Protein AF-A0A2V2WN09-F1 (afdb_monomer)

Organism: Trypanosoma cruzi (NCBI:txid5693)

Secondary structure (DSSP, 8-state):
-HHHHHHHHHHHTT------EEEEEEEEEEHHHHTTS-TT-TTS--THHHHHSEEPGGGG-SS-SSPEEEEEEEEETTEEEEEEEE-SSSEEESSSS-SSSSSS-TT--SGGG--EEETTEEES----S-EEEEEES---GGG-SSSS-EEEEEEE-TT--SSEEEEEEEEEEEE-TT--STT-EEEEEEEEETTS-EEEEEEE--SSS--EEEEESSSSSEEES-SSSS-TTEEEEEEEEEE-SGGG--SHHHHHTS-TTEEEETTTTEEEEGGGHHHHS-TT-EESS--SS--S-SSEEEEEESS-PPP-GGGSTT-EEE---SSEEEEEEEEEEESS-SS-GGGEEEEEEEETTS-EESS-SS-SS--BTTB-TT---EEEEEEEE-SEE--TT-EEEEEEE-SEETTSTT--SSEE--EEEEEEEEEEETTEEEEEEEEEEEEETT--EEEEE-----TTSPPPS--B---SSPPEEEEEEETTT-TT-EE--GGG-BTT-EEEEEE--S-----SSEEEETTTTEEEEPTTEESTTS-EEPTTEETTTTEEPP---TT-EE--BTT----EEPPTTEESTTS-EEPSS----TTS-TTSEEEETTEEEE-GGGTEESSSS-EE--TTGGGGGG-HHHHTT-TTTTEEEBTTS-EEEGGGTTSTT----SSBPPTT-TTT-------------HHHHHHHHHHHHHHHHHHHHHHHHHHHHHHTT---GGGTT------------------------TT--SS--------------HHHHHHGGG----

pLDDT: mean 76.2, std 19.29, range [26.5, 97.62]

InterPro domains:
  IPR000742 EGF-like domain [PS00022] (531-542)
  IPR000742 EGF-like domain [PS00022] (576-587)
  IPR000742 EGF-like domain [PS50026] (511-543)
  IPR000742 EGF-like domain [PS50026] (550-588)
  IPR000742 EGF-like domain [SM00181] (514-543)
  IPR000742 EGF-like domain [SM00181] (553-588)
  IPR002049 Laminin-type EGF domain [cd00055] (515-552)
  IPR052108 Multiple EGF-like domains/Integrin beta-like [PTHR24035] (408-663)

Sequence (794 aa):
MCLILLLCCVSAALLRCEAAVVRYDVQTVRAKKVAALPDDHWARYDETVFERGRGSFVSGYDDAPYFEPMNISSPFFSRDSVPWHVSSDGFLAPTPSPLCAFFCSDSAPDTLFGQYQFGGAIYGGGGDWPMIGLYVADLNPSAARLSPSVRVHGVTGADDGPGYERVTVEYRDVPLPACVAPRDTLTAQVEVWANGTIVMRYRQIPACGRASVGLVLSKGERVVATATPRPSGIAAIRYEPVVDVCAAFLSHSACANAADLCGWCAATGACVATSLAASCCPRGSFRTAPPSSPVGGDFYVVAVEQGAELVRLAALRGHVRVVPAGQSLQLDMGFDFPFYTRDQASHVTNTTHLLSSGLISVFSSTQRCGPIWNVCPDGNYTFAAMPFVTAGLWGPGTSITYARLPERTGADVLCDRPRCPPGFVVEVANTSSFASFARSSTYQVYLDASGAVEFRYGLPVAASIASSPVLGFFAFPPPFVGLFRYRVEDPATVTVPPSLIRTGTRVRFDPTGRCNDCGRHGTCDPASARCVCETGFSGDGCERCDAGYYGPECLPCRRCRNGGVCDDGVNGTGVCRCREPFSGVDCAVRCEGPFDCSHCNPRGGYCECGECRCDAASGWGGADCDVADDPCWRHSFDGCEVCNKDTRNGCAFCFDDMCYSTLLKDTPNGHACSYPAPSGDASRCVPAVQVEVRWFDWGYVAAAGLCFSVVLSVLALLVLAPIAVRTRGVHDIHHAGAAGGAPDRRRGRRRREVVQAVLVQQGAHRGGRTHVLGVPLRQVPLARLYESQRHGPL

Radius of gyration: 34.88 Å; Cα contacts (8 Å, |Δi|>4): 1731; chains: 1; bounding box: 100×109×91 Å

Mean predicted aligned error: 16.45 Å

Structure (mmCIF, N/CA/C/O backbone):
data_AF-A0A2V2WN09-F1
#
_entry.id   AF-A0A2V2WN09-F1
#
loop_
_atom_site.group_PDB
_atom_site.id
_atom_site.type_symbol
_atom_site.label_atom_id
_atom_site.label_alt_id
_atom_site.label_comp_id
_atom_site.label_asym_id
_atom_site.label_entity_id
_atom_site.label_seq_id
_atom_site.pdbx_PDB_ins_code
_atom_site.Cartn_x
_atom_site.Cartn_y
_atom_site.Cartn_z
_atom_site.occupancy
_atom_site.B_iso_or_equiv
_atom_site.auth_seq_id
_atom_site.auth_comp_id
_atom_site.auth_asym_id
_atom_site.auth_atom_id
_atom_site.pdbx_PDB_model_num
ATOM 1 N N . MET A 1 1 ? -3.709 -43.280 30.877 1.00 41.12 1 MET A N 1
ATOM 2 C CA . MET A 1 1 ? -4.816 -42.303 30.748 1.00 41.12 1 MET A CA 1
ATOM 3 C C . MET A 1 1 ? -4.334 -40.853 30.776 1.00 41.12 1 MET A C 1
ATOM 5 O O . MET A 1 1 ? -4.627 -40.160 29.815 1.00 41.12 1 MET A O 1
ATOM 9 N N . CYS A 1 2 ? -3.524 -40.406 31.750 1.00 36.19 2 CYS A N 1
ATOM 10 C CA . CYS A 1 2 ? -2.965 -39.036 31.738 1.00 36.19 2 CYS A CA 1
ATOM 11 C C . CYS A 1 2 ? -2.089 -38.703 30.515 1.00 36.19 2 CYS A C 1
ATOM 13 O O . CYS A 1 2 ? -2.144 -37.578 30.041 1.00 36.19 2 CYS A O 1
ATOM 15 N N . LEU A 1 3 ? -1.340 -39.663 29.952 1.00 37.69 3 LEU A N 1
ATOM 16 C CA . LEU A 1 3 ? -0.525 -39.419 28.749 1.00 37.69 3 LEU A CA 1
ATOM 17 C C . LEU A 1 3 ? -1.371 -39.196 27.478 1.00 37.69 3 LEU A C 1
ATOM 19 O O . LEU A 1 3 ? -0.985 -38.420 26.615 1.00 37.69 3 LEU A O 1
ATOM 23 N N . ILE A 1 4 ? -2.539 -39.845 27.382 1.00 44.31 4 ILE A N 1
ATOM 24 C CA . ILE A 1 4 ? -3.467 -39.707 26.244 1.00 44.31 4 ILE A CA 1
ATOM 25 C C . ILE A 1 4 ? -4.263 -38.400 26.372 1.00 44.31 4 ILE A C 1
ATOM 27 O O . ILE A 1 4 ? -4.459 -37.708 25.382 1.00 44.31 4 ILE A O 1
ATOM 31 N N . LEU A 1 5 ? -4.628 -38.000 27.596 1.00 38.50 5 LEU A N 1
ATOM 32 C CA . LEU A 1 5 ? -5.208 -36.681 27.871 1.00 38.50 5 LEU A CA 1
ATOM 33 C C . LEU A 1 5 ? -4.209 -35.537 27.626 1.00 38.50 5 LEU A C 1
ATOM 35 O O . LEU A 1 5 ? -4.606 -34.520 27.076 1.00 38.50 5 LEU A O 1
ATOM 39 N N . LEU A 1 6 ? -2.914 -35.709 27.929 1.00 36.44 6 LEU A N 1
ATOM 40 C CA . LEU A 1 6 ? -1.888 -34.714 27.582 1.00 36.44 6 LEU A CA 1
ATOM 41 C C . LEU A 1 6 ? -1.660 -34.609 26.067 1.00 36.44 6 LEU A C 1
ATOM 43 O O . LEU A 1 6 ? -1.515 -33.504 25.560 1.00 36.44 6 LEU A O 1
ATOM 47 N N . LEU A 1 7 ? -1.676 -35.727 25.333 1.00 39.12 7 LEU A N 1
ATOM 48 C CA . LEU A 1 7 ? -1.577 -35.721 23.868 1.00 39.12 7 LEU A CA 1
ATOM 49 C C . LEU A 1 7 ? -2.815 -35.094 23.206 1.00 39.12 7 LEU A C 1
ATOM 51 O O . LEU A 1 7 ? -2.654 -34.362 22.232 1.00 39.12 7 LEU A O 1
ATOM 55 N N . CYS A 1 8 ? -4.016 -35.286 23.765 1.00 32.88 8 CYS A N 1
ATOM 56 C CA . CYS A 1 8 ? -5.238 -34.598 23.329 1.00 32.88 8 CYS A CA 1
ATOM 57 C C . CYS A 1 8 ? -5.250 -33.101 23.696 1.00 32.88 8 CYS A C 1
ATOM 59 O O . CYS A 1 8 ? -5.703 -32.288 22.899 1.00 32.88 8 CYS A O 1
ATOM 61 N N . CYS A 1 9 ? -4.706 -32.701 24.850 1.00 31.50 9 CYS A N 1
ATOM 62 C CA . CYS A 1 9 ? -4.587 -31.283 25.214 1.00 31.50 9 CYS A CA 1
ATOM 63 C C . CYS A 1 9 ? -3.504 -30.554 24.400 1.00 31.50 9 CYS A C 1
ATOM 65 O O . CYS A 1 9 ? -3.675 -29.384 24.072 1.00 31.50 9 CYS A O 1
ATOM 67 N N . VAL A 1 10 ? -2.422 -31.239 24.010 1.00 30.23 10 VAL A N 1
ATOM 68 C CA . VAL A 1 10 ? -1.385 -30.681 23.121 1.00 30.23 10 VAL A CA 1
ATOM 69 C C . VAL A 1 10 ? -1.872 -30.609 21.667 1.00 30.23 10 VAL A C 1
ATOM 71 O O . VAL A 1 10 ? -1.501 -29.683 20.953 1.00 30.23 10 VAL A O 1
ATOM 74 N N . SER A 1 11 ? -2.771 -31.501 21.236 1.00 29.02 11 SER A N 1
ATOM 75 C CA . SER A 1 11 ? -3.440 -31.374 19.929 1.00 29.02 11 SER A CA 1
ATOM 76 C C . SER A 1 11 ? -4.611 -30.379 19.935 1.00 29.02 11 SER A C 1
ATOM 78 O O . SER A 1 11 ? -4.877 -29.770 18.905 1.00 29.02 11 SER A O 1
ATOM 80 N N . ALA A 1 12 ? -5.235 -30.102 21.086 1.00 27.11 12 ALA A N 1
ATOM 81 C CA . ALA A 1 12 ? -6.203 -29.008 21.234 1.00 27.11 12 ALA A CA 1
ATOM 82 C C . ALA A 1 12 ? -5.541 -27.615 21.312 1.00 27.11 12 ALA A C 1
ATOM 84 O O . ALA A 1 12 ? -6.157 -26.619 20.941 1.00 27.11 12 ALA A O 1
ATOM 85 N N . ALA A 1 13 ? -4.276 -27.532 21.744 1.00 26.50 13 ALA A N 1
ATOM 86 C CA . ALA A 1 13 ? -3.504 -26.285 21.760 1.00 26.50 13 ALA A CA 1
ATOM 87 C C . ALA A 1 13 ? -2.915 -25.897 20.386 1.00 26.50 13 ALA A C 1
ATOM 89 O O . ALA A 1 13 ? -2.471 -24.764 20.218 1.00 26.50 13 ALA A O 1
ATOM 90 N N . LEU A 1 14 ? -2.938 -26.805 19.403 1.00 32.22 14 LEU A N 1
ATOM 91 C CA . LEU A 1 14 ? -2.426 -26.593 18.038 1.00 32.22 14 LEU A CA 1
ATOM 92 C C . LEU A 1 14 ? -3.527 -26.501 16.966 1.00 32.22 14 LEU A C 1
ATOM 94 O O . LEU A 1 14 ? -3.227 -26.476 15.777 1.00 32.22 14 LEU A O 1
ATOM 98 N N . LEU A 1 15 ? -4.798 -26.418 17.367 1.00 33.41 15 LEU A N 1
ATOM 99 C CA . LEU A 1 15 ? -5.946 -26.320 16.461 1.00 33.41 15 LEU A CA 1
ATOM 100 C C . LEU A 1 15 ? -6.923 -25.243 16.945 1.00 33.41 15 LEU A C 1
ATOM 102 O O . LEU A 1 15 ? -8.082 -25.513 17.250 1.00 33.41 15 LEU A O 1
ATOM 106 N N . ARG A 1 16 ? -6.467 -23.991 17.012 1.00 34.88 16 ARG A N 1
ATOM 107 C CA . ARG A 1 16 ? -7.387 -22.872 16.794 1.00 34.88 16 ARG A CA 1
ATOM 108 C C . ARG A 1 16 ? -7.257 -22.507 15.326 1.00 34.88 16 ARG A C 1
ATOM 110 O O . ARG A 1 16 ? -6.251 -21.926 14.941 1.00 34.88 16 ARG A O 1
ATOM 117 N N . CYS A 1 17 ? -8.241 -22.903 14.517 1.00 34.44 17 CYS A N 1
ATOM 118 C CA . CYS A 1 17 ? -8.426 -22.298 13.204 1.00 34.44 17 CYS A CA 1
ATOM 119 C C . CYS A 1 17 ? -8.532 -20.788 13.424 1.00 34.44 17 CYS A C 1
ATOM 121 O O . CYS A 1 17 ? -9.457 -20.305 14.078 1.00 34.44 17 CYS A O 1
ATOM 123 N N . GLU A 1 18 ? -7.510 -20.092 12.949 1.00 52.31 18 GLU A N 1
ATOM 124 C CA . GLU A 1 18 ? -7.444 -18.654 12.758 1.00 52.31 18 GLU A CA 1
ATOM 125 C C . GLU A 1 18 ? -8.669 -18.245 11.917 1.00 52.31 18 GLU A C 1
ATOM 127 O O . GLU A 1 18 ? -8.753 -18.545 10.728 1.00 52.31 18 GLU A O 1
ATOM 132 N N . ALA A 1 19 ? -9.705 -17.717 12.575 1.00 54.00 19 ALA A N 1
ATOM 133 C CA . ALA A 1 19 ? -10.986 -17.430 11.942 1.00 54.00 19 ALA A CA 1
ATOM 134 C C . ALA A 1 19 ? -11.024 -15.969 11.488 1.00 54.00 19 ALA A C 1
ATOM 136 O O . ALA A 1 19 ? -11.427 -15.080 12.244 1.00 54.00 19 ALA A O 1
ATOM 137 N N . ALA A 1 20 ? -10.643 -15.732 10.237 1.00 74.81 20 ALA A N 1
ATOM 138 C CA . ALA A 1 20 ? -10.914 -14.470 9.570 1.00 74.81 20 ALA A CA 1
ATOM 139 C C . ALA A 1 20 ? -12.435 -14.254 9.434 1.00 74.81 20 ALA A C 1
ATOM 141 O O . ALA A 1 20 ? -13.210 -15.189 9.208 1.00 74.81 20 ALA A O 1
ATOM 142 N N . VAL A 1 21 ? -12.883 -13.008 9.577 1.00 86.19 21 VAL A N 1
ATOM 143 C CA . VAL A 1 21 ? -14.285 -12.617 9.399 1.00 86.19 21 VAL A CA 1
ATOM 144 C C . VAL A 1 21 ? -14.520 -12.302 7.927 1.00 86.19 21 VAL A C 1
ATOM 146 O O . VAL A 1 21 ? -14.000 -11.319 7.403 1.00 86.19 21 VAL A O 1
ATOM 149 N N . VAL A 1 22 ? -15.349 -13.111 7.269 1.00 85.44 22 VAL A N 1
ATOM 150 C CA . VAL A 1 22 ? -15.715 -12.950 5.854 1.00 85.44 22 VAL A CA 1
ATOM 151 C C . VAL A 1 22 ? -16.541 -11.685 5.640 1.00 85.44 22 VAL A C 1
ATOM 153 O O . VAL A 1 22 ? -16.351 -10.950 4.673 1.00 85.44 22 VAL A O 1
ATOM 156 N N . ARG A 1 23 ? -17.502 -11.452 6.534 1.00 88.56 23 ARG A N 1
ATOM 157 C CA . ARG A 1 23 ? -18.408 -10.300 6.528 1.00 88.56 23 ARG A CA 1
ATOM 158 C C . ARG A 1 23 ? -19.044 -10.145 7.905 1.00 88.56 23 ARG A C 1
ATOM 160 O O . ARG A 1 23 ? -19.045 -11.087 8.693 1.00 88.56 23 ARG A O 1
ATOM 167 N N . TYR A 1 24 ? -19.648 -8.990 8.157 1.00 92.00 24 TYR A N 1
ATOM 168 C CA . TYR A 1 24 ? -20.502 -8.789 9.326 1.00 92.00 24 TYR A CA 1
ATOM 169 C C . TYR A 1 24 ? -21.972 -8.771 8.921 1.00 92.00 24 TYR A C 1
ATOM 171 O O . TYR A 1 24 ? -22.360 -8.032 8.013 1.00 92.00 24 TYR A O 1
ATOM 179 N N . ASP A 1 25 ? -22.793 -9.549 9.621 1.00 94.31 25 ASP A N 1
ATOM 180 C CA . ASP A 1 25 ? -24.243 -9.400 9.581 1.00 94.31 25 ASP A CA 1
ATOM 181 C C . ASP A 1 25 ? -24.651 -8.233 10.484 1.00 94.31 25 ASP A C 1
ATOM 183 O O . ASP A 1 25 ? -24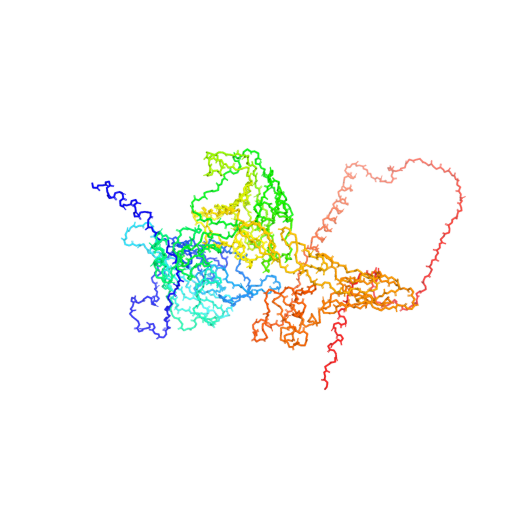.342 -8.209 11.677 1.00 94.31 25 ASP A O 1
ATOM 187 N N . VAL A 1 26 ? -25.326 -7.237 9.903 1.00 94.19 26 VAL A N 1
ATOM 188 C CA . VAL A 1 26 ? -25.669 -5.985 10.589 1.00 94.19 26 VAL A CA 1
ATOM 189 C C . VAL A 1 26 ? -27.140 -5.975 10.972 1.00 94.19 26 VAL A C 1
ATOM 191 O O . VAL A 1 26 ? -28.022 -6.092 10.120 1.00 94.19 26 VAL A O 1
ATOM 194 N N . GLN A 1 27 ? -27.415 -5.766 12.256 1.00 94.56 27 GLN A N 1
ATOM 195 C CA . GLN A 1 27 ? -28.761 -5.571 12.784 1.00 94.56 27 GLN A CA 1
ATOM 196 C C . GLN A 1 27 ? -28.884 -4.180 13.397 1.00 94.56 27 GLN A C 1
ATOM 198 O O . GLN A 1 27 ? -28.094 -3.805 14.259 1.00 94.56 27 GLN A O 1
ATOM 203 N N . THR A 1 28 ? -29.917 -3.431 13.007 1.00 92.62 28 THR A N 1
ATOM 204 C CA . THR A 1 28 ? -30.136 -2.060 13.489 1.00 92.62 28 THR A CA 1
ATOM 205 C C . THR A 1 28 ? -31.494 -1.930 14.166 1.00 92.62 28 THR A C 1
ATOM 207 O O . THR A 1 28 ? -32.533 -2.260 13.588 1.00 92.62 28 THR A O 1
ATOM 210 N N . VAL A 1 29 ? -31.507 -1.372 15.376 1.00 93.62 29 VAL A N 1
ATOM 211 C CA . VAL A 1 29 ? -32.724 -1.063 16.133 1.00 93.62 29 VAL A CA 1
ATOM 212 C C . VAL A 1 29 ? -32.930 0.448 16.177 1.00 93.62 29 VAL A C 1
ATOM 214 O O . VAL A 1 29 ? -32.051 1.209 16.578 1.00 93.62 29 VAL A O 1
ATOM 217 N N . ARG A 1 30 ? -34.125 0.898 15.780 1.00 91.44 30 ARG A N 1
ATOM 218 C CA . ARG A 1 30 ? -34.517 2.315 15.855 1.00 91.44 30 ARG A CA 1
ATOM 219 C C . ARG A 1 30 ? -34.976 2.690 17.261 1.00 91.44 30 ARG A C 1
ATOM 221 O O . ARG A 1 30 ? -35.704 1.923 17.887 1.00 91.44 30 ARG A O 1
ATOM 228 N N . ALA A 1 31 ? -34.683 3.918 17.684 1.00 88.62 31 ALA A N 1
ATOM 229 C CA . ALA A 1 31 ? -35.021 4.436 19.014 1.00 88.62 31 ALA A CA 1
ATOM 230 C C . ALA A 1 31 ? -36.506 4.287 19.381 1.00 88.62 31 ALA A C 1
ATOM 232 O O . ALA A 1 31 ? -36.838 3.872 20.487 1.00 88.62 31 ALA A O 1
ATOM 233 N N . LYS A 1 32 ? -37.412 4.502 18.418 1.00 90.25 32 LYS A N 1
ATOM 234 C CA . LYS A 1 32 ? -38.867 4.363 18.619 1.00 90.25 32 LYS A CA 1
ATOM 235 C C . LYS A 1 32 ? -39.317 2.945 18.998 1.00 90.25 32 LYS A C 1
ATOM 237 O O . LYS A 1 32 ? -40.417 2.789 19.511 1.00 90.25 32 LYS A O 1
ATOM 242 N N . LYS A 1 33 ? -38.511 1.918 18.706 1.00 92.19 33 LYS A N 1
ATOM 243 C CA . LYS A 1 33 ? -38.846 0.511 18.971 1.00 92.19 33 LYS A CA 1
ATOM 244 C C . LYS A 1 33 ? -38.284 -0.005 20.297 1.00 92.19 33 LYS A C 1
ATOM 246 O O . LYS A 1 33 ? -38.734 -1.048 20.750 1.00 92.19 33 LYS A O 1
ATOM 251 N N . VAL A 1 34 ? -37.346 0.710 20.925 1.00 90.75 34 VAL A N 1
ATOM 252 C CA . VAL A 1 34 ? -36.615 0.222 22.109 1.00 90.75 34 VAL A CA 1
ATOM 253 C C . VAL A 1 34 ? -37.540 -0.039 23.292 1.00 90.75 34 VAL A C 1
ATOM 255 O O . VAL A 1 34 ? -37.395 -1.059 23.952 1.00 90.75 34 VAL A O 1
ATOM 258 N N . ALA A 1 35 ? -38.525 0.834 23.528 1.00 89.62 35 ALA A N 1
ATOM 259 C CA . ALA A 1 35 ? -39.441 0.713 24.664 1.00 89.62 35 ALA A CA 1
ATOM 260 C C . ALA A 1 35 ? -40.274 -0.584 24.659 1.00 89.62 35 ALA A C 1
ATOM 262 O O . ALA A 1 35 ? -40.701 -1.022 25.721 1.00 89.62 35 ALA A O 1
ATOM 263 N N . ALA A 1 36 ? -40.485 -1.190 23.485 1.00 92.56 36 ALA A N 1
ATOM 264 C CA . ALA A 1 36 ? -41.246 -2.429 23.322 1.00 92.56 36 ALA A CA 1
ATOM 265 C C . ALA A 1 36 ? -40.381 -3.702 23.410 1.00 92.56 36 ALA A C 1
ATOM 267 O O . ALA A 1 36 ? -40.919 -4.803 23.319 1.00 92.56 36 ALA A O 1
ATOM 268 N N . LEU A 1 37 ? -39.056 -3.574 23.533 1.00 93.56 37 LEU A N 1
ATOM 269 C CA . LEU A 1 37 ? -38.149 -4.718 23.637 1.00 93.56 37 LEU A CA 1
ATOM 270 C C . LEU A 1 37 ? -38.083 -5.230 25.084 1.00 93.56 37 LEU A C 1
ATOM 272 O O . LEU A 1 37 ? -38.224 -4.423 26.002 1.00 93.56 37 LEU A O 1
ATOM 276 N N . PRO A 1 38 ? -37.812 -6.524 25.310 1.00 94.75 38 PRO A N 1
ATOM 277 C CA . PRO A 1 38 ? -37.480 -7.045 26.637 1.00 94.75 38 PRO A CA 1
ATOM 278 C C . PRO A 1 38 ? -36.326 -6.276 27.306 1.00 94.75 38 PRO A C 1
ATOM 280 O O . PRO A 1 38 ? -35.508 -5.656 26.617 1.00 94.75 38 PRO A O 1
ATOM 283 N N . ASP A 1 39 ? -36.259 -6.303 28.637 1.00 88.62 39 ASP A N 1
ATOM 284 C CA . ASP A 1 39 ? -35.233 -5.578 29.406 1.00 88.62 39 ASP A CA 1
ATOM 285 C C . ASP A 1 39 ? -33.825 -6.169 29.224 1.00 88.62 39 ASP A C 1
ATOM 287 O O . ASP A 1 39 ? -32.838 -5.440 29.268 1.00 88.62 39 ASP A O 1
ATOM 291 N N . ASP A 1 40 ? -33.731 -7.469 28.943 1.00 89.88 40 ASP A N 1
ATOM 292 C CA . ASP A 1 40 ? -32.498 -8.213 28.658 1.00 89.88 40 ASP A CA 1
ATOM 293 C C . ASP A 1 40 ? -32.077 -8.158 27.178 1.00 89.88 40 ASP A C 1
ATOM 295 O O . ASP A 1 40 ? -31.053 -8.717 26.781 1.00 89.88 40 ASP A O 1
ATOM 299 N N . HIS A 1 41 ? -32.852 -7.478 26.330 1.00 95.31 41 HIS A N 1
ATOM 300 C CA . HIS A 1 41 ? -32.563 -7.402 24.907 1.00 95.31 41 HIS A CA 1
ATOM 301 C C . HIS A 1 41 ? -31.266 -6.618 24.643 1.00 95.31 41 HIS A C 1
ATOM 303 O O . HIS A 1 41 ? -31.109 -5.490 25.100 1.00 95.31 41 HIS A O 1
ATOM 309 N N . TRP A 1 42 ? -30.380 -7.146 23.789 1.00 94.56 42 TRP A N 1
ATOM 310 C CA . TRP A 1 42 ? -29.046 -6.581 23.508 1.00 94.56 42 TRP A CA 1
ATOM 311 C C . TRP A 1 42 ? -29.030 -5.097 23.100 1.00 94.56 42 TRP A C 1
ATOM 313 O O . TRP A 1 42 ? -28.029 -4.421 23.306 1.00 94.56 42 TRP A O 1
ATOM 323 N N . ALA A 1 43 ? -30.113 -4.594 22.503 1.00 95.12 43 ALA A N 1
ATOM 324 C CA . ALA A 1 43 ? -30.268 -3.196 22.082 1.00 95.12 43 ALA A CA 1
ATOM 325 C C . ALA A 1 43 ? -30.618 -2.216 23.221 1.00 95.12 43 ALA A C 1
ATOM 327 O O . ALA A 1 43 ? -30.631 -1.005 22.992 1.00 95.12 43 ALA A O 1
ATOM 328 N N . ARG A 1 44 ? -30.951 -2.710 24.420 1.00 94.00 44 ARG A N 1
ATOM 329 C CA . ARG A 1 44 ? -31.174 -1.876 25.606 1.00 94.00 44 ARG A CA 1
ATOM 330 C C . ARG A 1 44 ? -29.839 -1.297 26.072 1.00 94.00 44 ARG A C 1
ATOM 332 O O . ARG A 1 44 ? -28.823 -1.984 26.061 1.00 94.00 44 ARG A O 1
ATOM 339 N N . TYR A 1 45 ? -29.857 -0.020 26.444 1.00 93.81 45 TYR A N 1
ATOM 340 C CA . TYR A 1 45 ? -28.698 0.688 26.983 1.00 93.81 45 TYR A CA 1
ATOM 341 C C . TYR A 1 45 ? -28.369 0.159 28.387 1.00 93.81 45 TYR A C 1
ATOM 343 O O . TYR A 1 45 ? -29.279 0.046 29.208 1.00 93.81 45 TYR A O 1
ATOM 351 N N . ASP A 1 46 ? -27.106 -0.167 28.663 1.00 92.19 46 ASP A N 1
ATOM 352 C CA . ASP A 1 46 ? -26.702 -0.757 29.944 1.00 92.19 46 ASP A CA 1
ATOM 353 C C . ASP A 1 46 ? -26.245 0.333 30.919 1.00 92.19 46 ASP A C 1
ATOM 355 O O . ASP A 1 46 ? -25.116 0.815 30.859 1.00 92.19 46 ASP A O 1
ATOM 359 N N . GLU A 1 47 ? -27.117 0.742 31.838 1.00 91.00 47 GLU A N 1
ATOM 360 C CA . GLU A 1 47 ? -26.775 1.777 32.823 1.00 91.00 47 GLU A CA 1
ATOM 361 C C . GLU A 1 47 ? -25.694 1.334 33.822 1.00 91.00 47 GLU A C 1
ATOM 363 O O . GLU A 1 47 ? -25.030 2.182 34.419 1.00 91.00 47 GLU A O 1
ATOM 368 N N . THR A 1 48 ? -25.472 0.026 33.990 1.00 89.19 48 THR A N 1
ATOM 369 C CA . THR A 1 48 ? -24.538 -0.494 34.998 1.00 89.19 48 THR A CA 1
ATOM 370 C C . THR A 1 48 ? -23.074 -0.297 34.608 1.00 89.19 48 THR A C 1
ATOM 372 O O . THR A 1 48 ? -22.207 -0.287 35.484 1.00 89.19 48 THR A O 1
ATOM 375 N N . VAL A 1 49 ? -22.790 -0.078 33.316 1.00 88.88 49 VAL A N 1
ATOM 376 C CA . VAL A 1 49 ? -21.440 0.213 32.802 1.00 88.88 49 VAL A CA 1
ATOM 377 C C . VAL A 1 49 ? -20.876 1.466 33.458 1.00 88.88 49 VAL A C 1
ATOM 379 O O . VAL A 1 49 ? -19.719 1.463 33.877 1.00 88.88 49 VAL A O 1
ATOM 382 N N . PHE A 1 50 ? -21.694 2.509 33.623 1.00 89.12 50 PHE A N 1
ATOM 383 C CA . PHE A 1 50 ? -21.233 3.730 34.269 1.00 89.12 50 PHE A CA 1
ATOM 384 C C . PHE A 1 50 ? -20.902 3.469 35.737 1.00 89.12 50 PHE A C 1
ATOM 386 O O . PHE A 1 50 ? -19.872 3.916 36.225 1.00 89.12 50 PHE A O 1
ATOM 393 N N . GLU A 1 51 ? -21.740 2.712 36.444 1.00 88.94 51 GLU A N 1
ATOM 394 C CA . GLU A 1 51 ? -21.579 2.438 37.875 1.00 88.94 51 GLU A CA 1
ATOM 395 C C . GLU A 1 51 ? -20.377 1.533 38.180 1.00 88.94 51 GLU A C 1
ATOM 397 O O . GLU A 1 51 ? -19.653 1.773 39.146 1.00 88.94 51 GLU A O 1
ATOM 402 N N . ARG A 1 52 ? -20.155 0.501 37.355 1.00 90.88 52 ARG A N 1
ATOM 403 C CA . ARG A 1 52 ? -19.149 -0.555 37.579 1.00 90.88 52 ARG A CA 1
ATOM 404 C C . ARG A 1 52 ? -17.867 -0.373 36.768 1.00 90.88 52 ARG A C 1
ATOM 406 O O . ARG A 1 52 ? -16.882 -1.068 37.017 1.00 90.88 52 ARG A O 1
ATOM 413 N N . GLY A 1 53 ? -17.881 0.497 35.764 1.00 91.12 53 GLY A N 1
ATOM 414 C CA . GLY A 1 53 ? -16.748 0.745 34.884 1.00 91.12 53 GLY A CA 1
ATOM 415 C C . GLY A 1 53 ? -15.646 1.552 35.563 1.00 91.12 53 GLY A C 1
ATOM 416 O O . GLY A 1 53 ? -15.902 2.480 36.333 1.00 91.12 53 GLY A O 1
ATOM 417 N N . ARG A 1 54 ? -14.395 1.223 35.237 1.00 94.75 54 ARG A N 1
ATOM 418 C CA . ARG A 1 54 ? -13.232 2.024 35.624 1.00 94.75 54 ARG A CA 1
ATOM 419 C C . ARG A 1 54 ? -13.189 3.286 34.768 1.00 94.75 54 ARG A C 1
ATOM 421 O O . ARG A 1 54 ? -13.425 3.224 33.565 1.00 94.75 54 ARG A O 1
ATOM 428 N N . GLY A 1 55 ? -12.832 4.415 35.374 1.00 93.50 55 GLY A N 1
ATOM 429 C CA . GLY A 1 55 ? -12.501 5.630 34.633 1.00 93.50 55 GLY A CA 1
ATOM 430 C C . GLY A 1 55 ? -11.367 5.414 33.641 1.00 93.50 55 GLY A C 1
ATOM 431 O O . GLY A 1 55 ? -10.328 4.870 34.018 1.00 93.50 55 GLY A O 1
ATOM 432 N N . SER A 1 56 ? -11.567 5.862 32.405 1.00 94.12 56 SER A N 1
ATOM 433 C CA . SER A 1 56 ? -10.518 5.904 31.393 1.00 94.12 56 SER A CA 1
ATOM 434 C C . SER A 1 56 ? -9.750 7.220 31.476 1.00 94.12 56 SER A C 1
ATOM 436 O O . SER A 1 56 ? -10.360 8.281 31.656 1.00 94.12 56 SER A O 1
ATOM 438 N N . PHE A 1 57 ? -8.424 7.173 31.316 1.00 92.19 57 PHE A N 1
ATOM 439 C CA . PHE A 1 57 ? -7.597 8.385 31.339 1.00 92.19 57 PHE A CA 1
ATOM 440 C C . PHE A 1 57 ? -7.899 9.306 30.153 1.00 92.19 57 PHE A C 1
ATOM 442 O O . PHE A 1 57 ? -7.715 10.515 30.276 1.00 92.19 57 PHE A O 1
ATOM 449 N N . VAL A 1 58 ? -8.407 8.761 29.036 1.00 90.56 58 VAL A N 1
ATOM 450 C CA . VAL A 1 58 ? -8.781 9.548 27.848 1.00 90.56 58 VAL A CA 1
ATOM 451 C C . VAL A 1 58 ? -9.878 10.566 28.166 1.00 90.56 58 VAL A C 1
ATOM 453 O O . VAL A 1 58 ? -9.964 11.588 27.502 1.00 90.56 58 VAL A O 1
ATOM 456 N N . SER A 1 59 ? -10.642 10.358 29.251 1.00 93.12 59 SER A N 1
ATOM 457 C CA . SER A 1 59 ? -11.597 11.346 29.778 1.00 93.12 59 SER A CA 1
ATOM 458 C C . SER A 1 59 ? -10.953 12.693 30.115 1.00 93.12 59 SER A C 1
ATOM 460 O O . SER A 1 59 ? -11.659 13.682 30.250 1.00 93.12 59 SER A O 1
ATOM 462 N N . GLY A 1 60 ? -9.637 12.730 30.344 1.00 90.50 60 GLY A N 1
ATOM 463 C CA . GLY A 1 60 ? -8.896 13.941 30.691 1.00 90.50 60 GLY A CA 1
ATOM 464 C C . GLY A 1 60 ? -8.344 14.716 29.495 1.00 90.50 60 GLY A C 1
ATOM 465 O O . GLY A 1 60 ? -7.666 15.716 29.717 1.00 90.50 60 GLY A O 1
ATOM 466 N N . TYR A 1 61 ? -8.598 14.267 28.262 1.00 85.06 61 TYR A N 1
ATOM 467 C CA . TYR A 1 61 ? -8.011 14.831 27.048 1.00 85.06 61 TYR A CA 1
ATOM 468 C C . TYR A 1 61 ? -9.093 15.157 26.012 1.00 85.06 61 TYR A C 1
ATOM 470 O O . TYR A 1 61 ? -10.119 14.484 25.957 1.00 85.06 61 TYR A O 1
ATOM 478 N N . ASP A 1 62 ? -8.851 16.208 25.230 1.00 78.31 62 ASP A N 1
ATOM 479 C CA . ASP A 1 62 ? -9.548 16.483 23.962 1.00 78.31 62 ASP A CA 1
ATOM 480 C C . ASP A 1 62 ? -8.944 15.571 22.880 1.00 78.31 62 ASP A C 1
ATOM 482 O O . ASP A 1 62 ? -9.627 14.726 22.326 1.00 78.31 62 ASP A O 1
ATOM 486 N N . ASP A 1 63 ? -7.608 15.590 22.774 1.00 77.00 63 ASP A N 1
ATOM 487 C CA . ASP A 1 63 ? -6.800 14.676 21.964 1.00 77.00 63 ASP A CA 1
ATOM 488 C C . ASP A 1 63 ? -5.786 13.925 22.839 1.00 77.00 63 ASP A C 1
ATOM 490 O O . ASP A 1 63 ? -4.760 14.472 23.270 1.00 77.00 63 ASP A O 1
ATOM 494 N N . ALA A 1 64 ? -6.049 12.652 23.132 1.00 77.44 64 ALA A N 1
ATOM 495 C CA . ALA A 1 64 ? -5.110 11.849 23.910 1.00 77.44 64 ALA A CA 1
ATOM 496 C C . ALA A 1 64 ? -3.837 11.521 23.089 1.00 77.44 64 ALA A C 1
ATOM 498 O O . ALA A 1 64 ? -3.930 11.076 21.944 1.00 77.44 64 ALA A O 1
ATOM 499 N N . PRO A 1 65 ? -2.619 11.647 23.660 1.00 71.38 65 PRO A N 1
ATOM 500 C CA . PRO A 1 65 ? -1.374 11.356 22.933 1.00 71.38 65 PRO A CA 1
ATOM 501 C C . PRO A 1 65 ? -1.174 9.859 22.616 1.00 71.38 65 PRO A C 1
ATOM 503 O O . PRO A 1 65 ? -0.359 9.499 21.766 1.00 71.38 65 PRO A O 1
ATOM 506 N N . TYR A 1 66 ? -1.885 8.980 23.323 1.00 78.50 66 TYR A N 1
ATOM 507 C CA . TYR A 1 66 ? -1.936 7.534 23.117 1.00 78.50 66 TYR A CA 1
ATOM 508 C C . TYR A 1 66 ? -3.300 7.007 23.576 1.00 78.50 66 TYR A C 1
ATOM 510 O O . TYR A 1 66 ? -4.031 7.696 24.286 1.00 78.50 66 TYR A O 1
ATOM 518 N N . PHE A 1 67 ? -3.634 5.780 23.183 1.00 85.75 67 PHE A N 1
ATOM 519 C CA . PHE A 1 67 ? -4.922 5.154 23.483 1.00 85.75 67 PHE A CA 1
ATOM 520 C C . PHE A 1 67 ? -4.836 4.175 24.652 1.00 85.75 67 PHE A C 1
ATOM 522 O O . PHE A 1 67 ? -3.794 3.563 24.900 1.00 85.75 67 PHE A O 1
ATOM 529 N N . GLU A 1 68 ? -5.946 4.005 25.371 1.00 89.31 68 GLU A N 1
ATOM 530 C CA . GLU A 1 68 ? -6.006 3.120 26.538 1.00 89.31 68 GLU A CA 1
ATOM 531 C C . GLU A 1 68 ? -6.262 1.664 26.134 1.00 89.31 68 GLU A C 1
ATOM 533 O O . GLU A 1 68 ? -7.282 1.406 25.501 1.00 89.31 68 GLU A O 1
ATOM 538 N N . PRO A 1 69 ? -5.416 0.688 26.510 1.00 89.31 69 PRO A N 1
ATOM 539 C CA . PRO A 1 69 ? -5.673 -0.716 26.197 1.00 89.31 69 PRO A CA 1
ATOM 540 C C . PRO A 1 69 ? -6.910 -1.246 26.938 1.00 89.31 69 PRO A C 1
ATOM 542 O O . PRO A 1 69 ? -7.053 -1.070 28.147 1.00 89.31 69 PRO A O 1
ATOM 545 N N . MET A 1 70 ? -7.776 -1.963 26.218 1.00 89.88 70 MET A N 1
ATOM 546 C CA . MET A 1 70 ? -8.992 -2.583 26.769 1.00 89.88 70 MET A CA 1
ATOM 547 C C . MET A 1 70 ? -8.753 -3.975 27.375 1.00 89.88 70 MET A C 1
ATOM 549 O O . MET A 1 70 ? -9.658 -4.542 27.983 1.00 89.88 70 MET A O 1
ATOM 553 N N . ASN A 1 71 ? -7.552 -4.541 27.200 1.00 88.25 71 ASN A N 1
ATOM 554 C CA . ASN A 1 71 ? -7.197 -5.913 27.592 1.00 88.25 71 ASN A CA 1
ATOM 555 C C . ASN A 1 71 ? -8.145 -6.986 27.016 1.00 88.25 71 ASN A C 1
ATOM 557 O O . ASN A 1 71 ? -8.424 -7.998 27.659 1.00 88.25 71 ASN A O 1
ATOM 561 N N . ILE A 1 72 ? -8.627 -6.764 25.793 1.00 88.88 72 ILE A N 1
ATOM 562 C CA . ILE A 1 72 ? -9.376 -7.734 24.994 1.00 88.88 72 ILE A CA 1
ATOM 563 C C . ILE A 1 72 ? -8.822 -7.732 23.570 1.00 88.88 72 ILE A C 1
ATOM 565 O O . IL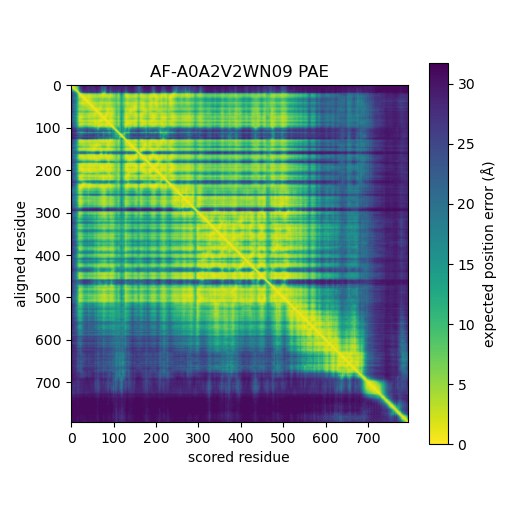E A 1 72 ? -8.456 -6.677 23.038 1.00 88.88 72 ILE A O 1
ATOM 569 N N . SER A 1 73 ? -8.787 -8.913 22.962 1.00 89.06 73 SER A N 1
ATOM 570 C CA . SER A 1 73 ? -8.541 -9.077 21.535 1.00 89.06 73 SER A CA 1
ATOM 571 C C . SER A 1 73 ? -9.708 -9.821 20.908 1.00 89.06 73 SER A C 1
ATOM 573 O O . SER A 1 73 ? -10.302 -10.689 21.547 1.00 89.06 73 SER A O 1
ATOM 575 N N . SER A 1 74 ? -10.031 -9.491 19.664 1.00 90.31 74 SER A N 1
ATOM 576 C CA . SER A 1 74 ? -11.092 -10.166 18.916 1.00 90.31 74 SER A CA 1
ATOM 577 C C . SER A 1 74 ? -10.745 -10.263 17.428 1.00 90.31 74 SER A C 1
ATOM 579 O O . SER A 1 74 ? -9.925 -9.470 16.948 1.00 90.31 74 SER A O 1
ATOM 581 N N . PRO A 1 75 ? -11.323 -11.227 16.687 1.00 90.44 75 PRO A N 1
ATOM 582 C CA . PRO A 1 75 ? -11.210 -11.255 15.235 1.00 90.44 75 PRO A CA 1
ATOM 583 C C . PRO A 1 75 ? -11.869 -10.011 14.631 1.00 90.44 75 PRO A C 1
ATOM 585 O O . PRO A 1 75 ? -12.889 -9.523 15.127 1.00 90.44 75 PRO A O 1
ATOM 588 N N . PHE A 1 76 ? -11.273 -9.481 13.564 1.00 90.25 76 PHE A N 1
ATOM 589 C CA . PHE A 1 76 ? -11.736 -8.267 12.905 1.00 90.25 76 PHE A CA 1
ATOM 590 C C . PHE A 1 76 ? -11.386 -8.273 11.412 1.00 90.25 76 PHE A C 1
ATOM 592 O O . PHE A 1 76 ? -10.237 -8.034 11.039 1.00 90.25 76 PHE A O 1
ATOM 599 N N . PHE A 1 77 ? -12.390 -8.518 10.557 1.00 89.44 77 PHE A N 1
ATOM 600 C CA . PHE A 1 77 ? -12.210 -8.706 9.104 1.00 89.44 77 PHE A CA 1
ATOM 601 C C . PHE A 1 77 ? -11.141 -9.782 8.809 1.00 89.44 77 PHE A C 1
ATOM 603 O O . PHE A 1 77 ? -11.143 -10.812 9.479 1.00 89.44 77 PHE A O 1
ATOM 610 N N . SER A 1 78 ? -10.215 -9.568 7.867 1.00 83.50 78 SER A N 1
ATOM 611 C CA . SER A 1 78 ? -9.112 -10.493 7.541 1.00 83.50 78 SER A CA 1
ATOM 612 C C . SER A 1 78 ? -8.089 -10.755 8.656 1.00 83.50 78 SER A C 1
ATOM 614 O O . SER A 1 78 ? -7.115 -11.471 8.426 1.00 83.50 78 SER A O 1
ATOM 616 N N . ARG A 1 79 ? -8.252 -10.175 9.853 1.00 82.00 79 ARG A N 1
ATOM 617 C CA . ARG A 1 79 ? -7.360 -10.395 10.999 1.00 82.00 79 ARG A CA 1
ATOM 618 C C . ARG A 1 79 ? -8.021 -11.312 12.025 1.00 82.00 79 ARG A C 1
ATOM 620 O O . ARG A 1 79 ? -9.094 -11.004 12.536 1.00 82.00 79 ARG A O 1
ATOM 627 N N . ASP A 1 80 ? -7.311 -12.362 12.417 1.00 78.94 80 ASP A N 1
ATOM 628 C CA . ASP A 1 80 ? -7.832 -13.399 13.323 1.00 78.94 80 ASP A CA 1
ATOM 629 C C . ASP A 1 80 ? -7.916 -12.949 14.784 1.00 78.94 80 ASP A C 1
ATOM 631 O O . ASP A 1 80 ? -8.698 -13.469 15.575 1.00 78.94 80 ASP A O 1
ATOM 635 N N . SER A 1 81 ? -7.072 -11.994 15.171 1.00 84.12 81 SER A N 1
ATOM 636 C CA . SER A 1 81 ? -7.049 -11.449 16.523 1.00 84.12 81 SER A CA 1
ATOM 637 C C . SER A 1 81 ? -6.381 -10.087 16.534 1.00 84.12 81 SER A C 1
ATOM 639 O O . SER A 1 81 ? -5.256 -9.921 16.054 1.00 84.12 81 SER A O 1
ATOM 641 N N . VAL A 1 82 ? -7.085 -9.103 17.082 1.00 84.06 82 VAL A N 1
ATOM 642 C CA . VAL A 1 82 ? -6.650 -7.714 17.107 1.00 84.06 82 VAL A CA 1
ATOM 643 C C . VAL A 1 82 ? -6.905 -7.109 18.490 1.00 84.06 82 VAL A C 1
ATOM 645 O O . VAL A 1 82 ? -8.029 -7.214 18.981 1.00 84.06 82 VAL A O 1
ATOM 648 N N . PRO A 1 83 ? -5.897 -6.487 19.136 1.00 87.38 83 PRO A N 1
ATOM 649 C CA . PRO A 1 83 ? -6.064 -5.864 20.447 1.00 87.38 83 PRO A CA 1
ATOM 650 C C . PRO A 1 83 ? -6.739 -4.495 20.336 1.00 87.38 83 PRO A C 1
ATOM 652 O O . PRO A 1 83 ? -6.338 -3.679 19.510 1.00 87.38 83 PRO A O 1
ATOM 655 N N . TRP A 1 84 ? -7.695 -4.196 21.214 1.00 91.19 84 TRP A N 1
ATOM 656 C CA . TRP A 1 84 ? -8.448 -2.936 21.166 1.00 91.19 84 TRP A CA 1
ATOM 657 C C . TRP A 1 84 ? -7.984 -1.895 22.183 1.00 91.19 84 TRP A C 1
ATOM 659 O O . TRP A 1 84 ? -7.622 -2.217 23.318 1.00 91.19 84 TRP A O 1
ATOM 669 N N . HIS A 1 85 ? -8.031 -0.632 21.760 1.00 91.06 85 HIS A N 1
ATOM 670 C CA . HIS A 1 85 ? -7.671 0.535 22.553 1.00 91.06 85 HIS A CA 1
ATOM 671 C C . HIS A 1 85 ? -8.739 1.629 22.432 1.00 91.06 85 HIS A C 1
ATOM 673 O O . HIS A 1 85 ? -9.350 1.785 21.376 1.00 91.06 85 HIS A O 1
ATOM 679 N N . VAL A 1 86 ? -8.945 2.397 23.500 1.00 92.50 86 VAL A N 1
ATOM 680 C CA . VAL A 1 86 ? -9.947 3.469 23.597 1.00 92.50 86 VAL A CA 1
ATOM 681 C C . VAL A 1 86 ? -9.351 4.812 23.168 1.00 92.50 86 VAL A C 1
ATOM 683 O O . VAL A 1 86 ? -8.297 5.192 23.685 1.00 92.50 86 VAL A O 1
ATOM 686 N N . SER A 1 87 ? -10.032 5.529 22.264 1.00 88.56 87 SER A N 1
ATOM 687 C CA . SER A 1 87 ? -9.695 6.905 21.852 1.00 88.56 87 SER A CA 1
ATOM 688 C C . SER A 1 87 ? -10.506 7.970 22.610 1.00 88.56 87 SER A C 1
ATOM 690 O O . SER A 1 87 ? -11.578 7.676 23.145 1.00 88.56 87 SER A O 1
ATOM 692 N N . SER A 1 88 ? -10.036 9.219 22.621 1.00 85.75 88 SER A N 1
ATOM 693 C CA . SER A 1 88 ? -10.833 10.398 22.994 1.00 85.75 88 SER A CA 1
ATOM 694 C C . SER A 1 88 ? -11.950 10.701 21.979 1.00 85.75 88 SER A C 1
ATOM 696 O O . SER A 1 88 ? -13.018 11.155 22.381 1.00 85.75 88 SER A O 1
ATOM 698 N N . ASP A 1 89 ? -11.784 10.311 20.709 1.00 80.94 89 ASP A N 1
ATOM 699 C CA . ASP A 1 89 ? -12.581 10.824 19.570 1.00 80.94 89 ASP A CA 1
ATOM 700 C C . ASP A 1 89 ? -13.724 9.877 19.135 1.00 80.94 89 ASP A C 1
ATOM 702 O O . ASP A 1 89 ? -14.141 9.808 17.975 1.00 80.94 89 ASP A O 1
ATOM 706 N N . GLY A 1 90 ? -14.228 9.072 20.076 1.00 83.00 90 GLY A N 1
ATOM 707 C CA . GLY A 1 90 ? -15.444 8.276 19.864 1.00 83.00 90 GLY A CA 1
ATOM 708 C C . GLY A 1 90 ? -15.265 7.032 18.989 1.00 83.00 90 GLY A C 1
ATOM 709 O O . GLY A 1 90 ? -16.223 6.566 18.362 1.00 83.00 90 GLY A O 1
ATOM 710 N N . PHE A 1 91 ? -14.063 6.459 18.946 1.00 88.25 91 PHE A N 1
ATOM 711 C CA . PHE A 1 91 ? -13.796 5.173 18.301 1.00 88.25 91 PHE A CA 1
ATOM 712 C C . PHE A 1 91 ? -12.819 4.314 19.111 1.00 88.25 91 PHE A C 1
ATOM 714 O O . PHE A 1 91 ? -12.094 4.801 19.980 1.00 88.25 91 PHE A O 1
ATOM 721 N N . LEU A 1 92 ? -12.798 3.016 18.806 1.00 92.00 92 LEU A N 1
ATOM 722 C CA . LEU A 1 92 ? -11.788 2.087 19.306 1.00 92.00 92 LEU A CA 1
ATOM 723 C C . LEU A 1 92 ? -10.782 1.783 18.200 1.00 92.00 92 LEU A C 1
ATOM 725 O O . LEU A 1 92 ? -11.177 1.507 17.066 1.00 92.00 92 LEU A O 1
ATOM 729 N N . ALA A 1 93 ? -9.494 1.798 18.528 1.00 86.81 93 ALA A N 1
ATOM 730 C CA . ALA A 1 93 ? -8.414 1.516 17.592 1.00 86.81 93 ALA A CA 1
ATOM 731 C C . ALA A 1 93 ? -7.754 0.162 17.886 1.00 86.81 93 ALA A C 1
ATOM 733 O O . ALA A 1 93 ? -7.499 -0.171 19.045 1.00 86.81 93 ALA A O 1
ATOM 734 N N . PRO A 1 94 ? -7.342 -0.586 16.852 1.00 83.50 94 PRO A N 1
ATOM 735 C CA . PRO A 1 94 ? -6.599 -1.828 17.012 1.00 83.50 94 PRO A CA 1
ATOM 736 C C . PRO A 1 94 ? -5.113 -1.613 17.323 1.00 83.50 94 PRO A C 1
ATOM 738 O O . PRO A 1 94 ? -4.258 -2.478 17.124 1.00 83.50 94 PRO A O 1
ATOM 741 N N . THR A 1 95 ? -4.770 -0.390 17.708 1.00 78.50 95 THR A N 1
ATOM 742 C CA . THR A 1 95 ? -3.404 0.082 17.801 1.00 78.50 95 THR A CA 1
ATOM 743 C C . THR A 1 95 ? -3.297 1.108 18.929 1.00 78.50 95 THR A C 1
ATOM 745 O O . THR A 1 95 ? -4.272 1.817 19.147 1.00 78.50 95 THR A O 1
ATOM 748 N N . PRO A 1 96 ? -2.150 1.236 19.613 1.00 78.50 96 PRO A N 1
ATOM 749 C CA . PRO A 1 96 ? -2.037 2.019 20.852 1.00 78.50 96 PRO A CA 1
ATOM 750 C C . PRO A 1 96 ? -1.852 3.536 20.666 1.00 78.50 96 PRO A C 1
ATOM 752 O O . PRO A 1 96 ? -1.711 4.264 21.644 1.00 78.50 96 PRO A O 1
ATOM 755 N N . SER A 1 97 ? -1.801 4.033 19.431 1.00 74.19 97 SER A N 1
ATOM 756 C CA . SER A 1 97 ? -1.540 5.448 19.123 1.00 74.19 97 SER A CA 1
ATOM 757 C C . SER A 1 97 ? -2.152 5.853 17.779 1.00 74.19 97 SER A C 1
ATOM 759 O O . SER A 1 97 ? -2.407 4.971 16.953 1.00 74.19 97 SER A O 1
ATOM 761 N N . PRO A 1 98 ? -2.383 7.147 17.516 1.00 69.81 98 PRO A N 1
ATOM 762 C CA . PRO A 1 98 ? -2.887 7.592 16.221 1.00 69.81 98 PRO A CA 1
ATOM 763 C C . PRO A 1 98 ? -1.873 7.348 15.087 1.00 69.81 98 PRO A C 1
ATOM 765 O O . PRO A 1 98 ? -0.652 7.345 15.290 1.00 69.81 98 PRO A O 1
ATOM 768 N N . LEU A 1 99 ? -2.388 7.128 13.871 1.00 66.69 99 LEU A N 1
ATOM 769 C CA . LEU A 1 99 ? -1.574 6.971 12.653 1.00 66.69 99 LEU A CA 1
ATOM 770 C C . LEU A 1 99 ? -1.149 8.324 12.041 1.00 66.69 99 LEU A C 1
ATOM 772 O O . LEU A 1 99 ? -0.255 8.340 11.196 1.00 66.69 99 LEU A O 1
ATOM 776 N N . CYS A 1 100 ? -1.762 9.431 12.478 1.00 62.34 100 CYS A N 1
ATOM 777 C CA . CYS A 1 100 ? -1.473 10.812 12.078 1.00 62.34 100 CYS A CA 1
ATOM 778 C C . CYS A 1 100 ? -1.182 11.717 13.302 1.00 62.34 100 CYS A C 1
ATOM 780 O O . CYS A 1 100 ? -1.327 11.285 14.451 1.00 62.34 100 CYS A O 1
ATOM 782 N N . ALA A 1 101 ? -0.685 12.938 13.060 1.00 53.50 101 ALA A N 1
ATOM 783 C CA . ALA A 1 101 ? -0.221 13.859 14.094 1.00 53.50 101 ALA A CA 1
ATOM 784 C C . ALA A 1 101 ? -1.437 14.574 14.681 1.00 53.50 101 ALA A C 1
ATOM 786 O O . ALA A 1 101 ? -1.800 15.646 14.202 1.00 53.50 101 ALA A O 1
ATOM 787 N N . PHE A 1 102 ? -2.047 13.933 15.685 1.00 55.72 102 PHE A N 1
ATOM 788 C CA . PHE A 1 102 ? -3.400 14.239 16.174 1.00 55.72 102 PHE A CA 1
ATOM 789 C C . PHE A 1 102 ? -4.450 13.964 15.080 1.00 55.72 102 PHE A C 1
ATOM 791 O O . PHE A 1 102 ? -4.068 13.564 13.976 1.00 55.72 102 PHE A O 1
ATOM 798 N N . PHE A 1 103 ? -5.751 14.008 15.393 1.00 52.03 103 PHE A N 1
ATOM 799 C CA . PHE A 1 103 ? -6.813 13.625 14.448 1.00 52.03 103 PHE A CA 1
ATOM 800 C C . PHE A 1 103 ? -6.558 14.216 13.047 1.00 52.03 103 PHE A C 1
ATOM 802 O O . PHE A 1 103 ? -6.093 15.347 12.916 1.00 52.03 103 PHE A O 1
ATOM 809 N N . CYS A 1 104 ? -6.782 13.436 11.983 1.00 53.75 104 CYS A N 1
ATOM 810 C CA . CYS A 1 104 ? -6.361 13.808 10.631 1.00 53.75 104 CYS A CA 1
ATOM 811 C C . CYS A 1 104 ? -7.185 15.010 10.085 1.00 53.75 104 CYS A C 1
ATOM 813 O O . CYS A 1 104 ? -8.119 14.811 9.319 1.00 53.75 104 CYS A O 1
ATOM 815 N N . SER A 1 105 ? -6.811 16.240 10.465 1.00 45.81 105 SER A N 1
ATOM 816 C CA . SER A 1 105 ? -7.321 17.580 10.092 1.00 45.81 105 SER A CA 1
ATOM 817 C C . SER A 1 105 ? -8.840 17.854 10.190 1.00 45.81 105 SER A C 1
ATOM 819 O O . SER A 1 105 ? -9.668 17.110 9.669 1.00 45.81 105 SER A O 1
ATOM 821 N N . ASP A 1 106 ? -9.191 19.031 10.722 1.00 39.81 106 ASP A N 1
ATOM 822 C CA . ASP A 1 106 ? -10.560 19.543 10.958 1.00 39.81 106 ASP A CA 1
ATOM 823 C C . ASP A 1 106 ? -11.452 19.701 9.708 1.00 39.81 106 ASP A C 1
ATOM 825 O O . ASP A 1 106 ? -12.670 19.856 9.817 1.00 39.81 106 ASP A O 1
ATOM 829 N N . SER A 1 107 ? -10.877 19.674 8.502 1.00 41.56 107 SER A N 1
ATOM 830 C CA . SER A 1 107 ? -11.605 19.788 7.228 1.00 41.56 107 SER A CA 1
ATOM 831 C C . SER A 1 107 ? -12.081 18.446 6.665 1.00 41.56 107 SER A C 1
ATOM 833 O O . SER A 1 107 ? -12.725 18.422 5.615 1.00 41.56 107 SER A O 1
ATOM 835 N N . ALA A 1 108 ? -11.851 17.345 7.390 1.00 46.47 108 ALA A N 1
ATOM 836 C CA . ALA A 1 108 ? -12.316 15.999 7.063 1.00 46.47 108 ALA A CA 1
ATOM 837 C C . ALA A 1 108 ? -13.588 15.535 7.826 1.00 46.47 108 ALA A C 1
ATOM 839 O O . ALA A 1 108 ? -13.686 14.345 8.139 1.00 46.47 108 ALA A O 1
ATOM 840 N N . PRO A 1 109 ? -14.613 16.371 8.129 1.00 43.69 109 PRO A N 1
ATOM 841 C CA . PRO A 1 109 ? -15.785 15.914 8.879 1.00 43.69 109 PRO A CA 1
ATOM 842 C C . PRO A 1 109 ? -16.685 14.949 8.081 1.00 43.69 109 PRO A C 1
ATOM 844 O O . PRO A 1 109 ? -17.744 14.547 8.566 1.00 43.69 109 PRO A O 1
ATOM 847 N N . ASP A 1 110 ? -16.272 14.533 6.880 1.00 45.94 110 ASP A N 1
ATOM 848 C CA . ASP A 1 110 ? -16.989 13.571 6.055 1.00 45.94 110 ASP A CA 1
ATOM 849 C C . ASP A 1 110 ? -16.471 12.144 6.208 1.00 45.94 110 ASP A C 1
ATOM 851 O O . ASP A 1 110 ? -16.146 11.478 5.238 1.00 45.94 110 ASP A O 1
ATOM 855 N N . THR A 1 111 ? -16.679 11.592 7.404 1.00 54.81 111 THR A N 1
ATOM 856 C CA . THR A 1 111 ? -17.183 10.218 7.585 1.00 54.81 111 THR A CA 1
ATOM 857 C C . THR A 1 111 ? -16.226 9.066 7.219 1.00 54.81 111 THR A C 1
ATOM 859 O O . THR A 1 111 ? -15.171 9.281 6.641 1.00 54.81 111 THR A O 1
ATOM 862 N N . LEU A 1 112 ? -16.558 7.801 7.516 1.00 53.75 112 LEU A N 1
ATOM 863 C CA . LEU A 1 112 ? -15.798 6.585 7.114 1.00 53.75 112 LEU A CA 1
ATOM 864 C C . LEU A 1 112 ? -15.642 6.413 5.568 1.00 53.75 112 LEU A C 1
ATOM 866 O O . LEU A 1 112 ? -15.308 5.335 5.065 1.00 53.75 112 LEU A O 1
ATOM 870 N N . PHE A 1 113 ? -15.916 7.483 4.817 1.00 48.19 113 PHE A N 1
ATOM 871 C CA . PHE A 1 113 ? -15.885 7.665 3.373 1.00 48.19 113 PHE A CA 1
ATOM 872 C C . PHE A 1 113 ? -15.016 8.872 2.917 1.00 48.19 113 PHE A C 1
ATOM 874 O O . PHE A 1 113 ? -14.976 9.136 1.717 1.00 48.19 113 PHE A O 1
ATOM 881 N N . GLY A 1 114 ? -14.367 9.612 3.830 1.00 43.69 114 GLY A N 1
ATOM 882 C CA . GLY A 1 114 ? -13.872 10.983 3.603 1.00 43.69 114 GLY A CA 1
ATOM 883 C C . GLY A 1 114 ? -12.574 11.182 2.816 1.00 43.69 114 GLY A C 1
ATOM 884 O O . GLY A 1 114 ? -11.849 10.243 2.501 1.00 43.69 114 GLY A O 1
ATOM 885 N N . GLN A 1 115 ? -12.282 12.451 2.503 1.00 40.62 115 GLN A N 1
ATOM 886 C CA . GLN A 1 115 ? -11.008 12.953 1.960 1.00 40.62 115 GLN A CA 1
ATOM 887 C C . GLN A 1 115 ? -10.163 13.556 3.103 1.00 40.62 115 GLN A C 1
ATOM 889 O O . GLN A 1 115 ? -10.739 14.144 4.014 1.00 40.62 115 GLN A O 1
ATOM 894 N N . TYR A 1 116 ? -8.829 13.439 3.068 1.00 40.91 116 TYR A N 1
ATOM 895 C CA . TYR A 1 116 ? -7.937 14.085 4.051 1.00 40.91 116 TYR A CA 1
ATOM 896 C C . TYR A 1 116 ? -7.209 15.272 3.427 1.00 40.91 116 TYR A C 1
ATOM 898 O O . TYR A 1 116 ? -6.684 15.156 2.322 1.00 40.91 116 TYR A O 1
ATOM 906 N N . GLN A 1 117 ? -7.128 16.397 4.141 1.00 34.94 117 GLN A N 1
ATOM 907 C CA . GLN A 1 117 ? -6.345 17.553 3.716 1.00 34.94 117 GLN A CA 1
ATOM 908 C C . GLN A 1 117 ? -4.928 17.474 4.295 1.00 34.94 117 GLN A C 1
ATOM 910 O O . GLN A 1 117 ? -4.749 17.279 5.495 1.00 34.94 117 GLN A O 1
ATOM 915 N N . PHE A 1 118 ? -3.906 17.648 3.456 1.00 30.20 118 PHE A N 1
ATOM 916 C CA . PHE A 1 118 ? -2.531 17.833 3.919 1.00 30.20 118 PHE A CA 1
ATOM 917 C C . PHE A 1 118 ? -2.038 19.208 3.484 1.00 30.20 118 PHE A C 1
ATOM 919 O O . PHE A 1 118 ? -1.868 19.489 2.294 1.00 30.20 118 PHE A O 1
ATOM 926 N N . GLY A 1 119 ? -1.813 20.088 4.459 1.00 42.44 119 GLY A N 1
ATOM 927 C CA . GLY A 1 119 ? -1.572 21.499 4.168 1.00 42.44 119 GLY A CA 1
ATOM 928 C C . GLY A 1 119 ? -2.810 22.137 3.528 1.00 42.44 119 GLY A C 1
ATOM 929 O O . GLY A 1 119 ? -3.915 21.955 4.019 1.00 42.44 119 GLY A O 1
ATOM 930 N N . GLY A 1 120 ? -2.640 22.884 2.434 1.00 29.94 120 GLY A N 1
ATOM 931 C CA . GLY A 1 120 ? -3.758 23.500 1.706 1.00 29.94 120 GLY A CA 1
ATOM 932 C C . GLY A 1 120 ? -4.521 22.561 0.759 1.00 29.94 120 GLY A C 1
ATOM 933 O O . GLY A 1 120 ? -5.589 22.943 0.296 1.00 29.94 120 GLY A O 1
ATOM 934 N N . ALA A 1 121 ? -4.020 21.351 0.481 1.00 33.69 121 ALA A N 1
ATOM 935 C CA . ALA A 1 121 ? -4.566 20.457 -0.548 1.00 33.69 121 ALA A CA 1
ATOM 936 C C . ALA A 1 121 ? -5.426 19.330 0.048 1.00 33.69 121 ALA A C 1
ATOM 938 O O . ALA A 1 121 ? -5.001 18.676 1.002 1.00 33.69 121 ALA A O 1
ATOM 939 N N . ILE A 1 122 ? -6.626 19.116 -0.507 1.00 38.50 122 ILE A N 1
ATOM 940 C CA . ILE A 1 122 ? -7.596 18.086 -0.099 1.00 38.50 122 ILE A CA 1
ATOM 941 C C . ILE A 1 122 ? -7.386 16.846 -0.980 1.00 38.50 122 ILE A C 1
ATOM 943 O O . ILE A 1 122 ? -7.502 16.930 -2.196 1.00 38.50 122 ILE A O 1
ATOM 947 N N . TYR A 1 123 ? -7.081 15.696 -0.378 1.00 40.19 123 TYR A N 1
ATOM 948 C CA . TYR A 1 123 ? -6.824 14.438 -1.080 1.00 40.19 123 TYR A CA 1
ATOM 949 C C . TYR A 1 123 ? -7.962 13.439 -0.844 1.00 40.19 123 TYR A C 1
ATOM 951 O O . TYR A 1 123 ? -8.205 12.966 0.269 1.00 40.19 123 TYR A O 1
ATOM 959 N N . GLY A 1 124 ? -8.634 13.054 -1.921 1.00 32.56 124 GLY A N 1
ATOM 960 C CA . GLY A 1 124 ? -9.586 11.951 -1.960 1.00 32.56 124 GLY A CA 1
ATOM 961 C C . GLY A 1 124 ? -8.992 10.564 -1.763 1.00 32.56 124 GLY A C 1
ATOM 962 O O . GLY A 1 124 ? -7.953 10.213 -2.315 1.00 32.56 124 GLY A O 1
ATOM 963 N N . GLY A 1 125 ? -9.725 9.755 -0.989 1.00 34.44 125 GLY A N 1
ATOM 964 C CA . GLY A 1 125 ? -9.418 8.353 -0.715 1.00 34.44 125 GLY A CA 1
ATOM 965 C C . GLY A 1 125 ? -9.061 8.043 0.741 1.00 34.44 125 GLY A C 1
ATOM 966 O O . GLY A 1 125 ? -8.294 7.109 0.960 1.00 34.44 125 GLY A O 1
ATOM 967 N N . GLY A 1 126 ? -9.576 8.792 1.717 1.00 32.53 126 GLY A N 1
ATOM 968 C CA . GLY A 1 126 ? -9.372 8.553 3.145 1.00 32.53 126 GLY A CA 1
ATOM 969 C C . GLY A 1 126 ? -10.256 7.441 3.725 1.00 32.53 126 GLY A C 1
ATOM 970 O O . GLY A 1 126 ? -11.293 7.076 3.168 1.00 32.53 126 GLY A O 1
ATOM 971 N N . GLY A 1 127 ? -9.808 6.891 4.857 1.00 44.81 127 GLY A N 1
ATOM 972 C CA . GLY A 1 127 ? -10.468 5.808 5.588 1.00 44.81 127 GLY A CA 1
ATOM 973 C C . GLY A 1 127 ? -9.705 4.481 5.617 1.00 44.81 127 GLY A C 1
ATOM 974 O O . GLY A 1 127 ? -10.336 3.435 5.543 1.00 44.81 127 GLY A O 1
ATOM 975 N N . ASP A 1 128 ? -8.375 4.498 5.733 1.00 53.16 128 ASP A N 1
ATOM 976 C CA . ASP A 1 128 ? -7.591 3.285 6.016 1.00 53.16 128 ASP A CA 1
ATOM 977 C C . ASP A 1 128 ? -7.057 3.266 7.452 1.00 53.16 128 ASP A C 1
ATOM 979 O O . ASP A 1 128 ? -6.067 2.598 7.732 1.00 53.16 128 ASP A O 1
ATOM 983 N N . TRP A 1 129 ? -7.672 4.021 8.370 1.00 71.25 129 TRP A N 1
ATOM 984 C CA . TRP A 1 129 ? -7.423 3.810 9.790 1.00 71.25 129 TRP A CA 1
ATOM 985 C C . TRP A 1 129 ? -8.357 2.699 10.264 1.00 71.25 129 TRP A C 1
ATOM 987 O O . TRP A 1 129 ? -9.574 2.896 10.299 1.00 71.25 129 TRP A O 1
ATOM 997 N N . PRO A 1 130 ? -7.810 1.533 10.636 1.00 79.00 130 PRO A N 1
ATOM 998 C CA . PRO A 1 130 ? -8.613 0.494 11.235 1.00 79.00 130 PRO A CA 1
ATOM 999 C C . PRO A 1 130 ? -9.268 0.991 12.530 1.00 79.00 130 PRO A C 1
ATOM 1001 O O . PRO A 1 130 ? -8.571 1.482 13.418 1.00 79.00 130 PRO A O 1
ATOM 1004 N N . MET A 1 131 ? -10.583 0.868 12.660 1.00 85.81 131 MET A N 1
ATOM 1005 C CA . MET A 1 131 ? -11.315 1.300 13.845 1.00 85.81 131 MET A CA 1
ATOM 1006 C C . MET A 1 131 ? -12.690 0.640 13.976 1.00 85.81 131 MET A C 1
ATOM 1008 O O . MET A 1 131 ? -13.325 0.252 12.992 1.00 85.81 131 MET A O 1
ATOM 1012 N N . ILE A 1 132 ? -13.185 0.613 15.213 1.00 92.44 132 ILE A N 1
ATOM 1013 C CA . ILE A 1 132 ? -14.610 0.505 15.530 1.00 92.44 132 ILE A CA 1
ATOM 1014 C C . ILE A 1 132 ? -15.106 1.924 15.800 1.00 92.44 132 ILE A C 1
ATOM 1016 O O . ILE A 1 132 ? -14.882 2.478 16.875 1.00 92.44 132 ILE A O 1
ATOM 1020 N N . GLY A 1 133 ? -15.761 2.527 14.813 1.00 88.44 133 GLY A N 1
ATOM 1021 C CA . GLY A 1 133 ? -16.308 3.874 14.905 1.00 88.44 133 GLY A CA 1
ATOM 1022 C C . GLY A 1 133 ? -17.663 3.874 15.600 1.00 88.44 133 GLY A C 1
ATOM 1023 O O . GLY A 1 133 ? -18.677 3.637 14.945 1.00 88.44 133 GLY A O 1
ATOM 1024 N N . LEU A 1 134 ? -17.690 4.141 16.910 1.00 90.75 134 LEU A N 1
ATOM 1025 C CA . LEU A 1 134 ? -18.934 4.316 17.670 1.00 90.75 134 LEU A CA 1
ATOM 1026 C C . LEU A 1 134 ? -19.625 5.623 17.271 1.00 90.75 134 LEU A C 1
ATOM 1028 O O . LEU A 1 134 ? -20.829 5.639 17.024 1.00 90.75 134 LEU A O 1
ATOM 1032 N N . TYR A 1 135 ? -18.868 6.713 17.229 1.00 86.56 135 TYR A N 1
ATOM 1033 C CA . TYR A 1 135 ? -19.310 8.035 16.810 1.00 86.56 135 TYR A CA 1
ATOM 1034 C C . TYR A 1 135 ? -18.065 8.855 16.455 1.00 86.56 135 TYR A C 1
ATOM 1036 O O . TYR A 1 135 ? -17.589 9.654 17.253 1.00 86.56 135 TYR A O 1
ATOM 1044 N N . VAL A 1 136 ? -17.497 8.589 15.276 1.00 80.75 136 VAL A N 1
ATOM 1045 C CA . VAL A 1 136 ? -16.238 9.203 14.829 1.00 80.75 136 VAL A CA 1
ATOM 1046 C C . VAL A 1 136 ? -16.479 10.684 14.559 1.00 80.75 136 VAL A C 1
ATOM 1048 O O . VAL A 1 136 ? -17.122 11.024 13.559 1.00 80.75 136 VAL A O 1
ATOM 1051 N N . ALA A 1 137 ? -16.007 11.531 15.468 1.00 78.94 137 ALA A N 1
ATOM 1052 C CA . ALA A 1 137 ? -16.091 12.985 15.429 1.00 78.94 137 ALA A CA 1
ATOM 1053 C C . ALA A 1 137 ? -15.041 13.577 16.382 1.00 78.94 137 ALA A C 1
ATOM 1055 O O . ALA A 1 137 ? -14.543 12.875 17.256 1.00 78.94 137 ALA A O 1
ATOM 1056 N N . ASP A 1 138 ? -14.766 14.871 16.244 1.00 77.25 138 ASP A N 1
ATOM 1057 C CA . ASP A 1 138 ? -14.027 15.636 17.248 1.00 77.25 138 ASP A CA 1
ATOM 1058 C C . ASP A 1 138 ? -14.874 15.730 18.534 1.00 77.25 138 ASP A C 1
ATOM 1060 O O . ASP A 1 138 ? -15.955 16.338 18.547 1.00 77.25 138 ASP A O 1
ATOM 1064 N N . LEU A 1 139 ? -14.447 15.018 19.577 1.00 84.62 139 LEU A N 1
ATOM 1065 C CA . LEU A 1 139 ? -15.119 14.930 20.871 1.00 84.62 139 LEU A CA 1
ATOM 1066 C C . LEU A 1 139 ? -14.212 15.538 21.931 1.00 84.62 139 LEU A C 1
ATOM 1068 O O . LEU A 1 139 ? -13.023 15.264 21.931 1.00 84.62 139 LEU A O 1
ATOM 1072 N N . ASN A 1 140 ? -14.803 16.204 22.928 1.00 88.19 140 ASN A N 1
ATOM 1073 C CA . ASN A 1 140 ? -14.046 16.739 24.059 1.00 88.19 140 ASN A CA 1
ATOM 1074 C C . ASN A 1 140 ? -14.448 16.090 25.392 1.00 88.19 140 ASN A C 1
ATOM 1076 O O . ASN A 1 140 ? -15.188 16.691 26.185 1.00 88.19 140 ASN A O 1
ATOM 1080 N N . PRO A 1 141 ? -13.979 14.860 25.681 1.00 91.00 141 PRO A N 1
ATOM 1081 C CA . PRO A 1 141 ? -14.225 14.188 26.954 1.00 91.00 141 PRO A CA 1
ATOM 1082 C C . PRO A 1 141 ? -13.828 15.016 28.178 1.00 91.00 141 PRO A C 1
ATOM 1084 O O . PRO A 1 141 ? -14.511 14.932 29.202 1.00 91.00 141 PRO A O 1
ATOM 1087 N N . SER A 1 142 ? -12.770 15.829 28.067 1.00 91.19 142 SER A N 1
ATOM 1088 C CA . SER A 1 142 ? -12.247 16.659 29.162 1.00 91.19 142 SER A CA 1
ATOM 1089 C C . SER A 1 142 ? -13.174 17.812 29.560 1.00 91.19 142 SER A C 1
ATOM 1091 O O . SER A 1 142 ? -13.196 18.221 30.721 1.00 91.19 142 SER A O 1
ATOM 1093 N N . ALA A 1 143 ? -13.989 18.297 28.619 1.00 90.56 143 ALA A N 1
ATOM 1094 C CA . ALA A 1 143 ? -15.000 19.325 28.842 1.00 90.56 143 ALA A CA 1
ATOM 1095 C C . ALA A 1 143 ? -16.355 18.752 29.299 1.00 90.56 143 ALA A C 1
ATOM 1097 O O . ALA A 1 143 ? -17.310 19.506 29.520 1.00 90.56 143 ALA A O 1
ATOM 1098 N N . ALA A 1 144 ? -16.473 17.428 29.440 1.00 90.75 144 ALA A N 1
ATOM 1099 C CA . ALA A 1 144 ? -17.689 16.797 29.927 1.00 90.75 144 ALA A CA 1
ATOM 1100 C C . ALA A 1 144 ? -17.977 17.182 31.386 1.00 90.75 144 ALA A C 1
ATOM 1102 O O . ALA A 1 144 ? -17.087 17.355 32.217 1.00 90.75 144 ALA A O 1
ATOM 1103 N N . ARG A 1 145 ? -19.266 17.279 31.728 1.00 87.56 145 ARG A N 1
ATOM 1104 C CA . ARG A 1 145 ? -19.697 17.627 33.097 1.00 87.56 145 ARG A CA 1
ATOM 1105 C C . ARG A 1 145 ? -19.403 16.524 34.109 1.00 87.56 145 ARG A C 1
ATOM 1107 O O . ARG A 1 145 ? -19.310 16.790 35.304 1.00 87.56 145 ARG A O 1
ATOM 1114 N N . LEU A 1 146 ? -19.338 15.289 33.628 1.00 86.38 146 LEU A N 1
ATOM 1115 C CA . LEU A 1 146 ? -19.053 14.104 34.417 1.00 86.38 146 LEU A CA 1
ATOM 1116 C C . LEU A 1 146 ? -17.583 13.748 34.226 1.00 86.38 146 LEU A C 1
ATOM 1118 O O . LEU A 1 146 ? -17.102 13.700 33.102 1.00 86.38 146 LEU A O 1
ATOM 1122 N N . SER A 1 147 ? -16.881 13.468 35.319 1.00 86.12 147 SER A N 1
ATOM 1123 C CA . SER A 1 147 ? -15.505 12.981 35.276 1.00 86.12 147 SER A CA 1
ATOM 1124 C C . SER A 1 147 ? -15.377 11.753 36.180 1.00 86.12 147 SER A C 1
ATOM 1126 O O . SER A 1 147 ? -15.796 11.815 37.340 1.00 86.12 147 SER A O 1
ATOM 1128 N N . PRO A 1 148 ? -14.849 10.621 35.683 1.00 92.69 148 PRO A N 1
ATOM 1129 C CA . PRO A 1 148 ? -14.481 10.348 34.288 1.00 92.69 148 PRO A CA 1
ATOM 1130 C C . PRO A 1 148 ? -15.728 10.167 33.394 1.00 92.69 148 PRO A C 1
ATOM 1132 O O . PRO A 1 148 ? -16.647 9.429 33.766 1.00 92.69 148 PRO A O 1
ATOM 1135 N N . SER A 1 149 ? -15.753 10.846 32.240 1.00 93.12 149 SER A N 1
ATOM 1136 C CA . SER A 1 149 ? -16.821 10.786 31.221 1.00 93.12 149 SER A CA 1
ATOM 1137 C C . SER A 1 149 ? -16.731 9.551 30.330 1.00 93.12 149 SER A C 1
ATOM 1139 O O . SER A 1 149 ? -17.747 9.113 29.791 1.00 93.12 149 SER A O 1
ATOM 1141 N N . VAL A 1 150 ? -15.535 8.969 30.212 1.00 96.06 150 VAL A N 1
ATOM 1142 C CA . VAL A 1 150 ? -15.279 7.720 29.500 1.00 96.06 150 VAL A CA 1
ATOM 1143 C C . VAL A 1 150 ? -14.976 6.624 30.516 1.00 96.06 150 VAL A C 1
ATOM 1145 O O . VAL A 1 150 ? -14.091 6.771 31.367 1.00 96.06 150 VAL A O 1
ATOM 1148 N N . ARG A 1 151 ? -15.714 5.515 30.455 1.00 95.94 151 ARG A N 1
ATOM 1149 C CA . ARG A 1 151 ? -15.545 4.376 31.369 1.00 95.94 151 ARG A CA 1
ATOM 1150 C C . ARG A 1 151 ? -15.421 3.063 30.616 1.00 95.94 151 ARG A C 1
ATOM 1152 O O . ARG A 1 151 ? -16.043 2.879 29.576 1.00 95.94 151 ARG A O 1
ATOM 1159 N N . VAL A 1 152 ? -14.629 2.148 31.170 1.00 95.50 152 VAL A N 1
ATOM 1160 C CA . VAL A 1 152 ? -14.372 0.815 30.613 1.00 95.50 152 VAL A CA 1
ATOM 1161 C C . VAL A 1 152 ? -14.778 -0.241 31.635 1.00 95.50 152 VAL A C 1
ATOM 1163 O O . VAL A 1 152 ? -14.318 -0.219 32.779 1.00 95.50 152 VAL A O 1
ATOM 1166 N N . HIS A 1 153 ? -15.634 -1.175 31.232 1.00 95.50 153 HIS A N 1
ATOM 1167 C CA . HIS A 1 153 ? -16.093 -2.283 32.064 1.00 95.50 153 HIS A CA 1
ATOM 1168 C C . HIS A 1 153 ? -15.862 -3.617 31.348 1.00 95.50 153 HIS A C 1
ATOM 1170 O O . HIS A 1 153 ? -16.405 -3.840 30.269 1.00 95.50 153 HIS A O 1
ATOM 1176 N N . GLY A 1 154 ? -15.048 -4.494 31.935 1.00 92.75 154 GLY A N 1
ATOM 1177 C CA . GLY A 1 154 ? -14.777 -5.834 31.412 1.00 92.75 154 GLY A CA 1
ATOM 1178 C C . GLY A 1 154 ? -15.513 -6.910 32.204 1.00 92.75 154 GLY A C 1
ATOM 1179 O O . GLY A 1 154 ? -15.585 -6.839 33.430 1.00 92.75 154 GLY A O 1
ATOM 1180 N N . VAL A 1 155 ? -16.032 -7.915 31.501 1.00 90.69 155 VAL A N 1
ATOM 1181 C CA . VAL A 1 155 ? -16.684 -9.096 32.081 1.00 90.69 155 VAL A CA 1
ATOM 1182 C C . VAL A 1 155 ? -15.825 -10.318 31.773 1.00 90.69 155 VAL A C 1
ATOM 1184 O O . VAL A 1 155 ? -15.502 -10.574 30.613 1.00 90.69 155 VAL A O 1
ATOM 1187 N N . THR A 1 156 ? -15.414 -11.054 32.805 1.00 86.06 156 THR A N 1
ATOM 1188 C CA . THR A 1 156 ? -14.684 -12.325 32.667 1.00 86.06 156 THR A CA 1
ATOM 1189 C C . THR A 1 156 ? -15.656 -13.462 32.367 1.00 86.06 156 THR A C 1
ATOM 1191 O O . THR A 1 156 ? -16.765 -13.476 32.900 1.00 86.06 156 THR A O 1
ATOM 1194 N N . GLY A 1 157 ? -15.238 -14.408 31.524 1.00 75.94 157 GLY A N 1
ATOM 1195 C CA . GLY A 1 157 ? -16.058 -15.572 31.185 1.00 75.94 157 GLY A CA 1
ATOM 1196 C C . GLY A 1 157 ? -16.230 -16.543 32.356 1.00 75.94 157 GLY A C 1
ATOM 1197 O O . GLY A 1 157 ? -15.490 -16.491 33.338 1.00 75.94 157 GLY A O 1
ATOM 1198 N N . ALA A 1 158 ? -17.197 -17.455 32.230 1.00 66.06 158 ALA A N 1
ATOM 1199 C CA . ALA A 1 158 ? -17.531 -18.443 33.263 1.00 66.06 158 ALA A CA 1
ATOM 1200 C C . ALA A 1 158 ? -16.412 -19.468 33.558 1.00 66.06 158 ALA A C 1
ATOM 1202 O O . ALA A 1 158 ? -16.438 -20.100 34.610 1.00 66.06 158 ALA A O 1
ATOM 1203 N N . ASP A 1 159 ? -15.434 -19.612 32.658 1.00 59.38 159 ASP A N 1
ATOM 1204 C CA . ASP A 1 159 ? -14.411 -20.667 32.701 1.00 59.38 159 ASP A CA 1
ATOM 1205 C C . ASP A 1 159 ? -13.102 -20.281 33.432 1.00 59.38 159 ASP A C 1
ATOM 1207 O O . ASP A 1 159 ? -12.098 -20.974 33.283 1.00 59.38 159 ASP A O 1
ATOM 1211 N N . ASP A 1 160 ? -13.065 -19.188 34.210 1.00 55.84 160 ASP A N 1
ATOM 1212 C CA . ASP A 1 160 ? -11.873 -18.729 34.972 1.00 55.84 160 ASP A CA 1
ATOM 1213 C C . ASP A 1 160 ? -10.587 -18.552 34.119 1.00 55.84 160 ASP A C 1
ATOM 1215 O O . ASP A 1 160 ? -9.461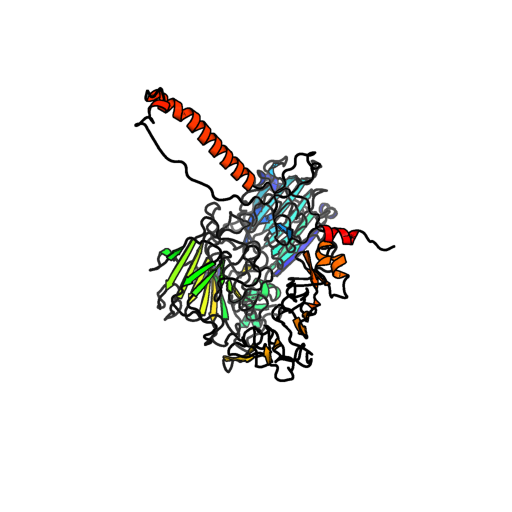 -18.480 34.621 1.00 55.84 160 ASP A O 1
ATOM 1219 N N . GLY A 1 161 ? -10.741 -18.468 32.794 1.00 57.34 161 GLY A N 1
ATOM 1220 C CA . GLY A 1 161 ? -9.645 -18.277 31.851 1.00 57.34 161 GLY A CA 1
ATOM 1221 C C . GLY A 1 161 ? -9.041 -16.866 31.927 1.00 57.34 161 GLY A C 1
ATOM 1222 O O . GLY A 1 161 ? -9.733 -15.906 32.272 1.00 57.34 161 GLY A O 1
ATOM 1223 N N . PRO A 1 162 ? -7.755 -16.693 31.570 1.00 55.09 162 PRO A N 1
ATOM 1224 C CA . PRO A 1 162 ? -7.128 -15.377 31.555 1.00 55.09 162 PRO A CA 1
ATOM 1225 C C . PRO A 1 162 ? -7.683 -14.522 30.402 1.00 55.09 162 PRO A C 1
ATOM 1227 O O . PRO A 1 162 ? -7.342 -14.744 29.242 1.00 55.09 162 PRO A O 1
ATOM 1230 N N . GLY A 1 163 ? -8.526 -13.532 30.716 1.00 74.31 163 GLY A N 1
ATOM 1231 C CA . GLY A 1 163 ? -9.016 -12.523 29.766 1.00 74.31 163 GLY A CA 1
ATOM 1232 C C . GLY A 1 163 ? -10.483 -12.130 29.966 1.00 74.31 163 GLY A C 1
ATOM 1233 O O . GLY A 1 163 ? -11.231 -12.793 30.683 1.00 74.31 163 GLY A O 1
ATOM 1234 N N . TYR A 1 164 ? -10.904 -11.036 29.328 1.00 86.44 164 TYR A N 1
ATOM 1235 C CA . TYR A 1 164 ? -12.315 -10.642 29.287 1.00 86.44 164 TYR A CA 1
ATOM 1236 C C . TYR A 1 164 ? -13.057 -11.376 28.161 1.00 86.44 164 TYR A C 1
ATOM 1238 O O . TYR A 1 164 ? -12.560 -11.458 27.040 1.00 86.44 164 TYR A O 1
ATOM 1246 N N . GLU A 1 165 ? -14.265 -11.866 28.446 1.00 91.69 165 GLU A N 1
ATOM 1247 C CA . GLU A 1 165 ? -15.196 -12.396 27.438 1.00 91.69 165 GLU A CA 1
ATOM 1248 C C . GLU A 1 165 ? -15.767 -11.256 26.587 1.00 91.69 165 GLU A C 1
ATOM 1250 O O . GLU A 1 165 ? -15.871 -11.363 25.363 1.00 91.69 165 GLU A O 1
ATOM 1255 N N . ARG A 1 166 ? -16.098 -10.139 27.243 1.00 94.00 166 ARG A N 1
ATOM 1256 C CA . ARG A 1 166 ? -16.552 -8.904 26.605 1.00 94.00 166 ARG A CA 1
ATOM 1257 C C . ARG A 1 166 ? -16.125 -7.679 27.401 1.00 94.00 166 ARG A C 1
ATOM 1259 O O . ARG A 1 166 ? -16.007 -7.733 28.626 1.00 94.00 166 ARG A O 1
ATOM 1266 N N . VAL A 1 167 ? -15.922 -6.569 26.702 1.00 96.12 167 VAL A N 1
ATOM 1267 C CA . VAL A 1 167 ? -15.608 -5.266 27.295 1.00 96.12 167 VAL A CA 1
ATOM 1268 C C . VAL A 1 167 ? -16.531 -4.210 26.708 1.00 96.12 167 VAL A C 1
ATOM 1270 O O . VAL A 1 167 ? -16.651 -4.103 25.488 1.00 96.12 167 VAL A O 1
ATOM 1273 N N . THR A 1 168 ? -17.137 -3.402 27.574 1.00 97.00 168 THR A N 1
ATOM 1274 C CA . THR A 1 168 ? -17.968 -2.259 27.192 1.00 97.00 168 THR A CA 1
ATOM 1275 C C . THR A 1 168 ? -17.257 -0.958 27.524 1.00 97.00 168 THR A C 1
ATOM 1277 O O . THR A 1 168 ? -16.801 -0.754 28.650 1.00 97.00 168 THR A O 1
ATOM 1280 N N . VAL A 1 169 ? -17.182 -0.070 26.538 1.00 97.25 169 VAL A N 1
ATOM 1281 C CA . VAL A 1 169 ? -16.694 1.301 26.673 1.00 97.25 169 VAL A CA 1
ATOM 1282 C C . VAL A 1 169 ? -17.881 2.239 26.557 1.00 97.25 169 VAL A C 1
ATOM 1284 O O . VAL A 1 169 ? -18.654 2.155 25.603 1.00 97.25 169 VAL A O 1
ATOM 1287 N N . GLU A 1 170 ? -18.026 3.136 27.519 1.00 96.94 170 GLU A N 1
ATOM 1288 C CA . GLU A 1 170 ? -19.087 4.130 27.555 1.00 96.94 170 GLU A CA 1
ATOM 1289 C C . GLU A 1 170 ? -18.514 5.540 27.489 1.00 96.94 170 GLU A C 1
ATOM 1291 O O . GLU A 1 170 ? -17.628 5.875 28.268 1.00 96.94 170 GLU A O 1
ATOM 1296 N N . TYR A 1 171 ? -19.087 6.363 26.611 1.00 95.94 171 TYR A N 1
ATOM 1297 C CA . TYR A 1 171 ? -18.921 7.813 26.568 1.00 95.94 171 TYR A CA 1
ATOM 1298 C C . TYR A 1 171 ? -20.215 8.426 27.103 1.00 95.94 171 TYR A C 1
ATOM 1300 O O . TYR A 1 171 ? -21.279 8.212 26.519 1.00 95.94 171 TYR A O 1
ATOM 1308 N N . ARG A 1 172 ? -20.150 9.151 28.223 1.00 95.06 172 ARG A N 1
ATOM 1309 C CA . ARG A 1 172 ? -21.315 9.713 28.920 1.00 95.06 172 ARG A CA 1
ATOM 1310 C C . ARG A 1 172 ? -21.246 11.237 28.937 1.00 95.06 172 ARG A C 1
ATOM 1312 O O . ARG A 1 172 ? -20.332 11.811 29.522 1.00 95.06 172 ARG A O 1
ATOM 1319 N N . ASP A 1 173 ? -22.255 11.874 28.349 1.00 93.62 173 ASP A N 1
ATOM 1320 C CA . ASP A 1 173 ? -22.422 13.328 28.279 1.00 93.62 173 ASP A CA 1
ATOM 1321 C C . ASP A 1 173 ? -21.187 14.072 27.738 1.00 93.62 173 ASP A C 1
ATOM 1323 O O . ASP A 1 173 ? -20.833 15.154 28.214 1.00 93.62 173 ASP A O 1
ATOM 1327 N N . VAL A 1 174 ? -20.545 13.495 26.718 1.00 93.50 174 VAL A N 1
ATOM 1328 C CA . VAL A 1 174 ? -19.341 14.053 26.089 1.00 93.50 174 VAL A CA 1
ATOM 1329 C C . VAL A 1 174 ? -19.732 15.139 25.078 1.00 93.50 174 VAL A C 1
ATOM 1331 O O . VAL A 1 174 ? -20.486 14.846 24.148 1.00 93.50 174 VAL A O 1
ATOM 1334 N N . PRO A 1 175 ? -19.284 16.395 25.241 1.00 90.81 175 PRO A N 1
ATOM 1335 C CA . PRO A 1 175 ? -19.591 17.475 24.310 1.00 90.81 175 PRO A CA 1
ATOM 1336 C C . PRO A 1 175 ? -18.797 17.359 23.004 1.00 90.81 175 PRO A C 1
ATOM 1338 O O . PRO A 1 175 ? -17.710 16.787 22.961 1.00 90.81 175 PRO A O 1
ATOM 1341 N N . LEU A 1 176 ? -19.350 17.954 21.948 1.00 86.06 176 LEU A N 1
ATOM 1342 C CA . LEU A 1 176 ? -18.679 18.138 20.661 1.00 86.06 176 LEU A CA 1
ATOM 1343 C C . LEU A 1 176 ? -18.249 19.609 20.540 1.00 86.06 176 LEU A C 1
ATOM 1345 O O . LEU A 1 176 ? -19.134 20.470 20.574 1.00 86.06 176 LEU A O 1
ATOM 1349 N N . PRO A 1 177 ? -16.959 19.932 20.342 1.00 80.81 177 PRO A N 1
ATOM 1350 C CA . PRO A 1 177 ? -16.494 21.314 20.168 1.00 80.81 177 PRO A CA 1
ATOM 1351 C C . PRO A 1 177 ? -17.198 22.070 19.035 1.00 80.81 177 PRO A C 1
ATOM 1353 O O . PRO A 1 177 ? -17.509 23.253 19.162 1.00 80.81 177 PRO A O 1
ATOM 1356 N N . ALA A 1 178 ? -17.535 21.373 17.945 1.00 77.06 178 ALA A N 1
ATOM 1357 C CA . ALA A 1 178 ? -18.246 21.946 16.800 1.00 77.06 178 ALA A CA 1
ATOM 1358 C C . ALA A 1 178 ? -19.700 22.382 17.105 1.00 77.06 178 ALA A C 1
ATOM 1360 O O . ALA A 1 178 ? -20.365 22.982 16.256 1.00 77.06 178 ALA A O 1
ATOM 1361 N N . CYS A 1 179 ? -20.230 22.059 18.286 1.00 81.69 179 CYS A N 1
ATOM 1362 C CA . CYS A 1 179 ? -21.605 22.329 18.679 1.00 81.69 179 CYS A CA 1
ATOM 1363 C C . CYS A 1 179 ? -21.710 23.545 19.611 1.00 81.69 179 CYS A C 1
ATOM 1365 O O . CYS A 1 179 ? -21.105 23.600 20.675 1.00 81.69 179 CYS A O 1
ATOM 1367 N N . VAL A 1 180 ? -22.551 24.517 19.238 1.00 74.06 180 VAL A N 1
ATOM 1368 C CA . VAL A 1 180 ? -22.742 25.762 20.010 1.00 74.06 180 VAL A CA 1
ATOM 1369 C C . VAL A 1 180 ? -23.627 25.548 21.247 1.00 74.06 180 VAL A C 1
ATOM 1371 O O . VAL A 1 180 ? -23.498 26.262 22.242 1.00 74.06 180 VAL A O 1
ATOM 1374 N N . ALA A 1 181 ? -24.559 24.589 21.206 1.00 74.44 181 ALA A N 1
ATOM 1375 C CA . ALA A 1 181 ? -25.512 24.397 22.290 1.00 74.44 181 ALA A CA 1
ATOM 1376 C C . ALA A 1 181 ? -24.943 23.477 23.392 1.00 74.44 181 ALA A C 1
ATOM 1378 O O . ALA A 1 181 ? -24.590 22.331 23.121 1.00 74.44 181 ALA A O 1
ATOM 1379 N N . PRO A 1 182 ? -24.974 23.885 24.675 1.00 64.12 182 PRO A N 1
ATOM 1380 C CA . PRO A 1 182 ? -24.390 23.127 25.793 1.00 64.12 182 PRO A CA 1
ATOM 1381 C C . PRO A 1 182 ? -25.152 21.841 26.173 1.00 64.12 182 PRO A C 1
ATOM 1383 O O . PRO A 1 182 ? -24.865 21.244 27.212 1.00 64.12 182 PRO A O 1
ATOM 1386 N N . ARG A 1 183 ? -26.171 21.455 25.391 1.00 69.19 183 ARG A N 1
ATOM 1387 C CA . ARG A 1 183 ? -26.945 20.207 25.532 1.00 69.19 183 ARG A CA 1
ATOM 1388 C C . ARG A 1 183 ? -26.646 19.193 24.423 1.00 69.19 183 ARG A C 1
ATOM 1390 O O . ARG A 1 183 ? -27.145 18.075 24.500 1.00 69.19 183 ARG A O 1
ATOM 1397 N N . ASP A 1 184 ? -25.852 19.564 23.420 1.00 85.25 184 ASP A N 1
ATOM 1398 C CA . ASP A 1 184 ? -25.457 18.669 22.335 1.00 85.25 184 ASP A CA 1
ATOM 1399 C C . ASP A 1 184 ? -24.265 17.809 22.768 1.00 85.25 184 ASP A C 1
ATOM 1401 O O . ASP A 1 184 ? -23.114 18.050 22.411 1.00 85.25 184 ASP A O 1
ATOM 1405 N N . THR A 1 185 ? -24.571 16.812 23.598 1.00 91.44 185 THR A N 1
ATOM 1406 C CA . THR A 1 185 ? -23.626 15.812 24.097 1.00 91.44 185 THR A CA 1
ATOM 1407 C C . THR A 1 185 ? -23.922 14.428 23.527 1.00 91.44 185 THR A C 1
ATOM 1409 O O . THR A 1 185 ? -25.067 14.089 23.206 1.00 91.44 185 THR A O 1
ATOM 1412 N N . LEU A 1 186 ? -22.874 13.619 23.409 1.00 92.75 186 LEU A N 1
ATOM 1413 C CA . LEU A 1 186 ? -22.938 12.207 23.075 1.00 92.75 186 LEU A CA 1
ATOM 1414 C C . LEU A 1 186 ? -23.035 11.372 24.356 1.00 92.75 186 LEU A C 1
ATOM 1416 O O . LEU A 1 186 ? -22.198 11.496 25.251 1.00 92.75 186 LEU A O 1
ATOM 1420 N N . THR A 1 187 ? -24.023 10.477 24.391 1.00 94.75 187 THR A N 1
ATOM 1421 C CA . THR A 1 187 ? -24.101 9.390 25.371 1.00 94.75 187 THR A CA 1
ATOM 1422 C C . THR A 1 187 ? -24.317 8.068 24.644 1.00 94.75 187 THR A C 1
ATOM 1424 O O . THR A 1 187 ? -25.410 7.800 24.121 1.00 94.75 187 THR A O 1
ATOM 1427 N N . ALA A 1 188 ? -23.258 7.264 24.575 1.00 95.81 188 ALA A N 1
ATOM 1428 C CA . ALA A 1 188 ? -23.192 6.058 23.762 1.00 95.81 188 ALA A CA 1
ATOM 1429 C C . ALA A 1 188 ? -22.230 5.010 24.345 1.00 95.81 188 ALA A C 1
ATOM 1431 O O . ALA A 1 188 ? -21.304 5.331 25.088 1.00 95.81 188 ALA A O 1
ATOM 1432 N N . GLN A 1 189 ? -22.447 3.749 23.978 1.00 96.94 189 GLN A N 1
ATOM 1433 C CA . GLN A 1 189 ? -21.659 2.602 24.424 1.00 96.94 189 GLN A CA 1
ATOM 1434 C C . GLN A 1 189 ? -21.240 1.751 23.234 1.00 96.94 189 GLN A C 1
ATOM 1436 O O . GLN A 1 189 ? -22.031 1.545 22.313 1.00 96.94 189 GLN A O 1
ATOM 1441 N N . VAL A 1 190 ? -20.038 1.195 23.293 1.00 97.38 190 VAL A N 1
ATOM 1442 C CA . VAL A 1 190 ? -19.573 0.144 22.390 1.00 97.38 190 VAL A CA 1
ATOM 1443 C C . VAL A 1 190 ? -19.118 -1.053 23.212 1.00 97.38 190 VAL A C 1
ATOM 1445 O O . VAL A 1 190 ? -18.278 -0.934 24.096 1.00 97.38 190 VAL A O 1
ATOM 1448 N N . GLU A 1 191 ? -19.701 -2.209 22.938 1.00 97.38 191 GLU A N 1
ATOM 1449 C CA . GLU A 1 191 ? -19.365 -3.487 23.553 1.00 97.38 191 GLU A CA 1
ATOM 1450 C C . GLU A 1 191 ? -18.675 -4.371 22.517 1.00 97.38 191 GLU A C 1
ATOM 1452 O O . GLU A 1 191 ? -19.207 -4.584 21.427 1.00 97.38 191 GLU A O 1
ATOM 1457 N N . VAL A 1 192 ? -17.493 -4.875 22.863 1.00 97.25 192 VAL A N 1
ATOM 1458 C CA . VAL A 1 192 ? -16.676 -5.755 22.023 1.00 97.25 192 VAL A CA 1
ATOM 1459 C C . VAL A 1 192 ? -16.550 -7.104 22.712 1.00 97.25 192 VAL A C 1
ATOM 1461 O O . VAL A 1 192 ? -16.169 -7.174 23.879 1.00 97.25 192 VAL A O 1
ATOM 1464 N N . TRP A 1 193 ? -16.859 -8.169 21.984 1.00 95.31 193 TRP A N 1
ATOM 1465 C CA . TRP A 1 193 ? -16.770 -9.548 22.453 1.00 95.31 193 TRP A CA 1
ATOM 1466 C C . TRP A 1 193 ? -15.511 -10.223 21.909 1.00 95.31 193 TRP A C 1
ATOM 1468 O O . TRP A 1 193 ? -15.092 -9.958 20.780 1.00 95.31 193 TRP A O 1
ATOM 1478 N N . ALA A 1 194 ? -14.945 -11.160 22.670 1.00 91.75 194 ALA A N 1
ATOM 1479 C CA . ALA A 1 194 ? -13.759 -11.919 22.270 1.00 91.75 194 ALA A CA 1
ATOM 1480 C C . ALA A 1 194 ? -13.986 -12.751 20.992 1.00 91.75 194 ALA A C 1
ATOM 1482 O O . ALA A 1 194 ? -13.044 -13.037 20.259 1.00 91.75 194 ALA A O 1
ATOM 1483 N N . ASN A 1 195 ? -15.242 -13.099 20.687 1.00 91.44 195 ASN A N 1
ATOM 1484 C CA . ASN A 1 195 ? -15.627 -13.802 19.461 1.00 91.44 195 ASN A CA 1
ATOM 1485 C C . ASN A 1 195 ? -15.764 -12.889 18.221 1.00 91.44 195 ASN A C 1
ATOM 1487 O O . ASN A 1 195 ? -16.060 -13.396 17.144 1.00 91.44 195 ASN A O 1
ATOM 1491 N N . GLY A 1 196 ? -15.580 -11.569 18.359 1.00 92.50 196 GLY A N 1
ATOM 1492 C CA . GLY A 1 196 ? -15.710 -10.588 17.271 1.00 92.50 196 GLY A CA 1
ATOM 1493 C C . GLY A 1 196 ? -17.071 -9.892 17.178 1.00 92.50 196 GLY A C 1
ATOM 1494 O O . GLY A 1 196 ? -17.240 -9.012 16.339 1.00 92.50 196 GLY A O 1
ATOM 1495 N N . THR A 1 197 ? -18.042 -10.242 18.027 1.00 96.12 197 THR A N 1
ATOM 1496 C CA . THR A 1 197 ? -19.333 -9.534 18.079 1.00 96.12 197 THR A CA 1
ATOM 1497 C C . THR A 1 197 ? -19.133 -8.114 18.590 1.00 96.12 197 THR A C 1
ATOM 1499 O O . THR A 1 197 ? -18.453 -7.892 19.594 1.00 96.12 197 THR A O 1
ATOM 1502 N N . ILE A 1 198 ? -19.744 -7.142 17.913 1.00 97.62 198 ILE A N 1
ATOM 1503 C CA . ILE A 1 198 ? -19.667 -5.727 18.288 1.00 97.62 198 ILE A CA 1
ATOM 1504 C C . ILE A 1 198 ? -21.082 -5.173 18.420 1.00 97.62 198 ILE A C 1
ATOM 1506 O O . ILE A 1 198 ? -21.891 -5.291 17.500 1.00 97.62 198 ILE A O 1
ATOM 1510 N N . VAL A 1 199 ? -21.385 -4.537 19.551 1.00 97.31 199 VAL A N 1
ATOM 1511 C CA . VAL A 1 199 ? -22.684 -3.901 19.799 1.00 97.31 199 VAL A CA 1
ATOM 1512 C C . VAL A 1 199 ? -22.485 -2.438 20.164 1.00 97.31 199 VAL A C 1
ATOM 1514 O O . VAL A 1 199 ? -21.855 -2.114 21.162 1.00 97.31 199 VAL A O 1
ATOM 1517 N N . MET A 1 200 ? -23.059 -1.544 19.369 1.00 96.62 200 MET A N 1
ATOM 1518 C CA . MET A 1 200 ? -23.098 -0.106 19.623 1.00 96.62 200 MET A CA 1
ATOM 1519 C C . MET A 1 200 ? -24.486 0.282 20.121 1.00 96.62 200 MET A C 1
ATOM 1521 O O . MET A 1 200 ? -25.487 -0.154 19.553 1.00 96.62 200 MET A O 1
ATOM 1525 N N . ARG A 1 201 ? -24.563 1.113 21.160 1.00 95.94 201 ARG A N 1
ATOM 1526 C CA . ARG A 1 201 ? -25.815 1.575 21.774 1.00 95.94 201 ARG A CA 1
ATOM 1527 C C . ARG A 1 201 ? -25.775 3.086 21.942 1.00 95.94 201 ARG A C 1
ATOM 1529 O O . ARG A 1 201 ? -24.773 3.635 22.385 1.00 95.94 201 ARG A O 1
ATOM 1536 N N . TYR A 1 202 ? -26.878 3.754 21.635 1.00 94.25 202 TYR A N 1
ATOM 1537 C CA . TYR A 1 202 ? -27.003 5.206 21.665 1.00 94.25 202 TYR A CA 1
ATOM 1538 C C . TYR A 1 202 ? -28.180 5.597 22.545 1.00 94.25 202 TYR A C 1
ATOM 1540 O O . TYR A 1 202 ? -29.327 5.244 22.261 1.00 94.25 202 TYR A O 1
ATOM 1548 N N . ARG A 1 203 ? -27.896 6.359 23.600 1.00 92.75 203 ARG A N 1
ATOM 1549 C CA . ARG A 1 203 ? -28.921 6.961 24.457 1.00 92.75 203 ARG A CA 1
ATOM 1550 C C . ARG A 1 203 ? -29.179 8.409 24.068 1.00 92.75 203 ARG A C 1
ATOM 1552 O O . ARG A 1 203 ? -30.334 8.827 24.024 1.00 92.75 203 ARG A O 1
ATOM 1559 N N . GLN A 1 204 ? -28.120 9.153 23.756 1.00 90.88 204 GLN A N 1
ATOM 1560 C CA . GLN A 1 204 ? -28.205 10.538 23.308 1.00 90.88 204 GLN A CA 1
ATOM 1561 C C . GLN A 1 204 ? -27.221 10.778 22.164 1.00 90.88 204 GLN A C 1
ATOM 1563 O O . GLN A 1 204 ? -26.037 10.473 22.283 1.00 90.88 204 GLN A O 1
ATOM 1568 N N . ILE A 1 205 ? -27.734 11.310 21.055 1.00 89.50 205 ILE A N 1
ATOM 1569 C CA . ILE A 1 205 ? -26.955 11.680 19.872 1.00 89.50 205 ILE A CA 1
ATOM 1570 C C . ILE A 1 205 ? -27.078 13.204 19.706 1.00 89.50 205 ILE A C 1
ATOM 1572 O O . ILE A 1 205 ? -28.213 13.694 19.711 1.00 89.50 205 ILE A O 1
ATOM 1576 N N . PRO A 1 206 ? -25.967 13.943 19.548 1.00 86.88 206 PRO A N 1
ATOM 1577 C CA . PRO A 1 206 ? -25.981 15.388 19.310 1.00 86.88 206 PRO A CA 1
ATOM 1578 C C . PRO A 1 206 ? -26.848 15.795 18.108 1.00 86.88 206 PRO A C 1
ATOM 1580 O O . PRO A 1 206 ? -26.890 15.100 17.089 1.00 86.88 206 PRO A O 1
ATOM 1583 N N . ALA A 1 207 ? -27.522 16.948 18.191 1.00 81.62 207 ALA A N 1
ATOM 1584 C CA . ALA A 1 207 ? -28.328 17.477 17.085 1.00 81.62 207 ALA A CA 1
ATOM 1585 C C . ALA A 1 207 ? -27.488 18.201 16.009 1.00 81.62 207 ALA A C 1
ATOM 1587 O O . ALA A 1 207 ? -27.988 18.494 14.917 1.00 81.62 207 ALA A O 1
ATOM 1588 N N . CYS A 1 208 ? -26.212 18.468 16.294 1.00 79.12 208 CYS A N 1
ATOM 1589 C CA . CYS A 1 208 ? -25.220 19.107 15.424 1.00 79.12 208 CYS A CA 1
ATOM 1590 C C . CYS A 1 208 ? -23.970 18.226 15.238 1.00 79.12 208 CYS A C 1
ATOM 1592 O O . CYS A 1 208 ? -23.920 17.094 15.710 1.00 79.12 208 CYS A O 1
ATOM 1594 N N . GLY A 1 209 ? -22.986 18.725 14.482 1.00 71.00 209 GLY A N 1
ATOM 1595 C CA . GLY A 1 209 ? -21.788 17.965 14.103 1.00 71.00 209 GLY A CA 1
ATOM 1596 C C . GLY A 1 209 ? -22.043 16.971 12.966 1.00 71.00 209 GLY A C 1
ATOM 1597 O O . GLY A 1 209 ? -23.189 16.664 12.638 1.00 71.00 209 GLY A O 1
ATOM 1598 N N . ARG A 1 210 ? -20.992 16.508 12.296 1.00 73.38 210 ARG A N 1
ATOM 1599 C CA . ARG A 1 210 ? -21.049 15.354 11.385 1.00 73.38 210 ARG A CA 1
ATOM 1600 C C . ARG A 1 210 ? -20.326 14.208 12.077 1.00 73.38 210 ARG A C 1
ATOM 1602 O O . ARG A 1 210 ? -19.344 14.451 12.767 1.00 73.38 210 ARG A O 1
ATOM 1609 N N . ALA A 1 211 ? -20.837 12.995 11.933 1.00 75.06 211 ALA A N 1
ATOM 1610 C CA . ALA A 1 211 ? -20.233 11.824 12.539 1.00 75.06 211 ALA A CA 1
ATOM 1611 C C . ALA A 1 211 ? -20.416 10.593 11.668 1.00 75.06 211 ALA A C 1
ATOM 1613 O O . ALA A 1 211 ? -21.374 10.469 10.898 1.00 75.06 211 ALA A O 1
ATOM 1614 N N . SER A 1 212 ? -19.501 9.650 11.835 1.00 75.94 212 SER A N 1
ATOM 1615 C CA . SER A 1 212 ? -19.640 8.324 11.260 1.00 75.94 212 SER A CA 1
ATOM 1616 C C . SER A 1 212 ? -19.726 7.217 12.264 1.00 75.94 212 SER A C 1
ATOM 1618 O O . SER A 1 212 ? -19.157 7.279 13.347 1.00 75.94 212 SER A O 1
ATOM 1620 N N . VAL A 1 213 ? -20.404 6.166 11.820 1.00 83.69 213 VAL A N 1
ATOM 1621 C CA . VAL A 1 213 ? -20.597 4.952 12.584 1.00 83.69 213 VAL A CA 1
ATOM 1622 C C . VAL A 1 213 ? -20.363 3.757 11.685 1.00 83.69 213 VAL A C 1
ATOM 1624 O O . VAL A 1 213 ? -20.950 3.661 10.604 1.00 83.69 213 VAL A O 1
ATOM 1627 N N . GLY A 1 214 ? -19.524 2.834 12.131 1.00 86.38 214 GLY A N 1
ATOM 1628 C CA . GLY A 1 214 ? -19.192 1.658 11.346 1.00 86.38 214 GLY A CA 1
ATOM 1629 C C . GLY A 1 214 ? -17.917 0.975 11.797 1.00 86.38 214 GLY A C 1
ATOM 1630 O O . GLY A 1 214 ? -17.278 1.365 12.771 1.00 86.38 214 GLY A O 1
ATOM 1631 N N . LEU A 1 215 ? -17.557 -0.056 11.050 1.00 88.50 215 LEU A N 1
ATOM 1632 C CA . LEU A 1 215 ? -16.342 -0.836 11.211 1.00 88.50 215 LEU A CA 1
ATOM 1633 C C . LEU A 1 215 ? -15.454 -0.596 9.994 1.00 88.50 215 LEU A C 1
ATOM 1635 O O . LEU A 1 215 ? -15.948 -0.650 8.867 1.00 88.50 215 LEU A O 1
ATOM 1639 N N . VAL A 1 216 ? -14.161 -0.372 10.198 1.00 81.00 216 VAL A N 1
ATOM 1640 C CA . VAL A 1 216 ? -13.184 -0.231 9.111 1.00 81.00 216 VAL A CA 1
ATOM 1641 C C . VAL A 1 216 ? -11.913 -0.967 9.488 1.00 81.00 216 VAL A C 1
ATOM 1643 O O . VAL A 1 216 ? -11.404 -0.757 10.579 1.00 81.00 216 VAL A O 1
ATOM 1646 N N . LEU A 1 217 ? -11.388 -1.802 8.596 1.00 79.44 217 LEU A N 1
ATOM 1647 C CA . LEU A 1 217 ? -10.000 -2.274 8.620 1.00 79.44 217 LEU A CA 1
ATOM 1648 C C . LEU A 1 217 ? -9.212 -1.682 7.446 1.00 79.44 217 LEU A C 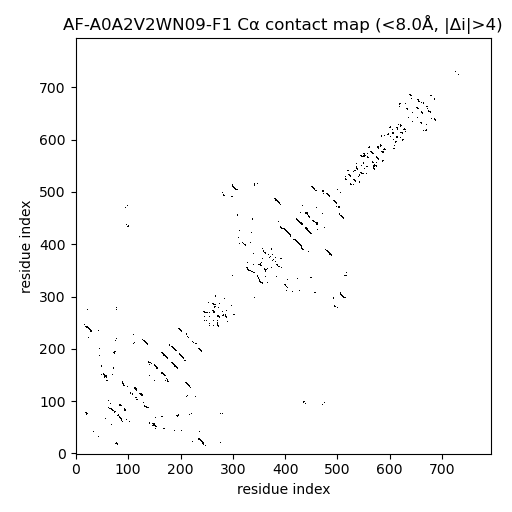1
ATOM 1650 O O . LEU A 1 217 ? -8.061 -1.296 7.613 1.00 79.44 217 LEU A O 1
ATOM 1654 N N . SER A 1 218 ? -9.833 -1.602 6.270 1.00 70.62 218 SER A N 1
ATOM 1655 C CA . SER A 1 218 ? -9.251 -1.039 5.048 1.00 70.62 218 SER A CA 1
ATOM 1656 C C . SER A 1 218 ? -10.353 -0.523 4.117 1.00 70.62 218 SER A C 1
ATOM 1658 O O . SER A 1 218 ? -11.538 -0.778 4.344 1.00 70.62 218 SER A O 1
ATOM 1660 N N . LYS A 1 219 ? -9.986 0.132 3.009 1.00 63.06 219 LYS A N 1
ATOM 1661 C CA . LYS A 1 219 ? -10.922 0.487 1.923 1.00 63.06 219 LYS A CA 1
ATOM 1662 C C . LYS A 1 219 ? -11.820 -0.660 1.456 1.00 63.06 219 LYS A C 1
ATOM 1664 O O . LYS A 1 219 ? -12.992 -0.417 1.153 1.00 63.06 219 LYS A O 1
ATOM 1669 N N . GLY A 1 220 ? -11.264 -1.869 1.352 1.00 65.62 220 GLY A N 1
ATOM 1670 C CA . GLY A 1 220 ? -11.984 -3.068 0.909 1.00 65.62 220 GLY A CA 1
ATOM 1671 C C . GLY A 1 220 ? -12.751 -3.766 2.031 1.00 65.62 220 GLY A C 1
ATOM 1672 O O . GLY A 1 220 ? -13.725 -4.464 1.770 1.00 65.62 220 GLY A O 1
ATOM 1673 N N . GLU A 1 221 ? -12.350 -3.540 3.279 1.00 76.62 221 GLU A N 1
ATOM 1674 C CA . GLU A 1 221 ? -12.876 -4.218 4.461 1.00 76.62 221 GLU A CA 1
ATOM 1675 C C . GLU A 1 221 ? -13.485 -3.192 5.415 1.00 76.62 221 GLU A C 1
ATOM 1677 O O . GLU A 1 221 ? -12.857 -2.740 6.377 1.00 76.62 221 GLU A O 1
ATOM 1682 N N . ARG A 1 222 ? -14.723 -2.792 5.113 1.00 81.62 222 ARG A N 1
ATOM 1683 C CA . ARG A 1 222 ? -15.497 -1.849 5.921 1.00 81.62 222 ARG A CA 1
ATOM 1684 C C . ARG A 1 222 ? -16.990 -2.117 5.861 1.00 81.62 222 ARG A C 1
ATOM 1686 O O . ARG A 1 222 ? -17.518 -2.577 4.853 1.00 81.62 222 ARG A O 1
ATOM 1693 N N . VAL A 1 223 ? -17.675 -1.754 6.937 1.00 84.00 223 VAL A N 1
ATOM 1694 C CA . VAL A 1 223 ? -19.130 -1.809 7.068 1.00 84.00 223 VAL A CA 1
ATOM 1695 C C . VAL A 1 223 ? -19.588 -0.513 7.717 1.00 84.00 223 VAL A C 1
ATOM 1697 O O . VAL A 1 223 ? -19.370 -0.300 8.906 1.00 84.00 223 VAL A O 1
ATOM 1700 N N . VAL A 1 224 ? -20.215 0.369 6.942 1.00 77.62 224 VAL A N 1
ATOM 1701 C CA . VAL A 1 224 ? -20.686 1.668 7.441 1.00 77.62 224 VAL A CA 1
ATOM 1702 C C . VAL A 1 224 ? -22.192 1.616 7.669 1.00 77.62 224 VAL A C 1
ATOM 1704 O O . VAL A 1 224 ? -22.943 1.205 6.787 1.00 77.62 224 VAL A O 1
ATOM 1707 N N . ALA A 1 225 ? -22.641 2.023 8.856 1.00 73.88 225 ALA A N 1
ATOM 1708 C CA . ALA A 1 225 ? -24.030 1.854 9.280 1.00 73.88 225 ALA A CA 1
ATOM 1709 C C . ALA A 1 225 ? -25.003 2.877 8.683 1.00 73.88 225 ALA A C 1
ATOM 1711 O O . ALA A 1 225 ? -26.197 2.593 8.567 1.00 73.88 225 ALA A O 1
ATOM 1712 N N . THR A 1 226 ? -24.528 4.074 8.329 1.00 65.38 226 THR A N 1
ATOM 1713 C CA . THR A 1 226 ? -25.376 5.147 7.798 1.00 65.38 226 THR A CA 1
ATOM 1714 C C . THR A 1 226 ? -24.747 5.833 6.598 1.00 65.38 226 THR A C 1
ATOM 1716 O O . THR A 1 226 ? -23.614 6.296 6.664 1.00 65.38 226 THR A O 1
ATOM 1719 N N . ALA A 1 227 ? -25.521 5.958 5.518 1.00 52.09 227 ALA A N 1
ATOM 1720 C CA . ALA A 1 227 ? -25.137 6.715 4.324 1.00 52.09 227 ALA A CA 1
ATOM 1721 C C . ALA A 1 227 ? -25.199 8.242 4.532 1.00 52.09 227 ALA A C 1
ATOM 1723 O O . ALA A 1 227 ? -24.643 9.000 3.746 1.00 52.09 227 ALA A O 1
ATOM 1724 N N . THR A 1 228 ? -25.885 8.702 5.584 1.00 55.09 228 THR A N 1
ATOM 1725 C CA . THR A 1 228 ? -25.955 10.112 5.990 1.00 55.09 228 THR A CA 1
ATOM 1726 C C . THR A 1 228 ? -25.042 10.369 7.195 1.00 55.09 228 THR A C 1
ATOM 1728 O O . THR A 1 228 ? -24.989 9.505 8.072 1.00 55.09 228 THR A O 1
ATOM 1731 N N . PRO A 1 229 ? -24.399 11.548 7.318 1.00 56.31 229 PRO A N 1
ATOM 1732 C CA . PRO A 1 229 ? -23.400 11.868 8.353 1.00 56.31 229 PRO A CA 1
ATOM 1733 C C . PRO A 1 229 ? -23.923 11.986 9.803 1.00 56.31 229 PRO A C 1
ATOM 1735 O O . PRO A 1 229 ? -23.347 12.721 10.602 1.00 56.31 229 PRO A O 1
ATOM 1738 N N . ARG A 1 230 ? -25.018 11.296 10.164 1.00 66.00 230 ARG A N 1
ATOM 1739 C CA . ARG A 1 230 ? -25.548 11.165 11.534 1.00 66.00 230 ARG A CA 1
ATOM 1740 C C . ARG A 1 230 ? -26.373 9.878 11.694 1.00 66.00 230 ARG A C 1
ATOM 1742 O O . ARG A 1 230 ? -27.288 9.661 10.895 1.00 66.00 230 ARG A O 1
ATOM 1749 N N . PRO A 1 231 ? -26.195 9.100 12.778 1.00 64.12 231 PRO A N 1
ATOM 1750 C CA . PRO A 1 231 ? -27.040 7.948 13.116 1.00 64.12 231 PRO A CA 1
ATOM 1751 C C . PRO A 1 231 ? -28.403 8.345 13.722 1.00 64.12 231 PRO A C 1
ATOM 1753 O O . PRO A 1 231 ? -28.908 7.703 14.643 1.00 64.12 231 PRO A O 1
ATOM 1756 N N . SER A 1 232 ? -29.030 9.424 13.238 1.00 71.00 232 SER A N 1
ATOM 1757 C CA . SER A 1 232 ? -30.255 9.958 13.847 1.00 71.00 232 SER A CA 1
ATOM 1758 C C . SER A 1 232 ? -31.395 8.928 13.843 1.00 71.00 232 SER A C 1
ATOM 1760 O O . SER A 1 232 ? -31.723 8.336 12.815 1.00 71.00 232 SER A O 1
ATOM 1762 N N . GLY A 1 233 ? -32.005 8.702 15.010 1.00 79.81 233 GLY A N 1
ATOM 1763 C CA . GLY A 1 233 ? -33.103 7.743 15.179 1.00 79.81 233 GLY A CA 1
ATOM 1764 C C . GLY A 1 233 ? -32.683 6.273 15.321 1.00 79.81 233 GLY A C 1
ATOM 1765 O O . GLY A 1 233 ? -33.566 5.416 15.446 1.00 79.81 233 GLY A O 1
ATOM 1766 N N . ILE A 1 234 ? -31.382 5.972 15.339 1.00 87.56 234 ILE A N 1
ATOM 1767 C CA . ILE A 1 234 ? -30.830 4.659 15.695 1.00 87.56 234 ILE A CA 1
ATOM 1768 C C . ILE A 1 234 ? -30.588 4.621 17.207 1.00 87.56 234 ILE A C 1
ATOM 1770 O O . ILE A 1 234 ? -30.112 5.593 17.780 1.00 87.56 234 ILE A O 1
ATOM 1774 N N . ALA A 1 235 ? -30.939 3.509 17.851 1.00 92.19 235 ALA A N 1
ATOM 1775 C CA . ALA A 1 235 ? -30.642 3.277 19.264 1.00 92.19 235 ALA A CA 1
ATOM 1776 C C . ALA A 1 235 ? -29.611 2.178 19.488 1.00 92.19 235 ALA A C 1
ATOM 1778 O O . ALA A 1 235 ? -28.893 2.233 20.477 1.00 92.19 235 ALA A O 1
ATOM 1779 N N . ALA A 1 236 ? -29.512 1.197 18.593 1.00 94.88 236 ALA A N 1
ATOM 1780 C CA . ALA A 1 236 ? -28.445 0.214 18.672 1.00 94.88 236 ALA A CA 1
ATOM 1781 C C . ALA A 1 236 ? -28.123 -0.392 17.308 1.00 94.88 236 ALA A C 1
ATOM 1783 O O . ALA A 1 236 ? -28.997 -0.486 16.439 1.00 94.88 236 ALA A O 1
ATOM 1784 N N . ILE A 1 237 ? -26.875 -0.823 17.153 1.00 95.19 237 ILE A N 1
ATOM 1785 C CA . ILE A 1 237 ? -26.369 -1.548 15.991 1.00 95.19 237 ILE A CA 1
ATOM 1786 C C . ILE A 1 237 ? -25.577 -2.742 16.509 1.00 95.19 237 ILE A C 1
ATOM 1788 O O . ILE A 1 237 ? -24.719 -2.581 17.372 1.00 95.19 237 ILE A O 1
ATOM 1792 N N . ARG A 1 238 ? -25.858 -3.931 15.989 1.00 96.38 238 ARG A N 1
ATOM 1793 C CA . ARG A 1 238 ? -25.109 -5.153 16.275 1.00 96.38 238 ARG A CA 1
ATOM 1794 C C . ARG A 1 238 ? -24.456 -5.644 14.995 1.00 96.38 238 ARG A C 1
ATOM 1796 O O . ARG A 1 238 ? -25.129 -5.759 13.973 1.00 96.38 238 ARG A O 1
ATOM 1803 N N . TYR A 1 239 ? -23.168 -5.934 15.083 1.00 97.06 239 TYR A N 1
ATOM 1804 C CA . TYR A 1 239 ? -22.366 -6.557 14.044 1.00 97.06 239 TYR A CA 1
ATOM 1805 C C . TYR A 1 239 ? -22.007 -7.958 14.518 1.00 97.06 239 TYR A C 1
ATOM 1807 O O . TYR A 1 239 ? -21.272 -8.116 15.495 1.00 97.06 239 TYR A O 1
ATOM 1815 N N . GLU A 1 240 ? -22.545 -8.961 13.837 1.00 96.12 240 GLU A N 1
ATOM 1816 C CA . GLU A 1 240 ? -22.242 -10.362 14.105 1.00 96.12 240 GLU A CA 1
ATOM 1817 C C . GLU A 1 240 ? -21.210 -10.855 13.079 1.00 96.12 240 GLU A C 1
ATOM 1819 O O . GLU A 1 240 ? -21.464 -10.736 11.874 1.00 96.12 240 GLU A O 1
ATOM 1824 N N . PRO A 1 241 ? -20.041 -11.363 13.503 1.00 94.44 241 PRO A N 1
ATOM 1825 C CA . PRO A 1 241 ? -19.027 -11.840 12.575 1.00 94.44 241 PRO A CA 1
ATOM 1826 C C . PRO A 1 241 ? -19.463 -13.156 11.925 1.00 94.44 241 PRO A C 1
ATOM 1828 O O . PRO A 1 241 ? -19.806 -14.125 12.602 1.00 94.44 241 PRO A O 1
ATOM 1831 N N . VAL A 1 242 ? -19.389 -13.217 10.598 1.00 90.94 242 VAL A N 1
ATOM 1832 C CA . VAL A 1 242 ? -19.488 -14.470 9.847 1.00 90.94 242 VAL A CA 1
ATOM 1833 C C . VAL A 1 242 ? -18.074 -14.981 9.619 1.00 90.94 242 VAL A C 1
ATOM 1835 O O . VAL A 1 242 ? -17.329 -14.421 8.812 1.00 90.94 242 VAL A O 1
ATOM 1838 N N . VAL A 1 243 ? -17.697 -16.015 10.365 1.00 88.31 243 VAL A N 1
ATOM 1839 C CA . VAL A 1 243 ? -16.355 -16.607 10.315 1.00 88.31 243 VAL A CA 1
ATOM 1840 C C . VAL A 1 243 ? -16.122 -17.401 9.032 1.00 88.31 243 VAL A C 1
ATOM 1842 O O . VAL A 1 243 ? -17.049 -17.980 8.460 1.00 88.31 243 VAL A O 1
ATOM 1845 N N . ASP A 1 244 ? -14.867 -17.442 8.598 1.00 86.88 244 ASP A N 1
ATOM 1846 C CA . ASP A 1 244 ? -14.440 -18.260 7.474 1.00 86.88 244 ASP A CA 1
ATOM 1847 C C . ASP A 1 244 ? -14.496 -19.755 7.822 1.00 86.88 244 ASP A C 1
ATOM 1849 O O . ASP A 1 244 ? -13.696 -20.280 8.596 1.00 86.88 244 ASP A O 1
ATOM 1853 N N . VAL A 1 245 ? -15.452 -20.459 7.216 1.00 86.06 245 VAL A N 1
ATOM 1854 C CA . VAL A 1 245 ? -15.590 -21.915 7.353 1.00 86.06 245 VAL A CA 1
ATOM 1855 C C . VAL A 1 245 ? -14.513 -22.679 6.581 1.00 86.06 245 VAL A C 1
ATOM 1857 O O . VAL A 1 245 ? -14.246 -23.837 6.900 1.00 86.06 245 VAL A O 1
ATOM 1860 N N . CYS A 1 246 ? -13.877 -22.052 5.585 1.00 87.75 246 CYS A N 1
ATOM 1861 C CA . CYS A 1 246 ? -12.839 -22.675 4.772 1.00 87.75 246 CYS A CA 1
ATOM 1862 C C . CYS A 1 246 ? -11.562 -22.932 5.584 1.00 87.75 246 CYS A C 1
ATOM 1864 O O . CYS A 1 246 ? -10.883 -23.927 5.337 1.00 87.75 246 CYS A O 1
ATOM 1866 N N . ALA A 1 247 ? -11.293 -22.122 6.614 1.00 82.56 247 ALA A N 1
ATOM 1867 C CA . ALA A 1 247 ? -10.147 -22.285 7.511 1.00 82.56 247 ALA A CA 1
ATOM 1868 C C . ALA A 1 247 ? -10.115 -23.649 8.234 1.00 82.56 247 ALA A C 1
ATOM 1870 O O . ALA A 1 247 ? -9.063 -24.075 8.712 1.00 82.56 247 ALA A O 1
ATOM 1871 N N . ALA A 1 248 ? -11.243 -24.370 8.293 1.00 83.88 248 ALA A N 1
ATOM 1872 C CA . ALA A 1 248 ? -11.312 -25.727 8.833 1.00 83.88 248 ALA A CA 1
ATOM 1873 C C . ALA A 1 248 ? -10.591 -26.778 7.960 1.00 83.88 248 ALA A C 1
ATOM 1875 O O . ALA A 1 248 ? -10.241 -27.856 8.448 1.00 83.88 248 ALA A O 1
ATOM 1876 N N . PHE A 1 249 ? -10.361 -26.500 6.672 1.00 86.88 249 PHE A N 1
ATOM 1877 C CA . PHE A 1 249 ? -9.710 -27.432 5.751 1.00 86.88 249 PHE A CA 1
ATOM 1878 C C . PHE A 1 249 ? -8.189 -27.232 5.744 1.00 86.88 249 PHE A C 1
ATOM 1880 O O . PHE A 1 249 ? -7.652 -26.354 5.076 1.00 86.88 249 PHE A O 1
ATOM 1887 N N . LEU A 1 250 ? -7.477 -28.111 6.453 1.00 84.62 250 LEU A N 1
ATOM 1888 C CA . LEU A 1 250 ? -6.022 -28.009 6.658 1.00 84.62 250 LEU A CA 1
ATOM 1889 C C . LEU A 1 250 ? -5.169 -28.545 5.500 1.00 84.62 250 LEU A C 1
ATOM 1891 O O . LEU A 1 250 ? -3.948 -28.417 5.513 1.00 84.62 250 LEU A O 1
ATOM 1895 N N . SER A 1 251 ? -5.786 -29.206 4.522 1.00 84.81 251 SER A N 1
ATOM 1896 C CA . SER A 1 251 ? -5.070 -29.756 3.373 1.00 84.81 251 SER A CA 1
ATOM 1897 C C . SER A 1 251 ? -5.634 -29.207 2.080 1.00 84.81 251 SER A C 1
ATOM 1899 O O . SER A 1 251 ? -6.838 -29.000 1.935 1.00 84.81 251 SER A O 1
ATOM 1901 N N . HIS A 1 252 ? -4.745 -29.036 1.113 1.00 84.31 252 HIS A N 1
ATOM 1902 C CA . HIS A 1 252 ? -5.092 -28.549 -0.209 1.00 84.31 252 HIS A CA 1
ATOM 1903 C C . HIS A 1 252 ? -6.159 -29.408 -0.903 1.00 84.31 252 HIS A C 1
ATOM 1905 O O . HIS A 1 252 ? -7.098 -28.860 -1.470 1.00 84.31 252 HIS A O 1
ATOM 1911 N N . SER A 1 253 ? -6.070 -30.739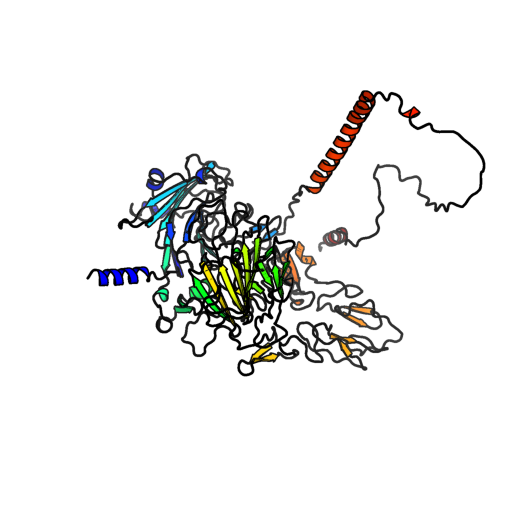 -0.819 1.00 83.69 253 SER A N 1
ATOM 1912 C CA . SER A 1 253 ? -7.077 -31.632 -1.406 1.00 83.69 253 SER A CA 1
ATOM 1913 C C . SER A 1 253 ? -8.441 -31.490 -0.729 1.00 83.69 253 SER A C 1
ATOM 1915 O O . SER A 1 253 ? -9.457 -31.487 -1.416 1.00 83.69 253 SER A O 1
ATOM 1917 N N . ALA A 1 254 ? -8.483 -31.333 0.597 1.00 86.94 254 ALA A N 1
ATOM 1918 C CA . ALA A 1 254 ? -9.732 -31.084 1.313 1.00 86.94 254 ALA A CA 1
ATOM 1919 C C . ALA A 1 254 ? -10.331 -29.716 0.954 1.00 86.94 254 ALA A C 1
ATOM 1921 O O . ALA A 1 254 ? -11.532 -29.628 0.736 1.00 86.94 254 ALA A O 1
ATOM 1922 N N . CYS A 1 255 ? -9.494 -28.683 0.831 1.00 86.62 255 CYS A N 1
ATOM 1923 C CA . CYS A 1 255 ? -9.907 -27.338 0.438 1.00 86.62 255 CYS A CA 1
ATOM 1924 C C . CYS A 1 255 ? -10.472 -27.294 -0.988 1.00 86.62 255 CYS A C 1
ATOM 1926 O O . CYS A 1 255 ? -11.522 -26.711 -1.219 1.00 86.62 255 CYS A O 1
ATOM 1928 N N . ALA A 1 256 ? -9.802 -27.954 -1.936 1.00 82.12 256 ALA A N 1
ATOM 1929 C CA . ALA A 1 256 ? -10.225 -28.008 -3.334 1.00 82.12 256 ALA A CA 1
ATOM 1930 C C . ALA A 1 256 ? -11.521 -28.811 -3.549 1.00 82.12 256 ALA A C 1
ATOM 1932 O O . ALA A 1 256 ? -12.215 -28.600 -4.536 1.00 82.12 256 ALA A O 1
ATOM 1933 N N . ASN A 1 257 ? -11.829 -29.740 -2.639 1.00 80.56 257 ASN A N 1
ATOM 1934 C CA . ASN A 1 257 ? -13.073 -30.510 -2.645 1.00 80.56 257 ASN A CA 1
ATOM 1935 C C . ASN A 1 257 ? -14.183 -29.858 -1.803 1.00 80.56 257 ASN A C 1
ATOM 1937 O O . ASN A 1 257 ? -15.313 -30.350 -1.800 1.00 80.56 257 ASN A O 1
ATOM 1941 N N . ALA A 1 258 ? -13.864 -28.805 -1.046 1.00 75.06 258 ALA A N 1
ATOM 1942 C CA . ALA A 1 258 ? -14.851 -28.021 -0.323 1.00 75.06 258 ALA A CA 1
ATOM 1943 C C . ALA A 1 258 ? -15.650 -27.151 -1.307 1.00 75.06 258 ALA A C 1
ATOM 1945 O O . ALA A 1 258 ? -15.224 -26.938 -2.437 1.00 75.06 258 ALA A O 1
ATOM 1946 N N . ALA A 1 259 ? -16.829 -26.693 -0.875 1.00 63.03 259 ALA A N 1
ATOM 1947 C CA . ALA A 1 259 ? -17.780 -25.901 -1.661 1.00 63.03 259 ALA A CA 1
ATOM 1948 C C . ALA A 1 259 ? -17.127 -24.832 -2.567 1.00 63.03 259 ALA A C 1
ATOM 1950 O O . ALA A 1 259 ? -16.088 -24.283 -2.209 1.00 63.03 259 ALA A O 1
ATOM 1951 N N . ASP A 1 260 ? -17.810 -24.438 -3.654 1.00 68.62 260 ASP A N 1
ATOM 1952 C CA . ASP A 1 260 ? -17.366 -23.463 -4.684 1.00 68.62 260 ASP A CA 1
ATOM 1953 C C . ASP A 1 260 ? -16.897 -22.078 -4.159 1.00 68.62 260 ASP A C 1
ATOM 1955 O O . ASP A 1 260 ? -16.477 -21.216 -4.930 1.00 68.62 260 ASP A O 1
ATOM 1959 N N . LEU A 1 261 ? -16.994 -21.838 -2.848 1.00 82.56 261 LEU A N 1
ATOM 1960 C CA . LEU A 1 261 ? -16.662 -20.600 -2.144 1.00 82.56 261 LEU A CA 1
ATOM 1961 C C . LEU A 1 261 ? -15.317 -20.652 -1.392 1.00 82.56 261 LEU A C 1
ATOM 1963 O O . LEU A 1 261 ? -14.933 -19.645 -0.797 1.00 82.56 261 LEU A O 1
ATOM 1967 N N . CYS A 1 262 ? -14.604 -21.784 -1.399 1.00 89.06 262 CYS A N 1
ATOM 1968 C CA . CYS A 1 262 ? -13.283 -21.926 -0.779 1.00 89.06 262 CYS A CA 1
ATOM 1969 C C . CYS A 1 262 ? -12.156 -21.950 -1.820 1.00 89.06 262 CYS A C 1
ATOM 1971 O O . CYS A 1 262 ? -12.333 -22.374 -2.961 1.00 89.06 262 CYS A O 1
ATOM 1973 N N . GLY A 1 263 ? -10.963 -21.522 -1.416 1.00 88.81 263 GLY A N 1
ATOM 1974 C CA . GLY A 1 263 ? -9.759 -21.676 -2.219 1.00 88.81 263 GLY A CA 1
ATOM 1975 C C . GLY A 1 263 ? -8.492 -21.780 -1.381 1.00 88.81 263 GLY A C 1
ATOM 1976 O O . GLY A 1 263 ? -8.421 -21.330 -0.241 1.00 88.81 263 GLY A O 1
ATOM 1977 N N . TRP A 1 264 ? -7.475 -22.406 -1.958 1.00 89.69 264 TRP A N 1
ATOM 1978 C CA . TRP A 1 264 ? -6.186 -22.626 -1.329 1.00 89.69 264 TRP A CA 1
ATOM 1979 C C . TRP A 1 264 ? -5.253 -21.446 -1.585 1.00 89.69 264 TRP A C 1
ATOM 1981 O O . TRP A 1 264 ? -4.993 -21.082 -2.737 1.00 89.69 264 TRP A O 1
ATOM 1991 N N . CYS A 1 265 ? -4.713 -20.872 -0.514 1.00 88.81 265 CYS A N 1
ATOM 1992 C CA . CYS A 1 265 ? -3.622 -19.918 -0.585 1.00 88.81 265 CYS A CA 1
ATOM 1993 C C . CYS A 1 265 ? -2.289 -20.652 -0.426 1.00 88.81 265 CYS A C 1
ATOM 1995 O O . CYS A 1 265 ? -1.895 -21.034 0.675 1.00 88.81 265 CYS A O 1
ATOM 1997 N N . ALA A 1 266 ? -1.567 -20.838 -1.533 1.00 87.00 266 ALA A N 1
ATOM 1998 C CA . ALA A 1 266 ? -0.305 -21.574 -1.515 1.00 87.00 266 ALA A CA 1
ATOM 1999 C C . ALA A 1 266 ? 0.775 -20.884 -0.668 1.00 87.00 266 ALA A C 1
ATOM 2001 O O . ALA A 1 266 ? 1.597 -21.570 -0.070 1.00 87.00 266 ALA A O 1
ATOM 2002 N N . ALA A 1 267 ? 0.756 -19.549 -0.597 1.00 88.44 267 ALA A N 1
ATOM 2003 C CA . ALA A 1 267 ? 1.772 -18.795 0.126 1.00 88.44 267 ALA A CA 1
ATOM 2004 C C . ALA A 1 267 ? 1.646 -18.906 1.648 1.00 88.44 267 ALA A C 1
ATOM 2006 O O . ALA A 1 267 ? 2.660 -18.956 2.332 1.00 88.44 267 ALA A O 1
ATOM 2007 N N . THR A 1 268 ? 0.426 -18.947 2.183 1.00 88.88 268 THR A N 1
ATOM 2008 C CA . THR A 1 268 ? 0.187 -19.107 3.628 1.00 88.88 268 THR A CA 1
ATOM 2009 C C . THR A 1 268 ? -0.044 -20.566 4.023 1.00 88.88 268 THR A C 1
ATOM 2011 O O . THR A 1 268 ? -0.028 -20.886 5.206 1.00 88.88 268 THR A O 1
ATOM 2014 N N . GLY A 1 269 ? -0.272 -21.459 3.052 1.00 87.94 269 GLY A N 1
ATOM 2015 C CA . GLY A 1 269 ? -0.616 -22.858 3.310 1.00 87.94 269 GLY A CA 1
ATOM 2016 C C . GLY A 1 269 ? -2.001 -23.033 3.939 1.00 87.94 269 GLY A C 1
ATOM 2017 O O . GLY A 1 269 ? -2.224 -24.019 4.637 1.00 87.94 269 GLY A O 1
ATOM 2018 N N . ALA A 1 270 ? -2.911 -22.080 3.719 1.00 87.69 270 ALA A N 1
ATOM 2019 C CA . ALA A 1 270 ? -4.234 -22.052 4.332 1.00 87.69 270 ALA A CA 1
ATOM 2020 C C . ALA A 1 270 ? -5.353 -22.111 3.286 1.00 87.69 270 ALA A C 1
ATOM 2022 O O . ALA A 1 270 ? -5.235 -21.568 2.183 1.00 87.69 270 ALA A O 1
ATOM 2023 N N . CYS A 1 271 ? -6.464 -22.747 3.654 1.00 89.06 271 CYS A N 1
ATOM 2024 C CA . CYS A 1 271 ? -7.711 -22.672 2.906 1.00 89.06 271 CYS A CA 1
ATOM 2025 C C . CYS A 1 271 ? -8.515 -21.460 3.381 1.00 89.06 271 CYS A C 1
ATOM 2027 O O . CYS A 1 271 ? -8.740 -21.313 4.579 1.00 89.06 271 CYS A O 1
ATOM 2029 N N . VAL A 1 272 ? -8.936 -20.601 2.454 1.00 89.31 272 VAL A N 1
ATOM 2030 C CA . VAL A 1 272 ? -9.630 -19.345 2.761 1.00 89.31 272 VAL A CA 1
ATOM 2031 C C . VAL A 1 272 ? -10.840 -19.148 1.855 1.00 89.31 272 VAL A C 1
ATOM 2033 O O . VAL A 1 272 ? -10.864 -19.628 0.717 1.00 89.31 272 VAL A O 1
ATOM 2036 N N . ALA A 1 273 ? -11.844 -18.420 2.337 1.00 88.75 273 ALA A N 1
ATOM 2037 C CA . ALA A 1 273 ? -12.981 -18.013 1.520 1.00 88.75 273 ALA A CA 1
ATOM 2038 C C . ALA A 1 273 ? -12.528 -17.177 0.310 1.00 88.75 273 ALA A C 1
ATOM 2040 O O . ALA A 1 273 ? -11.672 -16.296 0.421 1.00 88.75 273 ALA A O 1
ATOM 2041 N N . THR A 1 274 ? -13.153 -17.383 -0.851 1.00 87.00 274 THR A N 1
ATOM 2042 C CA . THR A 1 274 ? -12.828 -16.655 -2.093 1.00 87.00 274 THR A CA 1
ATOM 2043 C C . THR A 1 274 ? -12.961 -15.142 -1.953 1.00 87.00 274 THR A C 1
ATOM 2045 O O . THR A 1 274 ? -12.194 -14.395 -2.555 1.00 87.00 274 THR A O 1
ATOM 2048 N N . SER A 1 275 ? -13.899 -14.674 -1.130 1.00 84.06 275 SER A N 1
ATOM 2049 C CA . SER A 1 275 ? -14.091 -13.252 -0.826 1.00 84.06 275 SER A CA 1
ATOM 2050 C C . SER A 1 275 ? -12.959 -12.636 0.003 1.00 84.06 275 SER A C 1
ATOM 2052 O O . SER A 1 275 ? -12.800 -11.421 -0.022 1.00 84.06 275 SER A O 1
ATOM 2054 N N . LEU A 1 276 ? -12.171 -13.448 0.715 1.00 84.06 276 LEU A N 1
ATOM 2055 C CA . LEU A 1 276 ? -11.018 -13.012 1.510 1.00 84.06 276 LEU A CA 1
ATOM 2056 C C . LEU A 1 276 ? -9.686 -13.155 0.758 1.00 84.06 276 LEU A C 1
ATOM 2058 O O . LEU A 1 276 ? -8.639 -12.769 1.271 1.00 84.06 276 LEU A O 1
ATOM 2062 N N . ALA A 1 277 ? -9.692 -13.681 -0.470 1.00 81.62 277 ALA A N 1
ATOM 2063 C CA . ALA A 1 277 ? -8.469 -13.989 -1.210 1.00 81.62 277 ALA A CA 1
ATOM 2064 C C . ALA A 1 277 ? -7.512 -12.789 -1.327 1.00 81.62 277 ALA A C 1
ATOM 2066 O O . ALA A 1 277 ? -6.312 -12.938 -1.117 1.00 81.62 277 ALA A O 1
ATOM 2067 N N . ALA A 1 278 ? -8.033 -11.592 -1.613 1.00 78.88 278 ALA A N 1
ATOM 2068 C CA . ALA A 1 278 ? -7.216 -10.390 -1.792 1.00 78.88 278 ALA A CA 1
ATOM 2069 C C . ALA A 1 278 ? -6.625 -9.831 -0.484 1.00 78.88 278 ALA A C 1
ATOM 2071 O O . ALA A 1 278 ? -5.647 -9.089 -0.539 1.00 78.88 278 ALA A O 1
ATOM 2072 N N . SER A 1 279 ? -7.200 -10.160 0.676 1.00 81.19 279 SER A N 1
ATOM 2073 C CA . SER A 1 279 ? -6.732 -9.700 1.989 1.00 81.19 279 SER A CA 1
ATOM 2074 C C . SER A 1 279 ? -5.959 -10.778 2.753 1.00 81.19 279 SER A C 1
ATOM 2076 O O . SER A 1 279 ? -5.133 -10.449 3.596 1.00 81.19 279 SER A O 1
ATOM 2078 N N . CYS A 1 280 ? -6.137 -12.058 2.439 1.00 84.19 280 CYS A N 1
ATOM 2079 C CA . CYS A 1 280 ? -5.467 -13.161 3.134 1.00 84.19 280 CYS A CA 1
ATOM 2080 C C . CYS A 1 280 ? -4.417 -13.883 2.278 1.00 84.19 280 CYS A C 1
ATOM 2082 O O . CYS A 1 280 ? -3.736 -14.774 2.781 1.00 84.19 280 CYS A O 1
ATOM 2084 N N . CYS A 1 281 ? -4.264 -13.522 1.000 1.00 85.44 281 CYS A N 1
ATOM 2085 C CA . CYS A 1 281 ? -3.358 -14.218 0.096 1.00 85.44 281 CYS A CA 1
ATOM 2086 C C . CYS A 1 281 ? -2.547 -13.255 -0.789 1.00 85.44 281 CYS A C 1
ATOM 2088 O O . CYS A 1 281 ? -3.122 -12.362 -1.414 1.00 85.44 281 CYS A O 1
ATOM 2090 N N . PRO A 1 282 ? -1.216 -13.432 -0.899 1.00 87.69 282 PRO A N 1
ATOM 2091 C CA . PRO A 1 282 ? -0.406 -12.726 -1.885 1.00 87.69 282 PRO A CA 1
ATOM 2092 C C . PRO A 1 282 ? -0.922 -12.910 -3.315 1.00 87.69 282 PRO A C 1
ATOM 2094 O O . PRO A 1 282 ? -1.377 -14.000 -3.697 1.00 87.69 282 PRO A O 1
ATOM 2097 N N . ARG A 1 283 ? -0.807 -11.861 -4.136 1.00 84.12 283 ARG A N 1
ATOM 2098 C CA . ARG A 1 283 ? -1.259 -11.887 -5.533 1.00 84.12 283 ARG A CA 1
ATOM 2099 C C . ARG A 1 283 ? -0.621 -13.057 -6.285 1.00 84.12 283 ARG A C 1
ATOM 2101 O O . ARG A 1 283 ? 0.572 -13.316 -6.179 1.00 84.12 283 ARG A O 1
ATOM 2108 N N . GLY A 1 284 ? -1.445 -13.785 -7.037 1.00 77.06 284 GLY A N 1
ATOM 2109 C CA . GLY A 1 284 ? -1.006 -14.926 -7.845 1.00 77.06 284 GLY A CA 1
ATOM 2110 C C . GLY A 1 284 ? -0.885 -16.260 -7.098 1.00 77.06 284 GLY A C 1
ATOM 2111 O O . GLY A 1 284 ? -0.705 -17.279 -7.764 1.00 77.06 284 GLY A O 1
ATOM 2112 N N . SER A 1 285 ? -1.045 -16.290 -5.767 1.00 82.81 285 SER A N 1
ATOM 2113 C CA . SER A 1 285 ? -0.904 -17.514 -4.953 1.00 82.81 285 SER A CA 1
ATOM 2114 C C . SER A 1 285 ? -2.223 -18.185 -4.525 1.00 82.81 285 SER A C 1
ATOM 2116 O O . SER A 1 285 ? -2.197 -19.301 -4.007 1.00 82.81 285 SER A O 1
ATOM 2118 N N . PHE A 1 286 ? -3.373 -17.552 -4.788 1.00 84.81 286 PHE A N 1
ATOM 2119 C CA . PHE A 1 286 ? -4.711 -18.089 -4.500 1.00 84.81 286 PHE A CA 1
ATOM 2120 C C . PHE A 1 286 ? -5.252 -18.972 -5.641 1.00 84.81 286 PHE A C 1
ATOM 2122 O O . PHE A 1 286 ? -5.069 -18.650 -6.824 1.00 84.81 286 PHE A O 1
ATOM 2129 N N . ARG A 1 287 ? -5.934 -20.077 -5.305 1.00 81.44 287 ARG A N 1
ATOM 2130 C CA . ARG A 1 287 ? -6.504 -21.047 -6.261 1.00 81.44 287 ARG A CA 1
ATOM 2131 C C . ARG A 1 287 ? -7.839 -21.610 -5.770 1.00 81.44 287 ARG A C 1
ATOM 2133 O O . ARG A 1 287 ? -7.931 -22.041 -4.632 1.00 81.44 287 ARG A O 1
ATOM 2140 N N . THR A 1 288 ? -8.836 -21.700 -6.646 1.00 80.56 288 THR A N 1
ATOM 2141 C CA . THR A 1 288 ? -10.130 -22.360 -6.361 1.00 80.56 288 THR A CA 1
ATOM 2142 C C . THR A 1 288 ? -10.224 -23.784 -6.912 1.00 80.56 288 THR A C 1
ATOM 2144 O O . THR A 1 288 ? -11.203 -24.474 -6.667 1.00 80.56 288 THR A O 1
ATOM 2147 N N . ALA A 1 289 ? -9.216 -24.237 -7.660 1.00 70.00 289 ALA A N 1
ATOM 2148 C CA . ALA A 1 289 ? -9.182 -25.558 -8.277 1.00 70.00 289 ALA A CA 1
ATOM 2149 C C . ALA A 1 289 ? -7.828 -26.244 -8.021 1.00 70.00 289 ALA A C 1
ATOM 2151 O O . ALA A 1 289 ? -6.808 -25.550 -7.912 1.00 70.00 289 ALA A O 1
ATOM 2152 N N . PRO A 1 290 ? -7.794 -27.591 -7.958 1.00 59.59 290 PRO A N 1
ATOM 2153 C CA . PRO A 1 290 ? -6.546 -28.330 -7.850 1.00 59.59 290 PRO A CA 1
ATOM 2154 C C . PRO A 1 290 ? -5.669 -28.067 -9.089 1.00 59.59 290 PRO A C 1
ATOM 2156 O O . PRO A 1 290 ? -6.186 -27.901 -10.196 1.00 59.59 290 PRO A O 1
ATOM 2159 N N . PRO A 1 291 ? -4.339 -27.994 -8.934 1.00 55.53 291 PRO A N 1
ATOM 2160 C CA . PRO A 1 291 ? -3.438 -27.519 -9.964 1.00 55.53 291 PRO A CA 1
ATOM 2161 C C . PRO A 1 291 ? -3.436 -28.489 -11.141 1.00 55.53 291 PRO A C 1
ATOM 2163 O O . PRO A 1 291 ? -3.021 -29.637 -11.016 1.00 55.53 291 PRO A O 1
ATOM 2166 N N . SER A 1 292 ? -3.830 -27.993 -12.310 1.00 47.06 292 SER A N 1
ATOM 2167 C CA . SER A 1 292 ? -3.508 -28.623 -13.592 1.00 47.06 292 SER A CA 1
ATOM 2168 C C . SER A 1 292 ? -2.046 -28.373 -14.004 1.00 47.06 292 SER A C 1
ATOM 2170 O O . SER A 1 292 ? -1.546 -29.032 -14.911 1.00 47.06 292 SER A O 1
ATOM 2172 N N . SER A 1 293 ? -1.345 -27.447 -13.330 1.00 46.84 293 SER A N 1
ATOM 2173 C CA . SER A 1 293 ? 0.069 -27.108 -13.540 1.00 46.84 293 SER A CA 1
ATOM 2174 C C . SER A 1 293 ? 0.658 -26.424 -12.290 1.00 46.84 293 SER A C 1
ATOM 2176 O O . SER A 1 293 ? -0.061 -25.677 -11.616 1.00 46.84 293 SER A O 1
ATOM 2178 N N . PRO A 1 294 ? 1.942 -26.633 -11.938 1.00 42.00 294 PRO A N 1
ATOM 2179 C CA . PRO A 1 294 ? 2.589 -25.874 -10.876 1.00 42.00 294 PRO A CA 1
ATOM 2180 C C . PRO A 1 294 ? 2.863 -24.453 -11.368 1.00 42.00 294 PRO A C 1
ATOM 2182 O O . PRO A 1 294 ? 3.816 -24.254 -12.113 1.00 42.00 294 PRO A O 1
ATOM 2185 N N . VAL A 1 295 ? 2.080 -23.463 -10.949 1.00 41.88 295 VAL A N 1
ATOM 2186 C CA . VAL A 1 295 ? 2.419 -22.045 -11.157 1.00 41.88 295 VAL A CA 1
ATOM 2187 C C . VAL A 1 295 ? 2.121 -21.283 -9.865 1.00 41.88 295 VAL A C 1
ATOM 2189 O O . VAL A 1 295 ? 0.978 -20.921 -9.595 1.00 41.88 295 VAL A O 1
ATOM 2192 N N . GLY A 1 296 ? 3.154 -21.075 -9.045 1.00 48.06 296 GLY A N 1
ATOM 2193 C CA . GLY A 1 296 ? 3.413 -19.734 -8.513 1.00 48.06 296 GLY A CA 1
ATOM 2194 C C . GLY A 1 296 ? 3.959 -18.898 -9.670 1.00 48.06 296 GLY A C 1
ATOM 2195 O O . GLY A 1 296 ? 4.467 -19.497 -10.618 1.00 48.06 296 GLY A O 1
ATOM 2196 N N . GLY A 1 297 ? 3.758 -17.578 -9.648 1.00 63.56 297 GLY A N 1
ATOM 2197 C CA . GLY A 1 297 ? 4.052 -16.701 -10.788 1.00 63.56 297 GLY A CA 1
ATOM 2198 C C . GLY A 1 297 ? 5.384 -17.035 -11.462 1.00 63.56 297 GLY A C 1
ATOM 2199 O O . GLY A 1 297 ? 6.320 -17.467 -10.792 1.00 63.56 297 GLY A O 1
ATOM 2200 N N . ASP A 1 298 ? 5.467 -16.849 -12.780 1.00 74.00 298 ASP A N 1
ATOM 2201 C CA . ASP A 1 298 ? 6.575 -17.338 -13.618 1.00 74.00 298 ASP A CA 1
ATOM 2202 C C . ASP A 1 298 ? 7.978 -16.911 -13.144 1.00 74.00 298 ASP A C 1
ATOM 2204 O O . ASP A 1 298 ? 8.973 -17.514 -13.539 1.00 74.00 298 ASP A O 1
ATOM 2208 N N . PHE A 1 299 ? 8.056 -15.940 -12.233 1.00 86.69 299 PHE A N 1
ATOM 2209 C CA . PHE A 1 299 ? 9.274 -15.388 -11.653 1.00 86.69 299 PHE A CA 1
ATOM 2210 C C . PHE A 1 299 ? 9.530 -15.818 -10.203 1.00 86.69 299 PHE A C 1
ATOM 2212 O O . PHE A 1 299 ? 10.634 -16.264 -9.903 1.00 86.69 299 PHE A O 1
ATOM 2219 N N . TYR A 1 300 ? 8.529 -15.739 -9.315 1.00 90.06 300 TYR A N 1
ATOM 2220 C CA . TYR A 1 300 ? 8.694 -15.978 -7.876 1.00 90.06 300 TYR A CA 1
ATOM 2221 C C . TYR A 1 300 ? 7.580 -16.844 -7.280 1.00 90.06 300 TYR A C 1
ATOM 2223 O O . TYR A 1 300 ? 6.390 -16.632 -7.524 1.00 90.06 300 TYR A O 1
ATOM 2231 N N . VAL A 1 301 ? 7.974 -17.773 -6.407 1.00 90.44 301 VAL A N 1
ATOM 2232 C CA . VAL A 1 301 ? 7.082 -18.411 -5.432 1.00 90.44 301 VAL A CA 1
ATOM 2233 C C . VAL A 1 301 ? 7.185 -17.643 -4.123 1.00 90.44 301 VAL A C 1
ATOM 2235 O O . VAL A 1 301 ? 8.284 -17.331 -3.671 1.00 90.44 301 VAL A O 1
ATOM 2238 N N . VAL A 1 302 ? 6.041 -17.348 -3.508 1.00 91.88 302 VAL A N 1
ATOM 2239 C CA . VAL A 1 302 ? 5.981 -16.616 -2.239 1.00 91.88 302 VAL A CA 1
ATOM 2240 C C . VAL A 1 302 ? 5.490 -17.524 -1.135 1.00 91.88 302 VAL A C 1
ATOM 2242 O O . VAL A 1 302 ? 4.531 -18.261 -1.340 1.00 91.88 302 VAL A O 1
ATOM 2245 N N . ALA A 1 303 ? 6.133 -17.432 0.023 1.00 92.56 303 ALA A N 1
ATOM 2246 C CA . ALA A 1 303 ? 5.725 -18.066 1.266 1.00 92.56 303 ALA A CA 1
ATOM 2247 C C . ALA A 1 303 ? 5.602 -17.008 2.370 1.00 92.56 303 ALA A C 1
ATOM 2249 O O . ALA A 1 303 ? 6.428 -16.098 2.468 1.00 92.56 303 ALA A O 1
ATOM 2250 N N . VAL A 1 304 ? 4.566 -17.123 3.195 1.00 91.38 304 VAL A N 1
ATOM 2251 C CA . VAL A 1 304 ? 4.302 -16.256 4.343 1.00 91.38 304 VAL A CA 1
ATOM 2252 C C . VAL A 1 304 ? 4.187 -17.130 5.577 1.00 91.38 304 VAL A C 1
ATOM 2254 O O . VAL A 1 304 ? 3.327 -18.001 5.659 1.00 91.38 304 VAL A O 1
ATOM 2257 N N . GLU A 1 305 ? 5.039 -16.862 6.553 1.00 90.06 305 GLU A N 1
ATOM 2258 C CA . GLU A 1 305 ? 5.142 -17.629 7.784 1.00 90.06 305 GLU A CA 1
ATOM 2259 C C . GLU A 1 305 ? 5.122 -16.711 9.004 1.00 90.06 305 GLU A C 1
ATOM 2261 O O . GLU A 1 305 ? 5.383 -15.510 8.917 1.00 90.06 305 GLU A O 1
ATOM 2266 N N . GLN A 1 306 ? 4.816 -17.287 10.162 1.00 86.12 306 GLN A N 1
ATOM 2267 C CA . GLN A 1 306 ? 4.696 -16.578 11.433 1.00 86.12 306 GLN A CA 1
ATOM 2268 C C . GLN A 1 306 ? 5.657 -17.177 12.465 1.00 86.12 306 GLN A C 1
ATOM 2270 O O . GLN A 1 306 ? 6.041 -18.338 12.361 1.00 86.12 306 GLN A O 1
ATOM 2275 N N . GLY A 1 307 ? 6.045 -16.388 13.469 1.00 80.81 307 GLY A N 1
ATOM 2276 C CA . GLY A 1 307 ? 7.004 -16.804 14.502 1.00 80.81 307 GLY A CA 1
ATOM 2277 C C . GLY A 1 307 ? 8.478 -16.708 14.087 1.00 80.81 307 GLY A C 1
ATOM 2278 O O . GLY A 1 307 ? 9.348 -17.240 14.770 1.00 80.81 307 GLY A O 1
ATOM 2279 N N . ALA A 1 308 ? 8.781 -16.023 12.986 1.00 83.69 308 ALA A N 1
ATOM 2280 C CA . ALA A 1 308 ? 10.138 -15.784 12.521 1.00 83.69 308 ALA A CA 1
ATOM 2281 C C . ALA A 1 308 ? 10.722 -14.510 13.151 1.00 83.69 308 ALA A C 1
ATOM 2283 O O . ALA A 1 308 ? 10.406 -13.390 12.749 1.00 83.69 308 ALA A O 1
ATOM 2284 N N . GLU A 1 309 ? 11.605 -14.680 14.133 1.00 83.94 309 GLU A N 1
ATOM 2285 C CA . GLU A 1 309 ? 12.291 -13.559 14.779 1.00 83.94 309 GLU A CA 1
ATOM 2286 C C . GLU A 1 309 ? 13.289 -12.849 13.846 1.00 83.94 309 GLU A C 1
ATOM 2288 O O . GLU A 1 309 ? 13.795 -13.413 12.862 1.00 83.94 309 GLU A O 1
ATOM 2293 N N . LEU A 1 310 ? 13.593 -11.592 14.190 1.00 87.50 310 LEU A N 1
ATOM 2294 C CA . LEU A 1 310 ? 14.665 -10.825 13.565 1.00 87.50 310 LEU A CA 1
ATOM 2295 C C . LEU A 1 310 ? 16.034 -11.415 13.904 1.00 87.50 310 LEU A C 1
ATOM 2297 O O . LEU A 1 310 ? 16.312 -11.829 15.030 1.00 87.50 310 LEU A O 1
ATOM 2301 N N . VAL A 1 311 ? 16.937 -11.377 12.934 1.00 89.44 311 VAL A N 1
ATOM 2302 C CA . VAL A 1 311 ? 18.325 -11.790 13.127 1.00 89.44 311 VAL A CA 1
ATOM 2303 C C . VAL A 1 311 ? 19.090 -10.696 13.859 1.00 89.44 311 VAL A C 1
ATOM 2305 O O . VAL A 1 311 ? 18.995 -9.524 13.519 1.00 89.44 311 VAL A O 1
ATOM 2308 N N . ARG A 1 312 ? 19.931 -11.043 14.833 1.00 88.38 312 ARG A N 1
ATOM 2309 C CA . ARG A 1 312 ? 20.782 -10.047 15.505 1.00 88.38 312 ARG A CA 1
ATOM 2310 C C . ARG A 1 312 ? 21.962 -9.635 14.616 1.00 88.38 312 ARG A C 1
ATOM 2312 O O . ARG A 1 312 ? 23.046 -10.201 14.742 1.00 88.38 312 ARG A O 1
ATOM 2319 N N . LEU A 1 313 ? 21.780 -8.626 13.757 1.00 88.69 313 LEU A N 1
ATOM 2320 C CA . LEU A 1 313 ? 22.822 -8.167 12.818 1.00 88.69 313 LEU A CA 1
ATOM 2321 C C . LEU A 1 313 ? 24.103 -7.693 13.514 1.00 88.69 313 LEU A C 1
ATOM 2323 O O . LEU A 1 313 ? 25.194 -7.940 13.011 1.00 88.69 313 LEU A O 1
ATOM 2327 N N . ALA A 1 314 ? 23.995 -7.083 14.696 1.00 81.56 314 ALA A N 1
ATOM 2328 C CA . ALA A 1 314 ? 25.158 -6.652 15.478 1.00 81.56 314 ALA A CA 1
ATOM 2329 C C . ALA A 1 314 ? 26.081 -7.815 15.905 1.00 81.56 314 ALA A C 1
ATOM 2331 O O . ALA A 1 314 ? 27.246 -7.592 16.225 1.00 81.56 314 ALA A O 1
ATOM 2332 N N . ALA A 1 315 ? 25.581 -9.057 15.912 1.00 85.69 315 ALA A N 1
ATOM 2333 C CA . ALA A 1 315 ? 26.376 -10.246 16.212 1.00 85.69 315 ALA A CA 1
ATOM 2334 C C . ALA A 1 315 ? 27.087 -10.825 14.973 1.00 85.69 315 ALA A C 1
ATOM 2336 O O . ALA A 1 315 ? 27.924 -11.719 15.107 1.00 85.69 315 ALA A O 1
ATOM 2337 N N . LEU A 1 316 ? 26.770 -10.335 13.770 1.00 89.00 316 LEU A N 1
ATOM 2338 C CA . LEU A 1 316 ? 27.383 -10.799 12.531 1.00 89.00 316 LEU A CA 1
ATOM 2339 C C . LEU A 1 316 ? 28.759 -10.154 12.337 1.00 89.00 316 LEU A C 1
ATOM 2341 O O . LEU A 1 316 ? 28.970 -8.967 12.609 1.00 89.00 316 LEU A O 1
ATOM 2345 N N . ARG A 1 317 ? 29.718 -10.941 11.842 1.00 85.00 317 ARG A N 1
ATOM 2346 C CA . ARG A 1 317 ? 31.053 -10.436 11.498 1.00 85.00 317 ARG A CA 1
ATOM 2347 C C . ARG A 1 317 ? 30.960 -9.504 10.291 1.00 85.00 317 ARG A C 1
ATOM 2349 O O . ARG A 1 317 ? 30.310 -9.837 9.309 1.00 85.00 317 ARG A O 1
ATOM 2356 N N . GLY A 1 318 ? 31.650 -8.364 10.355 1.00 84.56 318 GLY A N 1
ATOM 2357 C CA . GLY A 1 318 ? 31.710 -7.413 9.240 1.00 84.56 318 GLY A CA 1
ATOM 2358 C C . GLY A 1 318 ? 30.417 -6.628 8.997 1.00 84.56 318 GLY A C 1
ATOM 2359 O O . GLY A 1 318 ? 30.253 -6.086 7.907 1.00 84.56 318 GLY A O 1
ATOM 2360 N N . HIS A 1 319 ? 29.508 -6.566 9.979 1.00 92.69 319 HIS A N 1
ATOM 2361 C CA . HIS A 1 319 ? 28.345 -5.686 9.893 1.00 92.69 319 HIS A CA 1
ATOM 2362 C C . HIS A 1 319 ? 28.776 -4.214 9.844 1.00 92.69 319 HIS A C 1
ATOM 2364 O O . HIS A 1 319 ? 29.762 -3.807 10.461 1.00 92.69 319 HIS A O 1
ATOM 2370 N N . VAL A 1 320 ? 28.004 -3.409 9.126 1.00 93.62 320 VAL A N 1
ATOM 2371 C CA . VAL A 1 320 ? 28.206 -1.971 8.975 1.00 93.62 320 VAL A CA 1
ATOM 2372 C C . VAL A 1 320 ? 26.948 -1.271 9.454 1.00 93.62 320 VAL A C 1
ATOM 2374 O O . VAL A 1 320 ? 25.843 -1.609 9.035 1.00 93.62 320 VAL A O 1
ATOM 2377 N N . ARG A 1 321 ? 27.115 -0.278 10.327 1.00 91.50 321 ARG A N 1
ATOM 2378 C CA . ARG A 1 321 ? 26.033 0.605 10.761 1.00 91.50 321 ARG A CA 1
ATOM 2379 C C . ARG A 1 321 ? 26.188 1.956 10.082 1.00 91.50 321 ARG A C 1
ATOM 2381 O O . ARG A 1 321 ? 27.249 2.570 10.166 1.00 91.50 321 ARG A O 1
ATOM 2388 N N . VAL A 1 322 ? 25.125 2.418 9.440 1.00 89.00 322 VAL A N 1
ATOM 2389 C CA . VAL A 1 322 ? 25.072 3.685 8.715 1.00 89.00 322 VAL A CA 1
ATOM 2390 C C . VAL A 1 322 ? 23.997 4.565 9.336 1.00 89.00 322 VAL A C 1
ATOM 2392 O O . VAL A 1 322 ? 22.884 4.117 9.622 1.00 89.00 322 VAL A O 1
ATOM 2395 N N . VAL A 1 323 ? 24.342 5.834 9.543 1.00 83.31 323 VAL A N 1
ATOM 2396 C CA . VAL A 1 323 ? 23.356 6.882 9.805 1.00 83.31 323 VAL A CA 1
ATOM 2397 C C . VAL A 1 323 ? 22.925 7.420 8.441 1.00 83.31 323 VAL A C 1
ATOM 2399 O O . VAL A 1 323 ? 23.775 7.967 7.734 1.00 83.31 323 VAL A O 1
ATOM 2402 N N . PRO A 1 324 ? 21.665 7.216 8.022 1.00 81.38 324 PRO A N 1
ATOM 2403 C CA . PRO A 1 324 ? 21.218 7.665 6.711 1.00 81.38 324 PRO A CA 1
ATOM 2404 C C . PRO A 1 324 ? 21.357 9.183 6.538 1.00 81.38 324 PRO A C 1
ATOM 2406 O O . PRO A 1 324 ? 21.030 9.948 7.444 1.00 81.38 324 PRO A O 1
ATOM 2409 N N . ALA A 1 325 ? 21.784 9.613 5.350 1.00 75.81 325 ALA A N 1
ATOM 2410 C CA . ALA A 1 325 ? 21.778 11.009 4.921 1.00 75.81 325 ALA A CA 1
ATOM 2411 C C . ALA A 1 325 ? 21.246 11.104 3.482 1.00 75.81 325 ALA A C 1
ATOM 2413 O O . ALA A 1 325 ? 21.579 10.273 2.638 1.00 75.81 325 ALA A O 1
ATOM 2414 N N . GLY A 1 326 ? 20.425 12.117 3.195 1.00 81.12 326 GLY A N 1
ATOM 2415 C CA . GLY A 1 326 ? 19.784 12.284 1.886 1.00 81.12 326 GLY A CA 1
ATOM 2416 C C . GLY A 1 326 ? 18.547 11.397 1.693 1.00 81.12 326 GLY A C 1
ATOM 2417 O O . GLY A 1 326 ? 17.891 11.021 2.659 1.00 81.12 326 GLY A O 1
ATOM 2418 N N . GLN A 1 327 ? 18.207 11.103 0.434 1.00 80.38 327 GLN A N 1
ATOM 2419 C CA . GLN A 1 327 ? 16.994 10.352 0.063 1.00 80.38 327 GLN A CA 1
ATOM 2420 C C . GLN A 1 327 ? 17.261 8.928 -0.449 1.00 80.38 327 GLN A C 1
ATOM 2422 O O . GLN A 1 327 ? 16.314 8.161 -0.623 1.00 80.38 327 GLN A O 1
ATOM 2427 N N . SER A 1 328 ? 18.527 8.579 -0.691 1.00 89.56 328 SER A N 1
ATOM 2428 C CA . SER A 1 328 ? 18.958 7.292 -1.241 1.00 89.56 328 SER A CA 1
ATOM 2429 C C . SER A 1 328 ? 20.321 6.907 -0.672 1.00 89.56 328 SER A C 1
ATOM 2431 O O . SER A 1 328 ? 21.233 7.733 -0.633 1.00 89.56 328 SER A O 1
ATOM 2433 N N . LEU A 1 329 ? 20.469 5.642 -0.284 1.00 92.56 329 LEU A N 1
ATOM 2434 C CA . LEU A 1 329 ? 21.701 5.037 0.205 1.00 92.56 329 LEU A CA 1
ATOM 2435 C C . LEU A 1 329 ? 22.066 3.862 -0.703 1.00 92.56 329 LEU A C 1
ATOM 2437 O O . LEU A 1 329 ? 21.332 2.879 -0.775 1.00 92.56 329 LEU A O 1
ATOM 2441 N N . GLN A 1 330 ? 23.202 3.959 -1.389 1.00 94.81 330 GLN A N 1
ATOM 2442 C CA . GLN A 1 330 ? 23.738 2.847 -2.172 1.00 94.81 330 GLN A CA 1
ATOM 2443 C C . GLN A 1 330 ? 24.376 1.806 -1.243 1.00 94.81 330 GLN A C 1
ATOM 2445 O O . GLN A 1 330 ? 25.140 2.149 -0.340 1.00 94.81 330 GLN A O 1
ATOM 2450 N N . LEU A 1 331 ? 24.062 0.537 -1.479 1.00 94.69 331 LEU A N 1
ATOM 2451 C CA . LEU A 1 331 ? 24.518 -0.618 -0.719 1.00 94.69 331 LEU A CA 1
ATOM 2452 C C . LEU A 1 331 ? 25.208 -1.598 -1.672 1.00 94.69 331 LEU A C 1
ATOM 2454 O O . LEU A 1 331 ? 24.649 -1.960 -2.705 1.00 94.69 331 LEU A O 1
ATOM 2458 N N . ASP A 1 332 ? 26.418 -2.021 -1.319 1.00 95.00 332 ASP A N 1
ATOM 2459 C CA . ASP A 1 332 ? 27.185 -3.024 -2.060 1.00 95.00 332 ASP A CA 1
ATOM 2460 C C . ASP A 1 332 ? 26.968 -4.413 -1.449 1.00 95.00 332 ASP A C 1
ATOM 2462 O O . ASP A 1 332 ? 27.351 -4.674 -0.300 1.00 95.00 332 ASP A O 1
ATOM 2466 N N . MET A 1 333 ? 26.359 -5.299 -2.237 1.00 95.38 333 MET A N 1
ATOM 2467 C CA . MET A 1 333 ? 25.988 -6.650 -1.822 1.00 95.38 333 MET A CA 1
ATOM 2468 C C . MET A 1 333 ? 27.184 -7.607 -1.836 1.00 95.38 333 MET A C 1
ATOM 2470 O O . MET A 1 333 ? 27.205 -8.566 -1.066 1.00 95.38 333 MET A O 1
ATOM 2474 N N . GLY A 1 334 ? 28.215 -7.328 -2.641 1.00 93.56 334 GLY A N 1
ATOM 2475 C CA . GLY A 1 334 ? 29.393 -8.188 -2.788 1.00 93.56 334 GLY A CA 1
ATOM 2476 C C . GLY A 1 334 ? 29.167 -9.461 -3.616 1.00 93.56 334 GLY A C 1
ATOM 2477 O O . GLY A 1 334 ? 30.014 -10.352 -3.592 1.00 93.56 334 GLY A O 1
ATOM 2478 N N . PHE A 1 335 ? 28.043 -9.560 -4.326 1.00 95.25 335 PHE A N 1
ATOM 2479 C CA . PHE A 1 335 ? 27.732 -10.614 -5.292 1.00 95.25 335 PHE A CA 1
ATOM 2480 C C . PHE A 1 335 ? 26.753 -10.076 -6.337 1.00 95.25 335 PHE A C 1
ATOM 2482 O O . PHE A 1 335 ? 26.052 -9.101 -6.080 1.00 95.25 335 PHE A O 1
ATOM 2489 N N . ASP A 1 336 ? 26.685 -10.742 -7.482 1.00 94.94 336 ASP A N 1
ATOM 2490 C CA . ASP A 1 336 ? 25.745 -10.437 -8.554 1.00 94.94 336 ASP A CA 1
ATOM 2491 C C . ASP A 1 336 ? 24.345 -10.959 -8.193 1.00 94.94 336 ASP A C 1
ATOM 2493 O O . ASP A 1 336 ? 24.112 -12.166 -8.146 1.00 94.94 336 ASP A O 1
ATOM 2497 N N . PHE A 1 337 ? 23.424 -10.050 -7.874 1.00 95.94 337 PHE A N 1
ATOM 2498 C CA . PHE A 1 337 ? 22.042 -10.345 -7.506 1.00 95.94 337 PHE A CA 1
ATOM 2499 C C . PHE A 1 337 ? 21.142 -10.376 -8.751 1.00 95.94 337 PHE A C 1
ATOM 2501 O O . PHE A 1 337 ? 20.970 -9.332 -9.393 1.00 95.94 337 PHE A O 1
ATOM 2508 N N . PRO A 1 338 ? 20.546 -11.533 -9.091 1.00 94.38 338 PRO A N 1
ATOM 2509 C CA . PRO A 1 338 ? 19.533 -11.629 -10.135 1.00 94.38 338 PRO A CA 1
ATOM 2510 C C . PRO A 1 338 ? 18.153 -11.210 -9.600 1.00 94.38 338 PRO A C 1
ATOM 2512 O O . PRO A 1 338 ? 17.712 -11.699 -8.560 1.00 94.38 338 PRO A O 1
ATOM 2515 N N . PHE A 1 339 ? 17.436 -10.340 -10.320 1.00 93.56 339 PHE A N 1
ATOM 2516 C CA . PHE A 1 339 ? 16.077 -9.913 -9.954 1.00 93.56 339 PHE A CA 1
ATOM 2517 C C . PHE A 1 339 ? 15.104 -10.020 -11.136 1.00 93.56 339 PHE A C 1
ATOM 2519 O O . PHE A 1 339 ? 15.338 -9.407 -12.173 1.00 93.56 339 PHE A O 1
ATOM 2526 N N . TYR A 1 340 ? 14.021 -10.798 -10.985 1.00 90.75 340 TYR A N 1
ATOM 2527 C CA . TYR A 1 340 ? 13.088 -11.155 -12.078 1.00 90.75 340 TYR A CA 1
ATOM 2528 C C . TYR A 1 340 ? 13.757 -11.821 -13.299 1.00 90.75 340 TYR A C 1
ATOM 2530 O O . TYR A 1 340 ? 13.236 -11.791 -14.410 1.00 90.75 340 TYR A O 1
ATOM 2538 N N . THR A 1 341 ? 14.899 -12.474 -13.093 1.00 87.56 341 THR A N 1
ATOM 2539 C CA . THR A 1 341 ? 15.696 -13.090 -14.159 1.00 87.56 341 THR A CA 1
ATOM 2540 C C . THR A 1 341 ? 16.172 -14.483 -13.764 1.00 87.56 341 THR A C 1
ATOM 2542 O O . THR A 1 341 ? 16.307 -14.796 -12.578 1.00 87.56 341 THR A O 1
ATOM 2545 N N . ARG A 1 342 ? 16.440 -15.312 -14.774 1.00 81.69 342 ARG A N 1
ATOM 2546 C CA . ARG A 1 342 ? 17.109 -16.605 -14.641 1.00 81.69 342 ARG A CA 1
ATOM 2547 C C . ARG A 1 342 ? 18.565 -16.521 -15.107 1.00 81.69 342 ARG A C 1
ATOM 2549 O O . ARG A 1 342 ? 19.453 -16.860 -14.342 1.00 81.69 342 ARG A O 1
ATOM 2556 N N . ASP A 1 343 ? 18.789 -16.066 -16.343 1.00 79.44 343 ASP A N 1
ATOM 2557 C CA . ASP A 1 343 ? 20.104 -16.034 -17.013 1.00 79.44 343 ASP A CA 1
ATOM 2558 C C . ASP A 1 343 ? 20.267 -14.766 -17.888 1.00 79.44 343 ASP A C 1
ATOM 2560 O O . ASP A 1 343 ? 20.921 -14.771 -18.931 1.00 79.44 343 ASP A O 1
ATOM 2564 N N . GLN A 1 344 ? 19.623 -13.664 -17.504 1.00 82.75 344 GLN A N 1
ATOM 2565 C CA . GLN A 1 344 ? 19.627 -12.402 -18.249 1.00 82.75 344 GLN A CA 1
ATOM 2566 C C . GLN A 1 344 ? 20.552 -11.386 -17.575 1.00 82.75 344 GLN A C 1
ATOM 2568 O O . GLN A 1 344 ? 20.186 -10.766 -16.576 1.00 82.75 344 GLN A O 1
ATOM 2573 N N . ALA A 1 345 ? 21.741 -11.188 -18.149 1.00 81.69 345 ALA A N 1
ATOM 2574 C CA . ALA A 1 345 ? 22.776 -10.313 -17.592 1.00 81.69 345 ALA A CA 1
ATOM 2575 C C . ALA A 1 345 ? 22.330 -8.848 -17.420 1.00 81.69 345 ALA A C 1
ATOM 2577 O O . ALA A 1 345 ? 22.833 -8.160 -16.538 1.00 81.69 345 ALA A O 1
ATOM 2578 N N . SER A 1 346 ? 21.370 -8.369 -18.224 1.00 79.06 346 SER A N 1
ATOM 2579 C CA . SER A 1 346 ? 20.833 -7.004 -18.106 1.00 79.06 346 SER A CA 1
ATOM 2580 C C . SER A 1 346 ? 20.004 -6.762 -16.837 1.00 79.06 346 SER A C 1
ATOM 2582 O O . SER A 1 346 ? 19.745 -5.609 -16.511 1.00 79.06 346 SER A O 1
ATOM 2584 N N . HIS A 1 347 ? 19.627 -7.820 -16.110 1.00 86.75 347 HIS A N 1
ATOM 2585 C CA . HIS A 1 347 ? 18.824 -7.768 -14.882 1.00 86.75 347 HIS A CA 1
ATOM 2586 C C . HIS A 1 347 ? 19.585 -8.340 -13.675 1.00 86.75 347 HIS A C 1
ATOM 2588 O O . HIS A 1 347 ? 19.015 -8.962 -12.777 1.00 86.75 347 HIS A O 1
ATOM 2594 N N . VAL A 1 348 ? 20.901 -8.127 -13.661 1.00 91.88 348 VAL A N 1
ATOM 2595 C CA . VAL A 1 348 ? 21.797 -8.541 -12.581 1.00 91.88 348 VAL A CA 1
ATOM 2596 C C . VAL A 1 348 ? 22.595 -7.334 -12.099 1.00 91.88 348 VAL A C 1
ATOM 2598 O O . VAL A 1 348 ? 23.049 -6.519 -12.900 1.00 91.88 348 VAL A O 1
ATOM 2601 N N . THR A 1 349 ? 22.754 -7.193 -10.784 1.00 94.94 349 THR A N 1
ATOM 2602 C CA . THR A 1 349 ? 23.496 -6.076 -10.178 1.00 94.94 349 THR A CA 1
ATOM 2603 C C . THR A 1 349 ? 24.222 -6.503 -8.911 1.00 94.94 349 THR A C 1
ATOM 2605 O O . THR A 1 349 ? 23.711 -7.310 -8.144 1.00 94.94 349 THR A O 1
ATOM 2608 N N . ASN A 1 350 ? 25.388 -5.919 -8.639 1.00 95.62 350 ASN A N 1
ATOM 2609 C CA . ASN A 1 350 ? 26.105 -6.099 -7.373 1.00 95.62 350 ASN A CA 1
ATOM 2610 C C . ASN A 1 350 ? 25.823 -4.998 -6.337 1.00 95.62 350 ASN A C 1
ATOM 2612 O O . ASN A 1 350 ? 26.218 -5.110 -5.175 1.00 95.62 350 ASN A O 1
ATOM 2616 N N . THR A 1 351 ? 25.111 -3.943 -6.738 1.00 95.69 351 THR A N 1
ATOM 2617 C CA . THR A 1 351 ? 24.703 -2.843 -5.859 1.00 95.69 351 THR A CA 1
ATOM 2618 C C . THR A 1 351 ? 23.196 -2.652 -5.881 1.00 95.69 351 THR A C 1
ATOM 2620 O O . THR A 1 351 ? 22.533 -2.978 -6.860 1.00 95.69 351 THR A O 1
ATOM 2623 N N . THR A 1 352 ? 22.652 -2.116 -4.796 1.00 95.56 352 THR A N 1
ATOM 2624 C CA . THR A 1 352 ? 21.233 -1.776 -4.684 1.00 95.56 352 THR A CA 1
ATOM 2625 C C . THR A 1 352 ? 21.068 -0.455 -3.941 1.00 95.56 352 THR A C 1
ATOM 2627 O O . THR A 1 352 ? 21.983 -0.012 -3.246 1.00 95.56 352 THR A O 1
ATOM 2630 N N . HIS A 1 353 ? 19.909 0.189 -4.055 1.00 95.00 353 HIS A N 1
ATOM 2631 C CA . HIS A 1 353 ? 19.656 1.484 -3.426 1.00 95.00 353 HIS A CA 1
ATOM 2632 C C . HIS A 1 353 ? 18.502 1.403 -2.430 1.00 95.00 353 HIS A C 1
ATOM 2634 O O . HIS A 1 353 ? 17.366 1.132 -2.807 1.00 95.00 353 HIS A O 1
ATOM 2640 N N . LEU A 1 354 ? 18.773 1.669 -1.154 1.00 93.75 354 LEU A N 1
ATOM 2641 C CA . LEU A 1 354 ? 17.739 1.832 -0.136 1.00 93.75 354 LEU A CA 1
ATOM 2642 C C . LEU A 1 354 ? 17.281 3.292 -0.125 1.00 93.75 354 LEU A C 1
ATOM 2644 O O . LEU A 1 354 ? 18.077 4.190 0.156 1.00 93.75 354 LEU A O 1
ATOM 2648 N N . LEU A 1 355 ? 16.009 3.538 -0.430 1.00 90.44 355 LEU A N 1
ATOM 2649 C CA . LEU A 1 355 ? 15.439 4.884 -0.429 1.00 90.44 355 LEU A CA 1
ATOM 2650 C C . LEU A 1 355 ? 14.865 5.253 0.942 1.00 90.44 355 LEU A C 1
ATOM 2652 O O . LEU A 1 355 ? 14.564 4.397 1.775 1.00 90.44 355 LEU A O 1
ATOM 2656 N N . SER A 1 356 ? 14.662 6.551 1.155 1.00 84.94 356 SER A N 1
ATOM 2657 C CA . SER A 1 356 ? 14.123 7.095 2.410 1.00 84.94 356 SER A CA 1
ATOM 2658 C C . SER A 1 356 ? 12.697 6.662 2.768 1.00 84.94 356 SER A C 1
ATOM 2660 O O . SER A 1 356 ? 12.335 6.711 3.941 1.00 84.94 356 SER A O 1
ATOM 2662 N N . SER A 1 357 ? 11.921 6.155 1.804 1.00 81.00 357 SER A N 1
ATOM 2663 C CA . SER A 1 357 ? 10.630 5.490 2.043 1.00 81.00 357 SER A CA 1
ATOM 2664 C C . SER A 1 357 ? 10.745 4.044 2.534 1.00 81.00 357 SER A C 1
ATOM 2666 O O . SER A 1 357 ? 9.730 3.408 2.810 1.00 81.00 357 SER A O 1
ATOM 2668 N N . GLY A 1 358 ? 11.962 3.503 2.626 1.00 86.31 358 GLY A N 1
ATOM 2669 C CA . GLY A 1 358 ? 12.216 2.122 3.031 1.00 86.31 358 GLY A CA 1
ATOM 2670 C C . GLY A 1 358 ? 12.173 1.097 1.896 1.00 86.31 358 GLY A C 1
ATOM 2671 O O . GLY A 1 358 ? 12.407 -0.085 2.134 1.00 86.31 358 GLY A O 1
ATOM 2672 N N . LEU A 1 359 ? 11.897 1.525 0.660 1.00 90.88 359 LEU A N 1
ATOM 2673 C CA . LEU A 1 359 ? 11.952 0.644 -0.507 1.00 90.88 359 LEU A CA 1
ATOM 2674 C C . LEU A 1 359 ? 13.398 0.409 -0.949 1.00 90.88 359 LEU A C 1
ATOM 2676 O O . LEU A 1 359 ? 14.230 1.319 -0.892 1.00 90.88 359 LEU A O 1
ATOM 2680 N N . ILE A 1 360 ? 13.681 -0.796 -1.436 1.00 94.75 360 ILE A N 1
ATOM 2681 C CA . ILE A 1 360 ? 14.944 -1.137 -2.083 1.00 94.75 360 ILE A CA 1
ATOM 2682 C C . ILE A 1 360 ? 14.722 -1.091 -3.592 1.00 94.75 360 ILE A C 1
ATOM 2684 O O . ILE A 1 360 ? 14.030 -1.930 -4.163 1.00 94.75 360 ILE A O 1
ATOM 2688 N N . SER A 1 361 ? 15.303 -0.083 -4.227 1.00 94.62 361 SER A N 1
ATOM 2689 C CA . SER A 1 361 ? 15.334 0.087 -5.672 1.00 94.62 361 SER A CA 1
ATOM 2690 C C . SER A 1 361 ? 16.551 -0.658 -6.217 1.00 94.62 361 SER A C 1
ATOM 2692 O O . SER A 1 361 ? 17.687 -0.321 -5.874 1.00 94.62 361 SER A O 1
ATOM 2694 N N . VAL A 1 362 ? 16.316 -1.697 -7.021 1.00 94.44 362 VAL A N 1
ATOM 2695 C CA . VAL A 1 362 ? 17.349 -2.692 -7.353 1.00 94.44 362 VAL A CA 1
ATOM 2696 C C . VAL A 1 362 ? 18.340 -2.153 -8.386 1.00 94.44 362 VAL A C 1
ATOM 2698 O O . VAL A 1 362 ? 19.543 -2.194 -8.158 1.00 94.44 362 VAL A O 1
ATOM 2701 N N . PHE A 1 363 ? 17.850 -1.576 -9.488 1.00 91.50 363 PHE A N 1
ATOM 2702 C CA . PHE A 1 363 ? 18.699 -1.142 -10.614 1.00 91.50 363 PHE A CA 1
ATOM 2703 C C . PHE A 1 363 ? 18.854 0.380 -10.754 1.00 91.50 363 PHE A C 1
ATOM 2705 O O . PHE A 1 363 ? 19.472 0.860 -11.700 1.00 91.50 363 PHE A O 1
ATOM 2712 N N . SER A 1 364 ? 18.260 1.167 -9.856 1.00 90.12 364 SER A N 1
ATOM 2713 C CA . SER A 1 364 ? 18.239 2.630 -9.965 1.00 90.12 364 SER A CA 1
ATOM 2714 C C . SER A 1 364 ? 18.323 3.287 -8.597 1.00 90.12 364 SER A C 1
ATOM 2716 O O . SER A 1 364 ? 17.764 2.785 -7.625 1.00 90.12 364 SER A O 1
ATOM 2718 N N . SER A 1 365 ? 18.948 4.458 -8.527 1.00 88.69 365 SER A N 1
ATOM 2719 C CA . SER A 1 365 ? 18.987 5.296 -7.323 1.00 88.69 365 SER A CA 1
ATOM 2720 C C . SER A 1 365 ? 17.682 6.050 -7.050 1.00 88.69 365 SER A C 1
ATOM 2722 O O . SER A 1 365 ? 17.546 6.685 -6.008 1.00 88.69 365 SER A O 1
ATOM 2724 N N . THR A 1 366 ? 16.724 6.011 -7.982 1.00 87.00 366 THR A N 1
ATOM 2725 C CA . THR A 1 366 ? 15.429 6.705 -7.891 1.00 87.00 366 THR A CA 1
ATOM 2726 C C . THR A 1 366 ? 14.314 5.910 -8.572 1.00 87.00 366 THR A C 1
ATOM 2728 O O . THR A 1 366 ? 14.573 5.046 -9.411 1.00 87.00 366 THR A O 1
ATOM 2731 N N . GLN A 1 367 ? 13.064 6.234 -8.244 1.00 85.50 367 GLN A N 1
ATOM 2732 C CA . GLN A 1 367 ? 11.871 5.729 -8.926 1.00 85.50 367 GLN A CA 1
ATOM 2733 C C . GLN A 1 367 ? 11.297 6.837 -9.824 1.00 85.50 367 GLN A C 1
ATOM 2735 O O . GLN A 1 367 ? 11.140 7.978 -9.388 1.00 85.50 367 GLN A O 1
ATOM 2740 N N . ARG A 1 368 ? 11.017 6.527 -11.097 1.00 73.31 368 ARG A N 1
ATOM 2741 C CA . ARG A 1 368 ? 10.594 7.505 -12.121 1.00 73.31 368 ARG A CA 1
ATOM 2742 C C . ARG A 1 368 ? 9.074 7.713 -12.123 1.00 73.31 368 ARG A C 1
ATOM 2744 O O . ARG A 1 368 ? 8.415 7.462 -13.126 1.00 73.31 368 ARG A O 1
ATOM 2751 N N . CYS A 1 369 ? 8.539 8.143 -10.984 1.00 70.06 369 CYS A N 1
ATOM 2752 C CA . CYS A 1 369 ? 7.097 8.311 -10.759 1.00 70.06 369 CYS A CA 1
ATOM 2753 C C . CYS A 1 369 ? 6.710 9.693 -10.197 1.00 70.06 369 CYS A C 1
ATOM 2755 O O . CYS A 1 369 ? 5.551 9.912 -9.878 1.00 70.06 369 CYS A O 1
ATOM 2757 N N . GLY A 1 370 ? 7.670 10.612 -10.012 1.00 68.31 370 GLY A N 1
ATOM 2758 C CA . GLY A 1 370 ? 7.413 11.891 -9.333 1.00 68.31 370 GLY A CA 1
ATOM 2759 C C . GLY A 1 370 ? 6.918 11.689 -7.891 1.00 68.31 370 GLY A C 1
ATOM 2760 O O . GLY A 1 370 ? 5.780 12.034 -7.588 1.00 68.31 370 GLY A O 1
ATOM 2761 N N . PRO A 1 371 ? 7.733 11.090 -7.001 1.00 67.75 371 PRO A N 1
ATOM 2762 C CA . PRO A 1 371 ? 7.262 10.634 -5.699 1.00 67.75 371 PRO A CA 1
ATOM 2763 C C . PRO A 1 371 ? 6.742 11.786 -4.828 1.00 67.75 371 PRO A C 1
ATOM 2765 O O . PRO A 1 371 ? 7.419 12.799 -4.648 1.00 67.75 371 PRO A O 1
ATOM 2768 N N . ILE A 1 372 ? 5.581 11.583 -4.205 1.00 63.78 372 ILE A N 1
ATOM 2769 C CA . ILE A 1 372 ? 4.996 12.485 -3.204 1.00 63.78 372 ILE A CA 1
ATOM 2770 C C . ILE A 1 372 ? 5.215 11.845 -1.833 1.00 63.78 372 ILE A C 1
ATOM 2772 O O . ILE A 1 372 ? 4.885 10.681 -1.634 1.00 63.78 372 ILE A O 1
ATOM 2776 N N . TRP A 1 373 ? 5.847 12.568 -0.901 1.00 66.88 373 TRP A N 1
ATOM 2777 C CA . TRP A 1 373 ? 6.284 12.027 0.404 1.00 66.88 373 TRP A CA 1
ATOM 2778 C C . TRP A 1 373 ? 7.022 10.679 0.300 1.00 66.88 373 TRP A C 1
ATOM 2780 O O . TRP A 1 373 ? 6.865 9.795 1.143 1.00 66.88 373 TRP A O 1
ATOM 2790 N N . ASN A 1 374 ? 7.848 10.541 -0.743 1.00 74.00 374 ASN A N 1
ATOM 2791 C CA . ASN A 1 374 ? 8.656 9.360 -1.067 1.00 74.00 374 ASN A CA 1
ATOM 2792 C C . ASN A 1 374 ? 7.879 8.094 -1.482 1.00 74.00 374 ASN A C 1
ATOM 2794 O O . ASN A 1 374 ? 8.478 7.018 -1.569 1.00 74.00 374 ASN A O 1
ATOM 2798 N N . VAL A 1 375 ? 6.586 8.204 -1.791 1.00 73.44 375 VAL A N 1
ATOM 2799 C CA . VAL A 1 375 ? 5.782 7.123 -2.385 1.00 73.44 375 VAL A CA 1
ATOM 2800 C C . VAL A 1 375 ? 5.302 7.502 -3.787 1.00 73.44 375 VAL A C 1
ATOM 2802 O O . VAL A 1 375 ? 5.143 8.682 -4.086 1.00 73.44 375 VAL A O 1
ATOM 2805 N N . CYS A 1 376 ? 5.105 6.507 -4.657 1.00 71.56 376 CYS A N 1
ATOM 2806 C CA . CYS A 1 376 ? 4.561 6.699 -6.002 1.00 71.56 376 CYS A CA 1
ATOM 2807 C C . CYS A 1 376 ? 3.029 6.590 -5.925 1.00 71.56 376 CYS A C 1
ATOM 2809 O O . CYS A 1 376 ? 2.518 5.476 -5.779 1.00 71.56 376 CYS A O 1
ATOM 2811 N N . PRO A 1 377 ? 2.280 7.707 -5.977 1.00 56.50 377 PRO A N 1
ATOM 2812 C CA . PRO A 1 377 ? 0.822 7.679 -5.836 1.00 56.50 377 PRO A CA 1
ATOM 2813 C C . PRO A 1 377 ? 0.123 6.992 -7.019 1.00 56.50 377 PRO A C 1
ATOM 2815 O O . PRO A 1 377 ? -0.976 6.470 -6.863 1.00 56.50 377 PRO A O 1
ATOM 2818 N N . ASP A 1 378 ? 0.771 6.969 -8.184 1.00 58.06 378 ASP A N 1
ATOM 2819 C CA . ASP A 1 378 ? 0.349 6.269 -9.400 1.00 58.06 378 ASP A CA 1
ATOM 2820 C C . ASP A 1 378 ? 0.730 4.777 -9.396 1.00 58.06 378 ASP A C 1
ATOM 2822 O O . ASP A 1 378 ? 0.474 4.066 -10.365 1.00 58.06 378 ASP A O 1
ATOM 2826 N N . GLY A 1 379 ? 1.395 4.302 -8.335 1.00 67.19 379 GLY A N 1
ATOM 2827 C CA . GLY A 1 379 ? 1.861 2.927 -8.236 1.00 67.19 379 GLY A CA 1
ATOM 2828 C C . GLY A 1 379 ? 2.988 2.566 -9.214 1.00 67.19 379 GLY A C 1
ATOM 2829 O O . GLY A 1 379 ? 3.316 1.386 -9.348 1.00 67.19 379 GLY A O 1
ATOM 2830 N N . ASN A 1 380 ? 3.610 3.534 -9.895 1.00 76.25 380 ASN A N 1
ATOM 2831 C CA . ASN A 1 380 ? 4.586 3.291 -10.960 1.00 76.25 380 ASN A CA 1
ATOM 2832 C C . ASN A 1 380 ? 5.992 2.976 -10.425 1.00 76.25 380 ASN A C 1
ATOM 2834 O O . ASN A 1 380 ? 6.973 3.678 -10.674 1.00 76.25 380 ASN A O 1
ATOM 2838 N N . TYR A 1 381 ? 6.083 1.883 -9.680 1.00 85.31 381 TYR A N 1
ATOM 2839 C CA . TYR A 1 381 ? 7.330 1.357 -9.155 1.00 85.31 381 TYR A CA 1
ATOM 2840 C C . TYR A 1 381 ? 7.970 0.387 -10.138 1.00 85.31 381 TYR A C 1
ATOM 2842 O O . TYR A 1 381 ? 7.302 -0.486 -10.682 1.00 85.31 381 TYR A O 1
ATOM 2850 N N . THR A 1 382 ? 9.270 0.523 -10.363 1.00 88.69 382 THR A N 1
ATOM 2851 C CA . THR A 1 382 ? 10.016 -0.310 -11.306 1.00 88.69 382 THR A CA 1
ATOM 2852 C C . THR A 1 382 ? 11.195 -0.960 -10.596 1.00 88.69 382 THR A C 1
ATOM 2854 O O . THR A 1 382 ? 11.989 -0.264 -9.958 1.00 88.69 382 THR A O 1
ATOM 2857 N N . PHE A 1 383 ? 11.285 -2.287 -10.694 1.00 92.56 383 PHE A N 1
ATOM 2858 C CA . PHE A 1 383 ? 12.310 -3.121 -10.058 1.00 92.56 383 PHE A CA 1
ATOM 2859 C C . PHE A 1 383 ? 12.583 -2.760 -8.594 1.00 92.56 383 PHE A C 1
ATOM 2861 O O . PHE A 1 383 ? 13.681 -2.332 -8.221 1.00 92.56 383 PHE A O 1
ATOM 2868 N N . ALA A 1 384 ? 11.555 -2.913 -7.763 1.00 94.50 384 ALA A N 1
ATOM 2869 C CA . ALA A 1 384 ? 11.596 -2.538 -6.359 1.00 94.50 384 ALA A CA 1
ATOM 2870 C C . ALA A 1 384 ? 11.218 -3.711 -5.448 1.00 94.50 384 ALA A C 1
ATOM 2872 O O . ALA A 1 384 ? 10.178 -4.348 -5.624 1.00 94.50 384 ALA A O 1
ATOM 2873 N N . ALA A 1 385 ? 12.036 -3.951 -4.426 1.00 96.31 385 ALA A N 1
ATOM 2874 C CA . ALA A 1 385 ? 11.667 -4.765 -3.279 1.00 96.31 385 ALA A CA 1
ATOM 2875 C C . ALA A 1 385 ? 11.100 -3.850 -2.187 1.00 96.31 385 ALA A C 1
ATOM 2877 O O . ALA A 1 385 ? 11.753 -2.910 -1.727 1.00 96.31 385 ALA A O 1
ATOM 2878 N N . MET A 1 386 ? 9.860 -4.112 -1.787 1.00 93.00 386 MET A N 1
ATOM 2879 C CA . MET A 1 386 ? 9.102 -3.274 -0.866 1.00 93.00 386 MET A CA 1
ATOM 2880 C C . MET A 1 386 ? 8.794 -4.048 0.409 1.00 93.00 386 MET A C 1
ATOM 2882 O O . MET A 1 386 ? 7.805 -4.777 0.451 1.00 93.00 386 MET A O 1
ATOM 2886 N N . PRO A 1 387 ? 9.618 -3.918 1.458 1.00 91.88 387 PRO A N 1
ATOM 2887 C CA . PRO A 1 387 ? 9.349 -4.596 2.719 1.00 91.88 387 PRO A CA 1
ATOM 2888 C C . PRO A 1 387 ? 8.174 -3.965 3.468 1.00 91.88 387 PRO A C 1
ATOM 2890 O O . PRO A 1 387 ? 7.349 -4.678 4.028 1.00 91.88 387 PRO A O 1
ATOM 2893 N N . PHE A 1 388 ? 8.085 -2.635 3.505 1.00 85.50 388 PHE A N 1
ATOM 2894 C CA . PHE A 1 388 ? 7.010 -1.916 4.190 1.00 85.50 388 PHE A CA 1
ATOM 2895 C C . PHE A 1 388 ? 7.000 -0.439 3.779 1.00 85.50 388 PHE A C 1
ATOM 2897 O O . PHE A 1 388 ? 7.474 0.430 4.508 1.00 85.50 388 PHE A O 1
ATOM 2904 N N . VAL A 1 389 ? 6.533 -0.151 2.566 1.00 83.19 389 VAL A N 1
ATOM 2905 C CA . VAL A 1 389 ? 6.689 1.177 1.955 1.00 83.19 389 VAL A CA 1
ATOM 2906 C C . VAL A 1 389 ? 5.457 2.027 2.220 1.00 83.19 389 VAL A C 1
ATOM 2908 O O . VAL A 1 389 ? 4.372 1.713 1.748 1.00 83.19 389 VAL A O 1
ATOM 2911 N N . THR A 1 390 ? 5.626 3.122 2.954 1.00 76.38 390 THR A N 1
ATOM 2912 C CA . THR A 1 390 ? 4.572 4.098 3.272 1.00 76.38 390 THR A CA 1
ATOM 2913 C C . THR A 1 390 ? 5.125 5.523 3.155 1.00 76.38 390 THR A C 1
ATOM 2915 O O . THR A 1 390 ? 6.317 5.706 2.896 1.00 76.38 390 THR A O 1
ATOM 2918 N N . ALA A 1 391 ? 4.283 6.542 3.343 1.00 72.06 391 ALA A N 1
ATOM 2919 C CA . ALA A 1 391 ? 4.733 7.929 3.389 1.00 72.06 391 ALA A CA 1
ATOM 2920 C C . ALA A 1 391 ? 5.639 8.136 4.616 1.00 72.06 391 ALA A C 1
ATOM 2922 O O . ALA A 1 391 ? 5.192 8.158 5.770 1.00 72.06 391 ALA A O 1
ATOM 2923 N N . GLY A 1 392 ? 6.940 8.283 4.372 1.00 70.31 392 GLY A N 1
ATOM 2924 C CA . GLY A 1 392 ? 7.944 8.401 5.424 1.00 70.31 392 GLY A CA 1
ATOM 2925 C C . GLY A 1 392 ? 9.272 8.957 4.927 1.00 70.31 392 GLY A C 1
ATOM 2926 O O . GLY A 1 392 ? 9.565 8.957 3.731 1.00 70.31 392 GLY A O 1
ATOM 2927 N N . LEU A 1 393 ? 10.072 9.437 5.875 1.00 71.88 393 LEU A N 1
ATOM 2928 C CA . LEU A 1 393 ? 11.465 9.836 5.690 1.00 71.88 393 LEU A CA 1
ATOM 2929 C C . LEU A 1 393 ? 12.312 9.175 6.773 1.00 71.88 393 LEU A C 1
ATOM 2931 O O . LEU A 1 393 ? 11.824 8.824 7.848 1.00 71.88 393 LEU A O 1
ATOM 2935 N N . TRP A 1 394 ? 13.617 9.117 6.536 1.00 78.81 394 TRP A N 1
ATOM 2936 C CA . TRP A 1 394 ? 14.574 8.866 7.604 1.00 78.81 394 TRP A CA 1
ATOM 2937 C C . TRP A 1 394 ? 14.563 10.034 8.598 1.00 78.81 394 TRP A C 1
ATOM 2939 O O . TRP A 1 394 ? 15.133 11.094 8.346 1.00 78.81 394 TRP A O 1
ATOM 2949 N N . GLY A 1 395 ? 13.867 9.846 9.719 1.00 69.81 395 GLY A N 1
ATOM 2950 C CA . GLY A 1 395 ? 13.825 10.803 10.821 1.00 69.81 395 GLY A CA 1
ATOM 2951 C C . GLY A 1 395 ? 15.011 10.660 11.785 1.00 69.81 395 GLY A C 1
ATOM 2952 O O . GLY A 1 395 ? 15.765 9.678 11.708 1.00 69.81 395 GLY A O 1
ATOM 2953 N N . PRO A 1 396 ? 15.172 11.608 12.729 1.00 68.06 396 PRO A N 1
ATOM 2954 C CA . PRO A 1 396 ? 16.183 11.533 13.781 1.00 68.06 396 PRO A CA 1
ATOM 2955 C C . PRO A 1 396 ? 16.049 10.226 14.574 1.00 68.06 396 PRO A C 1
ATOM 2957 O O . PRO A 1 396 ? 15.009 9.959 15.166 1.00 68.06 396 PRO A O 1
ATOM 2960 N N . GLY A 1 397 ? 17.100 9.402 14.580 1.00 74.31 397 GLY A N 1
ATOM 2961 C CA . GLY A 1 397 ? 17.110 8.104 15.270 1.00 74.31 397 GLY A CA 1
ATOM 2962 C C . GLY A 1 397 ? 16.929 6.882 14.367 1.00 74.31 397 GLY A C 1
ATOM 2963 O O . GLY A 1 397 ? 17.172 5.770 14.841 1.00 74.31 397 GLY A O 1
ATOM 2964 N N . THR A 1 398 ? 16.600 7.076 13.081 1.00 82.81 398 THR A N 1
ATOM 2965 C CA . THR A 1 398 ? 16.633 5.995 12.083 1.00 82.81 398 THR A CA 1
ATOM 2966 C C . THR A 1 398 ? 18.033 5.390 12.034 1.00 82.81 398 THR A C 1
ATOM 2968 O O . THR A 1 398 ? 19.027 6.113 11.923 1.00 82.81 398 THR A O 1
ATOM 2971 N N . SER A 1 399 ? 18.130 4.064 12.089 1.00 86.75 399 SER A N 1
ATOM 2972 C CA . SER A 1 399 ? 19.404 3.366 11.939 1.00 86.75 399 SER A CA 1
ATOM 2973 C C . SER A 1 399 ? 19.311 2.277 10.892 1.00 86.75 399 SER A C 1
ATOM 2975 O O . SER A 1 399 ? 18.380 1.473 10.916 1.00 86.75 399 SER A O 1
ATOM 2977 N N . ILE A 1 400 ? 20.313 2.233 10.019 1.00 91.62 400 ILE A N 1
ATOM 2978 C CA . ILE A 1 400 ? 20.449 1.198 9.002 1.00 91.62 400 ILE A CA 1
ATOM 2979 C C . ILE A 1 400 ? 21.675 0.371 9.367 1.00 91.62 400 ILE A C 1
ATOM 2981 O O . ILE A 1 400 ? 22.772 0.912 9.511 1.00 91.62 400 ILE A O 1
ATOM 2985 N N . THR A 1 401 ? 21.500 -0.934 9.531 1.00 93.31 401 THR A N 1
ATOM 2986 C CA . THR A 1 401 ? 22.608 -1.865 9.768 1.00 93.31 401 THR A CA 1
ATOM 2987 C C . THR A 1 401 ? 22.564 -2.925 8.689 1.00 93.31 401 THR A C 1
ATOM 2989 O O . THR A 1 401 ? 21.502 -3.470 8.435 1.00 93.31 401 THR A O 1
ATOM 2992 N N . TYR A 1 402 ? 23.681 -3.246 8.050 1.00 95.56 402 TYR A N 1
ATOM 2993 C CA . TYR A 1 402 ? 23.718 -4.318 7.059 1.00 95.56 402 TYR A CA 1
ATOM 2994 C C . TYR A 1 402 ? 24.948 -5.200 7.225 1.00 95.56 402 TYR A C 1
ATOM 2996 O O . TYR A 1 402 ? 25.948 -4.792 7.814 1.00 95.56 402 TYR A O 1
ATOM 3004 N N . ALA A 1 403 ? 24.878 -6.422 6.711 1.00 95.44 403 ALA A N 1
ATOM 3005 C CA . ALA A 1 403 ? 25.983 -7.365 6.705 1.00 95.44 403 ALA A CA 1
ATOM 3006 C C . ALA A 1 403 ? 25.998 -8.171 5.405 1.00 95.44 403 ALA A C 1
ATOM 3008 O O . ALA A 1 403 ? 24.954 -8.578 4.891 1.00 95.44 403 ALA A O 1
ATOM 3009 N N . ARG A 1 404 ? 27.209 -8.433 4.909 1.00 95.38 404 ARG A N 1
ATOM 3010 C CA . ARG A 1 404 ? 27.455 -9.400 3.839 1.00 95.38 404 ARG A CA 1
ATOM 3011 C C . ARG A 1 404 ? 27.732 -10.759 4.452 1.00 95.38 404 ARG A C 1
ATOM 3013 O O . ARG A 1 404 ? 28.505 -10.878 5.401 1.00 95.38 404 ARG A O 1
ATOM 3020 N N . LEU A 1 405 ? 27.099 -11.772 3.895 1.00 93.62 405 LEU A N 1
ATOM 3021 C CA . LEU A 1 405 ? 27.186 -13.148 4.330 1.00 93.62 405 LEU A CA 1
ATOM 3022 C C . LEU A 1 405 ? 27.925 -13.929 3.241 1.00 93.62 405 LEU A C 1
ATOM 3024 O O . LEU A 1 405 ? 27.496 -13.892 2.088 1.00 93.62 405 LEU A O 1
ATOM 3028 N N . PRO A 1 406 ? 29.031 -14.619 3.565 1.00 93.06 406 PRO A N 1
ATOM 3029 C CA . PRO A 1 406 ? 29.674 -15.509 2.608 1.00 93.06 406 PRO A CA 1
ATOM 3030 C C . PRO A 1 406 ? 28.766 -16.712 2.302 1.00 93.06 406 PRO A C 1
ATOM 3032 O O . PRO A 1 406 ? 27.651 -16.829 2.822 1.00 93.06 406 PRO A O 1
ATOM 3035 N N . GLU A 1 407 ? 29.255 -17.627 1.468 1.00 92.62 407 GLU A N 1
ATOM 3036 C CA . GLU A 1 407 ? 28.640 -18.948 1.353 1.00 92.62 407 GLU A CA 1
ATOM 3037 C C . GLU A 1 407 ? 28.573 -19.614 2.739 1.00 92.62 407 GLU A C 1
ATOM 3039 O O . GLU A 1 407 ? 29.504 -19.516 3.545 1.00 92.62 407 GLU A O 1
ATOM 3044 N N . ARG A 1 408 ? 27.432 -20.235 3.029 1.00 92.56 408 ARG A N 1
ATOM 3045 C CA . ARG A 1 408 ? 27.045 -20.737 4.354 1.00 92.56 408 ARG A CA 1
ATOM 3046 C C . ARG A 1 408 ? 26.536 -22.167 4.263 1.00 92.56 408 ARG A C 1
ATOM 3048 O O . ARG A 1 408 ? 26.139 -22.630 3.194 1.00 92.56 408 ARG A O 1
ATOM 3055 N N . THR A 1 409 ? 26.497 -22.854 5.396 1.00 89.00 409 THR A N 1
ATOM 3056 C CA . THR A 1 409 ? 25.931 -24.205 5.528 1.00 89.00 409 THR A CA 1
ATOM 3057 C C . THR A 1 409 ? 24.728 -24.202 6.466 1.00 89.00 409 THR A C 1
ATOM 3059 O O . THR A 1 409 ? 24.547 -23.248 7.212 1.00 89.00 409 THR A O 1
ATOM 3062 N N . GLY A 1 410 ? 23.898 -25.249 6.452 1.00 75.62 410 GLY A N 1
ATOM 3063 C CA . GLY A 1 410 ? 22.591 -25.275 7.143 1.00 75.62 410 GLY A CA 1
ATOM 3064 C C . GLY A 1 410 ? 22.582 -25.098 8.674 1.00 75.62 410 GLY A C 1
ATOM 3065 O O . GLY A 1 410 ? 21.520 -25.171 9.279 1.00 75.62 410 GLY A O 1
ATOM 3066 N N . ALA A 1 411 ? 23.737 -24.899 9.316 1.00 77.44 411 ALA A N 1
ATOM 3067 C CA . ALA A 1 411 ? 23.839 -24.500 10.724 1.00 77.44 411 ALA A CA 1
ATOM 3068 C C . ALA A 1 411 ? 24.082 -22.985 10.912 1.00 77.44 411 ALA A C 1
ATOM 3070 O O . ALA A 1 411 ? 24.050 -22.488 12.038 1.00 77.44 411 ALA A O 1
ATOM 3071 N N . ASP A 1 412 ? 24.346 -22.254 9.828 1.00 81.81 412 ASP A N 1
ATOM 3072 C CA . ASP A 1 412 ? 24.669 -20.832 9.836 1.00 81.81 412 ASP A CA 1
ATOM 3073 C C . ASP A 1 412 ? 23.410 -19.951 9.753 1.00 81.81 412 ASP A C 1
ATOM 3075 O O . ASP A 1 412 ? 22.341 -20.352 9.294 1.00 81.81 412 ASP A O 1
ATOM 3079 N N . VAL A 1 413 ? 23.550 -18.695 10.181 1.00 85.44 413 VAL A N 1
ATOM 3080 C CA . VAL A 1 413 ? 22.465 -17.701 10.214 1.00 85.44 413 VAL A CA 1
ATOM 3081 C C . VAL A 1 413 ? 21.837 -17.498 8.829 1.00 85.44 413 VAL A C 1
ATOM 3083 O O . VAL A 1 413 ? 22.561 -17.281 7.855 1.00 85.44 413 VAL A O 1
ATOM 3086 N N . LEU A 1 414 ? 20.497 -17.482 8.765 1.00 86.31 414 LEU A N 1
ATOM 3087 C CA . LEU A 1 414 ? 19.706 -17.332 7.529 1.00 86.31 414 LEU A CA 1
ATOM 3088 C C . LEU A 1 414 ? 20.068 -18.381 6.465 1.00 86.31 414 LEU A C 1
ATOM 3090 O O . LEU A 1 414 ? 20.148 -18.052 5.278 1.00 86.31 414 LEU A O 1
ATOM 3094 N N . CYS A 1 415 ? 20.354 -19.615 6.887 1.00 88.25 415 CYS A N 1
ATOM 3095 C CA . CYS A 1 415 ? 20.618 -20.720 5.982 1.00 88.25 415 CYS A CA 1
ATOM 3096 C C . CYS A 1 415 ? 19.763 -21.947 6.310 1.00 88.25 415 CYS A C 1
ATOM 3098 O O . CYS A 1 415 ? 20.121 -22.769 7.146 1.00 88.25 415 CYS A O 1
ATOM 3100 N N . ASP A 1 416 ? 18.656 -22.090 5.582 1.00 80.94 416 ASP A N 1
ATOM 3101 C CA . ASP A 1 416 ? 17.697 -23.188 5.769 1.00 80.94 416 ASP A CA 1
ATOM 3102 C C . ASP A 1 416 ? 17.973 -24.373 4.813 1.00 80.94 416 ASP A C 1
ATOM 3104 O O . ASP A 1 416 ? 17.219 -25.343 4.755 1.00 80.94 416 ASP A O 1
ATOM 3108 N N . ARG A 1 417 ? 19.053 -24.301 4.020 1.00 82.62 417 ARG A N 1
ATOM 3109 C CA . ARG A 1 417 ? 19.466 -25.322 3.041 1.00 82.62 417 ARG A CA 1
ATOM 3110 C C . ARG A 1 417 ? 20.830 -25.909 3.421 1.00 82.62 417 ARG A C 1
ATOM 3112 O O . ARG A 1 417 ? 21.599 -25.256 4.119 1.00 82.62 417 ARG A O 1
ATOM 3119 N N . PRO A 1 418 ? 21.202 -27.106 2.920 1.00 86.69 418 PRO A N 1
ATOM 3120 C CA . PRO A 1 418 ? 22.523 -27.684 3.182 1.00 86.69 418 PRO A CA 1
ATOM 3121 C C . PRO A 1 418 ? 23.682 -26.744 2.826 1.00 86.69 418 PRO A C 1
ATOM 3123 O O . PRO A 1 418 ? 24.690 -26.707 3.532 1.00 86.69 418 PRO A O 1
ATOM 3126 N N . ARG A 1 419 ? 23.518 -25.974 1.744 1.00 91.12 419 ARG A N 1
ATOM 3127 C CA . ARG A 1 419 ? 24.400 -24.880 1.338 1.00 91.12 419 ARG A CA 1
ATOM 3128 C C . ARG A 1 419 ? 23.559 -23.684 0.922 1.00 91.12 419 ARG A C 1
ATOM 3130 O O . ARG A 1 419 ? 22.596 -23.852 0.172 1.00 91.12 419 ARG A O 1
ATOM 3137 N N . CYS A 1 420 ? 23.940 -22.504 1.389 1.00 92.25 420 CYS A N 1
ATOM 3138 C CA . CYS A 1 420 ? 23.312 -21.246 1.021 1.00 92.25 420 CYS A CA 1
ATOM 3139 C C . CYS A 1 420 ? 24.326 -20.345 0.326 1.00 92.25 420 CYS A C 1
ATOM 3141 O O . CYS A 1 420 ? 25.463 -20.241 0.798 1.00 92.25 420 CYS A O 1
ATOM 3143 N N . PRO A 1 421 ? 23.920 -19.683 -0.767 1.00 94.81 421 PRO A N 1
ATOM 3144 C CA . PRO A 1 421 ? 24.801 -18.793 -1.499 1.00 94.81 421 PRO A CA 1
ATOM 3145 C C . PRO A 1 421 ? 25.226 -17.584 -0.647 1.00 94.81 421 PRO A C 1
ATOM 3147 O O . PRO A 1 421 ? 24.650 -17.329 0.427 1.00 94.81 421 PRO A O 1
ATOM 3150 N N . PRO A 1 422 ? 26.219 -16.817 -1.137 1.00 95.69 422 PRO A N 1
ATOM 3151 C CA . PRO A 1 422 ? 26.490 -15.483 -0.628 1.00 95.69 422 PRO A CA 1
ATOM 3152 C C . PRO A 1 422 ? 25.197 -14.675 -0.520 1.00 95.69 422 PRO A C 1
ATOM 3154 O O . PRO A 1 422 ? 24.347 -14.725 -1.411 1.00 95.69 422 PRO A O 1
ATOM 3157 N N . GLY A 1 423 ? 25.044 -13.971 0.596 1.00 95.31 423 GLY A N 1
ATOM 3158 C CA . GLY A 1 423 ? 23.835 -13.233 0.930 1.00 95.31 423 GLY A CA 1
ATOM 3159 C C . GLY A 1 423 ? 24.137 -11.846 1.473 1.00 95.31 423 GLY A C 1
ATOM 3160 O O . GLY A 1 423 ? 25.254 -11.527 1.872 1.00 95.31 423 GLY A O 1
ATOM 3161 N N . PHE A 1 424 ? 23.117 -11.010 1.506 1.00 96.06 424 PHE A N 1
ATOM 3162 C CA . PHE A 1 424 ? 23.153 -9.652 2.011 1.00 96.06 424 PHE A CA 1
ATOM 3163 C C . PHE A 1 424 ? 21.921 -9.443 2.878 1.00 96.06 424 PHE A C 1
ATOM 3165 O O . PHE A 1 424 ? 20.809 -9.730 2.449 1.00 96.06 424 PHE A O 1
ATOM 3172 N N . VAL A 1 425 ? 22.107 -8.961 4.103 1.00 95.81 425 VAL A N 1
ATOM 3173 C CA . VAL A 1 425 ? 20.997 -8.626 4.999 1.00 95.81 425 VAL A CA 1
ATOM 3174 C C . VAL A 1 425 ? 21.107 -7.175 5.427 1.00 95.81 425 VAL A C 1
ATOM 3176 O O . VAL A 1 425 ? 22.178 -6.732 5.836 1.00 95.81 425 VAL A O 1
ATOM 3179 N N . VAL A 1 426 ? 20.001 -6.444 5.353 1.00 95.31 426 VAL A N 1
ATOM 3180 C CA . VAL A 1 426 ? 19.874 -5.069 5.835 1.00 95.31 426 VAL A CA 1
ATOM 3181 C C . VAL A 1 426 ? 18.708 -4.971 6.806 1.00 95.31 426 VAL A C 1
ATOM 3183 O O . VAL A 1 426 ? 17.599 -5.402 6.519 1.00 95.31 426 VAL A O 1
ATOM 3186 N N . GLU A 1 427 ? 18.969 -4.397 7.967 1.00 93.25 427 GLU A N 1
ATOM 3187 C CA . GLU A 1 427 ? 17.981 -3.976 8.942 1.00 93.25 427 GLU A CA 1
ATOM 3188 C C . GLU A 1 427 ? 17.770 -2.474 8.814 1.00 93.25 427 GLU A C 1
ATOM 3190 O O . GLU A 1 427 ? 18.724 -1.690 8.857 1.00 93.25 427 GLU A O 1
ATOM 3195 N N . VAL A 1 428 ? 16.505 -2.086 8.703 1.00 89.69 428 VAL A N 1
ATOM 3196 C CA . VAL A 1 428 ? 16.079 -0.698 8.807 1.00 89.69 428 VAL A CA 1
ATOM 3197 C C . VAL A 1 428 ? 15.230 -0.595 10.065 1.00 89.69 428 VAL A C 1
ATOM 3199 O O . VAL A 1 428 ? 14.172 -1.217 10.172 1.00 89.69 428 VAL A O 1
ATOM 3202 N N . ALA A 1 429 ? 15.730 0.160 11.037 1.00 84.75 429 ALA A N 1
ATOM 3203 C CA . ALA A 1 429 ? 15.118 0.309 12.348 1.00 84.75 429 ALA A CA 1
ATOM 3204 C C . ALA A 1 429 ? 14.828 1.778 12.655 1.00 84.75 429 ALA A C 1
ATOM 3206 O O . ALA A 1 429 ? 15.495 2.685 12.145 1.00 84.75 429 ALA A O 1
ATOM 3207 N N . ASN A 1 430 ? 13.869 1.995 13.555 1.00 75.44 430 ASN A N 1
ATOM 3208 C CA . ASN A 1 430 ? 13.493 3.310 14.069 1.00 75.44 430 ASN A CA 1
ATOM 3209 C C . ASN A 1 430 ? 13.031 4.310 12.988 1.00 75.44 430 ASN A C 1
ATOM 3211 O O . ASN A 1 430 ? 13.237 5.514 13.131 1.00 75.44 430 ASN A O 1
ATOM 3215 N N . THR A 1 431 ? 12.413 3.839 11.901 1.00 73.38 431 THR A N 1
ATOM 3216 C CA . THR A 1 431 ? 11.890 4.729 10.851 1.00 73.38 431 THR A CA 1
ATOM 3217 C C . THR A 1 431 ? 10.603 5.405 11.306 1.00 73.38 431 THR A C 1
ATOM 3219 O O . THR A 1 431 ? 9.651 4.712 11.657 1.00 73.38 431 THR A O 1
ATOM 3222 N N . SER A 1 432 ? 10.538 6.733 11.247 1.00 65.25 432 SER A N 1
ATOM 3223 C CA . SER A 1 432 ? 9.322 7.505 11.531 1.00 65.25 432 SER A CA 1
ATOM 3224 C C . SER A 1 432 ? 8.515 7.773 10.258 1.00 65.25 432 SER A C 1
ATOM 3226 O O . SER A 1 432 ? 9.079 8.165 9.235 1.00 65.25 432 SER A O 1
ATOM 3228 N N . SER A 1 433 ? 7.191 7.643 10.329 1.00 64.44 433 SER A N 1
ATOM 3229 C CA . SER A 1 433 ? 6.305 8.186 9.289 1.00 64.44 433 SER A CA 1
ATOM 3230 C C . SER A 1 433 ? 6.250 9.715 9.392 1.00 64.44 433 SER A C 1
ATOM 3232 O O . SER A 1 433 ? 6.373 10.265 10.486 1.00 64.44 433 SER A O 1
ATOM 3234 N N . PHE A 1 434 ? 6.012 10.405 8.270 1.00 59.19 434 PHE A N 1
ATOM 3235 C CA . PHE A 1 434 ? 5.767 11.856 8.259 1.00 59.19 434 PHE A CA 1
ATOM 3236 C C . PHE A 1 434 ? 4.605 12.274 9.164 1.00 59.19 434 PHE A C 1
ATOM 3238 O O . PHE A 1 434 ? 4.619 13.375 9.709 1.00 59.19 434 PHE A O 1
ATOM 3245 N N . ALA A 1 435 ? 3.600 11.407 9.298 1.00 55.56 435 ALA A N 1
ATOM 3246 C CA . ALA A 1 435 ? 2.375 11.707 10.017 1.00 55.56 435 ALA A CA 1
ATOM 3247 C C . ALA A 1 435 ? 2.392 11.184 11.461 1.00 55.56 435 ALA A C 1
ATOM 3249 O O . ALA A 1 435 ? 1.532 11.565 12.235 1.00 55.56 435 ALA A O 1
ATOM 3250 N N . SER A 1 436 ? 3.345 10.345 11.879 1.00 56.56 436 SER A N 1
ATOM 3251 C CA . SER A 1 436 ? 3.360 9.823 13.253 1.00 56.56 436 SER A CA 1
ATOM 3252 C C . SER A 1 436 ? 4.781 9.594 13.755 1.00 56.56 436 SER A C 1
ATOM 3254 O O . SER A 1 436 ? 5.461 8.645 13.361 1.00 56.56 436 SER A O 1
ATOM 3256 N N . PHE A 1 437 ? 5.212 10.452 14.683 1.00 53.72 437 PHE A N 1
ATOM 3257 C CA . PHE A 1 437 ? 6.471 10.301 15.424 1.00 53.72 437 PHE A CA 1
ATOM 3258 C C . PHE A 1 437 ? 6.386 9.223 16.518 1.00 53.72 437 PHE A C 1
ATOM 3260 O O . PHE A 1 437 ? 7.407 8.810 17.060 1.00 53.72 437 PHE A O 1
ATOM 3267 N N . ALA A 1 438 ? 5.173 8.763 16.849 1.00 51.62 438 ALA A N 1
ATOM 3268 C CA . ALA A 1 438 ? 4.917 7.803 17.922 1.00 51.62 438 ALA A CA 1
ATOM 3269 C C . ALA A 1 438 ? 5.104 6.337 17.492 1.00 51.62 438 ALA A C 1
ATOM 3271 O O . ALA A 1 438 ? 4.948 5.433 18.316 1.00 51.62 438 ALA A O 1
ATOM 3272 N N . ARG A 1 439 ? 5.411 6.077 16.214 1.00 60.97 439 ARG A N 1
ATOM 3273 C CA . ARG A 1 439 ? 5.617 4.724 15.689 1.00 60.97 439 ARG A CA 1
ATOM 3274 C C . ARG A 1 439 ? 6.903 4.620 14.916 1.00 60.97 439 ARG A C 1
ATOM 3276 O O . ARG A 1 439 ? 7.167 5.420 14.024 1.00 60.97 439 ARG A O 1
ATOM 3283 N N . SER A 1 440 ? 7.639 3.561 15.223 1.00 63.44 440 SER A N 1
ATOM 3284 C CA . SER A 1 440 ? 8.742 3.129 14.396 1.00 63.44 440 SER A CA 1
ATOM 3285 C C . SER A 1 440 ? 8.553 1.685 13.963 1.00 63.44 440 SER A C 1
ATOM 3287 O O . SER A 1 440 ? 8.165 0.827 14.756 1.00 63.44 440 SER A O 1
ATOM 3289 N N . SER A 1 441 ? 8.786 1.417 12.684 1.00 71.69 441 SER A N 1
ATOM 3290 C CA . SER A 1 441 ? 8.848 0.056 12.161 1.00 71.69 441 SER A CA 1
ATOM 3291 C C . SER A 1 441 ? 10.293 -0.422 12.163 1.00 71.69 441 SER A C 1
ATOM 3293 O O . SER A 1 441 ? 11.205 0.335 11.832 1.00 71.69 441 SER A O 1
ATOM 3295 N N . THR A 1 442 ? 10.486 -1.691 12.516 1.00 82.50 442 THR A N 1
ATOM 3296 C CA . THR A 1 442 ? 11.758 -2.386 12.318 1.00 82.50 442 THR A CA 1
ATOM 3297 C C . THR A 1 442 ? 11.515 -3.597 11.440 1.00 82.50 442 THR A C 1
ATOM 3299 O O . THR A 1 442 ? 10.687 -4.454 11.764 1.00 82.50 442 THR A O 1
ATOM 3302 N N . TYR A 1 443 ? 12.236 -3.658 10.328 1.00 89.75 443 TYR A N 1
ATOM 3303 C CA . TYR A 1 443 ? 12.193 -4.779 9.404 1.00 89.75 443 TYR A CA 1
ATOM 3304 C C . TYR A 1 443 ? 13.592 -5.105 8.891 1.00 89.75 443 TYR A C 1
ATOM 3306 O O . TYR A 1 443 ? 14.498 -4.268 8.891 1.00 89.75 443 TYR A O 1
ATOM 3314 N N . GLN A 1 444 ? 13.755 -6.343 8.441 1.00 93.75 444 GLN A N 1
ATOM 3315 C CA . GLN A 1 444 ? 14.962 -6.823 7.789 1.00 93.75 444 GLN A CA 1
ATOM 3316 C C . GLN A 1 444 ? 14.637 -7.288 6.381 1.00 93.75 444 GLN A C 1
ATOM 3318 O O . GLN A 1 444 ? 13.608 -7.927 6.165 1.00 93.75 444 GLN A O 1
ATOM 3323 N N . VAL A 1 445 ? 15.532 -6.988 5.448 1.00 96.50 445 VAL A N 1
ATOM 3324 C CA . VAL A 1 445 ? 15.513 -7.526 4.092 1.00 96.50 445 VAL A CA 1
ATOM 3325 C C . VAL A 1 445 ? 16.762 -8.358 3.883 1.00 96.50 445 VAL A C 1
ATOM 3327 O O . VAL A 1 445 ? 17.871 -7.879 4.112 1.00 96.50 445 VAL A O 1
ATOM 3330 N N . TYR A 1 446 ? 16.580 -9.595 3.446 1.00 96.50 446 TYR A N 1
ATOM 3331 C CA . TYR A 1 446 ? 17.643 -10.485 3.013 1.00 96.50 446 TYR A CA 1
ATOM 3332 C C . TYR A 1 446 ? 17.546 -10.709 1.502 1.00 96.50 446 TYR A C 1
ATOM 3334 O O . TYR A 1 446 ? 16.455 -10.918 0.977 1.00 96.50 446 TYR A O 1
ATOM 3342 N N . LEU A 1 447 ? 18.691 -10.650 0.827 1.00 97.12 447 LEU A N 1
ATOM 3343 C CA . LEU A 1 447 ? 18.890 -10.883 -0.602 1.00 97.12 447 LEU A CA 1
ATOM 3344 C C . LEU A 1 447 ? 20.021 -11.902 -0.758 1.00 97.12 447 LEU A C 1
ATOM 3346 O O . LEU A 1 447 ? 20.972 -11.864 0.023 1.00 97.12 447 LEU A O 1
ATOM 3350 N N . ASP A 1 448 ? 19.983 -12.780 -1.755 1.00 95.50 448 ASP A N 1
ATOM 3351 C CA . ASP A 1 448 ? 21.106 -13.690 -2.015 1.00 95.50 448 ASP A CA 1
ATOM 3352 C C . ASP A 1 448 ? 21.389 -13.955 -3.487 1.00 95.50 448 ASP A C 1
ATOM 3354 O O . ASP A 1 448 ? 20.582 -13.637 -4.354 1.00 95.50 448 ASP A O 1
ATOM 3358 N N . ALA A 1 449 ? 22.556 -14.538 -3.775 1.00 95.12 449 ALA A N 1
ATOM 3359 C CA . ALA A 1 449 ? 23.022 -14.736 -5.147 1.00 95.12 449 ALA A CA 1
ATOM 3360 C C . ALA A 1 449 ? 22.161 -15.716 -5.966 1.00 95.12 449 ALA A C 1
ATOM 3362 O O . ALA A 1 449 ? 22.371 -15.846 -7.167 1.00 95.12 449 ALA A O 1
ATOM 3363 N N . SER A 1 450 ? 21.191 -16.406 -5.349 1.00 93.31 450 SER A N 1
ATOM 3364 C CA . SER A 1 450 ? 20.195 -17.176 -6.103 1.00 93.31 450 SER A CA 1
ATOM 3365 C C . SER A 1 450 ? 19.034 -16.323 -6.613 1.00 93.31 450 SER A C 1
ATOM 3367 O O . SER A 1 450 ? 18.271 -16.804 -7.442 1.00 93.31 450 SER A O 1
ATOM 3369 N N . GLY A 1 451 ? 18.903 -15.080 -6.136 1.00 93.94 451 GLY A N 1
ATOM 3370 C CA . GLY A 1 451 ? 17.794 -14.169 -6.428 1.00 93.94 451 GLY A CA 1
ATOM 3371 C C . GLY A 1 451 ? 16.674 -14.208 -5.390 1.00 93.94 451 GLY A C 1
ATOM 3372 O O . GLY A 1 451 ? 15.628 -13.595 -5.603 1.00 93.94 451 GLY A O 1
ATOM 3373 N N . ALA A 1 452 ? 16.859 -14.933 -4.280 1.00 94.94 452 ALA A N 1
ATOM 3374 C CA . ALA A 1 452 ? 15.864 -14.991 -3.218 1.00 94.94 452 ALA A CA 1
ATOM 3375 C C . ALA A 1 452 ? 15.791 -13.662 -2.462 1.00 94.94 452 ALA A C 1
ATOM 3377 O O . ALA A 1 452 ? 16.814 -13.033 -2.183 1.00 94.94 452 ALA A O 1
ATOM 3378 N N . VAL A 1 453 ? 14.571 -13.270 -2.101 1.00 97.06 453 VAL A N 1
ATOM 3379 C CA . VAL A 1 453 ? 14.291 -12.088 -1.280 1.00 97.06 453 VAL A CA 1
ATOM 3380 C C . VAL A 1 453 ? 13.492 -12.517 -0.062 1.00 97.06 453 VAL A C 1
ATOM 3382 O O . VAL A 1 453 ? 12.567 -13.313 -0.171 1.00 97.06 453 VAL A O 1
ATOM 3385 N N . GLU A 1 454 ? 13.820 -12.001 1.114 1.00 96.25 454 GLU A N 1
ATOM 3386 C CA . GLU A 1 454 ? 13.093 -12.313 2.341 1.00 96.25 454 GLU A CA 1
ATOM 3387 C C . GLU A 1 454 ? 12.904 -11.059 3.193 1.00 96.25 454 GLU A C 1
ATOM 3389 O O . GLU A 1 454 ? 13.854 -10.320 3.438 1.00 96.25 454 GLU A O 1
ATOM 3394 N N . PHE A 1 455 ? 11.676 -10.828 3.656 1.00 96.00 455 PHE A N 1
ATOM 3395 C CA . PHE A 1 455 ? 11.314 -9.771 4.593 1.00 96.00 455 PHE A CA 1
ATOM 3396 C C . PHE A 1 455 ? 11.008 -10.381 5.960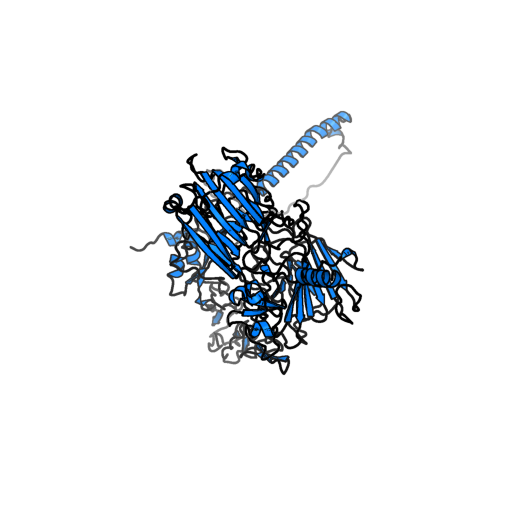 1.00 96.00 455 PHE A C 1
ATOM 3398 O O . PHE A 1 455 ? 10.262 -11.358 6.054 1.00 96.00 455 PHE A O 1
ATOM 3405 N N . ARG A 1 456 ? 11.545 -9.788 7.029 1.00 93.19 456 ARG A N 1
ATOM 3406 C CA . ARG A 1 456 ? 11.218 -10.140 8.420 1.00 93.19 456 ARG A CA 1
ATOM 3407 C C . ARG A 1 456 ? 10.798 -8.907 9.197 1.00 93.19 456 ARG A C 1
ATOM 3409 O O . ARG A 1 456 ? 11.392 -7.843 9.025 1.00 93.19 456 ARG A O 1
ATOM 3416 N N . TYR A 1 457 ? 9.826 -9.065 10.087 1.00 88.12 457 TYR A N 1
ATOM 3417 C CA . TYR A 1 457 ? 9.244 -7.959 10.848 1.00 88.12 457 TYR A CA 1
ATOM 3418 C C . TYR A 1 457 ? 9.437 -8.164 12.351 1.00 88.12 457 TYR A C 1
ATOM 3420 O O . TYR A 1 457 ? 9.076 -9.203 12.902 1.00 88.12 457 TYR A O 1
ATOM 3428 N N . GLY A 1 458 ? 10.011 -7.166 13.024 1.00 78.31 458 GLY A N 1
ATOM 3429 C CA . GLY A 1 458 ? 10.292 -7.214 14.461 1.00 78.31 458 GLY A CA 1
ATOM 3430 C C . GLY A 1 458 ? 9.257 -6.507 15.321 1.00 78.31 458 GLY A C 1
ATOM 3431 O O . GLY A 1 458 ? 8.212 -6.064 14.846 1.00 78.31 458 GLY A O 1
ATOM 3432 N N . LEU A 1 459 ? 9.552 -6.392 16.617 1.00 66.44 459 LEU A N 1
ATOM 3433 C CA . LEU A 1 459 ? 8.797 -5.499 17.492 1.00 66.44 459 LEU A CA 1
ATOM 3434 C C . LEU A 1 459 ? 9.032 -4.047 17.037 1.00 66.44 459 LEU A C 1
ATOM 3436 O O . LEU A 1 459 ? 10.187 -3.667 16.816 1.00 66.44 459 LEU A O 1
ATOM 3440 N N . PRO A 1 460 ? 7.977 -3.226 16.892 1.00 58.69 460 PRO A N 1
ATOM 3441 C CA . PRO A 1 460 ? 8.156 -1.800 16.674 1.00 58.69 460 PRO A CA 1
ATOM 3442 C C . PRO A 1 460 ? 8.858 -1.211 17.902 1.00 58.69 460 PRO A C 1
ATOM 3444 O O . PRO A 1 460 ? 8.406 -1.386 19.035 1.00 58.69 460 PRO A O 1
ATOM 3447 N N . VAL A 1 461 ? 9.982 -0.526 17.705 1.00 43.28 461 VAL A N 1
ATOM 3448 C CA . VAL A 1 461 ? 10.695 0.125 18.807 1.00 43.28 461 VAL A CA 1
ATOM 3449 C C . VAL A 1 461 ? 10.015 1.470 19.059 1.00 43.28 461 VAL A C 1
ATOM 3451 O O . VAL A 1 461 ? 10.367 2.485 18.465 1.00 43.28 461 VAL A O 1
ATOM 3454 N N . ALA A 1 462 ? 9.013 1.496 19.932 1.00 47.50 462 ALA A N 1
ATOM 3455 C CA . ALA A 1 462 ? 8.560 2.732 20.564 1.00 47.50 462 ALA A CA 1
ATOM 3456 C C . ALA A 1 462 ? 8.850 2.625 22.063 1.00 47.50 462 ALA A C 1
ATOM 3458 O O . ALA A 1 462 ? 8.177 1.896 22.784 1.00 47.50 462 ALA A O 1
ATOM 3459 N N . ALA A 1 463 ? 9.871 3.345 22.533 1.00 41.91 463 ALA A N 1
ATOM 3460 C CA . ALA A 1 463 ? 10.322 3.323 23.928 1.00 41.91 463 ALA A CA 1
ATOM 3461 C C . ALA A 1 463 ? 9.279 3.850 24.943 1.00 41.91 463 ALA A C 1
ATOM 3463 O O . ALA A 1 463 ? 9.512 3.770 26.146 1.00 41.91 463 ALA A O 1
ATOM 3464 N N . SER A 1 464 ? 8.153 4.402 24.478 1.00 45.12 464 SER A N 1
ATOM 3465 C CA . SER A 1 464 ? 7.132 5.064 25.301 1.00 45.12 464 SER A CA 1
ATOM 3466 C C . SER A 1 464 ? 5.787 4.334 25.386 1.00 45.12 464 SER A C 1
ATOM 3468 O O . SER A 1 464 ? 4.930 4.774 26.148 1.00 45.12 464 SER A O 1
ATOM 3470 N N . ILE A 1 465 ? 5.574 3.238 24.646 1.00 52.53 465 ILE A N 1
ATOM 3471 C CA . ILE A 1 465 ? 4.305 2.492 24.653 1.00 52.53 465 ILE A CA 1
ATOM 3472 C C . ILE A 1 465 ? 4.553 1.116 25.273 1.00 52.53 465 ILE A C 1
ATOM 3474 O O . ILE A 1 465 ? 5.419 0.374 24.811 1.00 52.53 465 ILE A O 1
ATOM 3478 N N . ALA A 1 466 ? 3.807 0.780 26.331 1.00 45.06 466 ALA A N 1
ATOM 3479 C CA . ALA A 1 466 ? 3.910 -0.516 26.998 1.00 45.06 466 ALA A CA 1
ATOM 3480 C C . ALA A 1 466 ? 3.680 -1.656 25.988 1.00 45.06 466 ALA A C 1
ATOM 3482 O O . ALA A 1 466 ? 2.689 -1.674 25.256 1.00 45.06 466 ALA A O 1
ATOM 3483 N N . SER A 1 467 ? 4.634 -2.581 25.917 1.00 47.62 467 SER A N 1
ATOM 3484 C CA . SER A 1 467 ? 4.729 -3.601 24.878 1.00 47.62 467 SER A CA 1
ATOM 3485 C C . SER A 1 467 ? 3.699 -4.723 25.053 1.00 47.62 467 SER A C 1
ATOM 3487 O O . SER A 1 467 ? 3.693 -5.436 26.054 1.00 47.62 467 SER A O 1
ATOM 3489 N N . SER A 1 468 ? 2.873 -4.932 24.026 1.00 51.28 468 SER A N 1
ATOM 3490 C CA . SER A 1 468 ? 2.191 -6.207 23.768 1.00 51.28 468 SER A CA 1
ATOM 3491 C C . SER A 1 468 ? 3.091 -7.077 22.870 1.00 51.28 468 SER A C 1
ATOM 3493 O O . SER A 1 468 ? 3.755 -6.521 21.991 1.00 51.28 468 SER A O 1
ATOM 3495 N N . PRO A 1 469 ? 3.152 -8.413 23.051 1.00 51.84 469 PRO A N 1
ATOM 3496 C CA . PRO A 1 469 ? 4.079 -9.282 22.314 1.00 51.84 469 PRO A CA 1
ATOM 3497 C C . PRO A 1 469 ? 3.776 -9.409 20.812 1.00 51.84 469 PRO A C 1
ATOM 3499 O O . PRO A 1 469 ? 4.668 -9.771 20.049 1.00 51.84 469 PRO A O 1
ATOM 3502 N N . VAL A 1 470 ? 2.552 -9.095 20.369 1.00 55.09 470 VAL A N 1
ATOM 3503 C CA . VAL A 1 470 ? 2.168 -9.100 18.949 1.00 55.09 470 VAL A CA 1
ATOM 3504 C C . VAL A 1 470 ? 1.471 -7.785 18.624 1.00 55.09 470 VAL A C 1
ATOM 3506 O O . VAL A 1 470 ? 0.332 -7.555 19.031 1.00 55.09 470 VAL A O 1
ATOM 3509 N N . LEU A 1 471 ? 2.159 -6.911 17.889 1.00 62.88 471 LEU A N 1
ATOM 3510 C CA . LEU A 1 471 ? 1.582 -5.678 17.361 1.00 62.88 471 LEU A CA 1
ATOM 3511 C C . LEU A 1 471 ? 1.382 -5.811 15.850 1.00 62.88 471 LEU A C 1
ATOM 3513 O O . LEU A 1 471 ? 2.260 -6.274 15.116 1.00 62.88 471 LEU A O 1
ATOM 3517 N N . GLY A 1 472 ? 0.197 -5.410 15.390 1.00 65.75 472 GLY A N 1
ATOM 3518 C CA . GLY A 1 472 ? -0.090 -5.284 13.967 1.00 65.75 472 GLY A CA 1
ATOM 3519 C C . GLY A 1 472 ? 0.726 -4.148 13.354 1.00 65.75 472 GLY A C 1
ATOM 3520 O O . GLY A 1 472 ? 0.885 -3.083 13.957 1.00 65.75 472 GLY A O 1
ATOM 3521 N N . PHE A 1 473 ? 1.228 -4.368 12.143 1.00 70.19 473 PHE A N 1
ATOM 3522 C CA . PHE A 1 473 ? 1.893 -3.327 11.370 1.00 70.19 473 PHE A CA 1
ATOM 3523 C C . PHE A 1 473 ? 0.832 -2.516 10.627 1.00 70.19 473 PHE A C 1
ATOM 3525 O O . PHE A 1 473 ? 0.314 -2.938 9.595 1.00 70.19 473 PHE A O 1
ATOM 3532 N N . PHE A 1 474 ? 0.497 -1.352 11.179 1.00 73.06 474 PHE A N 1
ATOM 3533 C CA . PHE A 1 474 ? -0.414 -0.393 10.562 1.00 73.06 474 PHE A CA 1
ATOM 3534 C C . PHE A 1 474 ? 0.329 0.902 10.268 1.00 73.06 474 PHE A C 1
ATOM 3536 O O . PHE A 1 474 ? 1.062 1.407 11.122 1.00 73.06 474 PHE A O 1
ATOM 3543 N N . ALA A 1 475 ? 0.116 1.429 9.069 1.00 70.12 475 ALA A N 1
ATOM 3544 C CA . ALA A 1 475 ? 0.680 2.683 8.607 1.00 70.12 475 ALA A CA 1
ATOM 3545 C C . ALA A 1 475 ? -0.357 3.445 7.789 1.00 70.12 475 ALA A C 1
ATOM 3547 O O . ALA A 1 475 ? -1.320 2.859 7.289 1.00 70.12 475 ALA A O 1
ATOM 3548 N N . PHE A 1 476 ? -0.134 4.747 7.667 1.00 65.06 476 PHE A N 1
ATOM 3549 C CA . PHE A 1 476 ? -0.923 5.620 6.821 1.00 65.06 476 PHE A CA 1
ATOM 3550 C C . PHE A 1 476 ? 0.003 6.377 5.854 1.00 65.06 476 PHE A C 1
ATOM 3552 O O . PHE A 1 476 ? 0.962 7.001 6.319 1.00 65.06 476 PHE A O 1
ATOM 3559 N N . PRO A 1 477 ? -0.261 6.340 4.532 1.00 63.16 477 PRO A N 1
ATOM 3560 C CA . PRO A 1 477 ? -1.230 5.471 3.846 1.00 63.16 477 PRO A CA 1
ATOM 3561 C C . PRO A 1 477 ? -0.911 3.974 4.047 1.00 63.16 477 PRO A C 1
ATOM 3563 O O . PRO A 1 477 ? 0.188 3.656 4.530 1.00 63.16 477 PRO A O 1
ATOM 3566 N N . PRO A 1 478 ? -1.836 3.053 3.690 1.00 67.81 478 PRO A N 1
ATOM 3567 C CA . PRO A 1 478 ? -1.560 1.623 3.705 1.00 67.81 478 PRO A CA 1
ATOM 3568 C C . PRO A 1 478 ? -0.219 1.310 3.044 1.00 67.81 478 PRO A C 1
ATOM 3570 O O . PRO A 1 478 ? 0.071 1.843 1.971 1.00 67.81 478 PRO A O 1
ATOM 3573 N N . PRO A 1 479 ? 0.610 0.474 3.678 1.00 76.81 479 PRO A N 1
ATOM 3574 C CA . PRO A 1 479 ? 1.941 0.203 3.178 1.00 76.81 479 PRO A CA 1
ATOM 3575 C C . PRO A 1 479 ? 1.877 -0.708 1.947 1.00 76.81 479 PRO A C 1
ATOM 3577 O O . PRO A 1 479 ? 1.103 -1.665 1.913 1.00 76.81 479 PRO A O 1
ATOM 3580 N N . PHE A 1 480 ? 2.745 -0.468 0.968 1.00 82.62 480 PHE A N 1
ATOM 3581 C CA . PHE A 1 480 ? 3.024 -1.441 -0.082 1.00 82.62 480 PHE A CA 1
ATOM 3582 C C . PHE A 1 480 ? 4.034 -2.469 0.424 1.00 82.62 480 PHE A C 1
ATOM 3584 O O . PHE A 1 480 ? 5.087 -2.115 0.967 1.00 82.62 480 PHE A O 1
ATOM 3591 N N . VAL A 1 481 ? 3.708 -3.747 0.233 1.00 88.81 481 VAL A N 1
ATOM 3592 C CA . VAL A 1 481 ? 4.566 -4.877 0.591 1.00 88.81 481 VAL A CA 1
ATOM 3593 C C . VAL A 1 481 ? 4.621 -5.843 -0.584 1.00 88.81 481 VAL A C 1
ATOM 3595 O O . VAL A 1 481 ? 3.577 -6.196 -1.133 1.00 88.81 481 VAL A O 1
ATOM 3598 N N . GLY A 1 482 ? 5.817 -6.263 -0.995 1.00 93.62 482 GLY A N 1
ATOM 3599 C CA . GLY A 1 482 ? 5.978 -7.182 -2.121 1.00 93.62 482 GLY A CA 1
ATOM 3600 C C . GLY A 1 482 ? 7.204 -6.938 -2.994 1.00 93.62 482 GLY A C 1
ATOM 3601 O O . GLY A 1 482 ? 8.098 -6.166 -2.644 1.00 93.62 482 GLY A O 1
ATOM 3602 N N . LEU A 1 483 ? 7.220 -7.593 -4.155 1.00 94.44 483 LEU A N 1
ATOM 3603 C CA . LEU A 1 483 ? 8.205 -7.388 -5.217 1.00 94.44 483 LEU A CA 1
ATOM 3604 C C . LEU A 1 483 ? 7.512 -6.795 -6.440 1.00 94.44 483 LEU A C 1
ATOM 3606 O O . LEU A 1 483 ? 6.563 -7.381 -6.953 1.00 94.44 483 LEU A O 1
ATOM 3610 N N . PHE A 1 484 ? 8.021 -5.673 -6.935 1.00 91.00 484 PHE A N 1
ATOM 3611 C CA . PHE A 1 484 ? 7.417 -4.912 -8.023 1.00 91.00 484 PHE A CA 1
ATOM 3612 C C . PHE A 1 484 ? 8.351 -4.904 -9.222 1.00 91.00 484 PHE A C 1
ATOM 3614 O O . PHE A 1 484 ? 9.498 -4.458 -9.119 1.00 91.00 484 PHE A O 1
ATOM 3621 N N . ARG A 1 485 ? 7.846 -5.402 -10.349 1.00 88.81 485 ARG A N 1
ATOM 3622 C CA . ARG A 1 485 ? 8.568 -5.452 -11.619 1.00 88.81 485 ARG A CA 1
ATOM 3623 C C . ARG A 1 485 ? 8.275 -4.187 -12.420 1.00 88.81 485 ARG A C 1
ATOM 3625 O O . ARG A 1 485 ? 9.139 -3.313 -12.477 1.00 88.81 485 ARG A O 1
ATOM 3632 N N . TYR A 1 486 ? 7.038 -4.034 -12.904 1.00 84.62 486 TYR A N 1
ATOM 3633 C CA . TYR A 1 486 ? 6.575 -2.842 -13.616 1.00 84.62 486 TYR A CA 1
ATOM 3634 C C . TYR A 1 486 ? 5.208 -2.333 -13.135 1.00 84.62 486 TYR A C 1
ATOM 3636 O O . TYR A 1 486 ? 4.170 -2.642 -13.701 1.00 84.62 486 TYR A O 1
ATOM 3644 N N . ARG A 1 487 ? 5.197 -1.421 -12.167 1.00 78.44 487 ARG A N 1
ATOM 3645 C CA . ARG A 1 487 ? 3.988 -0.905 -11.501 1.00 78.44 487 ARG A CA 1
ATOM 3646 C C . ARG A 1 487 ? 3.254 -1.957 -10.666 1.00 78.44 487 ARG A C 1
ATOM 3648 O O . ARG A 1 487 ? 3.639 -3.126 -10.604 1.00 78.44 487 ARG A O 1
ATOM 3655 N N . VAL A 1 488 ? 2.201 -1.523 -9.977 1.00 71.94 488 VAL A N 1
ATOM 3656 C CA . VAL A 1 488 ? 1.355 -2.394 -9.144 1.00 71.94 488 VAL A CA 1
ATOM 3657 C C . VAL A 1 488 ? 0.450 -3.288 -10.002 1.00 71.94 488 VAL A C 1
ATOM 3659 O O . VAL A 1 488 ? 0.067 -4.378 -9.575 1.00 71.94 488 VAL A O 1
ATOM 3662 N N . GLU A 1 489 ? 0.106 -2.853 -11.216 1.00 71.94 489 GLU A N 1
ATOM 3663 C CA . GLU A 1 489 ? -0.837 -3.540 -12.103 1.00 71.94 489 GLU A CA 1
ATOM 3664 C C . GLU A 1 489 ? -0.230 -4.761 -12.796 1.00 71.94 489 GLU A C 1
ATOM 3666 O O . GLU A 1 489 ? -0.972 -5.708 -13.081 1.00 71.94 489 GLU A O 1
ATOM 3671 N N . ASP A 1 490 ? 1.089 -4.765 -13.022 1.00 77.31 490 ASP A N 1
ATOM 3672 C CA . ASP A 1 490 ? 1.806 -5.836 -13.719 1.00 77.31 490 ASP A CA 1
ATOM 3673 C C . ASP A 1 490 ? 1.461 -7.217 -13.131 1.00 77.31 490 ASP A C 1
ATOM 3675 O O . ASP A 1 490 ? 1.573 -7.423 -11.918 1.00 77.31 490 ASP A O 1
ATOM 3679 N N . PRO A 1 491 ? 1.008 -8.177 -13.961 1.00 76.81 491 PRO A N 1
ATOM 3680 C CA . PRO A 1 491 ? 0.695 -9.533 -13.519 1.00 76.81 491 PRO A CA 1
ATOM 3681 C C . PRO A 1 491 ? 1.841 -10.254 -12.801 1.00 76.81 491 PRO A C 1
ATOM 3683 O O . PRO A 1 491 ? 1.564 -11.117 -11.967 1.00 76.81 491 PRO A O 1
ATOM 3686 N N . ALA A 1 492 ? 3.096 -9.917 -13.115 1.00 81.06 492 ALA A N 1
ATOM 3687 C CA . ALA A 1 492 ? 4.285 -10.481 -12.485 1.00 81.06 492 ALA A CA 1
ATOM 3688 C C . ALA A 1 492 ? 4.613 -9.836 -11.129 1.00 81.06 492 ALA A C 1
ATOM 3690 O O . ALA A 1 492 ? 5.314 -10.454 -10.329 1.00 81.06 492 ALA A O 1
ATOM 3691 N N . THR A 1 493 ? 4.101 -8.630 -10.849 1.00 85.62 493 THR A N 1
ATOM 3692 C CA . THR A 1 493 ? 4.262 -7.977 -9.547 1.00 85.62 493 THR A CA 1
ATOM 3693 C C . THR A 1 493 ? 3.557 -8.799 -8.471 1.00 85.62 493 THR A C 1
ATOM 3695 O O . THR A 1 493 ? 2.352 -9.062 -8.535 1.00 85.62 493 THR A O 1
ATOM 3698 N N . VAL A 1 494 ? 4.307 -9.165 -7.432 1.00 88.50 494 VAL A N 1
ATOM 3699 C CA . VAL A 1 494 ? 3.773 -9.917 -6.299 1.00 88.50 494 VAL A CA 1
ATOM 3700 C C . VAL A 1 494 ? 3.525 -8.980 -5.132 1.00 88.50 494 VAL A C 1
ATOM 3702 O O . VAL A 1 494 ? 4.460 -8.573 -4.445 1.00 88.50 494 VAL A O 1
ATOM 3705 N N . THR A 1 495 ? 2.255 -8.666 -4.886 1.00 86.62 495 THR A N 1
ATOM 3706 C CA . THR A 1 495 ? 1.824 -7.882 -3.727 1.00 86.62 495 THR A CA 1
ATOM 3707 C C . THR A 1 495 ? 1.439 -8.788 -2.564 1.00 86.62 495 THR A C 1
ATOM 3709 O O . THR A 1 495 ? 0.799 -9.828 -2.742 1.00 86.62 495 THR A O 1
ATOM 3712 N N . VAL A 1 496 ? 1.820 -8.382 -1.356 1.00 88.06 496 VAL A N 1
ATOM 3713 C CA . VAL A 1 496 ? 1.491 -9.058 -0.101 1.00 88.06 496 VAL A CA 1
ATOM 3714 C C . VAL A 1 496 ? 0.557 -8.150 0.700 1.00 88.06 496 VAL A C 1
ATOM 3716 O O . VAL A 1 496 ? 0.925 -7.012 0.993 1.00 88.06 496 VAL A O 1
ATOM 3719 N N . PRO A 1 497 ? -0.651 -8.616 1.057 1.00 83.81 497 PRO A N 1
ATOM 3720 C CA . PRO A 1 497 ? -1.588 -7.817 1.835 1.00 83.81 497 PRO A CA 1
ATOM 3721 C C . PRO A 1 497 ? -1.005 -7.398 3.199 1.00 83.81 497 PRO A C 1
ATOM 3723 O O . PRO A 1 497 ? -0.506 -8.257 3.934 1.00 83.81 497 PRO A O 1
ATOM 3726 N N . PRO A 1 498 ? -1.105 -6.115 3.603 1.00 78.44 498 PRO A N 1
ATOM 3727 C CA . PRO A 1 498 ? -0.637 -5.650 4.916 1.00 78.44 498 PRO A CA 1
ATOM 3728 C C . PRO A 1 498 ? -1.289 -6.366 6.107 1.00 78.44 498 PRO A C 1
ATOM 3730 O O . PRO A 1 498 ? -0.705 -6.442 7.188 1.00 78.44 498 PRO A O 1
ATOM 3733 N N . SER A 1 499 ? -2.488 -6.918 5.912 1.00 77.12 499 SER A N 1
ATOM 3734 C CA . SER A 1 499 ? -3.222 -7.787 6.845 1.00 77.12 499 SER A CA 1
ATOM 3735 C C . SER A 1 499 ? -2.434 -9.032 7.272 1.00 77.12 499 SER A C 1
ATOM 3737 O O . SER A 1 499 ? -2.604 -9.506 8.394 1.00 77.12 499 SER A O 1
ATOM 3739 N N . LEU A 1 500 ? -1.516 -9.524 6.437 1.00 82.50 500 LEU A N 1
ATOM 3740 C CA . LEU A 1 500 ? -0.649 -10.656 6.776 1.00 82.50 500 LEU A CA 1
ATOM 3741 C C . LEU A 1 500 ? 0.553 -10.256 7.639 1.00 82.50 500 LEU A C 1
ATOM 3743 O O . LEU A 1 500 ? 1.165 -11.114 8.277 1.00 82.50 500 LEU A O 1
ATOM 3747 N N . ILE A 1 501 ? 0.879 -8.961 7.686 1.00 84.06 501 ILE A N 1
ATOM 3748 C CA . ILE A 1 501 ? 2.095 -8.452 8.316 1.00 84.06 501 ILE A CA 1
ATOM 3749 C C . ILE A 1 501 ? 1.845 -8.143 9.794 1.00 84.06 501 ILE A C 1
ATOM 3751 O O . ILE A 1 501 ? 0.980 -7.335 10.161 1.00 84.06 501 ILE A O 1
ATOM 3755 N N . ARG A 1 502 ? 2.619 -8.803 10.653 1.00 80.88 502 ARG A N 1
ATOM 3756 C CA . ARG A 1 502 ? 2.676 -8.621 12.107 1.00 80.88 502 ARG A CA 1
ATOM 3757 C C . ARG A 1 502 ? 4.102 -8.873 12.603 1.00 80.88 502 ARG A C 1
ATOM 3759 O O . ARG A 1 502 ? 4.951 -9.369 11.864 1.00 80.88 502 ARG A O 1
ATOM 3766 N N . THR A 1 503 ? 4.395 -8.515 13.851 1.00 81.31 503 THR A N 1
ATOM 3767 C CA . THR A 1 503 ? 5.668 -8.914 14.471 1.00 81.31 503 THR A CA 1
ATOM 3768 C C . THR A 1 503 ? 5.836 -10.433 14.392 1.00 81.31 503 THR A C 1
ATOM 3770 O O . THR A 1 503 ? 4.905 -11.176 14.697 1.00 81.31 503 THR A O 1
ATOM 3773 N N . GLY A 1 504 ? 7.018 -10.889 13.974 1.00 83.88 504 GLY A N 1
ATOM 3774 C CA . GLY A 1 504 ? 7.307 -12.304 13.759 1.00 83.88 504 GLY A CA 1
ATOM 3775 C C . GLY A 1 504 ? 6.859 -12.837 12.396 1.00 83.88 504 GLY A C 1
ATOM 3776 O O . GLY A 1 504 ? 7.008 -14.029 12.145 1.00 83.88 504 GLY A O 1
ATOM 3777 N N . THR A 1 505 ? 6.308 -12.007 11.506 1.00 88.81 505 THR A N 1
ATOM 3778 C CA . THR A 1 505 ? 6.035 -12.432 10.129 1.00 88.81 505 THR A CA 1
ATOM 3779 C C . THR A 1 505 ? 7.341 -12.551 9.336 1.00 88.81 505 THR A C 1
ATOM 3781 O O . THR A 1 505 ? 8.215 -11.683 9.415 1.00 88.81 505 THR A O 1
ATOM 3784 N N . ARG A 1 506 ? 7.448 -13.612 8.532 1.00 92.25 506 ARG A N 1
ATOM 3785 C CA . ARG A 1 506 ? 8.453 -13.803 7.482 1.00 92.25 506 ARG A CA 1
ATOM 3786 C C . ARG A 1 506 ? 7.747 -13.924 6.142 1.00 92.25 506 ARG A C 1
ATOM 3788 O O . ARG A 1 506 ? 6.857 -14.751 5.990 1.00 92.25 506 ARG A O 1
ATOM 3795 N N . VAL A 1 507 ? 8.166 -13.122 5.172 1.00 95.00 507 VAL A N 1
ATOM 3796 C CA . VAL A 1 507 ? 7.716 -13.220 3.781 1.00 95.00 507 VAL A CA 1
ATOM 3797 C C . VAL A 1 507 ? 8.926 -13.570 2.936 1.00 95.00 507 VAL A C 1
ATOM 3799 O O . VAL A 1 507 ? 9.876 -12.795 2.885 1.00 95.00 507 VAL A O 1
ATOM 3802 N N . ARG A 1 508 ? 8.910 -14.725 2.280 1.00 94.56 508 ARG A N 1
ATOM 3803 C CA . ARG A 1 508 ? 10.014 -15.207 1.452 1.00 94.56 508 ARG A CA 1
ATOM 3804 C C . ARG A 1 508 ? 9.573 -15.330 -0.001 1.00 94.56 508 ARG A C 1
ATOM 3806 O O . ARG A 1 508 ? 8.517 -15.886 -0.277 1.00 94.56 508 ARG A O 1
ATOM 3813 N N . PHE A 1 509 ? 10.401 -14.831 -0.906 1.00 95.25 509 PHE A N 1
ATOM 3814 C CA . PHE A 1 509 ? 10.253 -14.898 -2.352 1.00 95.25 509 PHE A CA 1
ATOM 3815 C C . PHE A 1 509 ? 11.411 -15.731 -2.897 1.00 95.25 509 PHE A C 1
ATOM 3817 O O . PHE A 1 509 ? 12.565 -15.301 -2.862 1.00 95.25 509 PHE A O 1
ATOM 3824 N N . ASP A 1 510 ? 11.112 -16.929 -3.386 1.00 92.50 510 ASP A N 1
ATOM 3825 C CA . ASP A 1 510 ? 12.089 -17.808 -4.021 1.00 92.50 510 ASP A CA 1
ATOM 3826 C C . ASP A 1 510 ? 11.916 -17.745 -5.547 1.00 92.50 510 ASP A C 1
ATOM 3828 O O . ASP A 1 510 ? 10.803 -17.963 -6.041 1.00 92.50 510 ASP A O 1
ATOM 3832 N N . PRO A 1 511 ? 12.980 -17.444 -6.313 1.00 91.88 511 PRO A N 1
ATOM 3833 C CA . PRO A 1 511 ? 12.889 -17.390 -7.762 1.00 91.88 511 PRO A CA 1
ATOM 3834 C C . PRO A 1 511 ? 12.617 -18.784 -8.328 1.00 91.88 511 PRO A C 1
ATOM 3836 O O . PRO A 1 511 ? 13.193 -19.782 -7.891 1.00 91.88 511 PRO A O 1
ATOM 3839 N N . THR A 1 512 ? 11.735 -18.864 -9.322 1.00 88.19 512 THR A N 1
ATOM 3840 C CA . THR A 1 512 ? 11.382 -20.140 -9.965 1.00 88.19 512 THR A CA 1
ATOM 3841 C C . THR A 1 512 ? 12.439 -20.593 -10.972 1.00 88.19 512 THR A C 1
ATOM 3843 O O . THR A 1 512 ? 12.497 -21.777 -11.309 1.00 88.19 512 THR A O 1
ATOM 3846 N N . GLY A 1 513 ? 13.231 -19.648 -11.496 1.00 84.62 513 GLY A N 1
ATOM 3847 C CA . GLY A 1 513 ? 14.183 -19.872 -12.583 1.00 84.62 513 GLY A CA 1
ATOM 3848 C C . GLY A 1 513 ? 13.531 -20.297 -13.905 1.00 84.62 513 GLY A C 1
ATOM 3849 O O . GLY A 1 513 ? 14.192 -20.920 -14.734 1.00 84.62 513 GLY A O 1
ATOM 3850 N N . ARG A 1 514 ? 12.234 -20.029 -14.113 1.00 84.44 514 ARG A N 1
ATOM 3851 C CA . ARG A 1 514 ? 11.518 -20.444 -15.335 1.00 84.44 514 ARG A CA 1
ATOM 3852 C C . ARG A 1 514 ? 11.623 -19.440 -16.471 1.00 84.44 514 ARG A C 1
ATOM 3854 O O . ARG A 1 514 ? 11.743 -19.858 -17.618 1.00 84.44 514 ARG A O 1
ATOM 3861 N N . CYS A 1 515 ? 11.596 -18.151 -16.148 1.00 84.25 515 CYS A N 1
ATOM 3862 C CA . CYS A 1 515 ? 11.463 -17.075 -17.120 1.00 84.25 515 CYS A CA 1
ATOM 3863 C C . CYS A 1 515 ? 12.442 -15.924 -16.882 1.00 84.25 515 CYS A C 1
ATOM 3865 O O . CYS A 1 515 ? 12.840 -15.660 -15.748 1.00 84.25 515 CYS A O 1
ATOM 3867 N N . ASN A 1 516 ? 12.801 -15.250 -17.976 1.00 86.94 516 ASN A N 1
ATOM 3868 C CA . ASN A 1 516 ? 13.525 -13.980 -17.981 1.00 86.94 516 ASN A CA 1
ATOM 3869 C C . ASN A 1 516 ? 12.546 -12.798 -18.078 1.00 86.94 516 ASN A C 1
ATOM 3871 O O . ASN A 1 516 ? 11.391 -12.964 -18.481 1.00 86.94 516 ASN A O 1
ATOM 3875 N N . ASP A 1 517 ? 13.018 -11.610 -17.707 1.00 87.75 517 ASP A N 1
ATOM 3876 C CA . ASP A 1 517 ? 12.267 -10.365 -17.793 1.00 87.75 517 ASP A CA 1
ATOM 3877 C C . ASP A 1 517 ? 12.189 -9.893 -19.254 1.00 87.75 517 ASP A C 1
ATOM 3879 O O . ASP A 1 517 ? 13.168 -9.408 -19.826 1.00 87.75 517 ASP A O 1
ATOM 3883 N N . CYS A 1 518 ? 11.008 -10.031 -19.854 1.00 86.06 518 CYS A N 1
ATOM 3884 C CA . CYS A 1 518 ? 10.724 -9.632 -21.235 1.00 86.06 518 CYS A CA 1
ATOM 3885 C C . CYS A 1 518 ? 10.159 -8.211 -21.375 1.00 86.06 518 CYS A C 1
ATOM 3887 O O . CYS A 1 518 ? 9.450 -7.926 -22.339 1.00 86.06 518 CYS A O 1
ATOM 3889 N N . GLY A 1 519 ? 10.395 -7.331 -20.399 1.00 81.75 519 GLY A N 1
ATOM 3890 C CA . GLY A 1 519 ? 9.801 -6.000 -20.399 1.00 81.75 519 GLY A CA 1
ATOM 3891 C C . GLY A 1 519 ? 8.270 -6.021 -20.311 1.00 81.75 519 GLY A C 1
ATOM 3892 O O . GLY A 1 519 ? 7.662 -7.017 -19.902 1.00 81.75 519 GLY A O 1
ATOM 3893 N N . ARG A 1 520 ? 7.647 -4.899 -20.699 1.00 79.81 520 ARG A N 1
ATOM 3894 C CA . ARG A 1 520 ? 6.184 -4.757 -20.850 1.00 79.81 520 ARG A CA 1
ATOM 3895 C C . ARG A 1 520 ? 5.667 -5.188 -22.223 1.00 79.81 520 ARG A C 1
ATOM 3897 O O . ARG A 1 520 ? 4.468 -5.372 -22.366 1.00 79.81 520 ARG A O 1
ATOM 3904 N N . HIS A 1 521 ? 6.568 -5.355 -23.187 1.00 85.25 521 HIS A N 1
ATOM 3905 C CA . HIS A 1 521 ? 6.260 -5.592 -24.599 1.00 85.25 521 HIS A CA 1
ATOM 3906 C C . HIS A 1 521 ? 6.720 -6.982 -25.043 1.00 85.25 521 HIS A C 1
ATOM 3908 O O . HIS A 1 521 ? 7.185 -7.177 -26.168 1.00 85.25 521 HIS A O 1
ATOM 3914 N N . GLY A 1 522 ? 6.682 -7.952 -24.126 1.00 84.94 522 GLY A N 1
ATOM 3915 C CA . GLY A 1 522 ? 7.265 -9.263 -24.356 1.00 84.94 522 GLY A CA 1
ATOM 3916 C C . GLY A 1 522 ? 6.658 -10.397 -23.534 1.00 84.94 522 GLY A C 1
ATOM 3917 O O . GLY A 1 522 ? 6.450 -10.317 -22.324 1.00 84.94 522 GLY A O 1
ATOM 3918 N N . THR A 1 523 ? 6.428 -11.484 -24.259 1.00 85.31 523 THR A N 1
ATOM 3919 C CA . THR A 1 523 ? 6.187 -12.872 -23.863 1.00 85.31 523 THR A CA 1
ATOM 3920 C C . THR A 1 523 ? 7.348 -13.617 -23.219 1.00 85.31 523 THR A C 1
ATOM 3922 O O . THR A 1 523 ? 8.347 -13.720 -23.916 1.00 85.31 523 THR A O 1
ATOM 3925 N N . CYS A 1 524 ? 7.287 -14.232 -22.034 1.00 85.38 524 CYS A N 1
ATOM 3926 C CA . CYS A 1 524 ? 8.239 -15.327 -21.768 1.00 85.38 524 CYS A CA 1
ATOM 3927 C C . CYS A 1 524 ? 7.691 -16.637 -22.348 1.00 85.38 524 CYS A C 1
ATOM 3929 O O . CYS A 1 524 ? 6.572 -17.020 -22.015 1.00 85.38 524 CYS A O 1
ATOM 3931 N N . ASP A 1 525 ? 8.482 -17.346 -23.158 1.00 83.69 525 ASP A N 1
ATOM 3932 C CA . ASP A 1 525 ? 8.231 -18.753 -23.482 1.00 83.69 525 ASP A CA 1
ATOM 3933 C C . ASP A 1 525 ? 8.899 -19.657 -22.424 1.00 83.69 525 ASP A C 1
ATOM 3935 O O . ASP A 1 525 ? 10.130 -19.764 -22.412 1.00 83.69 525 ASP A O 1
ATOM 3939 N N . PRO A 1 526 ? 8.135 -20.353 -21.556 1.00 76.00 526 PRO A N 1
ATOM 3940 C CA . PRO A 1 526 ? 8.705 -21.176 -20.490 1.00 76.00 526 PRO A CA 1
ATOM 3941 C C . PRO A 1 526 ? 9.534 -22.367 -20.992 1.00 76.00 526 PRO A C 1
ATOM 3943 O O . PRO A 1 526 ? 10.341 -22.903 -20.233 1.00 76.00 526 PRO A O 1
ATOM 3946 N N . ALA A 1 527 ? 9.334 -22.815 -22.239 1.00 80.75 527 ALA A N 1
ATOM 3947 C CA . ALA A 1 527 ? 10.072 -23.949 -22.796 1.00 80.75 527 ALA A CA 1
ATOM 3948 C C . ALA A 1 527 ? 11.504 -23.561 -23.186 1.00 80.75 527 ALA A C 1
ATOM 3950 O O . ALA A 1 527 ? 12.444 -24.317 -22.937 1.00 80.75 527 ALA A O 1
ATOM 3951 N N . SER A 1 528 ? 11.674 -22.380 -23.784 1.00 80.12 528 SER A N 1
ATOM 3952 C CA . SER A 1 528 ? 12.982 -21.856 -24.189 1.00 80.12 528 SER A CA 1
ATOM 3953 C C . SER A 1 528 ? 13.608 -20.893 -23.173 1.00 80.12 528 SER A C 1
ATOM 3955 O O . SER A 1 528 ? 14.797 -20.595 -23.287 1.00 80.12 528 SER A O 1
ATOM 3957 N N . ALA A 1 529 ? 12.830 -20.414 -22.193 1.00 77.12 529 ALA A N 1
ATOM 3958 C CA . ALA A 1 529 ? 13.167 -19.330 -21.265 1.00 77.12 529 ALA A CA 1
ATOM 3959 C C . ALA A 1 529 ? 13.595 -18.024 -21.969 1.00 77.12 529 ALA A C 1
ATOM 3961 O O . ALA A 1 529 ? 14.321 -17.204 -21.398 1.00 77.12 529 ALA A O 1
ATOM 3962 N N . ARG A 1 530 ? 13.169 -17.835 -23.226 1.00 81.94 530 ARG A N 1
ATOM 3963 C CA . ARG A 1 530 ? 13.463 -16.652 -24.042 1.00 81.94 530 ARG A CA 1
ATOM 3964 C C . ARG A 1 530 ? 12.239 -15.767 -24.205 1.00 81.94 530 ARG A C 1
ATOM 3966 O O . ARG A 1 530 ? 11.101 -16.222 -24.095 1.00 81.94 530 ARG A O 1
ATOM 3973 N N . CYS A 1 531 ? 12.515 -14.506 -24.506 1.00 87.75 531 CYS A N 1
ATOM 3974 C CA . CYS A 1 531 ? 11.492 -13.513 -24.747 1.00 87.75 531 CYS A CA 1
ATOM 3975 C C . CYS A 1 531 ? 10.988 -13.551 -26.190 1.00 87.75 531 CYS A C 1
ATOM 3977 O O . CYS A 1 531 ? 11.764 -13.631 -27.143 1.00 87.75 531 CYS A O 1
ATOM 3979 N N . VAL A 1 532 ? 9.669 -13.490 -26.331 1.00 89.94 532 VAL A N 1
ATOM 3980 C CA . VAL A 1 532 ? 8.944 -13.302 -27.583 1.00 89.94 532 VAL A CA 1
ATOM 3981 C C . VAL A 1 532 ? 8.409 -11.879 -27.568 1.00 89.94 532 VAL A C 1
ATOM 3983 O O . VAL A 1 532 ? 7.451 -11.585 -26.855 1.00 89.94 532 VAL A O 1
ATOM 3986 N N . CYS A 1 533 ? 9.055 -10.992 -28.315 1.00 91.19 533 CYS A N 1
ATOM 3987 C CA . CYS A 1 533 ? 8.714 -9.575 -28.317 1.00 91.19 533 CYS A CA 1
ATOM 3988 C C . CYS A 1 533 ? 7.485 -9.273 -29.172 1.00 91.19 533 CYS A C 1
ATOM 3990 O O . CYS A 1 533 ? 7.217 -9.936 -30.178 1.00 91.19 533 CYS A O 1
ATOM 3992 N N . GLU A 1 534 ? 6.737 -8.259 -28.751 1.00 92.31 534 GLU A N 1
ATOM 3993 C CA . GLU A 1 534 ? 5.680 -7.651 -29.547 1.00 92.31 534 GLU A CA 1
ATOM 3994 C C . GLU A 1 534 ? 6.256 -7.012 -30.818 1.00 92.31 534 GLU A C 1
ATOM 3996 O O . GLU A 1 534 ? 7.455 -6.761 -30.942 1.00 92.31 53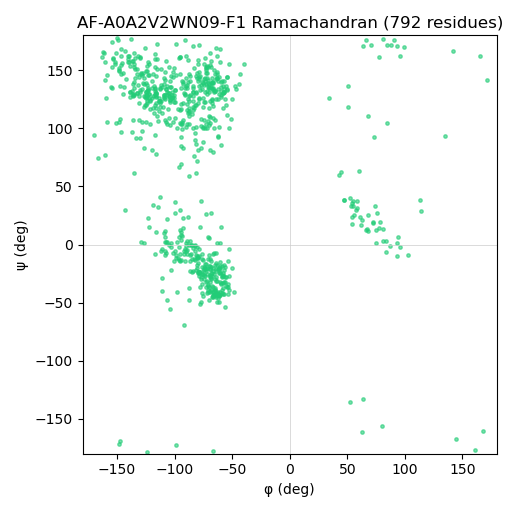4 GLU A O 1
ATOM 4001 N N . THR A 1 535 ? 5.391 -6.758 -31.801 1.00 92.19 535 THR A N 1
ATOM 4002 C CA . THR A 1 535 ? 5.825 -6.174 -33.077 1.00 92.19 535 THR A CA 1
ATOM 4003 C C . THR A 1 535 ? 6.448 -4.800 -32.854 1.00 92.19 535 THR A C 1
ATOM 4005 O O . THR A 1 535 ? 5.834 -3.947 -32.223 1.00 92.19 535 THR A O 1
ATOM 4008 N N . GLY A 1 536 ? 7.638 -4.581 -33.415 1.00 91.56 536 GLY A N 1
ATOM 4009 C CA . GLY A 1 536 ? 8.377 -3.330 -33.259 1.00 91.56 536 GLY A CA 1
ATOM 4010 C C . GLY A 1 536 ? 9.377 -3.349 -32.105 1.00 91.56 536 GLY A C 1
ATOM 4011 O O . GLY A 1 536 ? 10.213 -2.451 -32.042 1.00 91.56 536 GLY A O 1
ATOM 4012 N N . PHE A 1 537 ? 9.358 -4.375 -31.249 1.00 93.44 537 PHE A N 1
ATOM 4013 C CA . PHE A 1 537 ? 10.291 -4.542 -30.136 1.00 93.44 537 PHE A CA 1
ATOM 4014 C C . PHE A 1 537 ? 11.288 -5.677 -30.387 1.00 93.44 537 PHE A C 1
ATOM 4016 O O . PHE A 1 537 ? 10.982 -6.693 -31.005 1.00 93.44 537 PHE A O 1
ATOM 4023 N N . SER A 1 538 ? 12.495 -5.520 -29.851 1.00 91.88 538 SER A N 1
ATOM 4024 C CA . SER A 1 538 ? 13.605 -6.458 -29.988 1.00 91.88 538 SER A CA 1
ATOM 4025 C C . SER A 1 538 ? 14.517 -6.455 -28.763 1.00 91.88 538 SER A C 1
ATOM 4027 O O . SER A 1 538 ? 14.356 -5.663 -27.835 1.00 91.88 538 SER A O 1
ATOM 4029 N N . GLY A 1 539 ? 15.509 -7.345 -28.765 1.00 86.88 539 GLY A N 1
ATOM 4030 C CA . GLY A 1 539 ? 16.427 -7.539 -27.645 1.00 86.88 539 GLY A CA 1
ATOM 4031 C C . GLY A 1 539 ? 16.055 -8.731 -26.773 1.00 86.88 539 GLY A C 1
ATOM 4032 O O . GLY A 1 539 ? 15.004 -9.344 -26.947 1.00 86.88 539 GLY A O 1
ATOM 4033 N N . ASP A 1 540 ? 16.954 -9.089 -25.857 1.00 83.31 540 ASP A N 1
ATOM 4034 C CA . ASP A 1 540 ? 16.799 -10.296 -25.036 1.00 83.31 540 ASP A CA 1
ATOM 4035 C C . ASP A 1 540 ? 15.695 -10.140 -23.980 1.00 83.31 540 ASP A C 1
ATOM 4037 O O . ASP A 1 540 ? 15.181 -11.145 -23.498 1.00 83.31 540 ASP A O 1
ATOM 4041 N N . GLY A 1 541 ? 15.327 -8.900 -23.638 1.00 84.25 541 GLY A N 1
ATOM 4042 C CA . GLY A 1 541 ? 14.217 -8.541 -22.758 1.00 84.25 541 GLY A CA 1
ATOM 4043 C C . GLY A 1 541 ? 13.198 -7.606 -23.415 1.00 84.25 541 GLY A C 1
ATOM 4044 O O . GLY A 1 541 ? 12.502 -6.890 -22.703 1.00 84.25 541 GLY A O 1
ATOM 4045 N N . CYS A 1 542 ? 13.127 -7.573 -24.752 1.00 88.94 542 CYS A N 1
ATOM 4046 C CA . CYS A 1 542 ? 12.236 -6.683 -25.513 1.00 88.94 542 CYS A CA 1
ATOM 4047 C C . CYS A 1 542 ? 12.400 -5.195 -25.156 1.00 88.94 542 CYS A C 1
ATOM 4049 O O . CYS A 1 542 ? 11.450 -4.416 -25.160 1.00 88.94 542 CYS A O 1
ATOM 4051 N N . GLU A 1 543 ? 13.630 -4.813 -24.811 1.00 86.06 543 GLU A N 1
ATOM 4052 C CA . GLU A 1 543 ? 13.996 -3.486 -24.325 1.00 86.06 543 GLU A CA 1
ATOM 4053 C C . GLU A 1 543 ? 14.436 -2.522 -25.434 1.00 86.06 543 GLU A C 1
ATOM 4055 O O . GLU A 1 543 ? 14.729 -1.358 -25.159 1.00 86.06 543 GLU A O 1
ATOM 4060 N N . ARG A 1 544 ? 14.544 -3.008 -26.676 1.00 90.31 544 ARG A N 1
ATOM 4061 C CA . ARG A 1 544 ? 14.959 -2.241 -27.855 1.00 90.31 544 ARG A CA 1
ATOM 4062 C C . ARG A 1 544 ? 13.821 -2.151 -28.861 1.00 90.31 544 ARG A C 1
ATOM 4064 O O . ARG A 1 544 ? 12.930 -2.987 -28.867 1.00 90.31 544 ARG A O 1
ATOM 4071 N N . CYS A 1 545 ? 13.894 -1.170 -29.754 1.00 92.94 545 CYS A N 1
ATOM 4072 C CA . CYS A 1 545 ? 13.043 -1.161 -30.938 1.00 92.94 545 CYS A CA 1
ATOM 4073 C C . CYS A 1 545 ? 13.694 -1.962 -32.063 1.00 92.94 545 CYS A C 1
ATOM 4075 O O . CYS A 1 545 ? 14.920 -1.965 -32.212 1.00 92.94 545 CYS A O 1
ATOM 4077 N N . ASP A 1 546 ? 12.874 -2.640 -32.855 1.00 94.50 546 ASP A N 1
ATOM 4078 C CA . ASP A 1 546 ? 13.263 -3.161 -34.159 1.00 94.50 546 ASP A CA 1
ATOM 4079 C C . ASP A 1 546 ? 13.694 -2.025 -35.096 1.00 94.50 546 ASP A C 1
ATOM 4081 O O . ASP A 1 546 ? 13.306 -0.864 -34.942 1.00 94.50 546 ASP A O 1
ATOM 4085 N N . ALA A 1 547 ? 14.495 -2.370 -36.105 1.00 91.38 547 ALA A N 1
ATOM 4086 C CA . ALA A 1 547 ? 14.923 -1.410 -37.117 1.00 91.38 547 ALA A CA 1
ATOM 4087 C C . ALA A 1 547 ? 13.709 -0.777 -37.817 1.00 91.38 547 ALA A C 1
ATOM 4089 O O . ALA A 1 547 ? 12.814 -1.483 -38.290 1.00 91.38 547 ALA A O 1
ATOM 4090 N N . GLY A 1 548 ? 13.694 0.554 -37.916 1.00 90.81 548 GLY A N 1
ATOM 4091 C CA . GLY A 1 548 ? 12.549 1.285 -38.459 1.00 90.81 548 GLY A CA 1
ATOM 4092 C C . GLY A 1 548 ? 11.374 1.451 -37.490 1.00 90.81 548 GLY A C 1
ATOM 4093 O O . GLY A 1 548 ? 10.272 1.744 -37.948 1.00 90.81 548 GLY A O 1
ATOM 4094 N N . TYR A 1 549 ? 11.589 1.304 -36.183 1.00 92.75 549 TYR A N 1
ATOM 4095 C CA . TYR A 1 549 ? 10.641 1.674 -35.128 1.00 92.75 549 TYR A CA 1
ATOM 4096 C C . TYR A 1 549 ? 11.301 2.633 -34.128 1.00 92.75 549 TYR A C 1
ATOM 4098 O O . TYR A 1 549 ? 12.515 2.576 -33.928 1.00 92.75 549 TYR A O 1
ATOM 4106 N N . TYR A 1 550 ? 10.537 3.536 -33.511 1.00 89.69 550 TYR A N 1
ATOM 4107 C CA . TYR A 1 550 ? 11.070 4.625 -32.690 1.00 89.69 550 TYR A CA 1
ATOM 4108 C C . TYR A 1 550 ? 10.251 4.919 -31.427 1.00 89.69 550 TYR A C 1
ATOM 4110 O O . TYR A 1 550 ? 9.048 4.670 -31.364 1.00 89.69 550 TYR A O 1
ATOM 4118 N N . GLY A 1 551 ? 10.906 5.534 -30.443 1.00 84.31 551 GLY A N 1
ATOM 4119 C CA . GLY A 1 551 ? 10.289 5.972 -29.193 1.00 84.31 551 GLY A CA 1
ATOM 4120 C C . GLY A 1 551 ? 10.122 4.850 -28.159 1.00 84.31 551 GLY A C 1
ATOM 4121 O O . GLY A 1 551 ? 10.444 3.696 -28.437 1.00 84.31 551 GLY A O 1
ATOM 4122 N N . PRO A 1 552 ? 9.627 5.174 -26.950 1.00 81.44 552 PRO A N 1
ATOM 4123 C CA . PRO A 1 552 ? 9.493 4.209 -25.854 1.00 81.44 552 PRO A CA 1
ATOM 4124 C C . PRO A 1 552 ? 8.496 3.083 -26.158 1.00 81.44 552 PRO A C 1
ATOM 4126 O O . PRO A 1 552 ? 8.692 1.969 -25.692 1.00 81.44 552 PRO A O 1
ATOM 4129 N N . GLU A 1 553 ? 7.483 3.369 -26.980 1.00 83.12 553 GLU A N 1
ATOM 4130 C CA . GLU A 1 553 ? 6.468 2.407 -27.432 1.00 83.12 553 GLU A CA 1
ATOM 4131 C C . GLU A 1 553 ? 6.824 1.759 -28.782 1.00 83.12 553 GLU A C 1
ATOM 4133 O O . GLU A 1 553 ? 5.984 1.102 -29.390 1.00 83.12 553 GLU A O 1
ATOM 4138 N N . CYS A 1 554 ? 8.044 1.995 -29.286 1.00 89.38 554 CYS A N 1
ATOM 4139 C CA . CYS A 1 554 ? 8.538 1.495 -30.567 1.00 89.38 554 CYS A CA 1
ATOM 4140 C C . CYS A 1 554 ? 7.497 1.595 -31.691 1.00 89.38 554 CYS A C 1
ATOM 4142 O O . CYS A 1 554 ? 7.105 0.604 -32.300 1.00 89.38 554 CYS A O 1
ATOM 4144 N N . LEU A 1 555 ? 7.049 2.818 -31.972 1.00 89.00 555 LEU A N 1
ATOM 4145 C CA . LEU A 1 555 ? 6.104 3.130 -33.040 1.00 89.00 555 LEU A CA 1
ATOM 4146 C C . LEU A 1 555 ? 6.778 3.013 -34.416 1.00 89.00 555 LEU A C 1
ATOM 4148 O O . LEU A 1 555 ? 7.965 3.309 -34.546 1.00 89.00 555 LEU A O 1
ATOM 4152 N N . PRO A 1 556 ? 6.058 2.614 -35.478 1.00 89.69 556 PRO A N 1
ATOM 4153 C CA . PRO A 1 556 ? 6.656 2.440 -36.797 1.00 89.69 556 P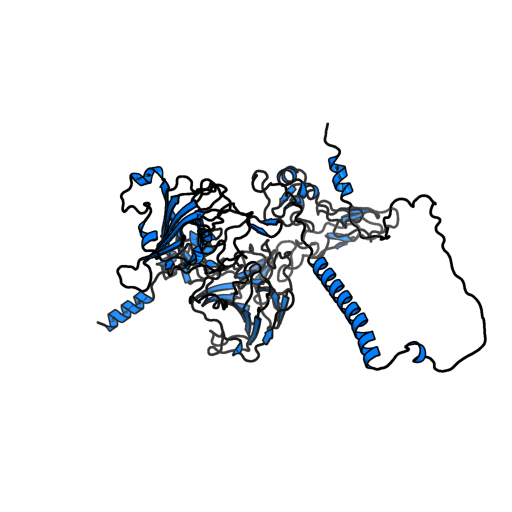RO A CA 1
ATOM 4154 C C . PRO A 1 556 ? 7.147 3.770 -37.378 1.00 89.69 556 PRO A C 1
ATOM 4156 O O . PRO A 1 556 ? 6.411 4.756 -37.449 1.00 89.69 556 PRO A O 1
ATOM 4159 N N . CYS A 1 557 ? 8.382 3.783 -37.877 1.00 88.56 557 CYS A N 1
ATOM 4160 C CA . CYS A 1 557 ? 8.913 4.901 -38.642 1.00 88.56 557 CYS A CA 1
ATOM 4161 C C . CYS A 1 557 ? 8.114 5.116 -39.926 1.00 88.56 557 CYS A C 1
ATOM 4163 O O . CYS A 1 557 ? 7.779 4.191 -40.672 1.00 88.56 557 CYS A O 1
ATOM 4165 N N . ARG A 1 558 ? 7.910 6.389 -40.256 1.00 85.75 558 ARG A N 1
ATOM 4166 C CA . ARG A 1 558 ? 7.429 6.793 -41.577 1.00 85.75 558 ARG A CA 1
ATOM 4167 C C . ARG A 1 558 ? 8.497 6.554 -42.647 1.00 85.75 558 ARG A C 1
ATOM 4169 O O . ARG A 1 558 ? 9.700 6.581 -42.388 1.00 85.75 558 ARG A O 1
ATOM 4176 N N . ARG A 1 559 ? 8.060 6.376 -43.894 1.00 89.31 559 ARG A N 1
ATOM 4177 C CA . ARG A 1 559 ? 8.968 6.176 -45.030 1.00 89.31 559 ARG A CA 1
ATOM 4178 C C . ARG A 1 559 ? 9.594 7.502 -45.471 1.00 89.31 559 ARG A C 1
ATOM 4180 O O . ARG A 1 559 ? 8.966 8.260 -46.205 1.00 89.31 559 ARG A O 1
ATOM 4187 N N . CYS A 1 560 ? 10.843 7.738 -45.081 1.00 91.25 560 CYS A N 1
ATOM 4188 C CA . CYS A 1 560 ? 11.615 8.890 -45.543 1.00 91.25 560 CYS A CA 1
ATOM 4189 C C . CYS A 1 560 ? 11.963 8.765 -47.039 1.00 91.25 560 CYS A C 1
ATOM 4191 O O . CYS A 1 560 ? 12.373 7.702 -47.517 1.00 91.25 560 CYS A O 1
ATOM 4193 N N . ARG A 1 561 ? 11.788 9.850 -47.796 1.00 92.44 561 ARG A N 1
ATOM 4194 C CA . ARG A 1 561 ? 12.081 9.936 -49.235 1.00 92.44 561 ARG A CA 1
ATOM 4195 C C . ARG A 1 561 ? 13.442 10.588 -49.479 1.00 92.44 561 ARG A C 1
ATOM 4197 O O . ARG A 1 561 ? 14.089 11.076 -48.558 1.00 92.44 561 ARG A O 1
ATOM 4204 N N . ASN A 1 562 ? 13.893 10.576 -50.736 1.00 91.62 562 ASN A N 1
ATOM 4205 C CA . ASN A 1 562 ? 15.068 11.327 -51.204 1.00 91.62 562 ASN A CA 1
ATOM 4206 C C . ASN A 1 562 ? 16.366 11.083 -50.401 1.00 91.62 562 ASN A C 1
ATOM 4208 O O . ASN A 1 562 ? 17.196 11.976 -50.248 1.00 91.62 562 ASN A O 1
ATOM 4212 N N . GLY A 1 563 ? 16.554 9.859 -49.893 1.00 87.25 563 GLY A N 1
ATOM 4213 C CA . GLY A 1 563 ? 17.735 9.482 -49.109 1.00 87.25 563 GLY A CA 1
ATOM 4214 C C . GLY A 1 563 ? 17.724 9.965 -47.654 1.00 87.25 563 GLY A C 1
ATOM 4215 O O . GLY A 1 563 ? 18.778 9.942 -47.016 1.00 87.25 563 GLY A O 1
ATOM 4216 N N . GLY A 1 564 ? 16.569 10.405 -47.142 1.00 88.50 564 GLY A N 1
ATOM 4217 C CA . GLY A 1 564 ? 16.364 10.665 -45.720 1.00 88.50 564 GLY A CA 1
ATOM 4218 C C . GLY A 1 564 ? 16.366 9.380 -44.888 1.00 88.50 564 GLY A C 1
ATOM 4219 O O . GLY A 1 564 ? 16.034 8.304 -45.388 1.00 88.50 564 GLY A O 1
ATOM 4220 N N . VAL A 1 565 ? 16.740 9.500 -43.615 1.00 91.50 565 VAL A N 1
ATOM 4221 C CA . VAL A 1 565 ? 16.842 8.375 -42.667 1.00 91.50 565 VAL A CA 1
ATOM 4222 C C . VAL A 1 565 ? 15.978 8.673 -41.447 1.00 91.50 565 VAL A C 1
ATOM 4224 O O . VAL A 1 565 ? 16.051 9.780 -40.918 1.00 91.50 565 VAL A O 1
ATOM 4227 N N . CYS A 1 566 ? 15.151 7.717 -41.018 1.00 90.88 566 CYS A N 1
ATOM 4228 C CA . CYS A 1 566 ? 14.351 7.871 -39.803 1.00 90.88 566 CYS A CA 1
ATOM 4229 C C . CYS A 1 566 ? 15.264 7.873 -38.574 1.00 90.88 566 CYS A C 1
ATOM 4231 O O . CYS A 1 566 ? 16.201 7.081 -38.499 1.00 90.88 566 CYS A O 1
ATOM 4233 N N . ASP A 1 567 ? 14.981 8.750 -37.621 1.00 89.19 567 ASP A N 1
ATOM 4234 C CA . ASP A 1 567 ? 15.571 8.710 -36.289 1.00 89.19 567 ASP A CA 1
ATOM 4235 C C . ASP A 1 567 ? 14.897 7.610 -35.450 1.00 89.19 567 ASP A C 1
ATOM 4237 O O . ASP A 1 567 ? 13.937 7.874 -34.722 1.00 89.19 567 ASP A O 1
ATOM 4241 N N . ASP A 1 568 ? 15.357 6.370 -35.629 1.00 92.06 568 ASP A N 1
ATOM 4242 C CA . ASP A 1 568 ? 14.799 5.161 -35.021 1.00 92.06 568 ASP A CA 1
ATOM 4243 C C . ASP A 1 568 ? 15.446 4.791 -33.667 1.00 92.06 568 ASP A C 1
ATOM 4245 O O . ASP A 1 568 ? 16.353 5.460 -33.164 1.00 92.06 568 ASP A O 1
ATOM 4249 N N . GLY A 1 569 ? 14.921 3.747 -33.021 1.00 89.81 569 GLY A N 1
ATOM 4250 C CA . GLY A 1 569 ? 15.336 3.281 -31.698 1.00 89.81 569 GLY A CA 1
ATOM 4251 C C . GLY A 1 569 ? 14.515 3.855 -30.535 1.00 89.81 569 GLY A C 1
ATOM 4252 O O . GLY A 1 569 ? 13.728 4.785 -30.688 1.00 89.81 569 GLY A O 1
ATOM 4253 N N . VAL A 1 570 ? 14.738 3.321 -29.328 1.00 84.94 570 VAL A N 1
ATOM 4254 C CA . VAL A 1 570 ? 13.943 3.626 -28.111 1.00 84.94 570 VAL A CA 1
ATOM 4255 C C . VAL A 1 570 ? 13.986 5.107 -27.718 1.00 84.94 570 VAL A C 1
ATOM 4257 O O . VAL A 1 570 ? 13.022 5.659 -27.198 1.00 84.94 570 VAL A O 1
ATOM 4260 N N . ASN A 1 571 ? 15.112 5.772 -27.991 1.00 85.00 571 ASN A N 1
ATOM 4261 C CA . ASN A 1 571 ? 15.287 7.212 -27.767 1.00 85.00 571 ASN A CA 1
ATOM 4262 C C . ASN A 1 571 ? 15.080 8.048 -29.041 1.00 85.00 571 ASN A C 1
ATOM 4264 O O . ASN A 1 571 ? 15.296 9.264 -29.007 1.00 85.00 571 ASN A O 1
ATOM 4268 N N . GLY A 1 572 ? 14.732 7.390 -30.149 1.00 85.88 572 GLY A N 1
ATOM 4269 C CA . GLY A 1 572 ? 14.498 7.997 -31.448 1.00 85.88 572 GLY A CA 1
ATOM 4270 C C . GLY A 1 572 ? 13.203 8.797 -31.466 1.00 85.88 572 GLY A C 1
ATOM 4271 O O . GLY A 1 572 ? 12.236 8.486 -30.771 1.00 85.88 572 GLY A O 1
ATOM 4272 N N . THR A 1 573 ? 13.205 9.861 -32.256 1.00 81.69 573 THR A N 1
ATOM 4273 C CA . THR A 1 573 ? 12.074 10.788 -32.395 1.00 81.69 573 THR A CA 1
ATOM 4274 C C . THR A 1 573 ? 11.113 10.407 -33.517 1.00 81.69 573 THR A C 1
ATOM 4276 O O . THR A 1 573 ? 10.016 10.952 -33.595 1.00 81.69 573 THR A O 1
ATOM 4279 N N . GLY A 1 574 ? 11.525 9.503 -34.413 1.00 86.69 574 GLY A N 1
ATOM 4280 C CA . GLY A 1 574 ? 10.759 9.131 -35.604 1.00 86.69 574 GLY A CA 1
ATOM 4281 C C . GLY A 1 574 ? 10.776 10.168 -36.721 1.00 86.69 574 GLY A C 1
ATOM 4282 O O . GLY A 1 574 ? 10.139 9.972 -37.763 1.00 86.69 574 GLY A O 1
ATOM 4283 N N . VAL A 1 575 ? 11.494 11.277 -36.527 1.00 85.31 575 VAL A N 1
ATOM 4284 C CA . VAL A 1 575 ? 11.650 12.331 -37.527 1.00 85.31 575 VAL A CA 1
ATOM 4285 C C . VAL A 1 575 ? 12.627 11.881 -38.608 1.00 85.31 575 VAL A C 1
ATOM 4287 O O . VAL A 1 575 ? 13.665 11.273 -38.338 1.00 85.31 575 VAL A O 1
ATOM 4290 N N . CYS A 1 576 ? 12.309 12.197 -39.861 1.00 88.75 576 CYS A N 1
ATOM 4291 C CA . CYS A 1 576 ? 13.215 11.957 -40.971 1.00 88.75 576 CYS A CA 1
ATOM 4292 C C . CYS A 1 576 ? 14.344 12.993 -40.977 1.00 88.75 576 CYS A C 1
ATOM 4294 O O . CYS A 1 576 ? 14.120 14.186 -41.171 1.00 88.75 576 CYS A O 1
ATOM 4296 N N . ARG A 1 577 ? 15.585 12.527 -40.838 1.00 88.00 577 ARG A N 1
ATOM 4297 C CA . ARG A 1 577 ? 16.780 13.335 -41.087 1.00 88.00 577 ARG A CA 1
ATOM 4298 C C . ARG A 1 577 ? 16.967 13.479 -42.593 1.00 88.00 577 ARG A C 1
ATOM 4300 O O . ARG A 1 577 ? 17.420 12.548 -43.265 1.00 88.00 577 ARG A O 1
ATOM 4307 N N . CYS A 1 578 ? 16.573 14.631 -43.122 1.00 88.62 578 CYS A N 1
ATOM 4308 C CA . CYS A 1 578 ? 16.626 14.924 -44.549 1.00 88.62 578 CYS A CA 1
ATOM 4309 C C . CYS A 1 578 ? 18.022 15.351 -45.001 1.00 88.62 578 CYS A C 1
ATOM 4311 O O . CYS A 1 578 ? 18.770 15.985 -44.261 1.00 88.62 578 CYS A O 1
ATOM 4313 N N . ARG A 1 579 ? 18.373 15.004 -46.243 1.00 88.75 579 ARG A N 1
ATOM 4314 C CA . ARG A 1 579 ? 19.572 15.528 -46.903 1.00 88.75 579 ARG A CA 1
ATOM 4315 C C . ARG A 1 579 ? 19.217 16.803 -47.647 1.00 88.75 579 ARG A C 1
ATOM 4317 O O . ARG A 1 579 ? 18.215 16.832 -48.359 1.00 88.75 579 ARG A O 1
ATOM 4324 N N . GLU A 1 580 ? 20.064 17.819 -47.546 1.00 85.31 580 GLU A N 1
ATOM 4325 C CA . GLU A 1 580 ? 19.894 19.033 -48.340 1.00 85.31 580 GLU A CA 1
ATOM 4326 C C . GLU A 1 580 ? 19.858 18.714 -49.848 1.00 85.31 580 GLU A C 1
ATOM 4328 O O . GLU A 1 580 ? 20.605 17.845 -50.318 1.00 85.31 580 GLU A O 1
ATOM 4333 N N . PRO A 1 581 ? 18.997 19.395 -50.630 1.00 90.44 581 PRO A N 1
ATOM 4334 C CA . PRO A 1 581 ? 18.129 20.522 -50.255 1.00 90.44 581 PRO A CA 1
ATOM 4335 C C . PRO A 1 581 ? 16.683 20.111 -49.885 1.00 90.44 581 PRO A C 1
ATOM 4337 O O . PRO A 1 581 ? 15.745 20.866 -50.143 1.00 90.44 581 PRO A O 1
ATOM 4340 N N . PHE A 1 582 ? 16.465 18.905 -49.352 1.00 91.62 582 PHE A N 1
ATOM 4341 C CA . PHE A 1 582 ? 15.130 18.406 -49.001 1.00 91.62 582 PHE A CA 1
ATOM 4342 C C . PHE A 1 582 ? 14.783 18.634 -47.520 1.00 91.62 582 PHE A C 1
ATOM 4344 O O . PHE A 1 582 ? 15.656 18.563 -46.659 1.00 91.62 582 PHE A O 1
ATOM 4351 N N . SER A 1 583 ? 13.504 18.875 -47.226 1.00 90.56 583 SER A N 1
ATOM 4352 C CA . SER A 1 583 ? 12.945 19.075 -45.883 1.00 90.56 583 SER A CA 1
ATOM 4353 C C . SER A 1 583 ? 11.498 18.555 -45.790 1.00 90.56 583 SER A C 1
ATOM 4355 O O . SER A 1 583 ? 11.001 17.893 -46.711 1.00 90.56 583 SER A O 1
ATOM 4357 N N . GLY A 1 584 ? 10.823 18.838 -44.674 1.00 87.25 584 GLY A N 1
ATOM 4358 C CA . GLY A 1 584 ? 9.469 18.370 -44.399 1.00 87.25 584 GLY A CA 1
ATOM 4359 C C . GLY A 1 584 ? 9.447 16.999 -43.723 1.00 87.25 584 GLY A C 1
ATOM 4360 O O . GLY A 1 584 ? 10.466 16.320 -43.599 1.00 87.25 584 GLY A O 1
ATOM 4361 N N . VAL A 1 585 ? 8.257 16.584 -43.289 1.00 87.50 585 VAL A N 1
ATOM 4362 C CA . VAL A 1 585 ? 8.053 15.416 -42.414 1.00 87.50 585 VAL A CA 1
ATOM 4363 C C . VAL A 1 585 ? 8.608 14.095 -42.971 1.00 87.50 585 VAL A C 1
ATOM 4365 O O . VAL A 1 585 ? 9.052 13.244 -42.207 1.00 87.50 585 VAL A O 1
ATOM 4368 N N . ASP A 1 586 ? 8.608 13.911 -44.293 1.00 90.88 586 ASP A N 1
ATOM 4369 C CA . ASP A 1 586 ? 9.102 12.714 -44.987 1.00 90.88 586 ASP A CA 1
ATOM 4370 C C . ASP A 1 586 ? 10.217 13.023 -46.003 1.00 90.88 586 ASP A C 1
ATOM 4372 O O . ASP A 1 586 ? 10.543 12.182 -46.844 1.00 90.88 586 ASP A O 1
ATOM 4376 N N . CYS A 1 587 ? 10.817 14.216 -45.935 1.00 92.25 587 CYS A N 1
ATOM 4377 C CA . CYS A 1 587 ? 11.815 14.709 -46.890 1.00 92.25 587 CYS A CA 1
ATOM 4378 C C . CYS A 1 587 ? 11.313 14.832 -48.341 1.00 92.25 587 CYS A C 1
ATOM 4380 O O . CYS A 1 587 ? 12.113 14.767 -49.283 1.00 92.25 587 CYS A O 1
ATOM 4382 N N . ALA A 1 588 ? 10.001 14.972 -48.559 1.00 92.88 588 ALA A N 1
ATOM 4383 C CA . ALA A 1 588 ? 9.437 15.166 -49.894 1.00 92.88 588 ALA A CA 1
ATOM 4384 C C . ALA A 1 588 ? 9.567 16.607 -50.416 1.00 92.88 588 ALA A C 1
ATOM 4386 O O . ALA A 1 588 ? 9.556 16.808 -51.632 1.00 92.88 588 ALA A O 1
ATOM 4387 N N . VAL A 1 589 ? 9.690 17.599 -49.530 1.00 91.56 589 VAL A N 1
ATOM 4388 C CA . VAL A 1 589 ? 9.709 19.020 -49.901 1.00 91.56 589 VAL A CA 1
ATOM 4389 C C . VAL A 1 589 ? 11.122 19.416 -50.305 1.00 91.56 589 VAL A C 1
ATOM 4391 O O . VAL A 1 589 ? 12.077 19.126 -49.594 1.00 91.56 589 VAL A O 1
ATOM 4394 N N . ARG A 1 590 ? 11.283 20.081 -51.449 1.00 92.44 590 ARG A N 1
ATOM 4395 C CA . ARG A 1 590 ? 12.569 20.637 -51.888 1.00 92.44 590 ARG A CA 1
ATOM 4396 C C . ARG A 1 590 ? 12.570 22.141 -51.638 1.00 92.44 590 ARG A C 1
ATOM 4398 O O . ARG A 1 590 ? 11.675 22.823 -52.123 1.00 92.44 590 ARG A O 1
ATOM 4405 N N . CYS A 1 591 ? 13.578 22.647 -50.938 1.00 91.75 591 CYS A N 1
ATOM 4406 C CA . CYS A 1 591 ? 13.695 24.072 -50.643 1.00 91.75 591 CYS A CA 1
ATOM 4407 C C . CYS A 1 591 ? 14.433 24.820 -51.758 1.00 91.75 591 CYS A C 1
ATOM 4409 O O . CYS A 1 591 ? 15.333 24.276 -52.405 1.00 91.75 591 CYS A O 1
ATOM 4411 N N . GLU A 1 592 ? 14.047 26.076 -51.980 1.00 88.69 592 GLU A N 1
ATOM 4412 C CA . GLU A 1 592 ? 14.610 26.928 -53.037 1.00 88.69 592 GLU A CA 1
ATOM 4413 C C . GLU A 1 592 ? 15.974 27.538 -52.661 1.00 88.69 592 GLU A C 1
ATOM 4415 O O . GLU A 1 592 ? 16.719 27.967 -53.541 1.00 88.69 592 GLU A O 1
ATOM 4420 N N . GLY A 1 593 ? 16.340 27.523 -51.375 1.00 85.81 593 GLY A N 1
ATOM 4421 C CA . GLY A 1 593 ? 17.604 28.052 -50.858 1.00 85.81 593 GLY A CA 1
ATOM 4422 C C . GLY A 1 593 ? 18.106 27.314 -49.610 1.00 85.81 593 GLY A C 1
ATOM 4423 O O . GLY A 1 593 ? 17.440 26.385 -49.145 1.00 85.81 593 GLY A O 1
ATOM 4424 N N . PRO A 1 594 ? 19.284 27.698 -49.081 1.00 84.69 594 PRO A N 1
ATOM 4425 C CA . PRO A 1 594 ? 19.801 27.164 -47.824 1.00 84.69 594 PRO A CA 1
ATOM 4426 C C . PRO A 1 594 ? 18.879 27.546 -46.661 1.00 84.69 594 PRO A C 1
ATOM 4428 O O . PRO A 1 594 ? 18.340 28.651 -46.624 1.00 84.69 594 PRO A O 1
ATOM 4431 N N . PHE A 1 595 ? 18.714 26.631 -45.712 1.00 86.81 595 PHE A N 1
ATOM 4432 C CA . PHE A 1 595 ? 17.847 26.789 -44.548 1.00 86.81 595 PHE A CA 1
ATOM 4433 C C . PHE A 1 595 ? 18.547 26.232 -43.305 1.00 86.81 595 PHE A C 1
ATOM 4435 O O . PHE A 1 595 ? 19.394 25.350 -43.415 1.00 86.81 595 PHE A O 1
ATOM 4442 N N . ASP A 1 596 ? 18.197 26.746 -42.128 1.00 86.38 596 ASP A N 1
ATOM 4443 C CA . ASP A 1 596 ? 18.706 26.253 -40.847 1.00 86.38 596 ASP A CA 1
ATOM 4444 C C . ASP A 1 596 ? 17.547 25.702 -40.014 1.00 86.38 596 ASP A C 1
ATOM 4446 O O . ASP A 1 596 ? 16.535 26.373 -39.829 1.00 86.38 596 ASP A O 1
ATOM 4450 N N . CYS A 1 597 ? 17.708 24.480 -39.515 1.00 82.62 597 CYS A N 1
ATOM 4451 C CA . CYS A 1 597 ? 16.731 23.786 -38.677 1.00 82.62 597 CYS A CA 1
ATOM 4452 C C . CYS A 1 597 ? 17.264 23.517 -37.260 1.00 82.62 597 CYS A C 1
ATOM 4454 O O . CYS A 1 597 ? 16.659 22.744 -36.522 1.00 82.62 597 CYS A O 1
ATOM 4456 N N . SER A 1 598 ? 18.401 24.110 -36.875 1.00 85.81 598 SER A N 1
ATOM 4457 C CA . SER A 1 598 ? 19.060 23.857 -35.586 1.00 85.81 598 SER A CA 1
ATOM 4458 C C . SER A 1 598 ? 18.263 24.334 -34.366 1.00 85.81 598 SER A C 1
ATOM 4460 O O . SER A 1 598 ? 18.462 23.817 -33.268 1.00 85.81 598 SER A O 1
ATOM 4462 N N . HIS A 1 599 ? 17.358 25.296 -34.559 1.00 88.12 599 HIS A N 1
ATOM 4463 C CA . HIS A 1 599 ? 16.517 25.868 -33.509 1.00 88.12 599 HIS A CA 1
ATOM 4464 C C . HIS A 1 599 ? 15.241 25.056 -33.243 1.00 88.12 599 HIS A C 1
ATOM 4466 O O . HIS A 1 599 ? 14.715 25.115 -32.137 1.00 88.12 599 HIS A O 1
ATOM 4472 N N . CYS A 1 600 ? 14.762 24.265 -34.210 1.00 88.44 600 CYS A N 1
ATOM 4473 C CA . CYS A 1 600 ? 13.559 23.457 -34.029 1.00 88.44 600 CYS A CA 1
ATOM 4474 C C . CYS A 1 600 ? 13.840 22.256 -33.122 1.00 88.44 600 CYS A C 1
ATOM 4476 O O . CYS A 1 600 ? 14.767 21.486 -33.378 1.00 88.44 600 CYS A O 1
ATOM 4478 N N . ASN A 1 601 ? 12.992 22.026 -32.121 1.00 88.06 601 ASN A N 1
ATOM 4479 C CA . ASN A 1 601 ? 13.028 20.817 -31.310 1.00 88.06 601 ASN A CA 1
ATOM 4480 C C . ASN A 1 601 ? 12.570 19.597 -32.139 1.00 88.06 601 ASN A C 1
ATOM 4482 O O . ASN A 1 601 ? 11.374 19.462 -32.419 1.00 88.06 601 ASN A O 1
ATOM 4486 N N . PRO A 1 602 ? 13.467 18.652 -32.478 1.00 79.75 602 PRO A N 1
ATOM 4487 C CA . PRO A 1 602 ? 13.112 17.492 -33.293 1.00 79.75 602 PRO A CA 1
ATOM 4488 C C . PRO A 1 602 ? 12.223 16.483 -32.549 1.00 79.75 602 PRO A C 1
ATOM 4490 O O . PRO A 1 602 ? 11.668 15.592 -33.175 1.00 79.75 602 PRO A O 1
ATOM 4493 N N . ARG A 1 603 ? 12.066 16.591 -31.219 1.00 79.38 603 ARG A N 1
ATOM 4494 C CA . ARG A 1 603 ? 11.092 15.782 -30.459 1.00 79.38 603 ARG A CA 1
ATOM 4495 C C . ARG A 1 603 ? 9.674 16.334 -30.528 1.00 79.38 603 ARG A C 1
ATOM 4497 O O . ARG A 1 603 ? 8.739 15.588 -30.265 1.00 79.38 603 ARG A O 1
ATOM 4504 N N . GLY A 1 604 ? 9.536 17.625 -30.824 1.00 82.62 604 GLY A N 1
ATOM 4505 C CA . GLY A 1 604 ? 8.263 18.333 -30.784 1.00 82.62 604 GLY A CA 1
ATOM 4506 C C . GLY A 1 604 ? 7.674 18.658 -32.148 1.00 82.62 604 GLY A C 1
ATOM 4507 O O . GLY A 1 604 ? 6.640 19.311 -32.207 1.00 82.62 604 GLY A O 1
ATOM 4508 N N . GLY A 1 605 ? 8.311 18.253 -33.248 1.00 86.88 605 GLY A N 1
ATOM 4509 C CA . GLY A 1 605 ? 7.849 18.577 -34.593 1.00 86.88 605 GLY A CA 1
ATOM 4510 C C . GLY A 1 605 ? 8.877 18.268 -35.675 1.00 86.88 605 GLY A C 1
ATOM 4511 O O . GLY A 1 605 ? 9.814 17.498 -35.471 1.00 86.88 605 GLY A O 1
ATOM 4512 N N . TYR A 1 606 ? 8.708 18.886 -36.842 1.00 87.31 606 TYR A N 1
ATOM 4513 C CA . TYR A 1 606 ? 9.648 18.790 -37.959 1.00 87.31 606 TYR A CA 1
ATOM 4514 C C . TYR A 1 606 ? 9.922 20.166 -38.574 1.00 87.31 606 TYR A C 1
ATOM 4516 O O . TYR A 1 606 ? 9.151 21.107 -38.406 1.00 87.31 606 TYR A O 1
ATOM 4524 N N . CYS A 1 607 ? 11.030 20.283 -39.300 1.00 88.69 607 CYS A N 1
ATOM 4525 C CA . CYS A 1 607 ? 11.413 21.514 -39.985 1.00 88.69 607 CYS A CA 1
ATOM 4526 C C . CYS A 1 607 ? 11.040 21.447 -41.470 1.00 88.69 607 CYS A C 1
ATOM 4528 O O . CYS A 1 607 ? 11.347 20.466 -42.160 1.00 88.69 607 CYS A O 1
ATOM 4530 N N . GLU A 1 608 ? 10.419 22.506 -41.976 1.00 91.38 608 GLU A N 1
ATOM 4531 C CA . GLU A 1 608 ? 10.080 22.668 -43.387 1.00 91.38 608 GLU A CA 1
ATOM 4532 C C . GLU A 1 608 ? 10.680 23.982 -43.896 1.00 91.38 608 GLU A C 1
ATOM 4534 O O . GLU A 1 608 ? 10.237 25.067 -43.538 1.00 91.38 608 GLU A O 1
ATOM 4539 N N . CYS A 1 609 ? 11.757 23.877 -44.679 1.00 91.75 609 CYS A N 1
ATOM 4540 C CA . CYS A 1 609 ? 12.523 25.000 -45.233 1.00 91.75 609 CYS A CA 1
ATOM 4541 C C . CYS A 1 609 ? 12.880 26.123 -44.234 1.00 91.75 609 CYS A C 1
ATOM 4543 O O . CYS A 1 609 ? 12.893 27.297 -44.599 1.00 91.75 609 CYS A O 1
ATOM 4545 N N . GLY A 1 610 ? 13.218 25.758 -42.992 1.00 87.94 610 GLY A N 1
ATOM 4546 C CA . GLY A 1 610 ? 13.629 26.692 -41.935 1.00 87.94 610 GLY A CA 1
ATOM 4547 C C . GLY A 1 610 ? 12.498 27.167 -41.019 1.00 87.94 610 GLY A C 1
ATOM 4548 O O . GLY A 1 610 ? 12.760 27.955 -40.118 1.00 87.94 610 GLY A O 1
ATOM 4549 N N . GLU A 1 611 ? 11.264 26.696 -41.222 1.00 91.00 611 GLU A N 1
ATOM 4550 C CA . GLU A 1 611 ? 10.126 26.948 -40.333 1.00 91.00 611 GLU A CA 1
ATOM 4551 C C . GLU A 1 611 ? 9.789 25.680 -39.529 1.00 91.00 611 GLU A C 1
ATOM 4553 O O . GLU A 1 611 ? 9.660 24.589 -40.098 1.00 91.00 611 GLU A O 1
ATOM 4558 N N . CYS A 1 612 ? 9.635 25.803 -38.207 1.00 91.00 612 CYS A N 1
ATOM 4559 C CA . CYS A 1 612 ? 9.254 24.679 -37.355 1.00 91.00 612 CYS A CA 1
ATOM 4560 C C . CYS A 1 612 ? 7.742 24.416 -37.441 1.00 91.00 612 CYS A C 1
ATOM 4562 O O . CYS A 1 612 ? 6.914 25.297 -37.205 1.00 91.00 612 CYS A O 1
ATOM 4564 N N . ARG A 1 613 ? 7.367 23.177 -37.757 1.00 92.00 613 ARG A N 1
ATOM 4565 C CA . ARG A 1 613 ? 5.990 22.675 -37.728 1.00 92.00 613 ARG A CA 1
ATOM 4566 C C . ARG A 1 613 ? 5.845 21.740 -36.533 1.00 92.00 613 ARG A C 1
ATOM 4568 O O . ARG A 1 613 ? 6.365 20.623 -36.559 1.00 92.00 613 ARG A O 1
ATOM 4575 N N . CYS A 1 614 ? 5.169 22.205 -35.485 1.00 89.44 614 CYS A N 1
ATOM 4576 C CA . CYS A 1 614 ? 5.047 21.453 -34.237 1.00 89.44 614 CYS A CA 1
ATOM 4577 C C . CYS A 1 614 ? 3.998 20.344 -34.323 1.00 89.44 614 CYS A C 1
ATOM 4579 O O . CYS A 1 614 ? 2.939 20.511 -34.933 1.00 89.44 614 CYS A O 1
ATOM 4581 N N . ASP A 1 615 ? 4.300 19.213 -33.693 1.00 85.88 615 ASP A N 1
ATOM 4582 C CA . ASP A 1 615 ? 3.388 18.094 -33.522 1.00 85.88 615 ASP A CA 1
ATOM 4583 C C . ASP A 1 615 ? 2.421 18.376 -32.367 1.00 85.88 615 ASP A C 1
ATOM 4585 O O . ASP A 1 615 ? 2.585 17.912 -31.235 1.00 85.88 615 ASP A O 1
ATOM 4589 N N . ALA A 1 616 ? 1.383 19.152 -32.677 1.00 82.69 616 ALA A N 1
ATOM 4590 C CA . ALA A 1 616 ? 0.317 19.463 -31.734 1.00 82.69 616 ALA A CA 1
ATOM 4591 C C . ALA A 1 616 ? -0.431 18.203 -31.252 1.00 82.69 616 ALA A C 1
ATOM 4593 O O . ALA A 1 616 ? -1.005 18.221 -30.167 1.00 82.69 616 ALA A O 1
ATOM 4594 N N . ALA A 1 617 ? -0.408 17.099 -32.016 1.00 78.12 617 ALA A N 1
ATOM 4595 C CA . ALA A 1 617 ? -1.033 15.841 -31.602 1.00 78.12 617 ALA A CA 1
ATOM 4596 C C . ALA A 1 617 ? -0.261 15.148 -30.467 1.00 78.12 617 ALA A C 1
ATOM 4598 O O . ALA A 1 617 ? -0.866 14.432 -29.677 1.00 78.12 617 ALA A O 1
ATOM 4599 N N . SER A 1 618 ? 1.044 15.410 -30.350 1.00 78.56 618 SER A N 1
ATOM 4600 C CA . SER A 1 618 ? 1.882 14.992 -29.219 1.00 78.56 618 SER A CA 1
ATOM 4601 C C . SER A 1 618 ? 2.030 16.087 -28.151 1.00 78.56 618 SER A C 1
ATOM 4603 O O . SER A 1 618 ? 2.894 15.980 -27.281 1.00 78.56 618 SER A O 1
ATOM 4605 N N . GLY A 1 619 ? 1.221 17.152 -28.221 1.00 83.75 619 GLY A N 1
ATOM 4606 C CA . GLY A 1 619 ? 1.174 18.224 -27.225 1.00 83.75 619 GLY A CA 1
ATOM 4607 C C . GLY A 1 619 ? 2.372 19.168 -27.268 1.00 83.75 619 GLY A C 1
ATOM 4608 O O . GLY A 1 619 ? 2.818 19.621 -26.216 1.00 83.75 619 GLY A O 1
ATOM 4609 N N . TRP A 1 620 ? 2.953 19.422 -28.443 1.00 87.00 620 TRP A N 1
ATOM 4610 C CA . TRP A 1 620 ? 4.054 20.376 -28.615 1.00 87.00 620 TRP A CA 1
ATOM 4611 C C . TRP A 1 620 ? 3.609 21.629 -29.372 1.00 87.00 620 TRP A C 1
ATOM 4613 O O . TRP A 1 620 ? 2.927 21.550 -30.393 1.00 87.00 620 TRP A O 1
ATOM 4623 N N . GLY A 1 621 ? 4.065 22.788 -28.900 1.00 87.56 621 GLY A N 1
ATOM 4624 C CA . GLY A 1 621 ? 3.777 24.097 -29.475 1.00 87.56 621 GLY A CA 1
ATOM 4625 C C . GLY A 1 621 ? 4.933 25.088 -29.307 1.00 87.56 621 GLY A C 1
ATOM 4626 O O . GLY A 1 621 ? 6.049 24.733 -28.924 1.00 87.56 621 GLY A O 1
ATOM 4627 N N . GLY A 1 622 ? 4.660 26.360 -29.601 1.00 87.00 622 GLY A N 1
ATOM 4628 C CA . GLY A 1 622 ? 5.669 27.424 -29.632 1.00 87.00 622 GLY A CA 1
ATOM 4629 C C . GLY A 1 622 ? 6.317 27.607 -31.009 1.00 87.00 622 GLY A C 1
ATOM 4630 O O . GLY A 1 622 ? 6.013 26.885 -31.952 1.00 87.00 622 GLY A O 1
ATOM 4631 N N . ALA A 1 623 ? 7.186 28.614 -31.136 1.00 88.69 623 ALA A N 1
ATOM 4632 C CA . ALA A 1 623 ? 7.877 28.908 -32.399 1.00 88.69 623 ALA A CA 1
ATOM 4633 C C . ALA A 1 623 ? 8.956 27.864 -32.732 1.00 88.69 623 ALA A C 1
ATOM 4635 O O . ALA A 1 623 ? 9.165 27.561 -33.901 1.00 88.69 623 ALA A O 1
ATOM 4636 N N . ASP A 1 624 ? 9.570 27.284 -31.698 1.00 91.62 624 ASP A N 1
ATOM 4637 C CA . ASP A 1 624 ? 10.677 26.329 -31.805 1.00 91.62 624 ASP A CA 1
ATOM 4638 C C . ASP A 1 624 ? 10.243 24.889 -31.450 1.00 91.62 624 ASP A C 1
ATOM 4640 O O . ASP A 1 624 ? 11.066 23.977 -31.383 1.00 91.62 624 ASP A O 1
ATOM 4644 N N . CYS A 1 625 ? 8.942 24.659 -31.227 1.00 90.19 625 CYS A N 1
ATOM 4645 C CA . CYS A 1 625 ? 8.367 23.380 -30.783 1.00 90.19 625 CYS A CA 1
ATOM 4646 C C . CYS A 1 625 ? 8.937 22.853 -29.454 1.00 90.19 625 CYS A C 1
ATOM 4648 O O . CYS A 1 625 ? 9.025 21.645 -29.229 1.00 90.19 625 CYS A O 1
ATOM 4650 N N . ASP A 1 626 ? 9.357 23.757 -28.572 1.00 87.81 626 ASP A N 1
ATOM 4651 C CA . ASP A 1 626 ? 9.981 23.484 -27.277 1.00 87.81 626 ASP A CA 1
ATOM 4652 C C . ASP A 1 626 ? 9.023 23.675 -26.088 1.00 87.81 626 ASP A C 1
ATOM 4654 O O . ASP A 1 626 ? 9.414 23.476 -24.936 1.00 87.81 626 ASP A O 1
ATOM 4658 N N . VAL A 1 627 ? 7.763 24.031 -26.351 1.00 85.50 627 VAL A N 1
ATOM 4659 C CA . VAL A 1 627 ? 6.742 24.260 -25.325 1.00 85.50 627 VAL A CA 1
ATOM 4660 C C . VAL A 1 627 ? 5.773 23.082 -25.292 1.00 85.50 627 VAL A C 1
ATOM 4662 O O . VAL A 1 627 ? 5.198 22.727 -26.318 1.00 85.50 627 VAL A O 1
ATOM 4665 N N . ALA A 1 628 ? 5.571 22.494 -24.111 1.00 82.25 628 ALA A N 1
ATOM 4666 C CA . ALA A 1 628 ? 4.461 21.573 -23.888 1.00 82.25 628 ALA A CA 1
ATOM 4667 C C . ALA A 1 628 ? 3.145 22.364 -23.919 1.00 82.25 628 ALA A C 1
ATOM 4669 O O . ALA A 1 628 ? 2.987 23.334 -23.174 1.00 82.25 628 ALA A O 1
ATOM 4670 N N . ASP A 1 629 ? 2.236 21.969 -24.802 1.00 83.75 629 ASP A N 1
ATOM 4671 C CA . ASP A 1 629 ? 0.991 22.670 -25.099 1.00 83.75 629 ASP A CA 1
ATOM 4672 C C . ASP A 1 629 ? -0.182 21.684 -25.043 1.00 83.75 629 ASP A C 1
ATOM 4674 O O . ASP A 1 629 ? -0.506 21.005 -26.020 1.00 83.75 629 ASP A O 1
ATOM 4678 N N . ASP A 1 630 ? -0.795 21.576 -23.861 1.00 86.62 630 ASP A N 1
ATOM 4679 C CA . ASP A 1 630 ? -2.066 20.882 -23.672 1.00 86.62 630 ASP A CA 1
ATOM 4680 C C . ASP A 1 630 ? -3.208 21.919 -23.694 1.00 86.62 630 ASP A C 1
ATOM 4682 O O . ASP A 1 630 ? -3.292 22.779 -22.805 1.00 86.62 630 ASP A O 1
ATOM 4686 N N . PRO A 1 631 ? -4.131 21.845 -24.673 1.00 85.44 631 PRO A N 1
ATOM 4687 C CA . PRO A 1 631 ? -5.217 22.813 -24.813 1.00 85.44 631 PRO A CA 1
ATOM 4688 C C . PRO A 1 631 ? -6.205 22.809 -23.633 1.00 85.44 631 PRO A C 1
ATOM 4690 O O . PRO A 1 631 ? -6.992 23.752 -23.494 1.00 85.44 631 PRO A O 1
ATOM 4693 N N . CYS A 1 632 ? -6.193 21.771 -22.793 1.00 88.44 632 CYS A N 1
ATOM 4694 C CA . CYS A 1 632 ? -7.085 21.608 -21.652 1.00 88.44 632 CYS A CA 1
ATOM 4695 C C . CYS A 1 632 ? -6.570 22.289 -20.378 1.00 88.44 632 CYS A C 1
ATOM 4697 O O . CYS A 1 632 ? -7.388 22.676 -19.543 1.00 88.44 632 CYS A O 1
ATOM 4699 N N . TRP A 1 633 ? -5.260 22.536 -20.248 1.00 85.75 633 TRP A N 1
ATOM 4700 C CA . TRP A 1 633 ? -4.659 23.117 -19.032 1.00 85.75 633 TRP A CA 1
ATOM 4701 C C . TRP A 1 633 ? -5.245 24.474 -18.640 1.00 85.75 633 TRP A C 1
ATOM 4703 O O . TRP A 1 633 ? -5.279 24.836 -17.465 1.00 85.75 633 TRP A O 1
ATOM 4713 N N . ARG A 1 634 ? -5.751 25.233 -19.615 1.00 79.69 634 ARG A N 1
ATOM 4714 C CA . ARG A 1 634 ? -6.431 26.513 -19.370 1.00 79.69 634 ARG A CA 1
ATOM 4715 C C . ARG A 1 634 ? -7.661 26.385 -18.464 1.00 79.69 634 ARG A C 1
ATOM 4717 O O . ARG A 1 634 ? -7.965 27.335 -17.758 1.00 79.69 634 ARG A O 1
ATOM 4724 N N . HIS A 1 635 ? -8.324 25.226 -18.464 1.00 79.25 635 HIS A N 1
ATOM 4725 C CA . HIS A 1 635 ? -9.551 24.980 -17.700 1.00 79.25 635 HIS A CA 1
ATOM 4726 C C . HIS A 1 635 ? -9.275 24.430 -16.294 1.00 79.25 635 HIS A C 1
ATOM 4728 O O . HIS A 1 635 ? -10.218 24.193 -15.542 1.00 79.25 635 HIS A O 1
ATOM 4734 N N . SER A 1 636 ? -8.008 24.207 -15.913 1.00 73.62 636 SER A N 1
ATOM 4735 C CA . SER A 1 636 ? -7.650 23.657 -14.594 1.00 73.62 636 SER A CA 1
ATOM 4736 C C . SER A 1 636 ? -8.186 24.519 -13.446 1.00 73.62 636 SER A C 1
ATOM 4738 O O . SER A 1 636 ? -8.681 23.998 -12.453 1.00 73.62 636 SER A O 1
ATOM 4740 N N . PHE A 1 637 ? -8.183 25.845 -13.610 1.00 62.50 637 PHE A N 1
ATOM 4741 C CA . PHE A 1 637 ? -8.696 26.779 -12.600 1.00 62.50 637 PHE A CA 1
ATOM 4742 C C . PHE A 1 637 ? -10.210 27.018 -12.672 1.00 62.50 637 PHE A C 1
ATOM 4744 O O . PHE A 1 637 ? -10.784 27.561 -11.730 1.00 62.50 637 PHE A O 1
ATOM 4751 N N . ASP A 1 638 ? -10.861 26.589 -13.754 1.00 67.00 638 ASP A N 1
ATOM 4752 C CA . ASP A 1 638 ? -12.307 26.737 -13.951 1.00 67.00 638 ASP A CA 1
ATOM 4753 C C . ASP A 1 638 ? -13.098 25.543 -13.378 1.00 67.00 638 ASP A C 1
ATOM 4755 O O . ASP A 1 638 ? -14.332 25.546 -13.344 1.00 67.00 638 ASP A O 1
ATOM 4759 N N . GLY A 1 639 ? -12.381 24.529 -12.884 1.00 65.94 639 GLY A N 1
ATOM 4760 C CA . GLY A 1 639 ? -12.925 23.370 -12.190 1.00 65.94 639 GLY A CA 1
ATOM 4761 C C . GLY A 1 639 ? -13.406 22.249 -13.112 1.00 65.94 639 GLY A C 1
ATOM 4762 O O . GLY A 1 639 ? -13.505 22.377 -14.337 1.00 65.94 639 GLY A O 1
ATOM 4763 N N . CYS A 1 640 ? -13.735 21.116 -12.485 1.00 71.81 640 CYS A N 1
ATOM 4764 C CA . CYS A 1 640 ? -14.074 19.870 -13.174 1.00 71.81 640 CYS A CA 1
ATOM 4765 C C . CYS A 1 640 ? -15.212 20.033 -14.198 1.00 71.81 640 CYS A C 1
ATOM 4767 O O . CYS A 1 640 ? -15.205 19.386 -15.244 1.00 71.81 640 CYS A O 1
ATOM 4769 N N . GLU A 1 641 ? -16.207 20.875 -13.899 1.00 77.25 641 GLU A N 1
ATOM 4770 C CA . GLU A 1 641 ? -17.405 21.000 -14.726 1.00 77.25 641 GLU A CA 1
ATOM 4771 C C . GLU A 1 641 ? -17.086 21.701 -16.049 1.00 77.25 641 GLU A C 1
ATOM 4773 O O . GLU A 1 641 ? -17.598 21.307 -17.095 1.00 77.25 641 GLU A O 1
ATOM 4778 N N . VAL A 1 642 ? -16.224 22.720 -16.016 1.00 83.19 642 VAL A N 1
ATOM 4779 C CA . VAL A 1 642 ? -15.795 23.458 -17.209 1.00 83.19 642 VAL A CA 1
ATOM 4780 C C . VAL A 1 642 ? -14.806 22.625 -18.015 1.00 83.19 642 VAL A C 1
ATOM 4782 O O . VAL A 1 642 ? -14.982 22.473 -19.222 1.00 83.19 642 VAL A O 1
ATOM 4785 N N . CYS A 1 643 ? -13.842 21.999 -17.340 1.00 84.69 643 CYS A N 1
ATOM 4786 C CA . CYS A 1 643 ? -12.886 21.099 -17.970 1.00 84.69 643 CYS A CA 1
ATOM 4787 C C . CYS A 1 643 ? -13.572 19.954 -18.733 1.00 84.69 643 CYS A C 1
ATOM 4789 O O . CYS A 1 643 ? -13.367 19.791 -19.934 1.00 84.69 643 CYS A O 1
ATOM 4791 N N . ASN A 1 644 ? -14.455 19.203 -18.067 1.00 86.00 644 ASN A N 1
ATOM 4792 C CA . ASN A 1 644 ? -15.117 18.035 -18.655 1.00 86.00 644 ASN A CA 1
ATOM 4793 C C . ASN A 1 644 ? -16.141 18.396 -19.754 1.00 86.00 644 ASN A C 1
ATOM 4795 O O . ASN A 1 644 ? -16.648 17.506 -20.438 1.00 86.00 644 ASN A O 1
ATOM 4799 N N . LYS A 1 645 ? -16.476 19.683 -19.939 1.00 88.31 645 LYS A N 1
ATOM 4800 C CA . LYS A 1 645 ? -17.349 20.150 -21.031 1.00 88.31 645 LYS A CA 1
ATOM 4801 C C . LYS A 1 645 ? -16.614 20.278 -22.368 1.00 88.31 645 LYS A C 1
ATOM 4803 O O . LYS A 1 645 ? -17.266 20.189 -23.412 1.00 88.31 645 LYS A O 1
ATOM 4808 N N . ASP A 1 646 ? -15.291 20.455 -22.374 1.00 87.19 646 ASP A N 1
ATOM 4809 C CA . ASP A 1 646 ? -14.490 20.566 -23.604 1.00 87.19 646 ASP A CA 1
ATOM 4810 C C . ASP A 1 646 ? -14.202 19.177 -24.206 1.00 87.19 646 ASP A C 1
ATOM 4812 O O . ASP A 1 646 ? -13.094 18.642 -24.193 1.00 87.19 646 ASP A O 1
ATOM 4816 N N . THR A 1 647 ? -15.254 18.575 -24.761 1.00 87.19 647 THR A N 1
ATOM 4817 C CA . THR A 1 647 ? -15.198 17.264 -25.430 1.00 87.19 647 THR A CA 1
ATOM 4818 C C . THR A 1 647 ? -14.440 17.298 -26.756 1.00 87.19 647 THR A C 1
ATOM 4820 O O . THR A 1 647 ? -13.994 16.258 -27.232 1.00 87.19 647 THR A O 1
ATOM 4823 N N . ARG A 1 648 ? -14.250 18.485 -27.351 1.00 87.00 648 ARG A N 1
ATOM 4824 C CA . ARG A 1 648 ? -13.548 18.655 -28.630 1.00 87.00 648 ARG A CA 1
ATOM 4825 C C . ARG A 1 648 ? -12.056 18.370 -28.498 1.00 87.00 648 ARG A C 1
ATOM 4827 O O . ARG A 1 648 ? -11.485 17.746 -29.384 1.00 87.00 648 ARG A O 1
ATOM 4834 N N . ASN A 1 649 ? -11.462 18.809 -27.394 1.00 86.62 649 ASN A N 1
ATOM 4835 C CA . ASN A 1 649 ? -10.069 18.533 -27.051 1.00 86.62 649 ASN A CA 1
ATOM 4836 C C . ASN A 1 649 ? -9.923 17.286 -26.159 1.00 86.62 649 ASN A C 1
ATOM 4838 O O . ASN A 1 649 ? -8.833 17.009 -25.664 1.00 86.62 649 ASN A O 1
ATOM 4842 N N . GLY A 1 650 ? -11.015 16.540 -25.937 1.00 89.38 650 GLY A N 1
ATOM 4843 C CA . GLY A 1 650 ? -11.037 15.363 -25.070 1.00 89.38 650 GLY A CA 1
ATOM 4844 C C . GLY A 1 650 ? -10.605 15.675 -23.637 1.00 89.38 650 GLY A C 1
ATOM 4845 O O . GLY A 1 650 ? -9.873 14.881 -23.046 1.00 89.38 650 GLY A O 1
ATOM 4846 N N . CYS A 1 651 ? -10.986 16.835 -23.101 1.00 91.69 651 CYS A N 1
ATOM 4847 C CA . CYS A 1 651 ? -10.537 17.259 -21.783 1.00 91.69 651 CYS A CA 1
ATOM 4848 C C . CYS A 1 651 ? -11.171 16.413 -20.675 1.00 91.69 651 CYS A C 1
ATOM 4850 O O . CYS A 1 651 ? -12.381 16.174 -20.667 1.00 91.69 651 CYS A O 1
ATOM 4852 N N . ALA A 1 652 ? -10.343 15.989 -19.727 1.00 86.25 652 ALA A N 1
ATOM 4853 C CA . ALA A 1 652 ? -10.766 15.346 -18.499 1.00 86.25 652 ALA A CA 1
ATOM 4854 C C . ALA A 1 652 ? -10.139 16.068 -17.311 1.00 86.25 652 ALA A C 1
ATOM 4856 O O . ALA A 1 652 ? -8.969 16.454 -17.341 1.00 86.25 652 ALA A O 1
ATOM 4857 N N . PHE A 1 653 ? -10.919 16.249 -16.252 1.00 79.75 653 PHE A N 1
ATOM 4858 C CA . PHE A 1 653 ? -10.394 16.809 -15.017 1.00 79.75 653 PHE A CA 1
ATOM 4859 C C . PHE A 1 653 ? -9.747 15.696 -14.213 1.00 79.75 653 PHE A C 1
ATOM 4861 O O . PHE A 1 653 ? -10.403 14.714 -13.852 1.00 79.75 653 PHE A O 1
ATOM 4868 N N . CYS A 1 654 ? -8.450 15.813 -13.976 1.00 62.56 654 CYS A N 1
ATOM 4869 C CA . CYS A 1 654 ? -7.742 14.865 -13.152 1.00 62.56 654 CYS A CA 1
ATOM 4870 C C . CYS A 1 654 ? -7.968 15.145 -11.667 1.00 62.56 654 CYS A C 1
ATOM 4872 O O . CYS A 1 654 ? -8.274 16.260 -11.254 1.00 62.56 654 CYS A O 1
ATOM 4874 N N . PHE A 1 655 ? -7.820 14.100 -10.861 1.00 56.81 655 PHE A N 1
ATOM 4875 C CA . PHE A 1 655 ? -7.893 14.176 -9.409 1.00 56.81 655 PHE A CA 1
ATOM 4876 C C . PHE A 1 655 ? -6.833 15.098 -8.766 1.00 56.81 655 PHE A C 1
ATOM 4878 O O . PHE A 1 655 ? -7.026 15.532 -7.638 1.00 56.81 655 PHE A O 1
ATOM 4885 N N . ASP A 1 656 ? -5.736 15.411 -9.455 1.00 56.31 656 ASP A N 1
ATOM 4886 C CA . ASP A 1 656 ? -4.684 16.329 -8.990 1.00 56.31 656 ASP A CA 1
ATOM 4887 C C . ASP A 1 656 ? -4.954 17.806 -9.350 1.00 56.31 656 ASP A C 1
ATOM 4889 O O . ASP A 1 656 ? -4.024 18.604 -9.443 1.00 56.31 656 ASP A O 1
ATOM 4893 N N . ASP A 1 657 ? -6.224 18.1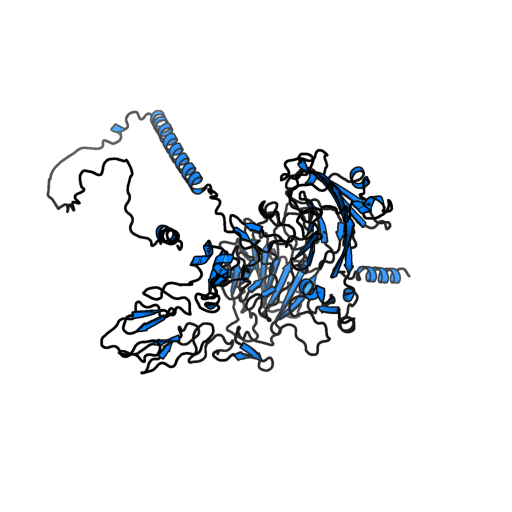62 -9.559 1.00 64.88 657 ASP A N 1
ATOM 4894 C CA . ASP A 1 657 ? -6.707 19.500 -9.931 1.00 64.88 657 ASP A CA 1
ATOM 4895 C C . ASP A 1 657 ? -6.197 20.028 -11.285 1.00 64.88 657 ASP A C 1
ATOM 4897 O O . ASP A 1 657 ? -6.315 21.216 -11.596 1.00 64.88 657 ASP A O 1
ATOM 4901 N N . MET A 1 658 ? -5.673 19.142 -12.134 1.00 70.94 658 MET A N 1
ATOM 4902 C CA . MET A 1 658 ? -5.258 19.478 -13.491 1.00 70.94 658 MET A CA 1
ATOM 4903 C C . MET A 1 658 ? -6.312 19.041 -14.505 1.00 70.94 658 MET A C 1
ATOM 4905 O O . MET A 1 658 ? -6.655 17.865 -14.620 1.00 70.94 658 MET A O 1
ATOM 4909 N N . CYS A 1 659 ? -6.809 19.984 -15.300 1.00 80.31 659 CYS A N 1
ATOM 4910 C CA . CYS A 1 659 ? -7.539 19.656 -16.514 1.00 80.31 659 CYS A CA 1
ATOM 4911 C C . CYS A 1 659 ? -6.543 19.288 -17.606 1.00 80.31 659 CYS A C 1
ATOM 4913 O O . CYS A 1 659 ? -5.670 20.092 -17.902 1.00 80.31 659 CYS A O 1
ATOM 4915 N N . TYR A 1 660 ? -6.677 18.118 -18.220 1.00 86.38 660 TYR A N 1
ATOM 4916 C CA . TYR A 1 660 ? -5.737 17.630 -19.229 1.00 86.38 660 TYR A CA 1
ATOM 4917 C C . TYR A 1 660 ? -6.460 16.999 -20.413 1.00 86.38 660 TYR A C 1
ATOM 4919 O O . TYR A 1 660 ? -7.607 16.561 -20.300 1.00 86.38 660 TYR A O 1
ATOM 4927 N N . SER A 1 661 ? -5.787 16.940 -21.556 1.00 89.94 661 SER A N 1
ATOM 4928 C CA . SER A 1 661 ? -6.313 16.277 -22.741 1.00 89.94 661 SER A CA 1
ATOM 4929 C C . SER A 1 661 ? -6.068 14.773 -22.673 1.00 89.94 661 SER A C 1
ATOM 4931 O O . SER A 1 661 ? -4.932 14.298 -22.667 1.00 89.94 661 SER A O 1
ATOM 4933 N N . THR A 1 662 ? -7.145 13.990 -22.710 1.00 86.56 662 THR A N 1
ATOM 4934 C CA . THR A 1 662 ? -7.057 12.527 -22.857 1.00 86.56 662 THR A CA 1
ATOM 4935 C C . THR A 1 662 ? -6.546 12.097 -24.232 1.00 86.56 662 THR A C 1
ATOM 4937 O O . THR A 1 662 ? -6.139 10.950 -24.394 1.00 86.56 662 THR A O 1
ATOM 4940 N N . LEU A 1 663 ? -6.526 13.007 -25.212 1.00 84.06 663 LEU A N 1
ATOM 4941 C CA . LEU A 1 663 ? -5.970 12.755 -26.542 1.00 84.06 663 LEU A CA 1
ATOM 4942 C C . LEU A 1 663 ? -4.438 12.698 -26.524 1.00 84.06 663 LEU A C 1
ATOM 4944 O O . LEU A 1 663 ? -3.852 12.068 -27.395 1.00 84.06 663 LEU A O 1
ATOM 4948 N N . LEU A 1 664 ? -3.806 13.315 -25.520 1.00 80.44 664 LEU A N 1
ATOM 4949 C CA . LEU A 1 664 ? -2.359 13.268 -25.304 1.00 80.44 664 LEU A CA 1
ATOM 4950 C C . LEU A 1 664 ? -1.923 12.048 -24.485 1.00 80.44 664 LEU A C 1
ATOM 4952 O O . LEU A 1 664 ? -0.743 11.915 -24.154 1.00 80.44 664 LEU A O 1
ATOM 4956 N N . LYS A 1 665 ? -2.851 11.155 -24.130 1.00 73.62 665 LYS A N 1
ATOM 4957 C CA . LYS A 1 665 ? -2.532 9.931 -23.397 1.00 73.62 665 LYS A CA 1
ATOM 4958 C C . LYS A 1 665 ? -1.512 9.102 -24.186 1.00 73.62 665 LYS A C 1
ATOM 4960 O O . LYS A 1 665 ? -1.626 8.968 -25.399 1.00 73.62 665 LYS A O 1
ATOM 4965 N N . ASP A 1 666 ? -0.513 8.580 -23.478 1.00 62.28 666 ASP A N 1
ATOM 4966 C CA . ASP A 1 666 ? 0.587 7.782 -24.038 1.00 62.28 666 ASP A CA 1
ATOM 4967 C C . ASP A 1 666 ? 1.527 8.567 -24.989 1.00 62.28 666 ASP A C 1
ATOM 4969 O O . ASP A 1 666 ? 2.390 7.987 -25.645 1.00 62.28 666 ASP A O 1
ATOM 4973 N N . THR A 1 667 ? 1.427 9.905 -25.016 1.00 67.50 667 THR A N 1
ATOM 4974 C CA . THR A 1 667 ? 2.405 10.796 -25.668 1.00 67.50 667 THR A CA 1
ATOM 4975 C C . THR A 1 667 ? 3.441 11.323 -24.660 1.00 67.50 667 THR A C 1
ATOM 4977 O O . THR A 1 667 ? 3.176 11.328 -23.454 1.00 67.50 667 THR A O 1
ATOM 4980 N N . PRO A 1 668 ? 4.610 11.829 -25.108 1.00 63.03 668 PRO A N 1
ATOM 4981 C CA . PRO A 1 668 ? 5.635 12.377 -24.212 1.00 63.03 668 PRO A CA 1
ATOM 4982 C C . PRO A 1 668 ? 5.165 13.538 -23.321 1.00 63.03 668 PRO A C 1
ATOM 4984 O O . PRO A 1 668 ? 5.738 13.733 -22.251 1.00 63.03 668 PRO A O 1
ATOM 4987 N N . ASN A 1 669 ? 4.141 14.284 -23.752 1.00 73.62 669 ASN A N 1
ATOM 4988 C CA . ASN A 1 669 ? 3.567 15.419 -23.018 1.00 73.62 669 ASN A CA 1
ATOM 4989 C C . ASN A 1 669 ? 2.181 15.104 -22.432 1.00 73.62 669 ASN A C 1
ATOM 4991 O O . ASN A 1 669 ? 1.478 16.008 -21.984 1.00 73.62 669 ASN A O 1
ATOM 4995 N N . GLY A 1 670 ? 1.778 13.831 -22.432 1.00 74.69 670 GLY A N 1
ATOM 4996 C CA . GLY A 1 670 ? 0.541 13.390 -21.808 1.00 74.69 670 GLY A CA 1
ATOM 4997 C C . GLY A 1 670 ? 0.572 13.592 -20.299 1.00 74.69 670 GLY A C 1
ATOM 4998 O O . GLY A 1 670 ? 1.523 13.194 -19.624 1.00 74.69 670 GLY A O 1
ATOM 4999 N N . HIS A 1 671 ? -0.495 14.172 -19.751 1.00 74.25 671 HIS A N 1
ATOM 5000 C CA . HIS A 1 671 ? -0.666 14.240 -18.303 1.00 74.25 671 HIS A CA 1
ATOM 5001 C C . HIS A 1 671 ? -1.047 12.862 -17.755 1.00 74.25 671 HIS A C 1
ATOM 5003 O O . HIS A 1 671 ? -2.045 12.262 -18.165 1.00 74.25 671 HIS A O 1
ATOM 5009 N N . ALA A 1 672 ? -0.246 12.347 -16.826 1.00 59.06 672 ALA A N 1
ATOM 5010 C CA . ALA A 1 672 ? -0.493 11.060 -16.192 1.00 59.06 672 ALA A CA 1
ATOM 5011 C C . ALA A 1 672 ? -1.514 11.227 -15.063 1.00 59.06 672 ALA A C 1
ATOM 5013 O O . ALA A 1 672 ? -1.178 11.654 -13.962 1.00 59.06 672 ALA A O 1
ATOM 5014 N N . CYS A 1 673 ? -2.765 10.864 -15.335 1.00 52.47 673 CYS A N 1
ATOM 5015 C CA . CYS A 1 673 ? -3.829 10.959 -14.350 1.00 52.47 673 CYS A CA 1
ATOM 5016 C C . CYS A 1 673 ? -4.142 9.612 -13.691 1.00 52.47 673 CYS A C 1
ATOM 5018 O O . CYS A 1 673 ? -4.483 8.653 -14.383 1.00 52.47 673 CYS A O 1
ATOM 5020 N N . SER A 1 674 ? -4.109 9.553 -12.354 1.00 48.38 674 SER A N 1
ATOM 5021 C CA . SER A 1 674 ? -4.460 8.339 -11.598 1.00 48.38 674 SER A CA 1
ATOM 5022 C C . SER A 1 674 ? -5.913 7.908 -11.823 1.00 48.38 674 SER A C 1
ATOM 5024 O O . SER A 1 674 ? -6.186 6.724 -12.003 1.00 48.38 674 SER A O 1
ATOM 5026 N N . TYR A 1 675 ? -6.856 8.857 -11.815 1.00 51.25 675 TYR A N 1
ATOM 5027 C CA . TYR A 1 675 ? -8.238 8.635 -12.246 1.00 51.25 675 TYR A CA 1
ATOM 5028 C C . TYR A 1 675 ? -8.941 9.965 -12.583 1.00 51.25 675 TYR A C 1
ATOM 5030 O O . TYR A 1 675 ? -8.739 10.959 -11.881 1.00 51.25 675 TYR A O 1
ATOM 5038 N N . PRO A 1 676 ? -9.784 10.005 -13.631 1.00 60.22 676 PRO A N 1
ATOM 5039 C CA . PRO A 1 676 ? -10.534 11.202 -13.998 1.00 60.22 676 PRO A CA 1
ATOM 5040 C C . PRO A 1 676 ? -11.729 11.435 -13.057 1.00 60.22 676 PRO A C 1
ATOM 5042 O O . PRO A 1 676 ? -12.435 10.497 -12.675 1.00 60.22 676 PRO A O 1
ATOM 5045 N N . ALA A 1 677 ? -11.980 12.694 -12.697 1.00 62.38 677 ALA A N 1
ATOM 5046 C CA . ALA A 1 677 ? -13.137 13.113 -11.914 1.00 62.38 677 ALA A CA 1
ATOM 5047 C C . ALA A 1 677 ? -14.359 13.328 -12.834 1.00 62.38 677 ALA A C 1
ATOM 5049 O O . ALA A 1 677 ? -14.309 14.185 -13.721 1.00 62.38 677 ALA A O 1
ATOM 5050 N N . PRO A 1 678 ? -15.465 12.579 -12.656 1.00 66.06 678 PRO A N 1
ATOM 5051 C CA . PRO A 1 678 ? -16.652 12.727 -13.493 1.00 66.06 678 PRO A CA 1
ATOM 5052 C C . PRO A 1 678 ? -17.408 14.028 -13.186 1.00 66.06 678 PRO A C 1
ATOM 5054 O O . PRO A 1 678 ? -17.557 14.416 -12.030 1.00 66.06 678 PRO A O 1
ATOM 5057 N N . SER A 1 679 ? -17.968 14.657 -14.223 1.00 57.00 679 SER A N 1
ATOM 5058 C CA . SER A 1 679 ? -18.674 15.948 -14.144 1.00 57.00 679 SER A CA 1
ATOM 5059 C C . SER A 1 679 ? -19.911 15.971 -13.231 1.00 57.00 679 SER A C 1
ATOM 5061 O O . SER A 1 679 ? -20.378 17.046 -12.872 1.00 57.00 679 SER A O 1
ATOM 5063 N N . GLY A 1 680 ? -20.471 14.806 -12.883 1.00 51.84 680 GLY A N 1
ATOM 5064 C CA . GLY A 1 680 ? -21.689 14.677 -12.073 1.00 51.84 680 GLY A CA 1
ATOM 5065 C C . GLY A 1 680 ? -21.468 14.581 -10.561 1.00 51.84 680 GLY A C 1
ATOM 5066 O O . GLY A 1 680 ? -22.445 14.554 -9.814 1.00 51.84 680 GLY A O 1
ATOM 5067 N N . ASP A 1 681 ? -20.219 14.503 -10.093 1.00 51.59 681 ASP A N 1
ATOM 5068 C CA . ASP A 1 681 ? -19.914 14.349 -8.669 1.00 51.59 681 ASP A CA 1
ATOM 5069 C C . ASP A 1 681 ? -19.647 15.715 -8.018 1.00 51.59 681 ASP A C 1
ATOM 5071 O O . ASP A 1 681 ? -18.508 16.161 -7.883 1.00 51.59 681 ASP A O 1
ATOM 5075 N N . ALA A 1 682 ? -20.722 16.396 -7.607 1.00 47.88 682 ALA A N 1
ATOM 5076 C CA . ALA A 1 682 ? -20.670 17.737 -7.016 1.00 47.88 682 ALA A CA 1
ATOM 5077 C C . ALA A 1 682 ? -19.780 17.841 -5.756 1.00 47.88 682 ALA A C 1
ATOM 5079 O O . ALA A 1 682 ? -19.381 18.939 -5.379 1.00 47.88 682 ALA A O 1
ATOM 5080 N N . SER A 1 683 ? -19.445 16.712 -5.117 1.00 48.16 683 SER A N 1
ATOM 5081 C CA . SER A 1 683 ? -18.516 16.650 -3.979 1.00 48.16 683 SER A CA 1
ATOM 5082 C C . SER A 1 683 ? -17.036 16.781 -4.377 1.00 48.16 683 SER A C 1
ATOM 5084 O O . SER A 1 683 ? -16.211 17.132 -3.538 1.00 48.16 683 SER A O 1
ATOM 5086 N N . ARG A 1 684 ? -16.700 16.534 -5.653 1.00 46.16 684 ARG A N 1
ATOM 5087 C CA . ARG A 1 684 ? -15.330 16.552 -6.210 1.00 46.16 684 ARG A CA 1
ATOM 5088 C C . ARG A 1 684 ? -15.043 17.753 -7.107 1.00 46.16 684 ARG A C 1
ATOM 5090 O O . ARG A 1 684 ? -13.915 17.945 -7.536 1.00 46.16 684 ARG A O 1
ATOM 5097 N N . CYS A 1 685 ? -16.067 18.542 -7.408 1.00 51.19 685 CYS A N 1
ATOM 5098 C CA . CYS A 1 685 ? -16.020 19.650 -8.358 1.00 51.19 685 CYS A CA 1
ATOM 5099 C C . CYS A 1 685 ? -16.198 20.989 -7.642 1.00 51.19 685 CYS A C 1
ATOM 5101 O O . CYS A 1 685 ? -16.939 21.860 -8.096 1.00 51.19 685 CYS A O 1
ATOM 5103 N N . VAL A 1 686 ? -15.562 21.126 -6.477 1.00 49.59 686 VAL A N 1
ATOM 5104 C CA . VAL A 1 686 ? -15.598 22.358 -5.691 1.00 49.59 686 VAL A CA 1
ATOM 5105 C C . VAL A 1 686 ? -14.461 23.256 -6.185 1.00 49.59 686 VAL A C 1
ATOM 5107 O O . VAL A 1 686 ? -13.315 22.812 -6.172 1.00 49.59 686 VAL A O 1
ATOM 5110 N N . PRO A 1 687 ? -14.728 24.497 -6.629 1.00 45.97 687 PRO A N 1
ATOM 5111 C CA . PRO A 1 687 ? -13.662 25.420 -6.992 1.00 45.97 687 PRO A CA 1
ATOM 5112 C C . PRO A 1 687 ? -12.746 25.631 -5.784 1.00 45.97 687 PRO A C 1
ATOM 5114 O O . PRO A 1 687 ? -13.224 25.910 -4.681 1.00 45.97 687 PRO A O 1
ATOM 5117 N N . ALA A 1 688 ? -11.436 25.490 -5.988 1.00 40.97 688 ALA A N 1
ATOM 5118 C CA . ALA A 1 688 ? -10.451 25.729 -4.946 1.00 40.97 688 ALA A CA 1
ATOM 5119 C C . ALA A 1 688 ? -10.540 27.195 -4.492 1.00 40.97 688 ALA A C 1
ATOM 5121 O O . ALA A 1 688 ? -10.049 28.110 -5.155 1.00 40.97 688 ALA A O 1
ATOM 5122 N N . VAL A 1 689 ? -11.183 27.439 -3.349 1.00 41.25 689 VAL A N 1
ATOM 5123 C CA . VAL A 1 689 ? -11.144 28.746 -2.694 1.00 41.25 689 VAL A CA 1
ATOM 5124 C C . VAL A 1 689 ? -9.773 28.857 -2.043 1.00 41.25 689 VAL A C 1
ATOM 5126 O O . VAL A 1 689 ? -9.526 28.283 -0.985 1.00 41.25 689 VAL A O 1
ATOM 5129 N N . GLN A 1 690 ? -8.864 29.580 -2.694 1.00 35.84 690 GLN A N 1
ATOM 5130 C CA . GLN A 1 690 ? -7.598 29.989 -2.093 1.00 35.84 690 GLN A CA 1
ATOM 5131 C C . GLN A 1 690 ? -7.909 30.898 -0.896 1.00 35.84 690 GLN A C 1
ATOM 5133 O O . GLN A 1 690 ? -8.082 32.108 -1.036 1.00 35.84 690 GLN A O 1
ATOM 5138 N N . VAL A 1 691 ? -8.011 30.313 0.297 1.00 38.62 691 VAL A N 1
ATOM 5139 C CA . VAL A 1 691 ? -7.881 31.079 1.533 1.00 38.62 691 VAL A CA 1
ATOM 5140 C C . VAL A 1 691 ? -6.416 31.479 1.604 1.00 38.62 691 VAL A C 1
ATOM 5142 O O . VAL A 1 691 ? -5.538 30.619 1.636 1.00 38.62 691 VAL A O 1
ATOM 5145 N N . GLU A 1 692 ? -6.143 32.780 1.573 1.00 33.03 692 GLU A N 1
ATOM 5146 C CA . GLU A 1 692 ? -4.796 33.334 1.684 1.00 33.03 692 GLU A CA 1
ATOM 5147 C C . GLU A 1 692 ? -4.259 33.055 3.102 1.00 33.03 692 GLU A C 1
ATOM 5149 O O . GLU A 1 692 ? -4.315 33.888 4.009 1.00 33.03 692 GLU A O 1
ATOM 5154 N N . VAL A 1 693 ? -3.785 31.832 3.343 1.00 39.59 693 VAL A N 1
ATOM 5155 C CA . VAL A 1 693 ? -3.108 31.484 4.589 1.00 39.59 693 VAL A CA 1
ATOM 5156 C C . VAL A 1 693 ? -1.735 32.134 4.510 1.00 39.59 693 VAL A C 1
ATOM 5158 O O . VAL A 1 693 ? -0.831 31.652 3.827 1.00 39.59 693 VAL A O 1
ATOM 5161 N N . ARG A 1 694 ? -1.580 33.278 5.178 1.00 38.38 694 ARG A N 1
ATOM 5162 C CA . ARG A 1 694 ? -0.274 33.906 5.386 1.00 38.38 694 ARG A CA 1
ATOM 5163 C C . ARG A 1 694 ? 0.595 32.961 6.209 1.00 38.38 694 ARG A C 1
ATOM 5165 O O . ARG A 1 694 ? 0.554 32.980 7.436 1.00 38.38 694 ARG A O 1
ATOM 5172 N N . TRP A 1 695 ? 1.389 32.145 5.530 1.00 39.62 695 TRP A N 1
ATOM 5173 C CA . TRP A 1 695 ? 2.477 31.410 6.152 1.00 39.62 695 TRP A CA 1
ATOM 5174 C C . TRP A 1 695 ? 3.418 32.421 6.803 1.00 39.62 695 TRP A C 1
ATOM 5176 O O . TRP A 1 695 ? 3.968 33.304 6.142 1.00 39.62 695 TRP A O 1
ATOM 5186 N N . PHE A 1 696 ? 3.554 32.335 8.122 1.00 50.62 696 PHE A N 1
ATOM 5187 C CA . PHE A 1 696 ? 4.541 33.115 8.848 1.00 50.62 696 PHE A CA 1
ATOM 5188 C C . PHE A 1 696 ? 5.911 32.514 8.521 1.00 50.62 696 PHE A C 1
ATOM 5190 O O . PHE A 1 696 ? 6.269 31.448 9.019 1.00 50.62 696 PHE A O 1
ATOM 5197 N N . ASP A 1 697 ? 6.636 33.140 7.600 1.00 55.16 697 ASP A N 1
ATOM 5198 C CA . ASP A 1 697 ? 7.927 32.647 7.136 1.00 55.16 697 ASP A CA 1
ATOM 5199 C C . ASP A 1 697 ? 8.976 32.804 8.253 1.00 55.16 697 ASP A C 1
ATOM 5201 O O . ASP A 1 697 ? 9.475 33.896 8.552 1.00 55.16 697 ASP A O 1
ATOM 5205 N N . TRP A 1 698 ? 9.285 31.677 8.901 1.00 61.31 698 TRP A N 1
ATOM 5206 C CA . TRP A 1 698 ? 10.280 31.559 9.967 1.00 61.31 698 TRP A CA 1
ATOM 5207 C C . TRP A 1 698 ? 11.674 32.039 9.544 1.00 61.31 698 TRP A C 1
ATOM 5209 O O . TRP A 1 698 ? 12.477 32.390 10.412 1.00 61.31 698 TRP A O 1
ATOM 5219 N N . GLY A 1 699 ? 11.955 32.133 8.239 1.00 67.94 699 GLY A N 1
ATOM 5220 C CA . GLY A 1 699 ? 13.175 32.732 7.709 1.00 67.94 699 GLY A CA 1
ATOM 5221 C C . GLY A 1 699 ? 13.341 34.194 8.130 1.00 67.94 699 GLY A C 1
ATOM 5222 O O . GLY A 1 699 ? 14.437 34.592 8.528 1.00 67.94 699 GLY A O 1
ATOM 5223 N N . TYR A 1 700 ? 12.259 34.982 8.156 1.00 70.75 700 TYR A N 1
ATOM 5224 C CA . TYR A 1 700 ? 12.317 36.377 8.608 1.00 70.75 700 TYR A CA 1
ATOM 5225 C C . TYR A 1 700 ? 12.538 36.496 10.116 1.00 70.75 700 TYR A C 1
ATOM 5227 O O . TYR A 1 700 ? 13.254 37.394 10.556 1.00 70.75 700 TYR A O 1
ATOM 5235 N N . VAL A 1 701 ? 11.982 35.578 10.912 1.00 72.50 701 VAL A N 1
ATOM 5236 C CA . VAL A 1 701 ? 12.210 35.529 12.367 1.00 72.50 701 VAL A CA 1
ATOM 5237 C C . VAL A 1 701 ? 13.656 35.151 12.672 1.00 72.50 701 VAL A C 1
ATOM 5239 O O . VAL A 1 701 ? 14.302 35.805 13.490 1.00 72.50 701 VAL A O 1
ATOM 5242 N N . ALA A 1 702 ? 14.192 34.143 11.980 1.00 72.81 702 ALA A N 1
ATOM 5243 C CA . ALA A 1 702 ? 15.583 33.729 12.117 1.00 72.81 702 ALA A CA 1
ATOM 5244 C C . ALA A 1 702 ? 16.549 34.845 11.684 1.00 72.81 702 ALA A C 1
ATOM 5246 O O . ALA A 1 702 ? 17.507 35.142 12.399 1.00 72.81 702 ALA A O 1
ATOM 5247 N N . ALA A 1 703 ? 16.268 35.523 10.566 1.00 76.75 703 ALA A N 1
ATOM 5248 C CA . ALA A 1 703 ? 17.049 36.667 10.104 1.00 76.75 703 ALA A CA 1
ATOM 5249 C C . ALA A 1 703 ? 16.982 37.847 11.090 1.00 76.75 703 ALA A C 1
ATOM 5251 O O . ALA A 1 703 ? 18.012 38.439 11.410 1.00 76.75 703 ALA A O 1
ATOM 5252 N N . ALA A 1 704 ? 15.800 38.160 11.630 1.00 80.06 704 ALA A N 1
ATOM 5253 C CA . ALA A 1 704 ? 15.637 39.191 12.652 1.00 80.06 704 ALA A CA 1
ATOM 5254 C C . ALA A 1 704 ? 16.390 38.838 13.947 1.00 80.06 704 ALA A C 1
ATOM 5256 O O . ALA A 1 704 ? 17.063 39.699 14.515 1.00 80.06 704 ALA A O 1
ATOM 5257 N N . GLY A 1 705 ? 16.345 37.572 14.375 1.00 86.50 705 GLY A N 1
ATOM 5258 C CA . GLY A 1 705 ? 17.096 37.063 15.524 1.00 86.50 705 GLY A CA 1
ATOM 5259 C C . GLY A 1 705 ? 18.612 37.164 15.331 1.00 86.50 705 GLY A C 1
ATOM 5260 O O . GLY A 1 705 ? 19.316 37.645 16.221 1.00 86.50 705 GLY A O 1
ATOM 5261 N N . LEU A 1 706 ? 19.118 36.805 14.146 1.00 87.69 706 LEU A N 1
ATOM 5262 C CA . LEU A 1 706 ? 20.531 36.968 13.791 1.00 87.69 706 LEU A CA 1
ATOM 5263 C C . LEU A 1 706 ? 20.940 38.446 13.790 1.00 87.69 706 LEU A C 1
ATOM 5265 O O . LEU A 1 706 ? 21.939 38.798 14.417 1.00 87.69 706 LEU A O 1
ATOM 5269 N N . CYS A 1 707 ? 20.141 39.330 13.189 1.00 86.38 707 CYS A N 1
ATOM 5270 C CA . CYS A 1 707 ? 20.377 40.775 13.234 1.00 86.38 707 CYS A CA 1
ATOM 5271 C C . CYS A 1 707 ? 20.420 41.302 14.676 1.00 86.38 707 CYS A C 1
ATOM 5273 O O . CYS A 1 707 ? 21.318 42.069 15.022 1.00 86.38 707 CYS A O 1
ATOM 5275 N N . PHE A 1 708 ? 19.507 40.852 15.541 1.00 89.06 708 PHE A N 1
ATOM 5276 C CA . PHE A 1 708 ? 19.479 41.252 16.947 1.00 89.06 708 PHE A CA 1
ATOM 5277 C C . PHE A 1 708 ? 20.727 40.775 17.706 1.00 89.06 708 PHE A C 1
ATOM 5279 O O . PHE A 1 708 ? 21.304 41.530 18.489 1.00 89.06 708 PHE A O 1
ATOM 5286 N N . SER A 1 709 ? 21.206 39.558 17.421 1.00 86.00 709 SER A N 1
ATOM 5287 C CA . SER A 1 709 ? 22.440 39.016 18.006 1.00 86.00 709 SER A CA 1
ATOM 5288 C C . SER A 1 709 ? 23.695 39.792 17.577 1.00 86.00 709 SER A C 1
ATOM 5290 O O . SER A 1 709 ? 24.574 40.052 18.404 1.00 86.00 709 SER A O 1
ATOM 5292 N N . VAL A 1 710 ? 23.760 40.248 16.318 1.00 90.00 710 VAL A N 1
ATOM 5293 C CA . VAL A 1 710 ? 24.851 41.101 15.816 1.00 90.00 710 VAL A CA 1
ATOM 5294 C C . VAL A 1 710 ? 24.816 42.466 16.501 1.00 90.00 710 VAL A C 1
ATOM 5296 O O . VAL A 1 710 ? 25.847 42.931 16.984 1.00 90.00 710 VAL A O 1
ATOM 5299 N N . VAL A 1 711 ? 23.637 43.084 16.620 1.00 90.75 711 VAL A N 1
ATOM 5300 C CA . VAL A 1 711 ? 23.473 44.377 17.305 1.00 90.75 711 VAL A CA 1
ATOM 5301 C C . VAL A 1 711 ? 23.879 44.280 18.778 1.00 90.75 711 VAL A C 1
ATOM 5303 O O . VAL A 1 711 ? 24.631 45.128 19.258 1.00 90.75 711 VAL A O 1
ATOM 5306 N N . LEU A 1 712 ? 23.458 43.225 19.482 1.00 89.31 712 LEU A N 1
ATOM 5307 C CA . LEU A 1 712 ? 23.867 42.970 20.867 1.00 89.31 712 LEU A CA 1
ATOM 5308 C C . LEU A 1 712 ? 25.382 42.781 20.996 1.00 89.31 712 LEU A C 1
ATOM 5310 O O . LEU A 1 712 ? 25.986 43.325 21.918 1.00 89.31 712 LEU A O 1
ATOM 5314 N N . SER A 1 713 ? 26.007 42.067 20.059 1.00 85.88 713 SER A N 1
ATOM 5315 C CA . SER A 1 713 ? 27.459 41.843 20.055 1.00 85.88 713 SER A CA 1
ATOM 5316 C C . SER A 1 713 ? 28.239 43.143 19.826 1.00 85.88 713 SER A C 1
ATOM 5318 O O . SER A 1 713 ? 29.240 43.396 20.497 1.00 85.88 713 SER A O 1
ATOM 5320 N N . VAL A 1 714 ? 27.759 44.007 18.926 1.00 89.06 714 VAL A N 1
ATOM 5321 C CA . VAL A 1 714 ? 28.348 45.333 18.675 1.00 89.06 714 VAL A CA 1
ATOM 5322 C C . VAL A 1 714 ? 28.180 46.243 19.891 1.00 89.06 714 VAL A C 1
ATOM 5324 O O . VAL A 1 714 ? 29.143 46.890 20.299 1.00 89.06 714 VAL A O 1
ATOM 5327 N N . LEU A 1 715 ? 26.999 46.267 20.515 1.00 88.62 715 LEU A N 1
ATOM 5328 C CA . LEU A 1 715 ? 26.764 47.033 21.743 1.00 88.62 715 LEU A CA 1
ATOM 5329 C C . LEU A 1 715 ? 27.652 46.541 22.892 1.00 88.62 715 LEU A C 1
ATOM 5331 O O . LEU A 1 715 ? 28.248 47.356 23.594 1.00 88.62 715 LEU A O 1
ATOM 5335 N N . ALA A 1 716 ? 27.805 45.224 23.048 1.00 85.81 716 ALA A N 1
ATOM 5336 C CA . ALA A 1 716 ? 28.702 44.644 24.040 1.00 85.81 716 ALA A CA 1
ATOM 5337 C C . ALA A 1 716 ? 30.159 45.059 23.791 1.00 85.81 716 ALA A C 1
ATOM 5339 O O . ALA A 1 716 ? 30.839 45.460 24.731 1.00 85.81 716 ALA A O 1
ATOM 5340 N N . LEU A 1 717 ? 30.634 45.049 22.541 1.00 85.75 717 LEU A N 1
ATOM 5341 C CA . LEU A 1 717 ? 31.971 45.542 22.192 1.00 85.75 717 LEU A CA 1
ATOM 5342 C C . LEU A 1 717 ? 32.130 47.040 22.473 1.00 85.75 717 LEU A C 1
ATOM 5344 O O . LEU A 1 717 ? 33.138 47.440 23.052 1.00 85.75 717 LEU A O 1
ATOM 5348 N N . LEU A 1 718 ? 31.138 47.864 22.127 1.00 84.12 718 LEU A N 1
ATOM 5349 C CA . LEU A 1 718 ? 31.165 49.309 22.376 1.00 84.12 718 LEU A CA 1
ATOM 5350 C C . LEU A 1 718 ? 31.175 49.661 23.866 1.00 84.12 718 LEU A C 1
ATOM 5352 O O . LEU A 1 718 ? 31.709 50.704 24.227 1.00 84.12 718 LEU A O 1
ATOM 5356 N N . VAL A 1 719 ? 30.621 48.809 24.730 1.00 84.88 719 VAL A N 1
ATOM 5357 C CA . VAL A 1 719 ? 30.647 49.007 26.187 1.00 84.88 719 VAL A CA 1
ATOM 5358 C C . VAL A 1 719 ? 31.911 48.408 26.805 1.00 84.88 719 VAL A C 1
ATOM 5360 O O . VAL A 1 719 ? 32.603 49.071 27.576 1.00 84.88 719 VAL A O 1
ATOM 5363 N N . LEU A 1 720 ? 32.256 47.168 26.455 1.00 82.25 720 LEU A N 1
ATOM 5364 C CA . LEU A 1 720 ? 33.352 46.433 27.085 1.00 82.25 720 LEU A CA 1
ATOM 5365 C C . LEU A 1 720 ? 34.732 46.900 26.612 1.00 82.25 720 LEU A C 1
ATOM 5367 O O . LEU A 1 720 ? 35.656 46.928 27.422 1.00 82.25 720 LEU A O 1
ATOM 5371 N N . ALA A 1 721 ? 34.894 47.310 25.350 1.00 75.94 721 ALA A N 1
ATOM 5372 C CA . ALA A 1 721 ? 36.176 47.797 24.839 1.00 75.94 721 ALA A CA 1
ATOM 5373 C C . ALA A 1 721 ? 36.677 49.062 25.568 1.00 75.94 721 ALA A C 1
ATOM 5375 O O . ALA A 1 721 ? 37.813 49.042 26.041 1.00 75.94 721 ALA A O 1
ATOM 5376 N N . PRO A 1 722 ? 35.886 50.139 25.755 1.00 72.81 722 PRO A N 1
ATOM 5377 C CA . PRO A 1 722 ? 36.349 51.306 26.506 1.00 72.81 722 PRO A CA 1
ATOM 5378 C C . PRO A 1 722 ? 36.527 51.027 28.003 1.00 72.81 722 PRO A C 1
ATOM 5380 O O . PRO A 1 722 ? 37.412 51.623 28.617 1.00 72.81 722 PRO A O 1
ATOM 5383 N N . ILE A 1 723 ? 35.753 50.105 28.595 1.00 77.88 723 ILE A N 1
ATOM 5384 C CA . ILE A 1 723 ? 35.989 49.639 29.972 1.00 77.88 723 ILE A CA 1
ATOM 5385 C C . ILE A 1 723 ? 37.350 48.939 30.056 1.00 77.88 723 ILE A C 1
ATOM 5387 O O . ILE A 1 723 ? 38.168 49.301 30.898 1.00 77.88 723 ILE A O 1
ATOM 5391 N N . ALA A 1 724 ? 37.639 48.006 29.145 1.00 71.88 724 ALA A N 1
ATOM 5392 C CA . ALA A 1 724 ? 38.914 47.297 29.094 1.00 71.88 724 ALA A CA 1
ATOM 5393 C C . ALA A 1 724 ? 40.099 48.256 28.867 1.00 71.88 724 ALA A C 1
ATOM 5395 O O . ALA A 1 724 ? 41.112 48.164 29.561 1.00 71.88 724 ALA A O 1
ATOM 5396 N N . VAL A 1 725 ? 39.958 49.224 27.957 1.00 69.62 725 VAL A N 1
ATOM 5397 C CA . VAL A 1 725 ? 40.963 50.267 27.683 1.00 69.62 725 VAL A CA 1
ATOM 5398 C C . VAL A 1 725 ? 41.200 51.154 28.913 1.00 69.62 725 VAL A C 1
ATOM 5400 O O . VAL A 1 725 ? 42.353 51.406 29.265 1.00 69.62 725 VAL A O 1
ATOM 5403 N N . ARG A 1 726 ? 40.139 51.550 29.636 1.00 69.12 726 ARG A N 1
ATOM 5404 C CA . ARG A 1 726 ? 40.254 52.308 30.897 1.00 69.12 726 ARG A CA 1
ATOM 5405 C C . ARG A 1 726 ? 40.907 51.501 32.014 1.00 69.12 726 ARG A C 1
ATOM 5407 O O . ARG A 1 726 ? 41.778 52.036 32.689 1.00 69.12 726 ARG A O 1
ATOM 5414 N N . THR A 1 727 ? 40.549 50.227 32.190 1.00 72.38 727 THR A N 1
ATOM 5415 C CA . THR A 1 727 ? 41.182 49.364 33.210 1.00 72.38 727 THR A CA 1
ATOM 5416 C C . THR A 1 727 ? 42.667 49.115 32.949 1.00 72.38 727 THR A C 1
ATOM 5418 O O . THR A 1 727 ? 43.407 48.822 33.881 1.00 72.38 727 THR A O 1
ATOM 5421 N N . ARG A 1 728 ? 43.119 49.262 31.697 1.00 66.00 728 ARG A N 1
ATOM 5422 C CA . ARG A 1 728 ? 44.522 49.104 31.288 1.00 66.00 728 ARG A CA 1
ATOM 5423 C C . ARG A 1 728 ? 45.301 50.425 31.213 1.00 66.00 728 ARG A C 1
ATOM 5425 O O . ARG A 1 728 ? 46.443 50.412 30.771 1.00 66.00 728 ARG A O 1
ATOM 5432 N N . GLY A 1 729 ? 44.716 51.549 31.643 1.00 62.78 729 GLY A N 1
ATOM 5433 C CA . GLY A 1 729 ? 45.426 52.829 31.791 1.00 62.78 729 GLY A CA 1
ATOM 5434 C C . GLY A 1 729 ? 45.799 53.539 30.484 1.00 62.78 729 GLY A C 1
ATOM 5435 O O . GLY A 1 729 ? 46.678 54.397 30.489 1.00 62.78 729 GLY A O 1
ATOM 5436 N N . VAL A 1 730 ? 45.153 53.211 29.360 1.00 60.91 730 VAL A N 1
ATOM 5437 C CA . VAL A 1 730 ? 45.394 53.891 28.077 1.00 60.91 730 VAL A CA 1
ATOM 5438 C C . VAL A 1 730 ? 44.389 55.035 27.938 1.00 60.91 730 VAL A C 1
ATOM 5440 O O . VAL A 1 730 ? 43.195 54.804 27.751 1.00 60.91 730 VAL A O 1
ATOM 5443 N N . HIS A 1 731 ? 44.855 56.276 28.078 1.00 57.56 731 HIS A N 1
ATOM 5444 C CA . HIS A 1 731 ? 43.994 57.468 28.080 1.00 57.56 731 HIS A CA 1
ATOM 5445 C C . HIS A 1 731 ? 44.048 58.302 26.796 1.00 57.56 731 HIS A C 1
ATOM 5447 O O . HIS A 1 731 ? 43.298 59.267 26.689 1.00 57.56 731 HIS A O 1
ATOM 5453 N N . ASP A 1 732 ? 44.845 57.903 25.799 1.00 54.84 732 ASP A N 1
ATOM 5454 C CA . ASP A 1 732 ? 44.871 58.589 24.506 1.00 54.84 732 ASP A CA 1
ATOM 5455 C C . ASP A 1 732 ? 45.187 57.628 23.345 1.00 54.84 732 ASP A C 1
ATOM 5457 O O . ASP A 1 732 ? 46.316 57.165 23.168 1.00 54.84 732 ASP A O 1
ATOM 5461 N N . ILE A 1 733 ? 44.165 57.291 22.553 1.00 55.53 733 ILE A N 1
ATOM 5462 C CA . ILE A 1 733 ? 44.283 56.381 21.399 1.00 55.53 733 ILE A CA 1
ATOM 5463 C C . ILE A 1 733 ? 45.020 57.057 20.227 1.00 55.53 733 ILE A C 1
ATOM 5465 O O . ILE A 1 733 ? 45.560 56.368 19.361 1.00 55.53 733 ILE A O 1
ATOM 5469 N N . HIS A 1 734 ? 45.141 58.390 20.219 1.00 52.03 734 HIS A N 1
ATOM 5470 C CA . HIS A 1 734 ? 45.841 59.126 19.164 1.00 52.03 734 HIS A CA 1
ATOM 5471 C C . HIS A 1 734 ? 47.372 59.172 19.337 1.00 52.03 734 HIS A C 1
ATOM 5473 O O . HIS A 1 734 ? 48.070 59.617 18.427 1.00 52.03 734 HIS A O 1
ATOM 5479 N N . HIS A 1 735 ? 47.924 58.657 20.443 1.00 45.84 735 HIS A N 1
ATOM 5480 C CA . HIS A 1 735 ? 49.376 58.570 20.670 1.00 45.84 735 HIS A CA 1
ATOM 5481 C C . HIS A 1 735 ? 50.004 57.196 20.380 1.00 45.84 735 HIS A C 1
ATOM 5483 O O . HIS A 1 735 ? 51.221 57.107 20.250 1.00 45.84 735 HIS A O 1
ATOM 5489 N N . ALA A 1 736 ? 49.213 56.135 20.185 1.00 52.31 736 ALA A N 1
ATOM 5490 C CA . ALA A 1 736 ? 49.746 54.794 19.902 1.00 52.31 736 ALA A CA 1
ATOM 5491 C C . ALA A 1 736 ? 50.154 54.565 18.427 1.00 52.31 736 ALA A C 1
ATOM 5493 O O . ALA A 1 736 ? 50.775 53.552 18.116 1.00 52.31 736 ALA A O 1
ATOM 5494 N N . GLY A 1 737 ? 49.816 55.487 17.515 1.00 52.78 737 GLY A N 1
ATOM 5495 C CA . GLY A 1 737 ? 50.084 55.366 16.071 1.00 52.78 737 GLY A CA 1
ATOM 5496 C C . GLY A 1 737 ? 51.192 56.270 15.514 1.00 52.78 737 GLY A C 1
ATOM 5497 O O . GLY A 1 737 ? 51.423 56.262 14.307 1.00 52.78 737 GLY A O 1
ATOM 5498 N N . ALA A 1 738 ? 51.869 57.069 16.342 1.00 45.22 738 ALA A N 1
ATOM 5499 C CA . ALA A 1 738 ? 52.854 58.045 15.875 1.00 45.22 738 ALA A CA 1
ATOM 5500 C C . ALA A 1 738 ? 54.282 57.468 15.865 1.00 45.22 738 ALA A C 1
ATOM 5502 O O . ALA A 1 738 ? 55.070 57.702 16.778 1.00 45.22 738 ALA A O 1
ATOM 5503 N N . ALA A 1 739 ? 54.634 56.748 14.799 1.00 43.44 739 ALA A N 1
ATOM 5504 C CA . ALA A 1 739 ? 56.025 56.494 14.426 1.00 43.44 739 ALA A CA 1
ATOM 5505 C C . ALA A 1 739 ? 56.382 57.294 13.154 1.00 43.44 739 ALA A C 1
ATOM 5507 O O . ALA A 1 739 ? 55.932 56.955 12.067 1.00 43.44 739 ALA A O 1
ATOM 5508 N N . GLY A 1 740 ? 57.192 58.349 13.335 1.00 37.75 740 GLY A N 1
ATOM 5509 C CA . GLY A 1 740 ? 58.184 58.887 12.381 1.00 37.75 740 GLY A CA 1
ATOM 5510 C C . GLY A 1 740 ? 57.717 59.561 11.076 1.00 37.75 740 GLY A C 1
ATOM 5511 O O . GLY A 1 740 ? 57.302 58.889 10.141 1.00 37.75 740 GLY A O 1
ATOM 5512 N N . GLY A 1 741 ? 57.895 60.890 10.976 1.00 32.66 741 GLY A N 1
ATOM 5513 C CA . GLY A 1 741 ? 57.683 61.723 9.768 1.00 32.66 741 GLY A CA 1
ATOM 5514 C C . GLY A 1 741 ? 58.612 61.391 8.579 1.00 32.66 741 GLY A C 1
ATOM 5515 O O . GLY A 1 741 ? 59.683 60.832 8.780 1.00 32.66 741 GLY A O 1
ATOM 5516 N N . ALA A 1 742 ? 58.194 61.546 7.310 1.00 34.22 742 ALA A N 1
ATOM 5517 C CA . ALA A 1 742 ? 57.915 62.759 6.495 1.00 34.22 742 ALA A CA 1
ATOM 5518 C C . ALA A 1 742 ? 59.130 63.163 5.605 1.00 34.22 742 ALA A C 1
ATOM 5520 O O . ALA A 1 742 ? 60.257 62.829 5.950 1.00 34.22 742 ALA A O 1
ATOM 5521 N N . PRO A 1 743 ? 58.970 63.999 4.553 1.00 50.31 743 PRO A N 1
ATOM 5522 C CA . PRO A 1 743 ? 58.395 63.781 3.209 1.00 50.31 743 PRO A CA 1
ATOM 5523 C C . PRO A 1 743 ? 59.479 63.954 2.091 1.00 50.31 743 PRO A C 1
ATOM 5525 O O . PRO A 1 743 ? 60.610 64.318 2.379 1.00 50.31 743 PRO A O 1
ATOM 5528 N N . ASP A 1 744 ? 59.280 63.677 0.794 1.00 30.19 744 ASP A N 1
ATOM 5529 C CA . ASP A 1 744 ? 58.636 64.577 -0.182 1.00 30.19 744 ASP A CA 1
ATOM 5530 C C . ASP A 1 744 ? 58.897 64.104 -1.647 1.00 30.19 744 ASP A C 1
ATOM 5532 O O . ASP A 1 744 ? 59.873 63.409 -1.928 1.00 30.19 744 ASP A O 1
ATOM 5536 N N . ARG A 1 745 ? 58.072 64.616 -2.580 1.00 30.02 745 ARG A N 1
ATOM 5537 C CA . ARG A 1 745 ? 58.181 64.684 -4.061 1.00 30.02 745 ARG A CA 1
ATOM 5538 C C . ARG A 1 745 ? 57.728 63.487 -4.923 1.00 30.02 745 ARG A C 1
ATOM 5540 O O . ARG A 1 745 ? 58.511 62.610 -5.261 1.00 30.02 745 ARG A O 1
ATOM 5547 N N . ARG A 1 746 ? 56.555 63.618 -5.565 1.00 29.53 746 ARG A N 1
ATOM 5548 C CA . ARG A 1 746 ? 56.357 64.231 -6.912 1.00 29.53 746 ARG A CA 1
ATOM 5549 C C . ARG A 1 746 ? 54.919 64.006 -7.421 1.00 29.53 746 ARG A C 1
ATOM 5551 O O . ARG A 1 746 ? 54.354 62.931 -7.279 1.00 29.53 746 ARG A O 1
ATOM 5558 N N . ARG A 1 747 ? 54.354 65.022 -8.091 1.00 40.22 747 ARG A N 1
ATOM 5559 C CA . ARG A 1 747 ? 53.113 64.942 -8.892 1.00 40.22 747 ARG A CA 1
ATOM 5560 C C . ARG A 1 747 ? 53.381 64.312 -10.267 1.00 40.22 747 ARG A C 1
ATOM 5562 O O . ARG A 1 747 ? 54.378 64.656 -10.898 1.00 40.22 747 ARG A O 1
ATOM 5569 N N . GLY A 1 748 ? 52.430 63.525 -10.788 1.00 30.70 748 GLY A N 1
ATOM 5570 C CA . GLY A 1 748 ? 52.473 63.033 -12.172 1.00 30.70 748 GLY A CA 1
ATOM 5571 C C . GLY A 1 748 ? 51.200 62.347 -12.699 1.00 30.70 748 GLY A C 1
ATOM 5572 O O . GLY A 1 748 ? 51.056 61.146 -12.572 1.00 30.70 748 GLY A O 1
ATOM 5573 N N . ARG A 1 749 ? 50.347 63.142 -13.366 1.00 29.42 749 ARG A N 1
ATOM 5574 C CA . ARG A 1 749 ? 49.509 62.856 -14.563 1.00 29.42 749 ARG A CA 1
ATOM 5575 C C . ARG A 1 749 ? 48.583 61.612 -14.666 1.00 29.42 749 ARG A C 1
ATOM 5577 O O . ARG A 1 749 ? 49.024 60.498 -14.894 1.00 29.42 749 ARG A O 1
ATOM 5584 N N . ARG A 1 750 ? 47.283 61.946 -14.798 1.00 36.28 750 ARG A N 1
ATOM 5585 C CA . ARG A 1 750 ? 46.256 61.548 -15.807 1.00 36.28 750 ARG A CA 1
ATOM 5586 C C . ARG A 1 750 ? 46.280 60.130 -16.416 1.00 36.28 750 ARG A C 1
ATOM 5588 O O . ARG A 1 750 ? 47.143 59.845 -17.239 1.00 36.28 750 ARG A O 1
ATOM 5595 N N . ARG A 1 751 ? 45.126 59.448 -16.315 1.00 29.11 751 ARG A N 1
ATOM 5596 C CA . ARG A 1 751 ? 44.308 58.933 -17.448 1.00 29.11 751 ARG A CA 1
ATOM 5597 C C . ARG A 1 751 ? 42.865 58.697 -16.957 1.00 29.11 751 ARG A C 1
ATOM 5599 O O . ARG A 1 751 ? 42.658 57.925 -16.040 1.00 29.11 751 ARG A O 1
ATOM 5606 N N . ARG A 1 752 ? 41.948 59.592 -17.346 1.00 31.16 752 ARG A N 1
ATOM 5607 C CA . ARG A 1 752 ? 40.811 59.365 -18.269 1.00 31.16 752 ARG A CA 1
ATOM 5608 C C . ARG A 1 752 ? 39.673 58.542 -17.655 1.00 31.16 752 ARG A C 1
ATOM 5610 O O . ARG A 1 752 ? 39.645 57.326 -17.771 1.00 31.16 752 ARG A O 1
ATOM 5617 N N . GLU A 1 753 ? 38.720 59.274 -17.086 1.00 30.31 753 GLU A N 1
ATOM 5618 C CA . GLU A 1 753 ? 37.319 58.869 -16.995 1.00 30.31 753 GLU A CA 1
ATOM 5619 C C . GLU A 1 753 ? 36.707 58.823 -18.402 1.00 30.31 753 GLU A C 1
ATOM 5621 O O . GLU A 1 753 ? 36.961 59.706 -19.228 1.00 30.31 753 GLU A O 1
ATOM 5626 N N . VAL A 1 754 ? 35.877 57.812 -18.653 1.00 29.44 754 VAL A N 1
ATOM 5627 C CA . VAL A 1 754 ? 34.801 57.892 -19.640 1.00 29.44 754 VAL A CA 1
ATOM 5628 C C . VAL A 1 754 ? 33.519 58.036 -18.835 1.00 29.44 754 VAL A C 1
ATOM 5630 O O . VAL A 1 754 ? 33.097 57.113 -18.145 1.00 29.44 754 VAL A O 1
ATOM 5633 N N . VAL A 1 755 ? 32.944 59.232 -18.900 1.00 30.86 755 VAL A N 1
ATOM 5634 C CA . VAL A 1 755 ? 31.606 59.536 -18.403 1.00 30.86 755 VAL A CA 1
ATOM 5635 C C . VAL A 1 755 ? 30.633 59.152 -19.510 1.00 30.86 755 VAL A C 1
ATOM 5637 O O . VAL A 1 755 ? 30.660 59.755 -20.582 1.00 30.86 755 VAL A O 1
ATOM 5640 N N . GLN A 1 756 ? 29.767 58.173 -19.261 1.00 29.14 756 GLN A N 1
ATOM 5641 C CA . GLN A 1 756 ? 28.529 58.044 -20.018 1.00 29.14 756 GLN A CA 1
ATOM 5642 C C . GLN A 1 756 ? 27.434 58.741 -19.214 1.00 29.14 756 GLN A C 1
ATOM 5644 O O . GLN A 1 756 ? 26.995 58.259 -18.173 1.00 29.14 756 GLN A O 1
ATOM 5649 N N . ALA A 1 757 ? 27.049 59.927 -19.678 1.00 31.75 757 ALA A N 1
ATOM 5650 C CA . ALA A 1 757 ? 25.901 60.648 -19.161 1.00 31.75 757 ALA A CA 1
ATOM 5651 C C . ALA A 1 757 ? 24.620 60.027 -19.729 1.00 31.75 757 ALA A C 1
ATOM 5653 O O . ALA A 1 757 ? 24.505 59.837 -20.940 1.00 31.75 757 ALA A O 1
ATOM 5654 N N . VAL A 1 758 ? 23.641 59.776 -18.862 1.00 32.94 758 VAL A N 1
ATOM 5655 C CA . VAL A 1 758 ? 22.241 59.629 -19.264 1.00 32.94 758 VAL A CA 1
ATOM 5656 C C . VAL A 1 758 ? 21.485 60.818 -18.684 1.00 32.94 758 VAL A C 1
ATOM 5658 O O . VAL A 1 758 ? 21.467 61.038 -17.475 1.00 32.94 758 VAL A O 1
ATOM 5661 N N . LEU A 1 759 ? 20.913 61.615 -19.583 1.00 34.25 759 LEU A N 1
ATOM 5662 C CA . LEU A 1 759 ? 20.021 62.725 -19.277 1.00 34.25 759 LEU A CA 1
ATOM 5663 C C . LEU A 1 759 ? 18.719 62.165 -18.695 1.00 34.25 759 LEU A C 1
ATOM 5665 O O . LEU A 1 759 ? 18.027 61.397 -19.360 1.00 34.25 759 LEU A O 1
ATOM 5669 N N . VAL A 1 760 ? 18.369 62.577 -17.479 1.00 39.34 760 VAL A N 1
ATOM 5670 C CA . VAL A 1 760 ? 17.047 62.325 -16.894 1.00 39.34 760 VAL A CA 1
ATOM 5671 C C . VAL A 1 760 ? 16.295 63.650 -16.839 1.00 39.34 760 VAL A C 1
ATOM 5673 O O . VAL A 1 760 ? 16.821 64.652 -16.354 1.00 39.34 760 VAL A O 1
ATOM 5676 N N . GLN A 1 761 ? 15.066 63.664 -17.360 1.00 39.28 761 GLN A N 1
ATOM 5677 C CA . GLN A 1 761 ? 14.178 64.823 -17.280 1.00 39.28 761 GLN A CA 1
ATOM 5678 C C . GLN A 1 761 ? 13.896 65.201 -15.817 1.00 39.28 761 GLN A C 1
ATOM 5680 O O . GLN A 1 761 ? 13.582 64.358 -14.978 1.00 39.28 761 GLN A O 1
ATOM 5685 N N . GLN A 1 762 ? 13.955 66.501 -15.536 1.00 37.41 762 GLN A N 1
ATOM 5686 C CA . GLN A 1 762 ? 13.937 67.129 -14.209 1.00 37.41 762 GLN A CA 1
ATOM 5687 C C . GLN A 1 762 ? 12.564 67.102 -13.487 1.00 37.41 762 GLN A C 1
ATOM 5689 O O . GLN A 1 762 ? 12.282 67.970 -12.666 1.00 37.41 762 GLN A O 1
ATOM 5694 N N . GLY A 1 763 ? 11.695 66.126 -13.788 1.00 50.00 763 GLY A N 1
ATOM 5695 C CA . GLY A 1 763 ? 10.295 66.087 -13.334 1.00 50.00 763 GLY A CA 1
ATOM 5696 C C . GLY A 1 763 ? 9.882 64.925 -12.420 1.00 50.00 763 GLY A C 1
ATOM 5697 O O . GLY A 1 763 ? 8.780 64.961 -11.883 1.00 50.00 763 GLY A O 1
ATOM 5698 N N . ALA A 1 764 ? 10.716 63.904 -12.196 1.00 44.69 764 ALA A N 1
ATOM 5699 C CA . ALA A 1 764 ? 10.268 62.666 -11.532 1.00 44.69 764 ALA A CA 1
ATOM 5700 C C . ALA A 1 764 ? 10.486 62.603 -10.001 1.00 44.69 764 ALA A C 1
ATOM 5702 O O . ALA A 1 764 ? 10.292 61.555 -9.391 1.00 44.69 764 ALA A O 1
ATOM 5703 N N . HIS A 1 765 ? 10.846 63.710 -9.342 1.00 44.69 765 HIS A N 1
ATOM 5704 C CA . HIS A 1 765 ? 11.002 63.764 -7.880 1.00 44.69 765 HIS A CA 1
ATOM 5705 C C . HIS A 1 765 ? 9.730 64.249 -7.167 1.00 44.69 765 HIS A C 1
ATOM 5707 O O . HIS A 1 765 ? 9.721 65.323 -6.571 1.00 44.69 765 HIS A O 1
ATOM 5713 N N . ARG A 1 766 ? 8.662 63.442 -7.167 1.00 43.47 766 ARG A N 1
ATOM 5714 C CA . ARG A 1 766 ? 7.606 63.519 -6.135 1.00 43.47 766 ARG A CA 1
ATOM 5715 C C . ARG A 1 766 ? 7.023 62.135 -5.856 1.00 43.47 766 ARG A C 1
ATOM 5717 O O . ARG A 1 766 ? 6.122 61.683 -6.548 1.00 43.47 766 ARG A O 1
ATOM 5724 N N . GLY A 1 767 ? 7.535 61.493 -4.808 1.00 46.44 767 GLY A N 1
ATOM 5725 C CA . GLY A 1 767 ? 6.999 60.246 -4.256 1.00 46.44 767 GLY A CA 1
ATOM 5726 C C . GLY A 1 767 ? 8.110 59.244 -3.966 1.00 46.44 767 GLY A C 1
ATOM 5727 O O . GLY A 1 767 ? 8.524 58.514 -4.856 1.00 46.44 767 GLY A O 1
ATOM 5728 N N . GLY A 1 768 ? 8.619 59.238 -2.731 1.00 46.62 768 GLY A N 1
ATOM 5729 C CA . GLY A 1 768 ? 9.771 58.441 -2.295 1.00 46.62 768 GLY A CA 1
ATOM 5730 C C . GLY A 1 768 ? 9.606 56.925 -2.441 1.00 46.62 768 GLY A C 1
ATOM 5731 O O . GLY A 1 768 ? 9.280 56.241 -1.476 1.00 46.62 768 GLY A O 1
ATOM 5732 N N . ARG A 1 769 ? 9.904 56.388 -3.626 1.00 37.09 769 ARG A N 1
ATOM 5733 C CA . ARG A 1 769 ? 10.149 54.961 -3.861 1.00 37.09 769 ARG A CA 1
ATOM 5734 C C . ARG A 1 769 ? 11.510 54.777 -4.526 1.00 37.09 769 ARG A C 1
ATOM 5736 O O . ARG A 1 769 ? 11.827 55.446 -5.504 1.00 37.09 769 ARG A O 1
ATOM 5743 N N . THR A 1 770 ? 12.306 53.867 -3.981 1.00 35.97 770 THR A N 1
ATOM 5744 C CA . THR A 1 770 ? 13.518 53.333 -4.603 1.00 35.97 770 THR A CA 1
ATOM 5745 C C . THR A 1 770 ? 13.142 52.423 -5.776 1.00 35.97 770 THR A C 1
ATOM 5747 O O . THR A 1 770 ? 12.200 51.634 -5.691 1.00 35.97 770 THR A O 1
ATOM 5750 N N . HIS A 1 771 ? 13.885 52.514 -6.877 1.00 35.12 771 HIS A N 1
ATOM 5751 C CA . HIS A 1 771 ? 13.834 51.557 -7.982 1.00 35.12 771 HIS A CA 1
ATOM 5752 C C . HIS A 1 771 ? 15.194 50.870 -8.103 1.00 35.12 771 HIS A C 1
ATOM 5754 O O . HIS A 1 771 ? 16.223 51.542 -8.132 1.00 35.12 771 HIS A O 1
ATOM 5760 N N . VAL A 1 772 ? 15.185 49.538 -8.170 1.00 33.53 772 VAL A N 1
ATOM 5761 C CA . VAL A 1 772 ? 16.335 48.715 -8.561 1.00 33.53 772 VAL A CA 1
ATOM 5762 C C . VAL A 1 772 ? 15.999 48.069 -9.898 1.00 33.53 772 VAL A C 1
ATOM 5764 O O . VAL A 1 772 ? 14.895 47.565 -10.095 1.00 33.53 772 VAL A O 1
ATOM 5767 N N . LEU A 1 773 ? 16.957 48.135 -10.817 1.00 28.42 773 LEU A N 1
ATOM 5768 C CA . LEU A 1 773 ? 16.896 47.572 -12.157 1.00 28.42 773 LEU A CA 1
ATOM 5769 C C . LEU A 1 773 ? 17.295 46.089 -12.103 1.00 28.42 773 LEU A C 1
ATOM 5771 O O . LEU A 1 773 ? 18.337 45.757 -11.542 1.00 28.42 773 LEU A O 1
ATOM 5775 N N . GLY A 1 774 ? 16.495 45.216 -12.714 1.00 28.25 774 GLY A N 1
ATOM 5776 C CA . GLY A 1 774 ? 16.826 43.814 -12.962 1.00 28.25 774 GLY A CA 1
ATOM 5777 C C . GLY A 1 774 ? 16.236 43.365 -14.300 1.00 28.25 774 GLY A C 1
ATOM 5778 O O . GLY A 1 774 ? 15.058 43.588 -14.562 1.00 28.25 774 GLY A O 1
ATOM 5779 N N . VAL A 1 775 ? 17.064 42.761 -15.150 1.00 28.08 775 VAL A N 1
ATOM 5780 C CA . VAL A 1 775 ? 16.719 42.102 -16.425 1.00 28.08 775 VAL A CA 1
ATOM 5781 C C . VAL A 1 775 ? 17.339 40.696 -16.346 1.00 28.08 775 VAL A C 1
ATOM 5783 O O . VAL A 1 775 ? 18.443 40.593 -15.816 1.00 28.08 775 VAL A O 1
ATOM 5786 N N . PRO A 1 776 ? 16.771 39.627 -16.927 1.00 33.25 776 PRO A N 1
ATOM 5787 C CA . PRO A 1 776 ? 15.405 39.120 -16.833 1.00 33.25 776 PRO A CA 1
ATOM 5788 C C . PRO A 1 776 ? 15.404 37.639 -16.363 1.00 33.25 776 PRO A C 1
ATOM 5790 O O . PRO A 1 776 ? 16.274 36.853 -16.725 1.00 33.25 776 PRO A O 1
ATOM 5793 N N . LEU A 1 777 ? 14.372 37.195 -15.649 1.00 26.72 777 LEU A N 1
ATOM 5794 C CA . LEU A 1 777 ? 13.974 35.783 -15.679 1.00 26.72 777 LEU A CA 1
ATOM 5795 C C . LEU A 1 777 ? 12.506 35.737 -16.087 1.00 26.72 777 LEU A C 1
ATOM 5797 O O . LEU A 1 777 ? 11.676 36.459 -15.538 1.00 26.72 777 LEU A O 1
ATOM 5801 N N . ARG A 1 778 ? 12.236 34.945 -17.130 1.00 34.59 778 ARG A N 1
ATOM 5802 C CA . ARG A 1 778 ? 10.925 34.728 -17.751 1.00 34.59 778 ARG A CA 1
ATOM 5803 C C . ARG A 1 778 ? 9.901 34.361 -16.668 1.00 34.59 778 ARG A C 1
ATOM 5805 O O . ARG A 1 778 ? 9.912 33.252 -16.151 1.00 34.59 778 ARG A O 1
ATOM 5812 N N . GLN A 1 779 ? 9.001 35.291 -16.373 1.00 31.05 779 GLN A N 1
ATOM 5813 C CA . GLN A 1 779 ? 7.716 35.027 -15.737 1.00 31.05 779 GLN A CA 1
ATOM 5814 C C . GLN A 1 779 ? 6.638 35.534 -16.687 1.00 31.05 779 GLN A C 1
ATOM 5816 O O . GLN A 1 779 ? 6.661 36.691 -17.113 1.00 31.05 779 GLN A O 1
ATOM 5821 N N . VAL A 1 780 ? 5.715 34.650 -17.059 1.00 33.59 780 VAL A N 1
ATOM 5822 C CA . VAL A 1 780 ? 4.500 35.042 -17.772 1.00 33.59 780 VAL A CA 1
ATOM 5823 C C . VAL A 1 780 ? 3.657 35.876 -16.794 1.00 33.59 780 VAL A C 1
ATOM 5825 O O . VAL A 1 780 ? 3.393 35.408 -15.686 1.00 33.59 780 VAL A O 1
ATOM 5828 N N . PRO A 1 781 ? 3.257 37.114 -17.132 1.00 34.12 781 PRO A N 1
ATOM 5829 C CA . PRO A 1 781 ? 2.544 37.971 -16.194 1.00 34.12 781 PRO A CA 1
ATOM 5830 C C . PRO A 1 781 ? 1.088 37.525 -16.015 1.00 34.12 781 PRO A C 1
ATOM 5832 O O . PRO A 1 781 ? 0.374 37.333 -17.002 1.00 34.12 781 PRO A O 1
ATOM 5835 N N . LEU A 1 782 ? 0.613 37.517 -14.762 1.00 40.88 782 LEU A N 1
ATOM 5836 C CA . LEU A 1 782 ? -0.804 37.364 -14.375 1.00 40.88 782 LEU A CA 1
ATOM 5837 C C . LEU A 1 782 ? -1.762 38.313 -15.133 1.00 40.88 782 LEU A C 1
ATOM 5839 O O . LEU A 1 782 ? -2.959 38.056 -15.215 1.00 40.88 782 LEU A O 1
ATOM 5843 N N . ALA A 1 783 ? -1.248 39.402 -15.711 1.00 45.66 783 ALA A N 1
ATOM 5844 C CA . ALA A 1 783 ? -2.024 40.346 -16.510 1.00 45.66 783 ALA A CA 1
ATOM 5845 C C . ALA A 1 783 ? -2.619 39.722 -17.791 1.00 45.66 783 ALA A C 1
ATOM 5847 O O . ALA A 1 783 ? -3.722 40.102 -18.173 1.00 45.66 783 ALA A O 1
ATOM 5848 N N . ARG A 1 784 ? -1.963 38.723 -18.412 1.00 40.28 784 ARG A N 1
ATOM 5849 C CA . ARG A 1 784 ? -2.544 38.004 -19.568 1.00 40.28 784 ARG A CA 1
ATOM 5850 C C . ARG A 1 784 ? -3.647 37.016 -19.174 1.00 40.28 784 ARG A C 1
ATOM 5852 O O . ARG A 1 784 ? -4.526 36.754 -19.985 1.00 40.28 784 ARG A O 1
ATOM 5859 N N . LEU A 1 785 ? -3.632 36.511 -17.938 1.00 39.50 785 LEU A N 1
ATOM 5860 C CA . LEU A 1 785 ? -4.727 35.704 -17.383 1.00 39.50 785 LEU A CA 1
ATOM 5861 C C . LEU A 1 785 ? -5.979 36.566 -17.137 1.00 39.50 785 LEU A C 1
ATOM 5863 O O . LEU A 1 785 ? -7.091 36.133 -17.426 1.00 39.50 785 LEU A O 1
ATOM 5867 N N . TYR A 1 786 ? -5.796 37.822 -16.714 1.00 39.44 786 TYR A N 1
ATOM 5868 C CA . TYR A 1 786 ? -6.893 38.757 -16.433 1.00 39.44 786 TYR A CA 1
ATOM 5869 C C . TYR A 1 786 ? -7.558 39.385 -17.672 1.00 39.44 786 TYR A C 1
ATOM 5871 O O . TYR A 1 786 ? -8.719 39.786 -17.598 1.00 39.44 786 TYR A O 1
ATOM 5879 N N . GLU A 1 787 ? -6.878 39.470 -18.820 1.00 44.62 787 GLU A N 1
ATOM 5880 C CA . GLU A 1 787 ? -7.470 40.058 -20.036 1.00 44.62 787 GLU A CA 1
ATOM 5881 C C . GLU A 1 787 ? -8.507 39.146 -20.716 1.00 44.62 787 GLU A C 1
ATOM 5883 O O . GLU A 1 787 ? -9.413 39.650 -21.378 1.00 44.62 787 GLU A O 1
ATOM 5888 N N . SER A 1 788 ? -8.462 37.829 -20.479 1.00 39.38 788 SER A N 1
ATOM 5889 C CA . SER A 1 788 ? -9.445 36.877 -21.027 1.00 39.38 788 SER A CA 1
ATOM 5890 C C . SER A 1 788 ? -10.818 36.923 -20.334 1.00 39.38 788 SER A C 1
ATOM 5892 O O . SER A 1 788 ? -11.825 36.578 -20.945 1.00 39.38 788 SER A O 1
ATOM 5894 N N . GLN A 1 789 ? -10.898 37.434 -19.097 1.00 43.41 789 GLN A N 1
ATOM 5895 C CA . GLN A 1 789 ? -12.155 37.562 -18.343 1.00 43.41 789 GLN A CA 1
ATOM 5896 C C . GLN A 1 789 ? -12.946 38.846 -18.652 1.00 43.41 789 GLN A C 1
ATOM 5898 O O . GLN A 1 789 ? -14.021 39.062 -18.094 1.00 43.41 789 GLN A O 1
ATOM 5903 N N . ARG A 1 790 ? -12.450 39.725 -19.535 1.00 41.59 790 ARG A N 1
ATOM 5904 C CA . ARG A 1 790 ? -13.114 41.007 -19.830 1.00 41.59 790 ARG A CA 1
ATOM 5905 C C . ARG A 1 790 ? -14.136 40.964 -20.961 1.00 41.59 790 ARG A C 1
ATOM 5907 O O . ARG A 1 790 ? -14.828 41.964 -21.150 1.00 41.59 790 ARG A O 1
ATOM 5914 N N . HIS A 1 791 ? -14.259 39.868 -21.705 1.00 45.53 791 HIS A N 1
ATOM 5915 C CA . HIS A 1 791 ? -15.209 39.758 -22.819 1.00 45.53 791 HIS A CA 1
ATOM 5916 C C . HIS A 1 791 ? -16.097 38.521 -22.649 1.00 45.53 791 HIS A C 1
ATOM 5918 O O . HIS A 1 791 ? -15.834 37.462 -23.211 1.00 45.53 791 HIS A O 1
ATOM 5924 N N . GLY A 1 792 ? -17.161 38.672 -21.855 1.00 39.19 792 GLY A N 1
ATOM 5925 C CA . GLY A 1 792 ? -18.313 37.770 -21.913 1.00 39.19 792 GLY A CA 1
ATOM 5926 C C . GLY A 1 792 ? -19.135 38.012 -23.191 1.00 39.19 792 GLY A C 1
ATOM 5927 O O . GLY A 1 792 ? -19.089 39.121 -23.732 1.00 39.19 792 GLY A O 1
ATOM 5928 N N . PRO A 1 793 ? -19.870 37.004 -23.693 1.00 46.47 793 PRO A N 1
ATOM 5929 C CA . PRO A 1 793 ? -20.719 37.163 -24.867 1.00 46.47 793 PRO A CA 1
ATOM 5930 C C . PRO A 1 793 ? -21.938 38.044 -24.548 1.00 46.47 793 PRO A C 1
ATOM 5932 O O . PRO A 1 793 ? -22.577 37.877 -23.507 1.00 46.47 793 PRO A O 1
ATOM 5935 N N . LEU A 1 794 ? -22.237 38.970 -25.464 1.00 34.53 794 LEU A N 1
ATOM 5936 C CA . LEU A 1 794 ? -23.580 39.513 -25.687 1.00 34.53 794 LEU A CA 1
ATOM 5937 C C . LEU A 1 794 ? -24.404 38.521 -26.510 1.00 34.53 794 LEU A C 1
ATOM 5939 O O . LEU A 1 794 ? -23.801 37.882 -27.405 1.00 34.53 794 LEU A O 1
#

Solvent-accessible surface area (backbone atoms only — not comparable to full-atom values): 43686 Å² total; per-residue (Å²): 109,71,70,59,53,49,53,52,51,55,53,57,72,74,60,73,64,67,39,27,26,73,48,66,53,76,47,79,40,44,47,91,54,54,85,79,50,62,88,84,40,87,62,51,78,71,73,59,46,72,77,71,21,46,68,38,75,41,18,72,19,50,75,46,90,52,33,49,76,66,72,41,48,20,30,55,44,68,31,49,65,40,48,38,12,46,48,30,36,37,31,33,26,62,47,61,49,67,62,34,77,57,80,71,48,92,88,33,60,50,42,86,74,16,41,40,53,62,86,95,46,76,41,82,82,37,47,55,65,44,28,45,25,70,44,37,35,75,27,24,21,46,77,20,89,44,84,60,17,25,26,43,30,72,41,67,50,96,78,80,60,97,56,39,42,32,38,37,40,34,40,41,51,24,32,31,78,84,39,90,54,97,78,36,24,34,21,38,36,41,33,43,28,42,84,28,37,36,39,36,31,45,83,38,75,45,91,58,70,45,26,21,40,33,41,31,59,30,84,90,44,60,49,71,77,53,99,53,56,53,72,78,65,50,18,19,39,38,36,41,57,40,62,38,72,30,36,73,27,81,42,67,70,56,17,45,71,41,61,100,56,24,17,32,20,65,27,64,65,42,18,37,33,57,91,40,39,76,43,71,24,40,56,68,34,59,38,63,60,75,76,93,61,97,64,49,47,66,41,41,37,56,40,48,48,74,78,36,74,67,78,70,56,91,77,45,75,81,47,47,79,44,77,82,66,86,61,48,44,81,44,79,45,86,46,59,32,34,56,63,35,56,86,45,74,93,40,48,38,42,48,35,18,42,31,36,21,57,30,33,26,46,89,40,81,69,66,92,46,78,55,57,63,59,32,44,90,75,38,46,41,58,42,28,44,23,69,58,28,30,39,22,40,73,40,96,74,29,39,38,38,34,33,58,40,63,71,40,37,51,88,40,90,98,22,95,38,79,65,30,62,38,25,27,38,39,37,44,30,42,36,25,36,78,41,19,85,80,46,18,53,28,39,34,45,37,39,28,51,78,31,33,40,36,33,31,24,35,72,56,64,39,100,86,59,88,84,66,96,70,51,72,64,79,50,57,55,74,45,46,26,34,43,29,51,59,19,71,81,33,88,83,21,35,43,38,36,51,66,69,43,30,40,16,19,30,40,37,34,42,53,63,62,41,25,38,53,10,60,95,44,31,40,61,39,69,90,78,40,42,45,47,46,40,90,37,33,26,66,81,27,22,79,36,32,28,93,60,6,13,23,88,81,18,44,77,41,64,81,38,32,85,81,20,44,55,33,46,28,44,88,18,62,39,41,31,52,45,45,85,62,28,22,31,71,35,16,77,43,73,46,96,64,93,64,62,56,87,73,38,34,57,82,17,28,42,44,43,73,50,43,52,47,46,36,56,75,46,17,15,25,70,78,35,14,78,35,81,44,58,90,24,50,79,28,27,86,63,24,30,58,55,14,46,63,39,62,89,61,38,20,37,12,25,75,85,60,43,15,31,29,62,68,23,55,95,33,96,58,30,71,89,60,86,48,72,51,64,70,83,46,74,90,78,46,64,69,85,75,81,72,86,73,79,74,80,60,59,66,58,56,52,51,50,51,52,53,49,52,52,52,51,51,50,52,48,47,66,54,47,49,60,50,53,40,54,78,68,72,61,88,57,83,83,66,80,73,78,78,80,85,85,89,87,89,82,90,80,84,89,84,81,85,84,83,83,84,79,92,72,78,97,74,81,90,78,75,100,68,91,84,83,91,84,88,86,78,98,68,87,59,70,66,68,67,57,60,67,75,73,68,73,87,131

Foldseek 3Di:
DVVVVVVVVVVVVVDDLLWAFLFWDKDFDFPVCQVVDDPPDLLDDDPCQVVAFDQDPLLQFLFDQWWAWLQAWAHAHRGSIATWTHTNQQKIASATGDQFQTDQDPVFLDECQTWGDDPQDTGGDDRQGFIQHLWGARWNSNPFPDPNQKTKDFDCDPPPDPTGQKMKIWRHQIDHPQDPDSNQGWTKMWMAGRHGKIKIFGPHHGPDGFTWGWGGNGPLRIDTDDPGRGPPRTGMMIIDGDIWPQSVDQAQVSQLPDDQQWWAQQQASGIGGPSCCVQNHKAQRIGNHDDPDDDDDLWWDKHKDFQAADDPLVPDPPKDKDQDDDFKDKDFQVAWAAASFQPDPVRTDRIWIQGQQRKIQRPDRDQPQPDDLRHRPLQFGAFIAFQWGANFGRDPPWMKMKDKDAWDACVDPPHVHRIFHTKMKMWIWCTDHPGDNQWIWIKMWMGGNQNKIKIAGAFIDRVPDDDDRKRQDDHPPGTWHFTDHGGPPDSNTITDNSSSDMHRMMMMIGTPSQAGAQDPQWDQDSVVNFTDGHQQFDDRNSCKGDPQFAACVRHGADAAPDPWDAQHMHHGLSATPEDPPFFDRRRPDGAPDDEDLPQADSNFATDDRHFGDGPVLLQFDDRRSPDRHFPLQLCLQVWQQSQCVPVVQCWFQALVSGTGRPSNPPHPSHDDGSDTDDNPPPVSGDRSPPPPPPDPPCVVVVVVVVVVVVVVVVVCCVVVVVVVCVVVPNDDPPPVPDDDDDDDDDDDDDDDDDDDDDDDDPPPPDDDDDDDDDDDDDDDDCVVVVVVVPDDPD

Nearest PDB structures (foldseek):
  3oky-assembly1_A-2  TM=2.223E-01  e=1.863E-02  Mus musculus
  5l5g-assembly1_A  TM=1.692E-01  e=5.897E-03  Mus musculus
  5l5g-assembly2_B  TM=1.707E-01  e=1.077E-02  Mus musculus
  5l5g-assembly2_D  TM=1.666E-01  e=2.889E-02  Mus musculus